Protein AF-A0A1Y3NG40-F1 (afdb_monomer_lite)

Sequence (964 aa):
MKLFSIYSVLGVTVVAEVLTTTTVTTTDTITTDTITTDTTITTDSTTTTSPEQELNLTNDCITEISRYEECFDGLDIDELKSPEQIENFCLAFTQPKCQNFMNDLSKTTYACMVEGGEGEEEGKGGVIIYDDVVALKKVLEFKIEYLLVCSQKKDGSLCPVSQLYTTNHTALMEQEQEKMTEEQIKVVTDDCQIEECNERMLTTFSDFNRLLQVLSIVYHEYYENDNEPYFLDQLLFGYQDFYANKKCDVKDILPDPHEEVNTKCMETLAQYQDCVTLIRTKNIGKDQIEDFCDLFQQPQCESLVKAMETEGEEGEEFVCMPTSSMLTKTMEETETILAYKMDYLLFCSKDQTGNRCPVSHYSVTHLNDLFTEQESITASQHDIITQDCQLEECNKKRMAYFNASEQYSIINYYLYDYLEDPKAEPYFLSQLTYGYQDFYYNKTCDVTDIRIAGTEKDPEEEEEEEEYGDEFTFGTDSNLSPQCQKEYTEYSTCLFQLMDIDTDSSKGIKNMCQIMSGAQCHGIVQTISNPSSVCIESIDTKNPNFMDYFYGISILSFKMEYLMYCVTDSQGKVCPLSQYLIDTMINEENNNETGSGGGDGGNGGDGTEEDIIPPEQLHIIADDCRNINCNSRMRIINKYANYIENAMKSIQDGEMMESDEGAMEKFINNYLEGSCSAIDQSNASLDSKVIAYLTEHANEEPVLDTNPPVSDPSSGTLGPLGNPTEACLAEVQKYNECLGSLGISSSSSSSSTSSFSNTESAEDLKKFCTAVEGNACKAFLSDINNSQSACINVENPVIADMISGGLHQPLRAQYQLFCSKDTTGKVCPLSQFLLENLGKYDTITDLTSQQLEMITTDCKDGSCNARMVAFLNYSESMPILASKLTETMGESVGAMLETSLSSILDENLTTLVNKVSSYYKNKECGAADNTINDDNKLSSDASSRVVMTLTFIIMTILSSFLLL

Secondary structure (DSSP, 8-state):
--------------------------------------------------GGGSS---HHHHHHHTTTHHHHTT---S---SHHHHHHHHHHTTSGGGHHHHHHTT----TT---------TT------HHHHHHHHHHHHHHHHHHHHH-B-TTSSBPHHHHHHHHHHHHHHHS--SS--HHHHHHHHHHHTSHHHHHHHHHHHHHHHHHHHHHHHHHSS----TTS-HHHHIIIIITHHHHHTT--SGGGSPPPTTHHHHHHHHHHHHHHHHHHHHHHTS---GGGHHHHHHHTTSGGGHHHHHHHHHTTTS----S----TT--HHHHHHHHHHHHHHHHIIIII-B-TTSPBPHHHHHHHHTHHHHTS--SS--HHHHHHHHHHHHSHHHHHHHHHHHHHHHHHHHHHHHHHSS---GGGS-HHHHIIIIISHHHHHTT---TTSS--TTS---SS-------------TT--TTS-HHHHHHHHHHHHHHHHHHT--TTSHHHHHHHHHHHTSGGGHHHHHTTT----HHHHT-BTTB--HHHHHHHHHHHHHHHHHHHHT-B-TTSPBPHHHHHHHHHHHHHHHHHHTTTS-----------------HHHHHHHHHHHHSHHHHHHHHHHHHHHHHHHHHHHTT-SS--PPP--SSHHHHHHHHHHT-HHHHTT------HHHHHHHHHHTT--------PPP--TT-----TT-PPPHHHHHHHHHHHHHHHHTT--TT--SSTTHHHH---SHHHHHHHHHHHTSGGGHHHHHHTT---BTTB-SSS--HHHHHHHTTHHHHHHHIIIII-B-TTSPBPHHHHHHHHTTT-GGG-SS--HHHHHHHHHHHHSHHHHHHHHHHHHHHHHHHHHHHHHHHHH-HHHHHHHHHHHHTTS-HHHHHHHHHHHHHHHTT-TTSSSS----TT--SS-HHHHHHHHHHHHHHHHHHHHS--

Structure (mmCIF, N/CA/C/O backbone):
data_AF-A0A1Y3NG40-F1
#
_entry.id   AF-A0A1Y3NG40-F1
#
loop_
_atom_site.group_PDB
_atom_site.id
_atom_site.type_symbol
_atom_site.label_atom_id
_atom_site.label_alt_id
_atom_site.label_comp_id
_atom_site.label_asym_id
_atom_site.label_entity_id
_atom_site.label_seq_id
_atom_site.pdbx_PDB_ins_code
_atom_site.Cartn_x
_atom_site.Cartn_y
_atom_site.Cartn_z
_atom_site.occupancy
_atom_site.B_iso_or_equiv
_atom_site.auth_seq_id
_atom_site.auth_comp_id
_atom_site.auth_asym_id
_atom_site.auth_atom_id
_atom_site.pdbx_PDB_model_num
ATOM 1 N N . MET A 1 1 ? 4.655 -9.328 -7.882 1.00 23.73 1 MET A N 1
ATOM 2 C CA . MET A 1 1 ? 3.765 -9.465 -6.704 1.00 23.73 1 MET A CA 1
ATOM 3 C C . MET A 1 1 ? 2.509 -8.637 -6.946 1.00 23.73 1 MET A C 1
ATOM 5 O O . MET A 1 1 ? 2.634 -7.556 -7.495 1.00 23.73 1 MET A O 1
ATOM 9 N N . LYS A 1 2 ? 1.313 -9.157 -6.641 1.00 19.48 2 LYS A N 1
ATOM 10 C CA . LYS A 1 2 ? 0.025 -8.446 -6.780 1.00 19.48 2 LYS A CA 1
ATOM 11 C C . LYS A 1 2 ? -0.543 -8.150 -5.391 1.00 19.48 2 LYS A C 1
ATOM 13 O O . LYS A 1 2 ? -0.668 -9.110 -4.640 1.00 19.48 2 LYS A O 1
ATOM 18 N N . LEU A 1 3 ? -0.895 -6.883 -5.144 1.00 19.28 3 LEU A N 1
ATOM 19 C CA . LEU A 1 3 ? -1.735 -6.250 -4.093 1.00 19.28 3 LEU A CA 1
ATOM 20 C C . LEU A 1 3 ? -1.142 -4.826 -3.968 1.00 19.28 3 LEU A C 1
ATOM 22 O O . LEU A 1 3 ? 0.053 -4.735 -3.746 1.00 19.28 3 LEU A O 1
ATOM 26 N N . PHE A 1 4 ? -1.792 -3.699 -4.269 1.00 21.91 4 PHE A N 1
ATOM 27 C CA . PHE A 1 4 ? -3.111 -3.179 -3.897 1.00 21.91 4 PHE A CA 1
ATOM 28 C C . PHE A 1 4 ? -3.618 -2.187 -4.967 1.00 21.91 4 PHE A C 1
ATOM 30 O O . PHE A 1 4 ? -2.804 -1.523 -5.591 1.00 21.91 4 PHE A O 1
ATOM 37 N N . SER A 1 5 ? -4.939 -2.078 -5.173 1.00 19.67 5 SER A N 1
ATOM 38 C CA . SER A 1 5 ? -5.647 -0.832 -5.550 1.00 19.67 5 SER A CA 1
ATOM 39 C C . SER A 1 5 ? -7.122 -1.143 -5.841 1.00 19.67 5 SER A C 1
ATOM 41 O O . SER A 1 5 ? -7.403 -1.872 -6.792 1.00 19.67 5 SER A O 1
ATOM 43 N N . ILE A 1 6 ? -8.058 -0.592 -5.058 1.00 19.95 6 ILE A N 1
ATOM 44 C CA . ILE A 1 6 ? -9.422 -0.250 -5.505 1.00 19.95 6 ILE A CA 1
ATOM 45 C C . ILE A 1 6 ? -9.901 0.929 -4.652 1.00 19.95 6 ILE A C 1
ATOM 47 O O . ILE A 1 6 ? -10.165 0.704 -3.484 1.00 19.95 6 ILE A O 1
ATOM 51 N N . TYR A 1 7 ? -10.095 2.118 -5.241 1.00 20.44 7 TYR A N 1
ATOM 52 C CA . TYR A 1 7 ? -11.302 2.947 -5.065 1.00 20.44 7 TYR A CA 1
ATOM 53 C C . TYR A 1 7 ? -11.402 4.005 -6.176 1.00 20.44 7 TYR A C 1
ATOM 55 O O . TYR A 1 7 ? -10.557 4.879 -6.306 1.00 20.44 7 TYR A O 1
ATOM 63 N N . SER A 1 8 ? -12.467 3.939 -6.979 1.00 19.64 8 SER A N 1
ATOM 64 C CA . SER A 1 8 ? -13.085 5.107 -7.629 1.00 19.64 8 SER A CA 1
ATOM 65 C C . SER A 1 8 ? -14.393 4.705 -8.321 1.00 19.64 8 SER A C 1
ATOM 67 O O . SER A 1 8 ? -14.405 3.887 -9.241 1.00 19.64 8 SER A O 1
ATOM 69 N N . VAL A 1 9 ? -15.523 5.305 -7.918 1.00 20.39 9 VAL A N 1
ATOM 70 C CA . VAL A 1 9 ? -16.760 5.316 -8.723 1.00 20.39 9 VAL A CA 1
ATOM 71 C C . VAL A 1 9 ? -17.444 6.686 -8.661 1.00 20.39 9 VAL A C 1
ATOM 73 O O . VAL A 1 9 ? -17.812 7.195 -7.609 1.00 20.39 9 VAL A O 1
ATOM 76 N N . LEU A 1 10 ? -17.665 7.242 -9.854 1.00 19.16 10 LEU A N 1
ATOM 77 C CA . LEU A 1 10 ? -18.500 8.401 -10.176 1.00 19.16 10 LEU A CA 1
ATOM 78 C C . LEU A 1 10 ? -20.005 8.120 -9.997 1.00 19.16 10 LEU A C 1
ATOM 80 O O . LEU A 1 10 ? -20.488 7.084 -10.452 1.00 19.16 10 LEU A O 1
ATOM 84 N N . GLY A 1 11 ? -20.791 9.120 -9.561 1.00 20.92 11 GLY A N 1
ATOM 85 C CA . GLY A 1 11 ? -22.220 9.163 -9.923 1.00 20.92 11 GLY A CA 1
ATOM 86 C C . GLY A 1 11 ? -23.171 10.026 -9.088 1.00 20.92 11 GLY A C 1
ATOM 87 O O . GLY A 1 11 ? -24.005 9.505 -8.360 1.00 20.92 11 GLY A O 1
ATOM 88 N N . VAL A 1 12 ? -23.142 11.345 -9.282 1.00 18.98 12 VAL A N 1
ATOM 89 C CA . VAL A 1 12 ? -24.114 12.323 -8.751 1.00 18.98 12 VAL A CA 1
ATOM 90 C C . VAL A 1 12 ? -25.553 12.064 -9.240 1.00 18.98 12 VAL A C 1
ATOM 92 O O . VAL A 1 12 ? -25.791 11.967 -10.445 1.00 18.98 12 VAL A O 1
ATOM 95 N N . THR A 1 13 ? -26.560 12.116 -8.351 1.00 20.91 13 THR A N 1
ATOM 96 C CA . THR A 1 13 ? -27.899 12.655 -8.692 1.00 20.91 13 THR A CA 1
ATOM 97 C C . THR A 1 13 ? -28.618 13.271 -7.478 1.00 20.91 13 THR A C 1
ATOM 99 O O . THR A 1 13 ? -28.786 12.643 -6.442 1.00 20.91 13 THR A O 1
ATOM 102 N N . VAL A 1 14 ? -29.069 14.518 -7.645 1.00 20.19 14 VAL A N 1
ATOM 103 C CA . VAL A 1 14 ? -29.739 15.405 -6.672 1.00 20.19 14 VAL A CA 1
ATOM 104 C C . VAL A 1 14 ? -31.264 15.225 -6.690 1.00 20.19 14 VAL A C 1
ATOM 106 O O . VAL A 1 14 ? -31.830 15.342 -7.775 1.00 20.19 14 VAL A O 1
ATOM 109 N N . VAL A 1 15 ? -31.940 15.113 -5.528 1.00 20.38 15 VAL A N 1
ATOM 110 C CA . VAL A 1 15 ? -33.324 15.616 -5.292 1.00 20.38 15 VAL A CA 1
ATOM 111 C C . VAL A 1 15 ? -33.528 16.015 -3.813 1.00 20.38 15 VAL A C 1
ATOM 113 O O . VAL A 1 15 ? -33.061 15.341 -2.906 1.00 20.38 15 VAL A O 1
ATOM 116 N N . ALA A 1 16 ? -34.234 17.131 -3.608 1.00 20.59 16 ALA A N 1
ATOM 117 C CA . ALA A 1 16 ? -34.367 17.936 -2.393 1.00 20.59 16 ALA A CA 1
ATOM 118 C C . ALA A 1 16 ? -35.555 17.612 -1.446 1.00 20.59 16 ALA A C 1
ATOM 120 O O . ALA A 1 16 ? -36.590 17.126 -1.894 1.00 20.59 16 ALA A O 1
ATOM 121 N N . GLU A 1 17 ? -35.373 18.040 -0.180 1.00 22.41 17 GLU A N 1
ATOM 122 C CA . GLU A 1 17 ? -36.308 18.588 0.841 1.00 22.41 17 GLU A CA 1
ATOM 123 C C . GLU A 1 17 ? -37.608 17.844 1.238 1.00 22.41 17 GLU A C 1
ATOM 125 O O . GLU A 1 17 ? -38.466 17.586 0.405 1.00 22.41 17 GLU A O 1
ATOM 130 N N . VAL A 1 18 ? -37.847 17.683 2.558 1.00 21.08 18 VAL A N 1
ATOM 131 C CA . VAL A 1 18 ? -38.793 18.507 3.364 1.00 21.08 18 VAL A CA 1
ATOM 132 C C . VAL A 1 18 ? -38.567 18.286 4.877 1.00 21.08 18 VAL A C 1
ATOM 134 O O . VAL A 1 18 ? -38.650 17.173 5.386 1.00 21.08 18 VAL A O 1
ATOM 137 N N . LEU A 1 19 ? -38.360 19.396 5.594 1.00 21.03 19 LEU A N 1
ATOM 138 C CA . LEU A 1 19 ? -38.349 19.553 7.055 1.00 21.03 19 LEU A CA 1
ATOM 139 C C . LEU A 1 19 ? -39.747 19.416 7.685 1.00 21.03 19 LEU A C 1
ATOM 141 O O . LEU A 1 19 ? -40.671 20.116 7.269 1.00 21.03 19 LEU A O 1
ATOM 145 N N . THR A 1 20 ? -39.852 18.707 8.814 1.00 23.67 20 THR A N 1
ATOM 146 C CA . THR A 1 20 ? -40.792 19.075 9.892 1.00 23.67 20 THR A CA 1
ATOM 147 C C . THR A 1 20 ? -40.185 18.824 11.268 1.00 23.67 20 THR A C 1
ATOM 149 O O . THR A 1 20 ? -39.966 17.691 11.679 1.00 23.67 20 THR A O 1
ATOM 152 N N . THR A 1 21 ? -39.959 19.917 11.989 1.00 23.75 21 THR A N 1
ATOM 153 C CA . THR A 1 21 ? -39.607 19.989 13.407 1.00 23.75 21 THR A CA 1
ATOM 154 C C . THR A 1 21 ? -40.805 19.633 14.288 1.00 23.75 21 THR A C 1
ATOM 156 O O . THR A 1 21 ? -41.926 20.081 14.045 1.00 23.75 21 THR A O 1
ATOM 159 N N . THR A 1 22 ? -40.592 18.884 15.371 1.00 23.78 22 THR A N 1
ATOM 160 C CA . THR A 1 22 ? -41.514 18.892 16.518 1.00 23.78 22 THR A CA 1
ATOM 161 C C . THR A 1 22 ? -40.724 18.779 17.816 1.00 23.78 22 THR A C 1
ATOM 163 O O . THR A 1 22 ? -40.083 17.777 18.100 1.00 23.78 22 THR A O 1
ATOM 166 N N . THR A 1 23 ? -40.765 19.854 18.594 1.00 25.11 23 THR A N 1
ATOM 167 C CA . THR A 1 23 ? -40.217 19.976 19.942 1.00 25.11 23 THR A CA 1
ATOM 168 C C . THR A 1 23 ? -41.105 19.249 20.950 1.00 25.11 23 THR A C 1
ATOM 170 O O . THR A 1 23 ? -42.311 19.493 21.003 1.00 25.11 23 THR A O 1
ATOM 173 N N . VAL A 1 24 ? -40.510 18.421 21.812 1.00 23.97 24 VAL A N 1
ATOM 174 C CA . VAL A 1 24 ? -41.159 17.933 23.037 1.00 23.97 24 VAL A CA 1
ATOM 175 C C . VAL A 1 24 ? -40.252 18.235 24.223 1.00 23.97 24 VAL A C 1
ATOM 177 O O . VAL A 1 24 ? -39.095 17.842 24.274 1.00 23.97 24 VAL A O 1
ATOM 180 N N . THR A 1 25 ? -40.799 19.002 25.160 1.00 27.67 25 THR A N 1
ATOM 181 C CA . THR A 1 25 ? -40.205 19.359 26.448 1.00 27.67 25 THR A CA 1
ATOM 182 C C . THR A 1 25 ? -40.730 18.393 27.503 1.00 27.67 25 THR A C 1
ATOM 184 O O . THR A 1 25 ? -41.943 18.302 27.687 1.00 27.67 25 THR A O 1
ATOM 187 N N . THR A 1 26 ? -39.840 17.743 28.250 1.00 26.73 26 THR A N 1
ATOM 188 C CA . THR A 1 26 ? -40.193 17.064 29.504 1.00 26.73 26 THR A CA 1
ATOM 189 C C . THR A 1 26 ? -39.146 17.356 30.571 1.00 26.73 26 THR A C 1
ATOM 191 O O . THR A 1 26 ? -38.034 16.846 30.551 1.00 26.73 26 THR A O 1
ATOM 194 N N . THR A 1 27 ? -39.533 18.220 31.505 1.00 28.89 27 THR A N 1
ATOM 195 C CA . THR A 1 27 ? -39.014 18.306 32.871 1.00 28.89 27 THR A CA 1
ATOM 196 C C . THR A 1 27 ? -39.328 17.023 33.618 1.00 28.89 27 THR A C 1
ATOM 198 O O . THR A 1 27 ? -40.500 16.660 33.662 1.00 28.89 27 THR A O 1
ATOM 201 N N . ASP A 1 28 ? -38.344 16.443 34.304 1.00 27.14 28 ASP A N 1
ATOM 202 C CA . ASP A 1 28 ? -38.634 15.596 35.453 1.00 27.14 28 ASP A CA 1
ATOM 203 C C . ASP A 1 28 ? -37.622 15.741 36.590 1.00 27.14 28 ASP A C 1
ATOM 205 O O . ASP A 1 28 ? -36.451 16.072 36.424 1.00 27.14 28 ASP A O 1
ATOM 209 N N . THR A 1 29 ? -38.184 15.596 37.785 1.00 28.81 29 THR A N 1
ATOM 210 C CA . THR A 1 29 ? -37.660 16.018 39.080 1.00 28.81 29 THR A CA 1
ATOM 211 C C . THR A 1 29 ? -37.129 14.791 39.814 1.00 28.81 29 THR A C 1
ATOM 213 O O . THR A 1 29 ? -37.896 13.876 40.104 1.00 28.81 29 THR A O 1
ATOM 216 N N . ILE A 1 30 ? -35.841 14.768 40.159 1.00 26.41 30 ILE A N 1
ATOM 217 C CA . ILE A 1 30 ? -35.246 13.681 40.949 1.00 26.41 30 ILE A CA 1
ATOM 218 C C . ILE A 1 30 ? -35.537 13.923 42.435 1.00 26.41 30 ILE A C 1
ATOM 220 O O . ILE A 1 30 ? -35.152 14.947 43.000 1.00 26.41 30 ILE A O 1
ATOM 224 N N . THR A 1 31 ? -36.209 12.964 43.075 1.00 27.31 31 THR A N 1
ATOM 225 C CA . THR A 1 31 ? -36.277 12.837 44.539 1.00 27.31 31 THR A CA 1
ATOM 226 C C . THR A 1 31 ? -35.463 11.618 44.952 1.00 27.31 31 THR A C 1
ATOM 228 O O . THR A 1 31 ? -35.718 10.502 44.511 1.00 27.31 31 THR A O 1
ATOM 231 N N . THR A 1 32 ? -34.445 11.862 45.768 1.00 30.34 32 THR A N 1
ATOM 232 C CA . THR A 1 32 ? -33.573 10.870 46.393 1.00 30.34 32 THR A CA 1
ATOM 233 C C . THR A 1 32 ? -34.229 10.326 47.658 1.00 30.34 32 THR A C 1
ATOM 235 O O . THR A 1 32 ? -34.543 11.101 48.556 1.00 30.34 32 THR A O 1
ATOM 238 N N . ASP A 1 33 ? -34.366 9.003 47.764 1.00 26.59 33 ASP A N 1
ATOM 239 C CA . ASP A 1 33 ? -34.565 8.329 49.049 1.00 26.59 33 ASP A CA 1
ATOM 240 C C . ASP A 1 33 ? -33.577 7.166 49.182 1.00 26.59 33 ASP A C 1
ATOM 242 O O . ASP A 1 33 ? -33.542 6.221 48.395 1.00 26.59 33 ASP A O 1
ATOM 246 N N . THR A 1 34 ? -32.729 7.295 50.197 1.00 29.80 34 THR A N 1
ATOM 247 C CA . THR A 1 34 ? -31.661 6.377 50.583 1.00 29.80 34 THR A CA 1
ATOM 248 C C . THR A 1 34 ? -32.234 5.303 51.508 1.00 29.80 34 THR A C 1
ATOM 250 O O . THR A 1 34 ? -32.765 5.630 52.569 1.00 29.80 34 THR A O 1
ATOM 253 N N . ILE A 1 35 ? -32.093 4.022 51.157 1.00 28.08 35 ILE A N 1
ATOM 254 C CA . ILE A 1 35 ? -32.326 2.905 52.084 1.00 28.08 35 ILE A CA 1
ATOM 255 C C . ILE A 1 35 ? -31.030 2.106 52.206 1.00 28.08 35 ILE A C 1
ATOM 257 O O . ILE A 1 35 ? -30.605 1.417 51.285 1.00 28.08 35 ILE A O 1
ATOM 261 N N . THR A 1 36 ? -30.406 2.225 53.373 1.00 31.36 36 THR A N 1
ATOM 262 C CA . THR A 1 36 ? -29.274 1.426 53.834 1.00 31.36 36 THR A CA 1
ATOM 263 C C . THR A 1 36 ? -29.765 0.076 54.351 1.00 31.36 36 THR A C 1
ATOM 265 O O . THR A 1 36 ? -30.528 0.013 55.316 1.00 31.36 36 THR A O 1
ATOM 268 N N . THR A 1 37 ? -29.276 -1.015 53.763 1.00 29.31 37 THR A N 1
ATOM 269 C CA . THR A 1 37 ? -29.331 -2.352 54.369 1.00 29.31 37 THR A CA 1
ATOM 270 C C . THR A 1 37 ? -27.960 -3.009 54.297 1.00 29.31 37 THR A C 1
ATOM 272 O O . THR A 1 37 ? -27.530 -3.451 53.235 1.00 29.31 37 THR A O 1
ATOM 275 N N . ASP A 1 38 ? -27.301 -3.073 55.455 1.00 30.16 38 ASP A N 1
ATOM 276 C CA . ASP A 1 38 ? -26.111 -3.881 55.720 1.00 30.16 38 ASP A CA 1
ATOM 277 C C . ASP A 1 38 ? -26.402 -5.359 55.438 1.00 30.16 38 ASP A C 1
ATOM 279 O O . ASP A 1 38 ? -27.209 -5.984 56.130 1.00 30.16 38 ASP A O 1
ATOM 283 N N . THR A 1 39 ? -25.707 -5.938 54.459 1.00 28.20 39 THR A N 1
ATOM 284 C CA . THR A 1 39 ? -25.559 -7.393 54.343 1.00 28.20 39 THR A CA 1
ATOM 285 C C . THR A 1 39 ? -24.090 -7.708 54.105 1.00 28.20 39 THR A C 1
ATOM 287 O O . THR A 1 39 ? -23.534 -7.422 53.051 1.00 28.20 39 THR A O 1
ATOM 290 N N . THR A 1 40 ? -23.448 -8.265 55.126 1.00 30.06 40 THR A N 1
ATOM 291 C CA . THR A 1 40 ? -22.053 -8.702 55.100 1.00 30.06 40 THR A CA 1
ATOM 292 C C . THR A 1 40 ? -21.957 -9.981 54.266 1.00 30.06 40 THR A C 1
ATOM 294 O O . THR A 1 40 ? -22.338 -11.054 54.735 1.00 30.06 40 THR A O 1
ATOM 297 N N . ILE A 1 41 ? -21.478 -9.869 53.026 1.00 28.55 41 ILE A N 1
ATOM 298 C CA . ILE A 1 41 ? -21.108 -11.010 52.180 1.00 28.55 41 ILE A CA 1
ATOM 299 C C . ILE A 1 41 ? -19.592 -11.174 52.272 1.00 28.55 41 ILE A C 1
ATOM 301 O O . ILE A 1 41 ? -18.831 -10.234 52.072 1.00 28.55 41 ILE A O 1
ATOM 305 N N . THR A 1 42 ? -19.170 -12.375 52.649 1.00 29.97 42 THR A N 1
ATOM 306 C CA . THR A 1 42 ? -17.778 -12.823 52.632 1.00 29.97 42 THR A CA 1
ATOM 307 C C . THR A 1 42 ? -17.455 -13.222 51.197 1.00 29.97 42 THR A C 1
ATOM 309 O O . THR A 1 42 ? -17.982 -14.219 50.712 1.00 29.97 42 THR A O 1
ATOM 312 N N . THR A 1 43 ? -16.653 -12.421 50.501 1.00 29.94 43 THR A N 1
ATOM 313 C CA . THR A 1 43 ? -16.124 -12.747 49.172 1.00 29.94 43 THR A CA 1
ATOM 314 C C . THR A 1 43 ? -14.787 -13.460 49.324 1.00 29.94 43 THR A C 1
ATOM 316 O O . THR A 1 43 ? -13.832 -12.892 49.857 1.00 29.94 43 THR A O 1
ATOM 319 N N . ASP A 1 44 ? -14.743 -14.713 48.870 1.00 30.34 44 ASP A N 1
ATOM 320 C CA . ASP A 1 44 ? -13.500 -15.415 48.565 1.00 30.34 44 ASP A CA 1
ATOM 321 C C . ASP A 1 44 ? -12.790 -14.686 47.418 1.00 30.34 44 ASP A C 1
ATOM 323 O O . ASP A 1 44 ? -13.385 -14.365 46.392 1.00 30.34 44 ASP A O 1
ATOM 327 N N . SER A 1 45 ? -11.511 -14.397 47.638 1.00 29.08 45 SER A N 1
ATOM 328 C CA . SER A 1 45 ? -10.614 -13.725 46.703 1.00 29.08 45 SER A CA 1
ATOM 329 C C . SER A 1 45 ? -10.152 -14.728 45.641 1.00 29.08 45 SER A C 1
ATOM 331 O O . SER A 1 45 ? -9.154 -15.426 45.830 1.00 29.08 45 SER A O 1
ATOM 333 N N . THR A 1 46 ? -10.869 -14.805 44.525 1.00 30.75 46 THR A N 1
ATOM 334 C CA . THR A 1 46 ? -10.296 -15.247 43.248 1.00 30.75 46 THR A CA 1
ATOM 335 C C . THR A 1 46 ? -9.621 -14.047 42.605 1.00 30.75 46 THR A C 1
ATOM 337 O O . THR A 1 46 ? -10.269 -13.046 42.318 1.00 30.75 46 THR A O 1
ATOM 340 N N . THR A 1 47 ? -8.305 -14.130 42.461 1.00 32.84 47 THR A N 1
ATOM 341 C CA . THR A 1 47 ? -7.454 -13.129 41.822 1.00 32.84 47 THR A CA 1
ATOM 342 C C . THR A 1 47 ? -7.720 -13.176 40.319 1.00 32.84 47 THR A C 1
ATOM 344 O O . THR A 1 47 ? -7.178 -14.026 39.624 1.00 32.84 47 THR A O 1
ATOM 347 N N . THR A 1 48 ? -8.623 -12.330 39.833 1.00 33.31 48 THR A N 1
ATOM 348 C CA . THR A 1 48 ? -8.720 -11.990 38.412 1.00 33.31 48 THR A CA 1
ATOM 349 C C . THR A 1 48 ? -7.518 -11.108 38.090 1.00 33.31 48 THR A C 1
ATOM 351 O O . THR A 1 48 ? -7.376 -10.028 38.662 1.00 33.31 48 THR A O 1
ATOM 354 N N . THR A 1 49 ? -6.607 -11.604 37.260 1.00 38.75 49 THR A N 1
ATOM 355 C CA . THR A 1 49 ? -5.536 -10.807 36.656 1.00 38.75 49 THR A CA 1
ATOM 356 C C . THR A 1 49 ? -6.186 -9.802 35.704 1.00 38.75 49 THR A C 1
ATOM 358 O O . THR A 1 49 ? -6.953 -10.201 34.832 1.00 38.75 49 THR A O 1
ATOM 361 N N . SER A 1 50 ? -5.966 -8.508 35.953 1.00 45.38 50 SER A N 1
ATOM 362 C CA . SER A 1 50 ? -6.394 -7.419 35.065 1.00 45.38 50 SER A CA 1
ATOM 363 C C . SER A 1 50 ? -5.618 -7.509 33.738 1.00 45.38 50 SER A C 1
ATOM 365 O O . SER A 1 50 ? -4.442 -7.881 33.799 1.00 45.38 50 SER A O 1
ATOM 367 N N . PRO A 1 51 ? -6.216 -7.167 32.578 1.00 45.75 51 PRO A N 1
ATOM 368 C CA . PRO A 1 51 ? -5.528 -7.092 31.279 1.00 45.75 51 PRO A CA 1
ATOM 369 C C . PRO A 1 51 ? -4.235 -6.251 31.295 1.00 45.75 51 PRO A C 1
ATOM 371 O O . PRO A 1 51 ? -3.324 -6.500 30.516 1.00 45.75 51 PRO A O 1
ATOM 374 N N . GLU A 1 52 ? -4.086 -5.326 32.251 1.00 48.62 52 GLU A N 1
ATOM 375 C CA . GLU A 1 52 ? -2.891 -4.484 32.437 1.00 48.62 52 GLU A CA 1
ATOM 376 C C . GLU A 1 52 ? -1.583 -5.243 32.782 1.00 48.62 52 GLU A C 1
ATOM 378 O O . GLU A 1 52 ? -0.535 -4.613 32.899 1.00 48.62 52 GLU A O 1
ATOM 383 N N . GLN A 1 53 ? -1.599 -6.570 32.981 1.00 49.81 53 GLN A N 1
ATOM 384 C CA . GLN A 1 53 ? -0.375 -7.356 33.231 1.00 49.81 53 GLN A CA 1
ATOM 385 C C . GLN A 1 53 ? 0.324 -7.894 31.971 1.00 49.81 53 GLN A C 1
ATOM 387 O O . GLN A 1 53 ? 1.399 -8.479 32.118 1.00 49.81 53 GLN A O 1
ATOM 392 N N . GLU A 1 54 ? -0.242 -7.716 30.773 1.00 59.03 54 GLU A N 1
ATOM 393 C CA . GLU A 1 54 ? 0.384 -8.182 29.521 1.00 59.03 54 GLU A CA 1
ATOM 394 C C . GLU A 1 54 ? 1.339 -7.156 28.891 1.00 59.03 54 GLU A C 1
ATOM 396 O O . GLU A 1 54 ? 2.315 -7.555 28.264 1.00 59.03 54 GLU A O 1
ATOM 401 N N . LEU A 1 55 ? 1.146 -5.856 29.141 1.00 67.25 55 LEU A N 1
ATOM 402 C CA . LEU A 1 55 ? 2.056 -4.796 28.694 1.00 67.25 55 LEU A CA 1
ATOM 403 C C . LEU A 1 55 ? 3.083 -4.464 29.789 1.00 67.25 55 LEU A C 1
ATOM 405 O O . LEU A 1 55 ? 2.735 -4.278 30.960 1.00 67.25 55 LEU A O 1
ATOM 409 N N . ASN A 1 56 ? 4.361 -4.347 29.429 1.00 83.12 56 ASN A N 1
ATOM 410 C CA . ASN A 1 56 ? 5.464 -4.002 30.330 1.00 83.12 56 ASN A CA 1
ATOM 411 C C . ASN A 1 56 ? 5.524 -2.486 30.594 1.00 83.12 56 ASN A C 1
ATOM 413 O O . ASN A 1 56 ? 6.544 -1.831 30.373 1.00 83.12 56 ASN A O 1
ATOM 417 N N . LEU A 1 57 ? 4.414 -1.930 31.078 1.00 84.69 57 LEU A N 1
ATOM 418 C CA . LEU A 1 57 ? 4.265 -0.505 31.348 1.00 84.69 57 LEU A CA 1
ATOM 419 C C . LEU A 1 57 ? 5.065 -0.066 32.586 1.00 84.69 57 LEU A C 1
ATOM 421 O O . LEU A 1 57 ? 5.158 -0.778 33.596 1.00 84.69 57 LEU A O 1
ATOM 425 N N . THR A 1 58 ? 5.600 1.156 32.575 1.00 89.19 58 THR A N 1
ATOM 426 C CA . THR A 1 58 ? 6.163 1.754 33.793 1.00 89.19 58 THR A CA 1
ATOM 427 C C . THR A 1 58 ? 5.073 1.996 34.835 1.00 89.19 58 THR A C 1
ATOM 429 O O . THR A 1 58 ? 3.926 2.287 34.515 1.00 89.19 58 THR A O 1
ATOM 432 N N . ASN A 1 59 ? 5.427 1.959 36.126 1.00 89.62 59 ASN A N 1
ATOM 433 C CA . ASN A 1 59 ? 4.465 2.240 37.205 1.00 89.62 59 ASN A CA 1
ATOM 434 C C . ASN A 1 59 ? 3.784 3.612 37.063 1.00 89.62 59 ASN A C 1
ATOM 436 O O . ASN A 1 59 ? 2.632 3.776 37.470 1.00 89.62 59 ASN A O 1
ATOM 440 N N . ASP A 1 60 ? 4.509 4.593 36.526 1.00 89.62 60 ASP A N 1
ATOM 441 C CA . ASP A 1 60 ? 3.992 5.937 36.299 1.00 89.62 60 ASP A CA 1
ATOM 442 C C . ASP A 1 60 ? 2.980 5.929 35.142 1.00 89.62 60 ASP A C 1
ATOM 444 O O . ASP A 1 60 ? 1.897 6.497 35.301 1.00 89.62 60 ASP A O 1
ATOM 448 N N . CYS A 1 61 ? 3.259 5.199 34.052 1.00 92.38 61 CYS A N 1
ATOM 449 C CA . CYS A 1 61 ? 2.300 4.995 32.968 1.00 92.38 61 CYS A CA 1
ATOM 450 C C . CYS A 1 61 ? 1.066 4.199 33.414 1.00 92.38 61 CYS A C 1
ATOM 452 O O . CYS A 1 61 ? -0.053 4.663 33.222 1.00 92.38 61 CYS A O 1
ATOM 454 N N . ILE A 1 62 ? 1.234 3.079 34.128 1.00 91.44 62 ILE A N 1
ATOM 455 C CA . ILE A 1 62 ? 0.119 2.297 34.703 1.00 91.44 62 ILE A CA 1
ATOM 456 C C . ILE A 1 62 ? -0.778 3.193 35.561 1.00 91.44 62 ILE A C 1
ATOM 458 O O . ILE A 1 62 ? -2.003 3.171 35.456 1.00 91.44 62 ILE A O 1
ATOM 462 N N . THR A 1 63 ? -0.176 4.028 36.412 1.00 93.31 63 THR A N 1
ATOM 463 C CA . THR A 1 63 ? -0.929 4.960 37.264 1.00 93.31 63 THR A CA 1
ATOM 464 C C . THR A 1 63 ? -1.676 6.013 36.440 1.00 93.31 63 THR A C 1
ATOM 466 O O . THR A 1 63 ? -2.710 6.520 36.874 1.00 93.31 63 THR A O 1
ATOM 469 N N . GLU A 1 64 ? -1.170 6.393 35.271 1.00 93.44 64 GLU A N 1
ATOM 470 C CA . GLU A 1 64 ? -1.875 7.280 34.355 1.00 93.44 64 GLU A CA 1
ATOM 471 C C . GLU A 1 64 ? -3.029 6.577 33.639 1.00 93.44 64 GLU A C 1
ATOM 473 O O . GLU A 1 64 ? -4.156 7.059 33.756 1.00 93.44 64 GLU A O 1
ATOM 478 N N . ILE A 1 65 ? -2.776 5.441 32.989 1.00 92.81 65 ILE A N 1
ATOM 479 C CA . ILE A 1 65 ? -3.763 4.690 32.200 1.00 92.81 65 ILE A CA 1
ATOM 480 C C . ILE A 1 65 ? -4.923 4.194 33.065 1.00 92.81 65 ILE A C 1
ATOM 482 O O . ILE A 1 65 ? -6.080 4.456 32.733 1.00 92.81 65 ILE A O 1
ATOM 486 N N . SER A 1 66 ? -4.644 3.620 34.237 1.00 92.06 66 SER A N 1
ATOM 487 C CA . SER A 1 66 ? -5.678 3.147 35.177 1.00 92.06 66 SER A CA 1
ATOM 488 C C . SER A 1 66 ? -6.629 4.251 35.668 1.00 92.06 66 SER A C 1
ATOM 490 O O . SER A 1 66 ? -7.734 3.978 36.137 1.00 92.06 66 SER A O 1
ATOM 492 N N . ARG A 1 67 ? -6.255 5.539 35.559 1.00 93.81 67 ARG A N 1
ATOM 493 C CA . ARG A 1 67 ? -7.180 6.652 35.862 1.00 93.81 67 ARG A CA 1
ATOM 494 C C . ARG A 1 67 ? -8.228 6.863 34.774 1.00 93.81 67 ARG A C 1
ATOM 496 O O . ARG A 1 67 ? -9.246 7.499 35.070 1.00 93.81 67 ARG A O 1
ATOM 503 N N . TYR A 1 68 ? -7.960 6.400 33.556 1.00 93.81 68 TYR A N 1
ATOM 504 C CA . TYR A 1 68 ? -8.803 6.564 32.373 1.00 93.81 68 TYR A CA 1
ATOM 505 C C . TYR A 1 68 ? -9.474 5.257 31.936 1.00 93.81 68 TYR A C 1
ATOM 507 O O . TYR A 1 68 ? -10.489 5.331 31.252 1.00 93.81 68 TYR A O 1
ATOM 515 N N . GLU A 1 69 ? -8.975 4.102 32.383 1.00 91.06 69 GLU A N 1
ATOM 516 C CA . GLU A 1 69 ? -9.477 2.758 32.055 1.00 91.06 69 GLU A CA 1
ATOM 517 C C . GLU A 1 69 ? -11.008 2.657 32.155 1.00 91.06 69 GLU A C 1
ATOM 519 O O . GLU A 1 69 ? -11.670 2.449 31.145 1.00 91.06 69 GLU A O 1
ATOM 524 N N . GLU A 1 70 ? -11.613 2.968 33.311 1.00 91.50 70 GLU A N 1
ATOM 525 C CA . GLU A 1 70 ? -13.081 2.908 33.465 1.00 91.50 70 GLU A CA 1
ATOM 526 C C . GLU A 1 70 ? -13.846 3.822 32.484 1.00 91.50 70 GLU A C 1
ATOM 528 O O . GLU A 1 70 ? -15.019 3.579 32.175 1.00 91.50 70 GLU A O 1
ATOM 533 N N . CYS A 1 71 ? -13.225 4.915 32.031 1.00 93.50 71 CYS A N 1
ATOM 534 C CA . CYS A 1 71 ? -13.818 5.803 31.037 1.00 93.50 71 CYS A CA 1
ATOM 535 C C . CYS A 1 71 ? -13.775 5.176 29.643 1.00 93.50 71 CYS A C 1
ATOM 537 O O . CYS A 1 71 ? -14.811 5.143 28.978 1.00 93.50 71 CYS A O 1
ATOM 539 N N . PHE A 1 72 ? -12.605 4.668 29.248 1.00 90.94 72 PHE A N 1
ATOM 540 C CA . PHE A 1 72 ? -12.358 4.055 27.944 1.00 90.94 72 PHE A CA 1
ATOM 541 C C . PHE A 1 72 ? -13.067 2.708 27.786 1.00 90.94 72 PHE A C 1
ATOM 543 O O . PHE A 1 72 ? -13.513 2.382 26.690 1.00 90.94 72 PHE A O 1
ATOM 550 N N . ASP A 1 73 ? -13.281 1.977 28.880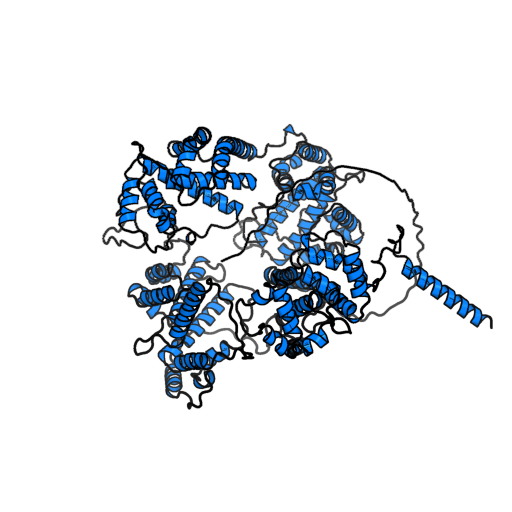 1.00 85.88 73 ASP A N 1
ATOM 551 C CA . ASP A 1 73 ? -14.069 0.749 28.899 1.00 85.88 73 ASP A CA 1
ATOM 552 C C . ASP A 1 73 ? -15.502 1.006 28.405 1.00 85.88 73 ASP A C 1
ATOM 554 O O . ASP A 1 73 ? -16.342 1.616 29.085 1.00 85.88 73 ASP A O 1
ATOM 558 N N . GLY A 1 74 ? -15.796 0.521 27.199 1.00 71.75 74 GLY A N 1
ATOM 559 C CA . GLY A 1 74 ? -17.087 0.682 26.525 1.00 71.75 74 GLY A CA 1
ATOM 560 C C . GLY A 1 74 ? -17.190 1.893 25.593 1.00 71.75 74 GLY A C 1
ATOM 561 O O . GLY A 1 74 ? -18.278 2.138 25.070 1.00 71.75 74 GLY A O 1
ATOM 562 N N . LEU A 1 75 ? -16.097 2.631 25.376 1.00 82.50 75 LEU A N 1
ATOM 563 C CA . LEU A 1 75 ? -15.916 3.504 24.213 1.00 82.50 75 LEU A CA 1
ATOM 564 C C . LEU A 1 75 ? -15.364 2.658 23.059 1.00 82.50 75 LEU A C 1
ATOM 566 O O . LEU A 1 75 ? -14.198 2.760 22.703 1.00 82.50 75 LEU A O 1
ATOM 570 N N . ASP A 1 76 ? -16.204 1.768 22.534 1.00 66.19 76 ASP A N 1
ATOM 571 C CA . ASP A 1 76 ? -15.891 0.958 21.354 1.00 66.19 76 ASP A CA 1
ATOM 572 C C . ASP A 1 76 ? -16.248 1.776 20.108 1.00 66.19 76 ASP A C 1
ATOM 574 O O . ASP A 1 76 ? -17.359 1.697 19.574 1.00 66.19 76 ASP A O 1
ATOM 578 N N . ILE A 1 77 ? -15.367 2.716 19.770 1.00 68.19 77 ILE A N 1
ATOM 579 C CA . ILE A 1 77 ? -15.531 3.599 18.621 1.00 68.19 77 ILE A CA 1
ATOM 580 C C . ILE A 1 77 ? -14.241 3.539 17.826 1.00 68.19 77 ILE A C 1
ATOM 582 O O . ILE A 1 77 ? -13.321 4.306 18.085 1.00 68.19 77 ILE A O 1
ATOM 586 N N . ASP A 1 78 ? -14.204 2.629 16.860 1.00 67.06 78 ASP A N 1
ATOM 587 C CA . ASP A 1 78 ? -13.088 2.558 15.921 1.00 67.06 78 ASP A CA 1
ATOM 588 C C . ASP A 1 78 ? -13.044 3.826 15.049 1.00 67.06 78 ASP A C 1
ATOM 590 O O . ASP A 1 78 ? -11.972 4.364 14.809 1.00 67.06 78 ASP A O 1
ATOM 594 N N . GLU A 1 79 ? -14.209 4.361 14.637 1.00 78.31 79 GLU A N 1
ATOM 595 C CA . GLU A 1 79 ? -14.320 5.604 13.852 1.00 78.31 79 GLU A CA 1
ATOM 596 C C . GLU A 1 79 ? -15.682 6.317 14.035 1.00 78.31 79 GLU A C 1
ATOM 598 O O . GLU A 1 79 ? -16.758 5.701 13.994 1.00 78.31 79 GLU A O 1
ATOM 603 N N . LEU A 1 80 ? -15.671 7.652 14.154 1.00 84.88 80 LEU A N 1
ATOM 604 C CA . LEU A 1 80 ? -16.874 8.491 14.275 1.00 84.88 80 LEU A CA 1
ATOM 605 C C . LEU A 1 80 ? -17.549 8.788 12.923 1.00 84.88 80 LEU A C 1
ATOM 607 O O . LEU A 1 80 ? -17.564 9.913 12.452 1.00 84.88 80 LEU A O 1
ATOM 611 N N . LYS A 1 81 ? -18.204 7.817 12.287 1.00 84.19 81 LYS A N 1
ATOM 612 C CA . LYS A 1 81 ? -18.741 7.988 10.912 1.00 84.19 81 LYS A CA 1
ATOM 613 C C . LYS A 1 81 ? -19.986 8.875 10.786 1.00 84.19 81 LYS A C 1
ATOM 615 O O . LYS A 1 81 ? -20.356 9.273 9.681 1.00 84.19 81 LYS A O 1
ATOM 620 N N . SER A 1 82 ? -20.671 9.178 11.888 1.00 85.75 82 SER A N 1
ATOM 621 C CA . SER A 1 82 ? -21.962 9.874 11.863 1.00 85.75 82 SER A CA 1
ATOM 622 C C . SER A 1 82 ? -22.146 10.875 13.010 1.00 85.75 82 SER A C 1
ATOM 624 O O . SER A 1 82 ? -21.601 10.681 14.098 1.00 85.75 82 SER A O 1
ATOM 626 N N . PRO A 1 83 ? -22.996 11.908 12.832 1.00 86.44 83 PRO A N 1
ATOM 627 C CA . PRO A 1 83 ? -23.334 12.839 13.910 1.00 86.44 83 PRO A CA 1
ATOM 628 C C . PRO A 1 83 ? -23.894 12.163 15.172 1.00 86.44 83 PRO A C 1
ATOM 630 O O . PRO A 1 83 ? -23.646 12.639 16.275 1.00 86.44 83 PRO A O 1
ATOM 633 N N . GLU A 1 84 ? -24.624 11.048 15.029 1.00 89.06 84 GLU A N 1
ATOM 634 C CA . GLU A 1 84 ? -25.158 10.276 16.163 1.00 89.06 84 GLU A CA 1
ATOM 635 C C . GLU A 1 84 ? -24.040 9.584 16.955 1.00 89.06 84 GLU A C 1
ATOM 637 O O . GLU A 1 84 ? -24.058 9.596 18.185 1.00 89.06 84 GLU A O 1
ATOM 642 N N . GLN A 1 85 ? -23.032 9.028 16.274 1.00 90.44 85 GLN A N 1
ATOM 643 C CA . GLN A 1 85 ? -21.851 8.471 16.941 1.00 90.44 85 GLN A CA 1
ATOM 644 C C . GLN A 1 85 ? -21.065 9.559 17.672 1.00 90.44 85 GLN A C 1
ATOM 646 O O . GLN A 1 85 ? -20.689 9.349 18.821 1.00 90.44 85 GLN A O 1
ATOM 651 N N . ILE A 1 86 ? -20.898 10.738 17.061 1.00 91.44 86 ILE A N 1
ATOM 652 C CA . ILE A 1 86 ? -20.247 11.890 17.704 1.00 91.44 86 ILE A CA 1
ATOM 653 C C . ILE A 1 86 ? -21.027 12.324 18.950 1.00 91.44 86 ILE A C 1
ATOM 655 O O . ILE A 1 86 ? -20.439 12.563 20.003 1.00 91.44 86 ILE A O 1
ATOM 659 N N . GLU A 1 87 ? -22.358 12.395 18.875 1.00 91.62 87 GLU A N 1
ATOM 660 C CA . GLU A 1 87 ? -23.189 12.726 20.036 1.00 91.62 87 GLU A CA 1
ATOM 661 C C . GLU A 1 87 ? -23.039 11.682 21.153 1.00 91.62 87 GLU A C 1
ATOM 663 O O . GLU A 1 87 ? -22.820 12.050 22.310 1.00 91.62 87 GLU A O 1
ATOM 668 N N . ASN A 1 88 ? -23.093 10.391 20.817 1.00 91.06 88 ASN A N 1
ATOM 669 C CA . ASN A 1 88 ? -22.913 9.298 21.775 1.00 91.06 88 ASN A CA 1
ATOM 670 C C . ASN A 1 88 ? -21.517 9.312 22.414 1.00 91.06 88 ASN A C 1
ATOM 672 O O . ASN A 1 88 ? -21.403 9.143 23.631 1.00 91.06 88 ASN A O 1
ATOM 676 N N . PHE A 1 89 ? -20.481 9.584 21.620 1.00 94.44 89 PHE A N 1
ATOM 677 C CA . PHE A 1 89 ? -19.112 9.771 22.086 1.00 94.44 89 PHE A CA 1
ATOM 678 C C . PHE A 1 89 ? -19.030 10.915 23.096 1.00 94.44 89 PHE A C 1
ATOM 680 O O . PHE A 1 89 ? -18.613 10.711 24.236 1.00 94.44 89 PHE A O 1
ATOM 687 N N . CYS A 1 90 ? -19.548 12.098 22.754 1.00 95.19 90 CYS A N 1
ATOM 688 C CA . CYS A 1 90 ? -19.556 13.234 23.673 1.00 95.19 90 CYS A CA 1
ATOM 689 C C . CYS A 1 90 ? -20.362 12.960 24.951 1.00 95.19 90 CYS A C 1
ATOM 691 O O . CYS A 1 90 ? -19.958 13.375 26.040 1.00 95.19 90 CYS A O 1
ATOM 693 N N . LEU A 1 91 ? -21.488 12.245 24.850 1.00 93.88 91 LEU A N 1
ATOM 694 C CA . LEU A 1 91 ? -22.309 11.866 26.002 1.00 93.88 91 LEU A CA 1
ATOM 695 C C . LEU A 1 91 ? -21.586 10.897 26.940 1.00 93.88 91 LEU A C 1
ATOM 697 O O . LEU A 1 91 ? -21.749 11.008 28.160 1.00 93.88 91 LEU A O 1
ATOM 701 N N . ALA A 1 92 ? -20.776 9.980 26.418 1.00 94.12 92 ALA A N 1
ATOM 702 C CA . ALA A 1 92 ? -20.035 9.027 27.235 1.00 94.12 92 ALA A CA 1
ATOM 703 C C . ALA A 1 92 ? -19.055 9.722 28.198 1.00 94.12 92 ALA A C 1
ATOM 705 O O . ALA A 1 92 ? -19.006 9.372 29.380 1.00 94.12 92 ALA A O 1
ATOM 706 N N . PHE A 1 93 ? -18.398 10.800 27.766 1.00 94.88 93 PHE A N 1
ATOM 707 C CA . PHE A 1 93 ? -17.506 11.591 28.624 1.00 94.88 93 PHE A CA 1
ATOM 708 C C . PHE A 1 93 ? -18.220 12.427 29.695 1.00 94.88 93 PHE A C 1
ATOM 710 O O . PHE A 1 93 ? -17.587 12.889 30.645 1.00 94.88 93 PHE A O 1
ATOM 717 N N . THR A 1 94 ? -19.547 12.584 29.612 1.00 93.69 94 THR A N 1
ATOM 718 C CA . THR A 1 94 ? -20.336 13.215 30.689 1.00 93.69 94 THR A CA 1
ATOM 719 C C . THR A 1 94 ? -20.594 12.279 31.872 1.00 93.69 94 THR A C 1
ATOM 721 O O . THR A 1 94 ? -21.080 12.714 32.922 1.00 93.69 94 THR A O 1
ATOM 724 N N . GLN A 1 95 ? -20.290 10.987 31.725 1.00 94.50 95 GLN A N 1
ATOM 725 C CA . GLN A 1 95 ? -20.513 10.006 32.776 1.00 94.50 95 GLN A CA 1
ATOM 726 C C . GLN A 1 95 ? -19.516 10.196 33.933 1.00 94.50 95 GLN A C 1
ATOM 728 O O . GLN A 1 95 ? -18.348 10.506 33.699 1.00 94.50 95 GLN A O 1
ATOM 733 N N . PRO A 1 96 ? -19.918 9.940 35.196 1.00 95.19 96 PRO A N 1
ATOM 734 C CA . PRO A 1 96 ? -19.035 10.110 36.354 1.00 95.19 96 PRO A CA 1
ATOM 735 C C . PRO A 1 96 ? -17.712 9.336 36.271 1.00 95.19 96 PRO A C 1
ATOM 737 O O . PRO A 1 96 ? -16.703 9.811 36.791 1.00 95.19 96 PRO A O 1
ATOM 740 N N . LYS A 1 97 ? -17.709 8.177 35.599 1.00 94.62 97 LYS A N 1
ATOM 741 C CA . LYS A 1 97 ? -16.515 7.347 35.371 1.00 94.62 97 LYS A CA 1
ATOM 742 C C . LYS A 1 97 ? -15.434 8.056 34.541 1.00 94.62 97 LYS A C 1
ATOM 744 O O . LYS A 1 97 ? -14.252 7.800 34.716 1.00 94.62 97 LYS A O 1
ATOM 749 N N . CYS A 1 98 ? -15.822 9.036 33.725 1.00 95.75 98 CYS A N 1
ATOM 750 C CA . CYS A 1 98 ? -14.916 9.828 32.896 1.00 95.75 98 CYS A CA 1
ATOM 751 C C . CYS A 1 98 ? -14.382 11.096 33.571 1.00 95.75 98 CYS A C 1
ATOM 753 O O . CYS A 1 98 ? -13.602 11.833 32.971 1.00 95.75 98 CYS A O 1
ATOM 755 N N . GLN A 1 99 ? -14.741 11.370 34.831 1.00 95.31 99 GLN A N 1
ATOM 756 C CA . GLN A 1 99 ? -14.363 12.625 35.486 1.00 95.31 99 GLN A CA 1
ATOM 757 C C . GLN A 1 99 ? -12.840 12.817 35.589 1.00 95.31 99 GLN A C 1
ATOM 759 O O . GLN A 1 99 ? -12.367 13.949 35.495 1.00 95.31 99 GLN A O 1
ATOM 764 N N . ASN A 1 100 ? -12.069 11.741 35.776 1.00 94.31 100 ASN A N 1
ATOM 765 C CA . ASN A 1 100 ? -10.606 11.817 35.835 1.00 94.31 100 ASN A CA 1
ATOM 766 C C . ASN A 1 100 ? -10.003 12.233 34.491 1.00 94.31 100 ASN A C 1
ATOM 768 O O . ASN A 1 100 ? -9.184 13.147 34.464 1.00 94.31 100 ASN A O 1
ATOM 772 N N . PHE A 1 101 ? -10.453 11.614 33.397 1.00 95.00 101 PHE A N 1
ATOM 773 C CA . PHE A 1 101 ? -10.059 11.988 32.040 1.00 95.00 101 PHE A CA 1
ATOM 774 C C . PHE A 1 101 ? -10.426 13.449 31.749 1.00 95.00 101 PHE A C 1
ATOM 776 O O . PHE A 1 101 ? -9.575 14.251 31.375 1.00 95.00 101 PHE A O 1
ATOM 783 N N . MET A 1 102 ? -11.663 13.841 32.062 1.00 95.50 102 MET A N 1
ATOM 784 C CA . MET A 1 102 ? -12.152 15.207 31.857 1.00 95.50 102 MET A CA 1
ATOM 785 C C . MET A 1 102 ? -11.375 16.267 32.648 1.00 95.50 102 MET A C 1
ATOM 787 O O . MET A 1 102 ? -11.179 17.380 32.163 1.00 95.50 102 MET A O 1
ATOM 791 N N . ASN A 1 103 ? -10.912 15.939 33.856 1.00 94.50 103 ASN A N 1
ATOM 792 C CA . ASN A 1 103 ? -10.069 16.835 34.653 1.00 94.50 103 ASN A CA 1
ATOM 793 C C . ASN A 1 103 ? -8.648 16.977 34.085 1.00 94.50 103 ASN A C 1
ATOM 795 O O . ASN A 1 103 ? -7.975 17.971 34.364 1.00 94.50 103 ASN A O 1
ATOM 799 N N . ASP A 1 104 ? -8.196 15.983 33.325 1.00 94.50 104 ASP A N 1
ATOM 800 C CA . ASP A 1 104 ? -6.851 15.903 32.764 1.00 94.50 104 ASP A CA 1
ATOM 801 C C . ASP A 1 104 ? -6.794 16.337 31.296 1.00 94.50 104 ASP A C 1
ATOM 803 O O . ASP A 1 104 ? -5.708 16.471 30.740 1.00 94.50 104 ASP A O 1
ATOM 807 N N . LEU A 1 105 ? -7.942 16.652 30.691 1.00 92.62 105 LEU A N 1
ATOM 808 C CA . LEU A 1 105 ? -8.054 17.030 29.287 1.00 92.62 105 LEU A CA 1
ATOM 809 C C . LEU A 1 105 ? -7.123 18.196 28.903 1.00 92.62 105 LEU A C 1
ATOM 811 O O . LEU A 1 105 ? -6.514 18.172 27.843 1.00 92.62 105 LEU A O 1
ATOM 815 N N . SER A 1 106 ? -6.945 19.184 29.785 1.00 91.00 106 SER A N 1
ATOM 816 C CA . SER A 1 106 ? -6.067 20.340 29.544 1.00 91.00 106 SER A CA 1
ATOM 817 C C . SER A 1 106 ? -4.592 20.114 29.910 1.00 91.00 106 SER A C 1
ATOM 819 O O . SER A 1 106 ? -3.804 21.059 29.866 1.00 91.00 106 SER A O 1
ATOM 821 N N . LYS A 1 107 ? -4.208 18.924 30.391 1.00 91.88 107 LYS A N 1
ATOM 822 C CA . LYS A 1 107 ? -2.809 18.613 30.721 1.00 91.88 107 LYS A CA 1
ATOM 823 C C . LYS A 1 107 ? -2.071 18.187 29.457 1.00 91.88 107 LYS A C 1
ATOM 825 O O . LYS A 1 107 ? -2.564 17.343 28.726 1.00 91.88 107 LYS A O 1
ATOM 830 N N . THR A 1 108 ? -0.874 18.725 29.258 1.00 84.00 108 THR A N 1
ATOM 831 C CA . THR A 1 108 ? 0.002 18.414 28.114 1.00 84.00 108 THR A CA 1
ATOM 832 C C . THR A 1 108 ? 1.246 17.616 28.521 1.00 84.00 108 THR A C 1
ATOM 834 O O . THR A 1 108 ? 2.151 17.395 27.723 1.00 84.00 108 THR A O 1
ATOM 837 N N . THR A 1 109 ? 1.317 17.210 29.790 1.00 84.94 109 THR A N 1
ATOM 838 C CA . THR A 1 109 ? 2.395 16.392 30.354 1.00 84.94 109 THR A CA 1
ATOM 839 C C . THR A 1 109 ? 1.859 15.006 30.669 1.00 84.94 109 THR A C 1
ATOM 841 O O . THR A 1 109 ? 0.844 14.912 31.364 1.00 84.94 109 THR A O 1
ATOM 844 N N . TYR A 1 110 ? 2.584 13.976 30.241 1.00 88.81 110 TYR A N 1
ATOM 845 C CA . TYR A 1 110 ? 2.166 12.578 30.314 1.00 88.81 110 TYR A CA 1
ATOM 846 C C . TYR A 1 110 ? 3.197 11.761 31.086 1.00 88.81 110 TYR A C 1
ATOM 848 O O . TYR A 1 110 ? 4.399 11.908 30.863 1.00 88.81 110 TYR A O 1
ATOM 856 N N . ALA A 1 111 ? 2.724 10.929 32.005 1.00 88.81 111 ALA A N 1
ATOM 857 C CA . ALA A 1 111 ? 3.539 9.996 32.771 1.00 88.81 111 ALA A CA 1
ATOM 858 C C . ALA A 1 111 ? 4.021 8.819 31.905 1.00 88.81 111 ALA A C 1
ATOM 860 O O . ALA A 1 111 ? 5.140 8.356 32.103 1.00 88.81 111 ALA A O 1
ATOM 861 N N . CYS A 1 112 ? 3.234 8.414 30.901 1.00 85.75 112 CYS A N 1
ATOM 862 C CA . CYS A 1 112 ? 3.599 7.418 29.880 1.00 85.75 112 CYS A CA 1
ATOM 863 C C . CYS A 1 112 ? 4.679 7.879 28.886 1.00 85.75 112 CYS A C 1
ATOM 865 O O . CYS A 1 112 ? 4.930 7.230 27.878 1.00 85.75 112 CYS A O 1
ATOM 867 N N . MET A 1 113 ? 5.323 9.019 29.125 1.00 80.25 113 MET A N 1
ATOM 868 C CA . MET A 1 113 ? 6.411 9.492 28.283 1.00 80.25 113 MET A CA 1
ATOM 869 C C . MET A 1 113 ? 7.576 9.882 29.180 1.00 80.25 113 MET A C 1
ATOM 871 O O . MET A 1 113 ? 7.591 10.947 29.801 1.00 80.25 113 MET A O 1
ATOM 875 N N . VAL A 1 114 ? 8.572 9.003 29.255 1.00 67.50 114 VAL A N 1
ATOM 876 C CA . VAL A 1 114 ? 9.854 9.354 29.857 1.00 67.50 114 VAL A CA 1
ATOM 877 C C . VAL A 1 114 ? 10.513 10.315 28.882 1.00 67.50 114 VAL A C 1
ATOM 879 O O . VAL A 1 114 ? 10.859 9.907 27.778 1.00 67.50 114 VAL A O 1
ATOM 882 N N . GLU A 1 115 ? 10.645 11.591 29.255 1.00 62.94 115 GLU A N 1
ATOM 883 C CA . GLU A 1 115 ? 11.418 12.558 28.473 1.00 62.94 115 GLU A CA 1
ATOM 884 C C . GLU A 1 115 ? 12.808 11.955 28.225 1.00 62.94 115 GLU A C 1
ATOM 886 O O . GLU A 1 115 ? 13.665 11.934 29.115 1.00 62.94 115 GLU A O 1
ATOM 891 N N . GLY A 1 116 ? 13.011 11.409 27.023 1.00 54.59 116 GLY A N 1
ATOM 892 C CA . GLY A 1 116 ? 14.323 11.091 26.498 1.00 54.59 116 GLY A CA 1
ATOM 893 C C . GLY A 1 116 ? 15.055 12.413 26.476 1.00 54.59 116 GLY A C 1
ATOM 894 O O . GLY A 1 116 ? 14.777 13.260 25.634 1.00 54.59 116 GLY A O 1
ATOM 895 N N . GLY A 1 117 ? 15.863 12.655 27.506 1.00 44.97 117 GLY A N 1
ATOM 896 C CA . GLY A 1 117 ? 16.485 13.946 27.693 1.00 44.97 117 GLY A CA 1
ATOM 897 C C . GLY A 1 117 ? 17.261 14.300 26.437 1.00 44.97 117 GLY A C 1
ATOM 898 O O . GLY A 1 117 ? 18.297 13.701 26.176 1.00 44.97 117 GLY A O 1
ATOM 899 N N . GLU A 1 118 ? 16.830 15.344 25.736 1.00 47.53 118 GLU A N 1
ATOM 900 C CA . GLU A 1 118 ? 17.620 16.060 24.724 1.00 47.53 118 GLU A CA 1
ATOM 901 C C . GLU A 1 118 ? 18.888 16.711 25.332 1.00 47.53 118 GLU A C 1
ATOM 903 O O . GLU A 1 118 ? 19.526 17.581 24.745 1.00 47.53 118 GLU A O 1
ATOM 908 N N . GLY A 1 119 ? 19.274 16.319 26.550 1.00 47.31 119 GLY A N 1
ATOM 909 C CA . GLY A 1 119 ? 20.554 16.644 27.138 1.00 47.31 119 GLY A CA 1
ATOM 910 C C . GLY A 1 119 ? 21.619 15.718 26.570 1.00 47.31 119 GLY A C 1
ATOM 911 O O . GLY A 1 119 ? 21.671 14.549 26.935 1.00 47.31 119 GLY A O 1
ATOM 912 N N . GLU A 1 120 ? 22.503 16.292 25.759 1.00 49.16 120 GLU A N 1
ATOM 913 C CA . GLU A 1 120 ? 23.748 15.752 25.183 1.00 49.16 120 GLU A CA 1
ATOM 914 C C . GLU A 1 120 ? 24.741 15.104 26.190 1.00 49.16 120 GLU A C 1
ATOM 916 O O . GLU A 1 120 ? 25.920 14.934 25.878 1.00 49.16 120 GLU A O 1
ATOM 921 N N . GLU A 1 121 ? 24.339 14.740 27.414 1.00 55.44 121 GLU A N 1
ATOM 922 C CA . GLU A 1 121 ? 25.167 13.891 28.274 1.00 55.44 121 GLU A CA 1
ATOM 923 C C . GLU A 1 121 ? 25.139 12.451 27.740 1.00 55.44 121 GLU A C 1
ATOM 925 O O . GLU A 1 121 ? 24.382 11.595 28.210 1.00 55.44 121 GLU A O 1
ATOM 930 N N . GLU A 1 122 ? 26.004 12.207 26.748 1.00 50.72 122 GLU A N 1
ATOM 931 C CA . GLU A 1 122 ? 26.415 10.895 26.244 1.00 50.72 122 GLU A CA 1
ATOM 932 C C . GLU A 1 122 ? 26.478 9.876 27.399 1.00 50.72 122 GLU A C 1
ATOM 934 O O . GLU A 1 122 ? 27.382 9.902 28.241 1.00 50.72 122 GLU A O 1
ATOM 939 N N . GLY A 1 123 ? 25.491 8.977 27.464 1.00 56.00 123 GLY A N 1
ATOM 940 C CA . GLY A 1 123 ? 25.495 7.837 28.385 1.00 56.00 123 GLY A CA 1
ATOM 941 C C . GLY A 1 123 ? 24.345 7.738 29.391 1.00 56.00 123 GLY A C 1
ATOM 942 O O . GLY A 1 123 ? 24.380 6.833 30.227 1.00 56.00 123 GLY A O 1
ATOM 943 N N . LYS A 1 124 ? 23.324 8.605 29.334 1.00 51.19 124 LYS A N 1
ATOM 944 C CA . LYS A 1 124 ? 22.067 8.424 30.093 1.00 51.19 124 LYS A CA 1
ATOM 945 C C . LYS A 1 124 ? 20.811 8.633 29.242 1.00 51.19 124 LYS A C 1
ATOM 947 O O . LYS A 1 124 ? 19.882 9.309 29.676 1.00 51.19 124 LYS A O 1
ATOM 952 N N . GLY A 1 125 ? 20.775 8.042 28.049 1.00 55.19 125 GLY A N 1
ATOM 953 C CA . GLY A 1 125 ? 19.518 7.911 27.313 1.00 55.19 125 GLY A CA 1
ATOM 954 C C . GLY A 1 125 ? 18.519 7.132 28.168 1.00 55.19 125 GLY A C 1
ATOM 955 O O . GLY A 1 125 ? 18.823 6.022 28.609 1.00 55.19 125 GLY A O 1
ATOM 956 N N . GLY A 1 126 ? 17.374 7.741 28.480 1.00 61.41 126 GLY A N 1
ATOM 957 C CA . GLY A 1 126 ? 16.246 7.006 29.041 1.00 61.41 126 GLY A CA 1
ATOM 958 C C . GLY A 1 126 ? 15.838 5.926 28.045 1.00 61.41 126 GLY A C 1
ATOM 959 O O . GLY A 1 126 ? 15.763 6.197 26.851 1.00 61.41 126 GLY A O 1
ATOM 960 N N . VAL A 1 127 ? 15.640 4.699 28.523 1.00 70.81 127 VAL A N 1
ATOM 961 C CA . VAL A 1 127 ? 15.098 3.625 27.688 1.00 70.81 127 VAL A CA 1
ATOM 962 C C . VAL A 1 127 ? 13.656 4.006 27.375 1.00 70.81 127 VAL A C 1
ATOM 964 O O . VAL A 1 127 ? 12.846 4.119 28.296 1.00 70.81 127 VAL A O 1
ATOM 967 N N . ILE A 1 128 ? 13.361 4.258 26.102 1.00 77.56 128 ILE A N 1
ATOM 968 C CA . ILE A 1 128 ? 11.985 4.382 25.626 1.00 77.56 128 ILE A CA 1
ATOM 969 C C . ILE A 1 128 ? 11.360 2.995 25.776 1.00 77.56 128 ILE A C 1
ATOM 971 O O . ILE A 1 128 ? 11.865 2.028 25.209 1.00 77.56 128 ILE A O 1
ATOM 975 N N . ILE A 1 129 ? 10.309 2.889 26.585 1.00 85.12 129 ILE A N 1
ATOM 976 C CA . ILE A 1 129 ? 9.549 1.648 26.726 1.00 85.12 129 ILE A CA 1
ATOM 977 C C . ILE A 1 129 ? 8.431 1.701 25.693 1.00 85.12 129 ILE A C 1
ATOM 979 O O . ILE A 1 129 ? 7.567 2.568 25.774 1.00 85.12 129 ILE A O 1
ATOM 983 N N . TYR A 1 130 ? 8.484 0.811 24.704 1.00 83.19 130 TYR A N 1
ATOM 984 C CA . TYR A 1 130 ? 7.543 0.802 23.584 1.00 83.19 130 TYR A CA 1
ATOM 985 C C . TYR A 1 130 ? 6.082 0.711 24.053 1.00 83.19 130 TYR A C 1
ATOM 987 O O . TYR A 1 130 ? 5.244 1.492 23.613 1.00 83.19 130 TYR A O 1
ATOM 995 N N . ASP A 1 131 ? 5.799 -0.140 25.041 1.00 85.31 131 ASP A N 1
ATOM 996 C CA . ASP A 1 131 ? 4.449 -0.315 25.590 1.00 85.31 131 ASP A CA 1
ATOM 997 C C . ASP A 1 131 ? 3.878 0.977 26.201 1.00 85.31 131 ASP A C 1
ATOM 999 O O . ASP A 1 131 ? 2.700 1.284 26.016 1.00 85.31 131 ASP A O 1
ATOM 1003 N N . ASP A 1 132 ? 4.714 1.779 26.877 1.00 88.75 132 ASP A N 1
ATOM 1004 C CA . ASP A 1 132 ? 4.305 3.086 27.414 1.00 88.75 132 ASP A CA 1
ATOM 1005 C C . ASP A 1 132 ? 3.890 4.038 26.280 1.00 88.75 132 ASP A C 1
ATOM 1007 O O . ASP A 1 132 ? 2.913 4.782 26.398 1.00 88.75 132 ASP A O 1
ATOM 1011 N N . VAL A 1 133 ? 4.620 3.997 25.163 1.00 87.44 133 VAL A N 1
ATOM 1012 C CA . VAL A 1 133 ? 4.374 4.828 23.978 1.00 87.44 133 VAL A CA 1
ATOM 1013 C C . VAL A 1 133 ? 3.064 4.425 23.292 1.00 87.44 133 VAL A C 1
ATOM 1015 O O . VAL A 1 133 ? 2.263 5.299 22.954 1.00 87.44 133 VAL A O 1
ATOM 1018 N N . VAL A 1 134 ? 2.798 3.122 23.157 1.00 86.38 134 VAL A N 1
ATOM 1019 C CA . VAL A 1 134 ? 1.537 2.599 22.601 1.00 86.38 134 VAL A CA 1
ATOM 1020 C C . VAL A 1 134 ? 0.344 2.975 23.483 1.00 86.38 134 VAL A C 1
ATOM 1022 O O . VAL A 1 134 ? -0.673 3.453 22.979 1.00 86.38 134 VAL A O 1
ATOM 1025 N N . ALA A 1 135 ? 0.465 2.843 24.806 1.00 88.88 135 ALA A N 1
ATOM 1026 C CA . ALA A 1 135 ? -0.600 3.243 25.725 1.00 88.88 135 ALA A CA 1
ATOM 1027 C C . ALA A 1 135 ? -0.883 4.757 25.658 1.00 88.88 135 ALA A C 1
ATOM 1029 O O . ALA A 1 135 ? -2.041 5.188 25.699 1.00 88.88 135 ALA A O 1
ATOM 1030 N N . LEU A 1 136 ? 0.166 5.572 25.503 1.00 92.06 136 LEU A N 1
ATOM 1031 C CA . LEU A 1 136 ? 0.039 7.017 25.342 1.00 92.06 136 LEU A CA 1
ATOM 1032 C C . LEU A 1 136 ? -0.644 7.414 24.024 1.00 92.06 136 LEU A C 1
ATOM 1034 O O . LEU A 1 136 ? -1.433 8.361 24.037 1.00 92.06 136 LEU A O 1
ATOM 1038 N N . LYS A 1 137 ? -0.382 6.701 22.917 1.00 92.50 137 LYS A N 1
ATOM 1039 C CA . LYS A 1 137 ? -1.031 6.928 21.609 1.00 92.50 137 LYS A CA 1
ATOM 1040 C C . LYS A 1 137 ? -2.553 7.013 21.764 1.00 92.50 137 LYS A C 1
ATOM 1042 O O . LYS A 1 137 ? -3.141 8.050 21.468 1.00 92.50 137 LYS A O 1
ATOM 1047 N N . LYS A 1 138 ? -3.156 5.982 22.367 1.00 90.00 138 LYS A N 1
ATOM 1048 C CA . LYS A 1 138 ? -4.610 5.882 22.576 1.00 90.00 138 LYS A CA 1
ATOM 1049 C C . LYS A 1 138 ? -5.167 7.014 23.444 1.00 90.00 138 LYS A C 1
ATOM 1051 O O . LYS A 1 138 ? -6.232 7.558 23.165 1.00 90.00 138 LYS A O 1
ATOM 1056 N N . VAL A 1 139 ? -4.445 7.409 24.499 1.00 93.25 139 VAL A N 1
ATOM 1057 C CA . VAL A 1 139 ? -4.841 8.552 25.343 1.00 93.25 139 VAL A CA 1
ATOM 1058 C C . VAL A 1 139 ? -4.863 9.846 24.529 1.00 93.25 139 VAL A C 1
ATOM 1060 O O . VAL A 1 139 ? -5.805 10.628 24.659 1.00 93.25 139 VAL A O 1
ATOM 1063 N N . LEU A 1 140 ? -3.837 10.085 23.711 1.00 93.94 140 LEU A N 1
ATOM 1064 C CA . LEU A 1 140 ? -3.727 11.290 22.890 1.00 93.94 140 LEU A CA 1
ATOM 1065 C C . LEU A 1 140 ? -4.820 11.350 21.823 1.00 93.94 140 LEU A C 1
ATOM 1067 O O . LEU A 1 140 ? -5.454 12.396 21.700 1.00 93.94 140 LEU A O 1
ATOM 1071 N N . GLU A 1 141 ? -5.083 10.245 21.125 1.00 92.25 141 GLU A N 1
ATOM 1072 C CA . GLU A 1 141 ? -6.155 10.132 20.125 1.00 92.25 141 GLU A CA 1
ATOM 1073 C C . GLU A 1 141 ? -7.511 10.523 20.729 1.00 92.25 141 GLU A C 1
ATOM 1075 O O . GLU A 1 141 ? -8.134 11.482 20.267 1.00 92.25 141 GLU A O 1
ATOM 1080 N N . PHE A 1 142 ? -7.904 9.916 21.858 1.00 93.69 142 PHE A N 1
ATOM 1081 C CA . PHE A 1 142 ? -9.157 10.270 22.536 1.00 93.69 142 PHE A CA 1
ATOM 1082 C C . PHE A 1 142 ? -9.206 11.729 23.001 1.00 93.69 142 PHE A C 1
ATOM 1084 O O . PHE A 1 142 ? -10.267 12.361 22.956 1.00 93.69 142 PHE A O 1
ATOM 1091 N N . LYS A 1 143 ? -8.088 12.292 23.484 1.00 95.38 143 LYS A N 1
ATOM 1092 C CA . LYS A 1 143 ? -8.043 13.704 23.904 1.00 95.38 143 LYS A CA 1
ATOM 1093 C C . LYS A 1 143 ? -8.222 14.633 22.710 1.00 95.38 143 LYS A C 1
ATOM 1095 O O . LYS A 1 143 ? -9.031 15.557 22.798 1.00 95.38 143 LYS A O 1
ATOM 1100 N N . ILE A 1 144 ? -7.488 14.403 21.624 1.00 94.81 144 ILE A N 1
ATOM 1101 C CA . ILE A 1 144 ? -7.550 15.209 20.401 1.00 94.81 144 ILE A CA 1
ATOM 1102 C C . ILE A 1 144 ? -8.959 15.147 19.823 1.00 94.81 144 ILE A C 1
ATOM 1104 O O . ILE A 1 144 ? -9.564 16.198 19.608 1.00 94.81 144 ILE A O 1
ATOM 1108 N N . GLU A 1 145 ? -9.519 13.948 19.678 1.00 94.19 145 GLU A N 1
ATOM 1109 C CA . GLU A 1 145 ? -10.863 13.739 19.147 1.00 94.19 145 GLU A CA 1
ATOM 1110 C C . GLU A 1 145 ? -11.922 14.427 20.018 1.00 94.19 145 GLU A C 1
ATOM 1112 O O . GLU A 1 145 ? -12.702 15.240 19.516 1.00 94.19 145 GLU A O 1
ATOM 1117 N N . TYR A 1 146 ? -11.896 14.233 21.344 1.00 96.12 146 TYR A N 1
ATOM 1118 C CA . TYR A 1 146 ? -12.814 14.920 22.259 1.00 96.12 146 TYR A CA 1
ATOM 1119 C C . TYR A 1 146 ? -12.686 16.448 22.174 1.00 96.12 146 TYR A C 1
ATOM 1121 O O . TYR A 1 146 ? -13.690 17.172 22.121 1.00 96.12 146 TYR A O 1
ATOM 1129 N N . LEU A 1 147 ? -11.455 16.970 22.168 1.00 96.12 147 LEU A N 1
ATOM 1130 C CA . LEU A 1 147 ? -11.212 18.405 22.053 1.00 96.12 147 LEU A CA 1
ATOM 1131 C C . LEU A 1 147 ? -11.758 18.936 20.719 1.00 96.12 147 LEU A C 1
ATOM 1133 O O . LEU A 1 147 ? -12.408 19.983 20.706 1.00 96.12 147 LEU A O 1
ATOM 1137 N N . LEU A 1 148 ? -11.572 18.204 19.621 1.00 95.06 148 LEU A N 1
ATOM 1138 C CA . LEU A 1 148 ? -12.070 18.588 18.307 1.00 95.06 148 LEU A CA 1
ATOM 1139 C C . LEU A 1 148 ? -13.596 18.551 18.233 1.00 95.06 148 LEU A C 1
ATOM 1141 O O . LEU A 1 148 ? -14.169 19.554 17.811 1.00 95.06 148 LEU A O 1
ATOM 1145 N N . VAL A 1 149 ? -14.269 17.492 18.695 1.00 95.69 149 VAL A N 1
ATOM 1146 C CA . VAL A 1 149 ? -15.700 17.266 18.391 1.00 95.69 149 VAL A CA 1
ATOM 1147 C C . VAL A 1 149 ? -16.672 17.597 19.532 1.00 95.69 149 VAL A C 1
ATOM 1149 O O . VAL A 1 149 ? -17.814 17.963 19.263 1.00 95.69 149 VAL A O 1
ATOM 1152 N N . CYS A 1 150 ? -16.242 17.555 20.798 1.00 96.88 150 CYS A N 1
ATOM 1153 C CA . CYS A 1 150 ? -17.146 17.659 21.958 1.00 96.88 150 CYS A CA 1
ATOM 1154 C C . CYS A 1 150 ? -17.053 18.967 22.745 1.00 96.88 150 CYS A C 1
ATOM 1156 O O . CYS A 1 150 ? -17.813 19.188 23.693 1.00 96.88 150 CYS A O 1
ATOM 1158 N N . SER A 1 151 ? -16.117 19.846 22.402 1.00 96.19 151 SER A N 1
ATOM 1159 C CA . SER A 1 151 ? -15.823 20.993 23.254 1.00 96.19 151 SER A CA 1
ATOM 1160 C C . SER A 1 151 ? -16.893 22.075 23.209 1.00 96.19 151 SER A C 1
ATOM 1162 O O . SER A 1 151 ? -17.392 22.465 22.153 1.00 96.19 151 SER A O 1
ATOM 1164 N N . GLN A 1 152 ? -17.218 22.592 24.392 1.00 96.19 152 GLN A N 1
ATOM 1165 C CA . GLN A 1 152 ? -18.298 23.546 24.610 1.00 96.19 152 GLN A CA 1
ATOM 1166 C C . GLN A 1 152 ? -17.775 24.885 25.129 1.00 96.19 152 GLN A C 1
ATOM 1168 O O . GLN A 1 152 ? -16.815 24.963 25.895 1.00 96.19 152 GLN A O 1
ATOM 1173 N N . LYS A 1 153 ? -18.476 25.951 24.754 1.00 97.31 153 LYS A N 1
ATOM 1174 C CA . LYS A 1 153 ? -18.365 27.284 25.341 1.00 97.31 153 LYS A CA 1
ATOM 1175 C C . LYS A 1 153 ? -18.880 27.273 26.781 1.00 97.31 153 LYS A C 1
ATOM 1177 O O . LYS A 1 153 ? -19.598 26.367 27.209 1.00 97.31 153 LYS A O 1
ATOM 1182 N N . LYS A 1 154 ? -18.650 28.370 27.508 1.00 95.38 154 LYS A N 1
ATOM 1183 C CA . LYS A 1 154 ? -19.193 28.568 28.870 1.00 95.38 154 LYS A CA 1
ATOM 1184 C C . LYS A 1 154 ? -20.720 28.476 28.980 1.00 95.38 154 LYS A C 1
ATOM 1186 O O . LYS A 1 154 ? -21.227 28.264 30.080 1.00 95.38 154 LYS A O 1
ATOM 1191 N N . ASP A 1 155 ? -21.455 28.685 27.890 1.00 95.69 155 ASP A N 1
ATOM 1192 C CA . ASP A 1 155 ? -22.920 28.589 27.859 1.00 95.69 155 ASP A CA 1
ATOM 1193 C C . ASP A 1 155 ? -23.450 27.175 27.553 1.00 95.69 155 ASP A C 1
ATOM 1195 O O . ASP A 1 155 ? -24.666 26.982 27.518 1.00 95.69 155 ASP A O 1
ATOM 1199 N N . GLY A 1 156 ? -22.553 26.200 27.365 1.00 95.12 156 GLY A N 1
ATOM 1200 C CA . GLY A 1 156 ? -22.874 24.812 27.030 1.00 95.12 156 GLY A CA 1
ATOM 1201 C C . GLY A 1 156 ? -23.097 24.552 25.537 1.00 95.12 156 GLY A C 1
ATOM 1202 O O . GLY A 1 156 ? -23.301 23.406 25.151 1.00 95.12 156 GLY A O 1
ATOM 1203 N N . SER A 1 157 ? -23.066 25.577 24.677 1.00 96.88 157 SER A N 1
ATOM 1204 C CA . SER A 1 157 ? -23.079 25.367 23.222 1.00 96.88 157 SER A CA 1
ATOM 1205 C C . SER A 1 157 ? -21.710 24.903 22.722 1.00 96.88 157 SER A C 1
ATOM 1207 O O . SER A 1 157 ? -20.698 25.277 23.302 1.00 96.88 157 SER A O 1
ATOM 1209 N N . LEU A 1 158 ? -21.650 24.139 21.630 1.00 97.06 158 LEU A N 1
ATOM 1210 C CA . LEU A 1 158 ? -20.376 23.709 21.038 1.00 97.06 158 LEU A CA 1
ATOM 1211 C C . LEU A 1 158 ? -19.523 24.905 20.574 1.00 97.06 158 LEU A C 1
ATOM 1213 O O . LEU A 1 158 ? -20.045 25.928 20.106 1.00 97.06 158 LEU A O 1
ATOM 1217 N N . CYS A 1 159 ? -18.203 24.773 20.701 1.00 98.25 159 CYS A N 1
ATOM 1218 C CA . CYS A 1 159 ? -17.235 25.669 20.068 1.00 98.25 159 CYS A CA 1
ATOM 1219 C C . CYS A 1 159 ? -17.420 25.648 18.538 1.00 98.25 159 CYS A C 1
ATOM 1221 O O . CYS A 1 159 ? -17.790 24.598 18.011 1.00 98.25 159 CYS A O 1
ATOM 1223 N N . PRO A 1 160 ? -17.220 26.768 17.815 1.00 98.25 160 PRO A N 1
ATOM 1224 C CA . PRO A 1 160 ? -17.483 26.824 16.376 1.00 98.25 160 PRO A CA 1
ATOM 1225 C C . PRO A 1 160 ? -16.817 25.708 15.555 1.00 98.25 160 PRO A C 1
ATOM 1227 O O . PRO A 1 160 ? -17.502 25.107 14.729 1.00 98.25 160 PRO A O 1
ATOM 1230 N N . VAL A 1 161 ? -15.541 25.378 15.802 1.00 97.12 161 VAL A N 1
ATOM 1231 C CA . VAL A 1 161 ? -14.853 24.271 15.103 1.00 97.12 161 VAL A CA 1
ATOM 1232 C C . VAL A 1 161 ? -15.489 22.926 15.449 1.00 97.12 161 VAL A C 1
ATOM 1234 O O . VAL A 1 161 ? -15.751 22.134 14.549 1.00 97.12 161 VAL A O 1
ATOM 1237 N N . SER A 1 162 ? -15.817 22.686 16.723 1.00 96.94 162 SER A N 1
ATOM 1238 C CA . SER A 1 162 ? -16.508 21.453 17.133 1.00 96.94 162 SER A CA 1
ATOM 1239 C C . SER A 1 162 ? -17.880 21.323 16.498 1.00 96.94 162 SER A C 1
ATOM 1241 O O . SER A 1 162 ? -18.231 20.267 15.995 1.00 96.94 162 SER A O 1
ATOM 1243 N N . GLN A 1 163 ? -18.638 22.417 16.446 1.00 97.25 163 GLN A N 1
ATOM 1244 C CA . GLN A 1 163 ? -19.943 22.442 15.803 1.00 97.25 163 GLN A CA 1
ATOM 1245 C C . GLN A 1 163 ? -19.846 22.125 14.306 1.00 97.25 163 GLN A C 1
ATOM 1247 O O . GLN A 1 163 ? -20.692 21.393 13.788 1.00 97.25 163 GLN A O 1
ATOM 1252 N N . LEU A 1 164 ? -18.836 22.669 13.621 1.00 95.50 164 LEU A N 1
ATOM 1253 C CA . LEU A 1 164 ? -18.572 22.371 12.216 1.00 95.50 164 LEU A CA 1
ATOM 1254 C C . LEU A 1 164 ? -18.235 20.885 12.031 1.00 95.50 164 LEU A C 1
ATOM 1256 O O . LEU A 1 164 ? -18.855 20.251 11.182 1.00 95.50 164 LEU A O 1
ATOM 1260 N N . TYR A 1 165 ? -17.355 20.322 12.867 1.00 91.50 165 TYR A N 1
ATOM 1261 C CA . TYR A 1 165 ? -17.043 18.888 12.861 1.00 91.50 165 TYR A CA 1
ATOM 1262 C C . TYR A 1 165 ? -18.285 18.026 13.070 1.00 91.50 165 TYR A C 1
ATOM 1264 O O . TYR A 1 165 ? -18.593 17.193 12.229 1.00 91.50 165 TYR A O 1
ATOM 1272 N N . THR A 1 166 ? -19.065 18.261 14.126 1.00 91.38 166 THR A N 1
ATOM 1273 C CA . THR A 1 166 ? -20.263 17.454 14.411 1.00 91.38 166 THR A CA 1
ATOM 1274 C C . THR A 1 166 ? -21.302 17.522 13.289 1.00 91.38 166 THR A C 1
ATOM 1276 O O . THR A 1 166 ? -21.991 16.541 13.025 1.00 91.38 166 THR A O 1
ATOM 1279 N N . THR A 1 167 ? -21.444 18.678 12.632 1.00 92.94 167 THR A N 1
ATOM 1280 C CA . THR A 1 167 ? -22.485 18.874 11.607 1.00 92.94 167 THR A CA 1
ATOM 1281 C C . THR A 1 167 ? -22.048 18.363 10.234 1.00 92.94 167 THR A C 1
ATOM 1283 O O . THR A 1 167 ? -22.883 17.863 9.482 1.00 92.94 167 THR A O 1
ATOM 1286 N N . ASN A 1 168 ? -20.755 18.477 9.914 1.00 93.00 168 ASN A N 1
ATOM 1287 C CA . ASN A 1 168 ? -20.218 18.233 8.577 1.00 93.00 168 ASN A CA 1
ATOM 1288 C C . ASN A 1 168 ? -19.162 17.117 8.548 1.00 93.00 168 ASN A C 1
ATOM 1290 O O . ASN A 1 168 ? -18.434 17.042 7.568 1.00 93.00 168 ASN A O 1
ATOM 1294 N N . HIS A 1 169 ? -19.077 16.266 9.576 1.00 87.62 169 HIS A N 1
ATOM 1295 C CA . HIS A 1 169 ? -18.019 15.260 9.741 1.00 87.62 169 HIS A CA 1
ATOM 1296 C C . HIS A 1 169 ? -17.696 14.502 8.451 1.00 87.62 169 HIS A C 1
ATOM 1298 O O . HIS A 1 169 ? -16.594 14.618 7.936 1.00 87.62 169 HIS A O 1
ATOM 1304 N N . THR A 1 170 ? -18.687 13.823 7.868 1.00 84.94 170 THR A N 1
ATOM 1305 C CA . THR A 1 170 ? -18.544 13.072 6.612 1.00 84.94 170 THR A CA 1
ATOM 1306 C C . THR A 1 170 ? -17.964 13.931 5.487 1.00 84.94 170 THR A C 1
ATOM 1308 O O . THR A 1 170 ? -17.041 13.518 4.807 1.00 84.94 170 THR A O 1
ATOM 1311 N N . ALA A 1 171 ? -18.433 15.171 5.325 1.00 87.50 171 ALA A N 1
ATOM 1312 C CA . ALA A 1 171 ? -17.919 16.070 4.292 1.00 87.50 171 ALA A CA 1
ATOM 1313 C C . ALA A 1 171 ? -16.521 16.628 4.610 1.00 87.50 171 ALA A C 1
ATOM 1315 O O . ALA A 1 171 ? -15.817 17.039 3.698 1.00 87.50 171 ALA A O 1
ATOM 1316 N N . LEU A 1 172 ? -16.125 16.697 5.881 1.00 87.19 172 LEU A N 1
ATOM 1317 C CA . LEU A 1 172 ? -14.773 17.103 6.262 1.00 87.19 172 LEU A CA 1
ATOM 1318 C C . LEU A 1 172 ? -13.779 15.956 6.124 1.00 87.19 172 LEU A C 1
ATOM 1320 O O . LEU A 1 172 ? -12.646 16.249 5.780 1.00 87.19 172 LEU A O 1
ATOM 1324 N N . MET A 1 173 ? -14.203 14.713 6.373 1.00 82.25 173 MET A N 1
ATOM 1325 C CA . MET A 1 173 ? -13.344 13.529 6.314 1.00 82.25 173 MET A CA 1
ATOM 1326 C C . MET A 1 173 ? -13.245 12.919 4.910 1.00 82.25 173 MET A C 1
ATOM 1328 O O . MET A 1 173 ? -12.182 12.455 4.530 1.00 82.25 173 MET A O 1
ATOM 1332 N N . GLU A 1 174 ? -14.330 12.915 4.128 1.00 81.00 174 GLU A N 1
ATOM 1333 C CA . GLU A 1 174 ? -14.381 12.204 2.836 1.00 81.00 174 GLU A CA 1
ATOM 1334 C C . GLU A 1 174 ? -14.201 13.118 1.618 1.00 81.00 174 GLU A C 1
ATOM 1336 O O . GLU A 1 174 ? -13.941 12.642 0.514 1.00 81.00 174 GLU A O 1
ATOM 1341 N N . GLN A 1 175 ? -14.412 14.430 1.763 1.00 80.56 175 GLN A N 1
ATOM 1342 C CA . GLN A 1 175 ? -14.340 15.337 0.622 1.00 80.56 175 GLN A CA 1
ATOM 1343 C C . GLN A 1 175 ? -12.925 15.890 0.470 1.00 80.56 175 GLN A C 1
ATOM 1345 O O . GLN A 1 175 ? -12.476 16.678 1.301 1.00 80.56 175 GLN A O 1
ATOM 1350 N N . GLU A 1 176 ? -12.275 15.578 -0.651 1.00 75.62 176 GLU A N 1
ATOM 1351 C CA . GLU A 1 176 ? -11.060 16.278 -1.071 1.00 75.62 176 GLU A CA 1
ATOM 1352 C C . GLU A 1 176 ? -11.328 17.790 -1.177 1.00 75.62 176 GLU A C 1
ATOM 1354 O O . GLU A 1 176 ? -12.288 18.239 -1.822 1.00 75.62 176 GLU A O 1
ATOM 1359 N N . GLN A 1 177 ? -10.488 18.595 -0.525 1.00 76.94 177 GLN A N 1
ATOM 1360 C CA . GLN A 1 177 ? -10.561 20.055 -0.554 1.00 76.94 177 GLN A CA 1
ATOM 1361 C C . GLN A 1 177 ? -9.212 20.616 -0.984 1.00 76.94 177 GLN A C 1
ATOM 1363 O O . GLN A 1 177 ? -8.184 20.234 -0.452 1.00 76.94 177 GLN A O 1
ATOM 1368 N N . GLU A 1 178 ? -9.224 21.551 -1.936 1.00 68.06 178 GLU A N 1
ATOM 1369 C CA . GLU A 1 178 ? -7.997 22.221 -2.409 1.00 68.06 178 GLU A CA 1
ATOM 1370 C C . GLU A 1 178 ? -7.577 23.372 -1.492 1.00 68.06 178 GLU A C 1
ATOM 1372 O O . GLU A 1 178 ? -6.442 23.835 -1.519 1.00 68.06 178 GLU A O 1
ATOM 1377 N N . LYS A 1 179 ? -8.558 23.915 -0.766 1.00 81.38 179 LYS A N 1
ATOM 1378 C CA . LYS A 1 179 ? -8.411 25.029 0.160 1.00 81.38 179 LYS A CA 1
ATOM 1379 C C . LYS A 1 179 ? -9.583 25.082 1.117 1.00 81.38 179 LYS A C 1
ATOM 1381 O O . LYS A 1 179 ? -10.694 24.656 0.788 1.00 81.38 179 LYS A O 1
ATOM 1386 N N . MET A 1 180 ? -9.373 25.733 2.255 1.00 85.56 180 MET A N 1
ATOM 1387 C CA . MET A 1 180 ? -10.468 26.032 3.162 1.00 85.56 180 MET A CA 1
ATOM 1388 C C . MET A 1 180 ? -11.470 26.994 2.513 1.00 85.56 180 MET A C 1
ATOM 1390 O O . MET A 1 180 ? -11.125 28.039 1.956 1.00 85.56 180 MET A O 1
ATOM 1394 N N . THR A 1 181 ? -12.748 26.656 2.620 1.00 90.44 181 THR A N 1
ATOM 1395 C CA . THR A 1 181 ? -13.860 27.512 2.207 1.00 90.44 181 THR A CA 1
ATOM 1396 C C . THR A 1 181 ? -13.947 28.767 3.079 1.00 90.44 181 THR A C 1
ATOM 1398 O O . THR A 1 181 ? -13.532 28.779 4.239 1.00 90.44 181 THR A O 1
ATOM 1401 N N . GLU A 1 182 ? -14.572 29.830 2.557 1.00 90.50 182 GLU A N 1
ATOM 1402 C CA . GLU A 1 182 ? -14.835 31.052 3.335 1.00 90.50 182 GLU A CA 1
ATOM 1403 C C . GLU A 1 182 ? -15.614 30.763 4.632 1.00 90.50 182 GLU A C 1
ATOM 1405 O O . GLU A 1 182 ? -15.408 31.431 5.646 1.00 90.50 182 GLU A O 1
ATOM 1410 N N . GLU A 1 183 ? -16.493 29.755 4.616 1.00 93.81 183 GLU A N 1
ATOM 1411 C CA . GLU A 1 183 ? -17.239 29.310 5.792 1.00 93.81 183 GLU A CA 1
ATOM 1412 C C . GLU A 1 183 ? -16.322 28.659 6.833 1.00 93.81 183 GLU A C 1
ATOM 1414 O O . GLU A 1 183 ? -16.363 29.058 7.997 1.00 93.81 183 GLU A O 1
ATOM 1419 N N . GLN A 1 184 ? -15.453 27.729 6.429 1.00 94.62 184 GLN A N 1
ATOM 1420 C CA . GLN A 1 184 ? -14.498 27.082 7.336 1.00 94.62 184 GLN A CA 1
ATOM 1421 C C . GLN A 1 184 ? -13.497 28.095 7.918 1.00 94.62 184 GLN A C 1
ATOM 1423 O O . GLN A 1 184 ? -13.262 28.105 9.126 1.00 94.62 184 GLN A O 1
ATOM 1428 N N . ILE A 1 185 ? -12.972 29.013 7.096 1.00 93.31 185 ILE A N 1
ATOM 1429 C CA . ILE A 1 185 ? -12.089 30.107 7.541 1.00 93.31 185 ILE A CA 1
ATOM 1430 C C . ILE A 1 185 ? -12.794 30.980 8.583 1.00 93.31 185 ILE A C 1
ATOM 1432 O O . ILE A 1 185 ? -12.217 31.340 9.616 1.00 93.31 185 ILE A O 1
ATOM 1436 N N . LYS A 1 186 ? -14.063 31.318 8.332 1.00 94.75 186 LYS A N 1
ATOM 1437 C CA . LYS A 1 186 ? -14.878 32.077 9.278 1.00 94.75 186 LYS A CA 1
ATOM 1438 C C . LYS A 1 186 ? -15.090 31.298 10.577 1.00 94.75 186 LYS A C 1
ATOM 1440 O O . LYS A 1 186 ? -14.982 31.903 11.636 1.00 94.75 186 LYS A O 1
ATOM 1445 N N . VAL A 1 187 ? -15.353 29.992 10.514 1.00 96.69 187 VAL A N 1
ATOM 1446 C CA . VAL A 1 187 ? -15.493 29.134 11.701 1.00 96.69 187 VAL A CA 1
ATOM 1447 C C . VAL A 1 187 ? -14.216 29.140 12.541 1.00 96.69 187 VAL A C 1
ATOM 1449 O O . VAL A 1 187 ? -14.298 29.400 13.737 1.00 96.69 187 VAL A O 1
ATOM 1452 N N . VAL A 1 188 ? -13.046 28.934 11.931 1.00 96.12 188 VAL A N 1
ATOM 1453 C CA . VAL A 1 188 ? -11.745 28.968 12.626 1.00 96.12 188 VAL A CA 1
ATOM 1454 C C . VAL A 1 188 ? -11.472 30.342 13.246 1.00 96.12 188 VAL A C 1
ATOM 1456 O O . VAL A 1 188 ? -11.004 30.450 14.380 1.00 96.12 188 VAL A O 1
ATOM 1459 N N . THR A 1 189 ? -11.822 31.413 12.532 1.00 95.75 189 THR A N 1
ATOM 1460 C CA . THR A 1 189 ? -11.699 32.784 13.043 1.00 95.75 189 THR A CA 1
ATOM 1461 C C . THR A 1 189 ? -12.622 33.020 14.242 1.00 95.75 189 THR A C 1
ATOM 1463 O O . THR A 1 189 ? -12.177 33.549 15.260 1.00 95.75 189 THR A O 1
ATOM 1466 N N . ASP A 1 190 ? -13.892 32.616 14.140 1.00 97.12 190 ASP A N 1
ATOM 1467 C CA . ASP A 1 190 ? -14.892 32.753 15.203 1.00 97.12 190 ASP A CA 1
ATOM 1468 C C . ASP A 1 190 ? -14.507 31.916 16.443 1.00 97.12 190 ASP A C 1
ATOM 1470 O O . ASP A 1 190 ? -14.699 32.373 17.570 1.00 97.12 190 ASP A O 1
ATOM 1474 N N . ASP A 1 191 ? -13.932 30.723 16.251 1.00 97.75 191 ASP A N 1
ATOM 1475 C CA . ASP A 1 191 ? -13.444 29.841 17.320 1.00 97.75 191 ASP A CA 1
ATOM 1476 C C . ASP A 1 191 ? -12.266 30.468 18.081 1.00 97.75 191 ASP A C 1
ATOM 1478 O O . ASP A 1 191 ? -12.329 30.623 19.302 1.00 97.75 191 ASP A O 1
ATOM 1482 N N . CYS A 1 192 ? -11.258 30.971 17.357 1.00 97.50 192 CYS A N 1
ATOM 1483 C CA . CYS A 1 192 ? -10.101 31.679 17.920 1.00 97.50 192 CYS A CA 1
ATOM 1484 C C . CYS A 1 192 ? -10.500 32.881 18.798 1.00 97.50 192 CYS A C 1
ATOM 1486 O O . CYS A 1 192 ? -9.842 33.176 19.797 1.00 97.50 192 CYS A O 1
ATOM 1488 N N . GLN A 1 193 ? -11.580 33.591 18.452 1.00 96.81 193 GLN A N 1
ATOM 1489 C CA . GLN A 1 193 ? -12.048 34.757 19.216 1.00 96.81 193 GLN A CA 1
ATOM 1490 C C . GLN A 1 193 ? -12.669 34.397 20.575 1.00 96.81 193 GLN A C 1
ATOM 1492 O O . GLN A 1 193 ? -12.815 35.277 21.431 1.00 96.81 193 GLN A O 1
ATOM 1497 N N . ILE A 1 194 ? -13.052 33.136 20.785 1.00 97.75 194 ILE A N 1
ATOM 1498 C CA . ILE A 1 194 ? -13.668 32.664 22.024 1.00 97.75 194 ILE A CA 1
ATOM 1499 C C . ILE A 1 194 ? -12.574 32.081 22.917 1.00 97.75 194 ILE A C 1
ATOM 1501 O O . ILE A 1 194 ? -11.981 31.063 22.587 1.00 97.75 194 ILE A O 1
ATOM 1505 N N . GLU A 1 195 ? -12.338 32.708 24.075 1.00 96.81 195 GLU A N 1
ATOM 1506 C CA . GLU A 1 195 ? -11.220 32.372 24.973 1.00 96.81 195 GLU A CA 1
ATOM 1507 C C . GLU A 1 195 ? -11.104 30.874 25.268 1.00 96.81 195 GLU A C 1
ATOM 1509 O O . GLU A 1 195 ? -10.057 30.282 25.039 1.00 96.81 195 GLU A O 1
ATOM 1514 N N . GLU A 1 196 ? -12.188 30.252 25.738 1.00 95.81 196 GLU A N 1
ATOM 1515 C CA . GLU A 1 196 ? -12.176 28.830 26.086 1.00 95.81 196 GLU A CA 1
ATOM 1516 C C . GLU A 1 196 ? -11.988 27.897 24.875 1.00 95.81 196 GLU A C 1
ATOM 1518 O O . GLU A 1 196 ? -11.408 26.826 25.026 1.00 95.81 196 GLU A O 1
ATOM 1523 N N . CYS A 1 197 ? -12.432 28.294 23.677 1.00 97.62 197 CYS A N 1
ATOM 1524 C CA . CYS A 1 197 ? -12.229 27.505 22.459 1.00 97.62 197 CYS A CA 1
ATOM 1525 C C . CYS A 1 197 ? -10.786 27.656 21.943 1.00 97.62 197 CYS A C 1
ATOM 1527 O O . CYS A 1 197 ? -10.162 26.676 21.545 1.00 97.62 197 CYS A O 1
ATOM 1529 N N . ASN A 1 198 ? -10.201 28.853 22.067 1.00 97.12 198 ASN A N 1
ATOM 1530 C CA . ASN A 1 198 ? -8.792 29.096 21.766 1.00 97.12 198 ASN A CA 1
ATOM 1531 C C . ASN A 1 198 ? -7.855 28.319 22.709 1.00 97.12 198 ASN A C 1
ATOM 1533 O O . ASN A 1 198 ? -6.975 27.614 22.224 1.00 97.12 198 ASN A O 1
ATOM 1537 N N . GLU A 1 199 ? -8.065 28.384 24.031 1.00 95.81 199 GLU A N 1
ATOM 1538 C CA . GLU A 1 199 ? -7.276 27.621 25.020 1.00 95.81 199 GLU A CA 1
ATOM 1539 C C . GLU A 1 199 ? -7.332 26.108 24.751 1.00 95.81 199 GLU A C 1
ATOM 1541 O O . GLU A 1 199 ? -6.319 25.406 24.821 1.00 95.81 199 GLU A O 1
ATOM 1546 N N . ARG A 1 200 ? -8.516 25.611 24.382 1.00 95.44 200 ARG A N 1
ATOM 1547 C CA . ARG A 1 200 ? -8.715 24.229 23.956 1.00 95.44 200 ARG A CA 1
ATOM 1548 C C . ARG A 1 200 ? -7.907 23.894 22.707 1.00 95.44 200 ARG A C 1
ATOM 1550 O O . ARG A 1 200 ? -7.192 22.903 22.725 1.00 95.44 200 ARG A O 1
ATOM 1557 N N . MET A 1 201 ? -7.997 24.695 21.646 1.00 96.31 201 MET A N 1
ATOM 1558 C CA . MET A 1 201 ? -7.246 24.438 20.412 1.00 96.31 201 MET A CA 1
ATOM 1559 C C . MET A 1 201 ? -5.733 24.415 20.639 1.00 96.31 201 MET A C 1
ATOM 1561 O O . MET A 1 201 ? -5.053 23.562 20.082 1.00 96.31 201 MET A O 1
ATOM 1565 N N . LEU A 1 202 ? -5.205 25.273 21.516 1.00 95.81 202 LEU A N 1
ATOM 1566 C CA . LEU A 1 202 ? -3.791 25.214 21.908 1.00 95.81 202 LEU A CA 1
ATOM 1567 C C . LEU A 1 202 ? -3.427 23.896 22.600 1.00 95.81 202 LEU A C 1
ATOM 1569 O O . LEU A 1 202 ? -2.331 23.378 22.397 1.00 95.81 202 LEU A O 1
ATOM 1573 N N . THR A 1 203 ? -4.348 23.346 23.392 1.00 95.69 203 THR A N 1
ATOM 1574 C CA . THR A 1 203 ? -4.189 22.012 23.985 1.00 95.69 203 THR A CA 1
ATOM 1575 C C . THR A 1 203 ? -4.207 20.940 22.896 1.00 95.69 203 THR A C 1
ATOM 1577 O O . THR A 1 203 ? -3.306 20.109 22.871 1.00 95.69 203 THR A O 1
ATOM 1580 N N . THR A 1 204 ? -5.154 21.008 21.950 1.00 95.56 204 THR A N 1
ATOM 1581 C CA . THR A 1 204 ? -5.229 20.090 20.801 1.00 95.56 204 THR A CA 1
ATOM 1582 C C . THR A 1 204 ? -3.920 20.066 20.014 1.00 95.56 204 THR A C 1
ATOM 1584 O O . THR A 1 204 ? -3.406 18.988 19.751 1.00 95.56 204 THR A O 1
ATOM 1587 N N . PHE A 1 205 ? -3.331 21.224 19.696 1.00 94.38 205 PHE A N 1
ATOM 1588 C CA . PHE A 1 205 ? -2.047 21.281 18.983 1.00 94.38 205 PHE A CA 1
ATOM 1589 C C . PHE A 1 205 ? -0.891 20.685 19.787 1.00 94.38 205 PHE A C 1
ATOM 1591 O O . PHE A 1 205 ? -0.053 19.978 19.237 1.00 94.38 205 PHE A O 1
ATOM 1598 N N . SER A 1 206 ? -0.844 20.942 21.096 1.00 93.38 206 SER A N 1
ATOM 1599 C CA . SER A 1 206 ? 0.170 20.340 21.964 1.00 93.38 206 SER A CA 1
ATOM 1600 C C . SER A 1 206 ? 0.050 18.817 22.016 1.00 93.38 206 SER A C 1
ATOM 1602 O O . SER A 1 206 ? 1.071 18.132 21.994 1.00 93.38 206 SER A O 1
ATOM 1604 N N . ASP A 1 207 ? -1.173 18.297 22.104 1.00 94.12 207 ASP A N 1
ATOM 1605 C CA . ASP A 1 207 ? -1.435 16.859 22.154 1.00 94.12 207 ASP A CA 1
ATOM 1606 C C . ASP A 1 207 ? -1.154 16.201 20.801 1.00 94.12 207 ASP A C 1
ATOM 1608 O O . ASP A 1 207 ? -0.538 15.142 20.754 1.00 94.12 207 ASP A O 1
ATOM 1612 N N . PHE A 1 208 ? -1.503 16.862 19.698 1.00 92.25 208 PHE A N 1
ATOM 1613 C CA . PHE A 1 208 ? -1.217 16.373 18.354 1.00 92.25 208 PHE A CA 1
ATOM 1614 C C . PHE A 1 208 ? 0.285 16.342 18.046 1.00 92.25 208 PHE A C 1
ATOM 1616 O O . PHE A 1 208 ? 0.798 15.319 17.608 1.00 92.25 208 PHE A O 1
ATOM 1623 N N . ASN A 1 209 ? 1.038 17.394 18.389 1.00 88.94 209 ASN A N 1
ATOM 1624 C CA . ASN A 1 209 ? 2.501 17.377 18.267 1.00 88.94 209 ASN A CA 1
ATOM 1625 C C . ASN A 1 209 ? 3.126 16.238 19.095 1.00 88.94 209 ASN A C 1
ATOM 1627 O O . ASN A 1 209 ? 4.145 15.665 18.710 1.00 88.94 209 ASN A O 1
ATOM 1631 N N . ARG A 1 210 ? 2.517 15.893 20.237 1.00 90.19 210 ARG A N 1
ATOM 1632 C CA . ARG A 1 210 ? 2.948 14.753 21.049 1.00 90.19 210 ARG A CA 1
ATOM 1633 C C . ARG A 1 210 ? 2.586 13.417 20.408 1.00 90.19 210 ARG A C 1
ATOM 1635 O O . ARG A 1 210 ? 3.392 12.494 20.488 1.00 90.19 210 ARG A O 1
ATOM 1642 N N . LEU A 1 211 ? 1.421 13.326 19.772 1.00 90.38 211 LEU A N 1
ATOM 1643 C CA . LEU A 1 211 ? 1.007 12.151 19.015 1.00 90.38 211 LEU A CA 1
ATOM 1644 C C . LEU A 1 211 ? 1.979 11.896 17.861 1.00 90.38 211 LEU A C 1
ATOM 1646 O O . LEU A 1 211 ? 2.473 10.786 17.751 1.00 90.38 211 LEU A O 1
ATOM 1650 N N . LEU A 1 212 ? 2.371 12.920 17.098 1.00 85.00 212 LEU A N 1
ATOM 1651 C CA . LEU A 1 212 ? 3.376 12.778 16.034 1.00 85.00 212 LEU A CA 1
ATOM 1652 C C . LEU A 1 212 ? 4.718 12.236 16.556 1.00 85.00 212 LEU A C 1
ATOM 1654 O O . LEU A 1 212 ? 5.316 11.359 15.939 1.00 85.00 212 LEU A O 1
ATOM 1658 N N . GLN A 1 213 ? 5.173 12.691 17.730 1.00 85.12 213 GLN A N 1
ATOM 1659 C CA . GLN A 1 213 ? 6.369 12.125 18.373 1.00 85.12 213 GLN A CA 1
ATOM 1660 C C . GLN A 1 213 ? 6.180 10.647 18.731 1.00 85.12 213 GLN A C 1
ATOM 1662 O O . GLN A 1 213 ? 7.074 9.840 18.495 1.00 85.12 213 GLN A O 1
ATOM 1667 N N . VAL A 1 214 ? 5.020 10.290 19.284 1.00 86.19 214 VAL A N 1
ATOM 1668 C CA . VAL A 1 214 ? 4.658 8.902 19.600 1.00 86.19 214 VAL A CA 1
ATOM 1669 C C . VAL A 1 214 ? 4.646 8.043 18.332 1.00 86.19 214 VAL A C 1
ATOM 1671 O O . VAL A 1 214 ? 5.303 7.008 18.313 1.00 86.19 214 VAL A O 1
ATOM 1674 N N . LEU A 1 215 ? 4.000 8.493 17.255 1.00 82.88 215 LEU A N 1
ATOM 1675 C CA . LEU A 1 215 ? 3.929 7.769 15.982 1.00 82.88 215 LEU A CA 1
ATOM 1676 C C . LEU A 1 215 ? 5.318 7.589 15.354 1.00 82.88 215 LEU A C 1
ATOM 1678 O O . LEU A 1 215 ? 5.636 6.490 14.914 1.00 82.88 215 LEU A O 1
ATOM 1682 N N . SER A 1 216 ? 6.188 8.604 15.412 1.00 76.19 216 SER A N 1
ATOM 1683 C CA . SER A 1 216 ? 7.571 8.482 14.916 1.00 76.19 216 SER A CA 1
ATOM 1684 C C . SER A 1 216 ? 8.400 7.431 15.668 1.00 76.19 216 SER A C 1
ATOM 1686 O O . SER A 1 216 ? 9.275 6.786 15.094 1.00 76.19 216 SER A O 1
ATOM 1688 N N . ILE A 1 217 ? 8.116 7.227 16.959 1.00 78.94 217 ILE A N 1
ATOM 1689 C CA . ILE A 1 217 ? 8.752 6.172 17.756 1.00 78.94 217 ILE A CA 1
ATOM 1690 C C . ILE A 1 217 ? 8.163 4.807 17.391 1.00 78.94 217 ILE A C 1
ATOM 1692 O O . ILE A 1 217 ? 8.911 3.840 17.281 1.00 78.94 217 ILE A O 1
ATOM 1696 N N . VAL A 1 218 ? 6.837 4.732 17.229 1.00 77.50 218 VAL A N 1
ATOM 1697 C CA . VAL A 1 218 ? 6.103 3.487 16.959 1.00 77.50 218 VAL A CA 1
ATOM 1698 C C . VAL A 1 218 ? 6.443 2.910 15.587 1.00 77.50 218 VAL A C 1
ATOM 1700 O O . VAL A 1 218 ? 6.629 1.700 15.486 1.00 77.50 218 VAL A O 1
ATOM 1703 N N . TYR A 1 219 ? 6.541 3.757 14.560 1.00 74.19 219 TYR A N 1
ATOM 1704 C CA . TYR A 1 219 ? 6.718 3.329 13.169 1.00 74.19 219 TYR A CA 1
ATOM 1705 C C . TYR A 1 219 ? 8.156 3.447 12.651 1.00 74.19 219 TYR A C 1
ATOM 1707 O O . TYR A 1 219 ? 8.414 3.083 11.514 1.00 74.19 219 TYR A O 1
ATOM 1715 N N . HIS A 1 220 ? 9.101 3.928 13.468 1.00 64.69 220 HIS A N 1
ATOM 1716 C CA . HIS A 1 220 ? 10.522 4.087 13.111 1.00 64.69 220 HIS A CA 1
ATOM 1717 C C . HIS A 1 220 ? 10.821 4.963 11.874 1.00 64.69 220 HIS A C 1
ATOM 1719 O O . HIS A 1 220 ? 11.979 5.061 11.466 1.00 64.69 220 HIS A O 1
ATOM 1725 N N . GLU A 1 221 ? 9.824 5.664 11.338 1.00 60.50 221 GLU A N 1
ATOM 1726 C CA . GLU A 1 221 ? 9.922 6.565 10.190 1.00 60.50 221 GLU A CA 1
ATOM 1727 C C . GLU A 1 221 ? 9.352 7.949 10.536 1.00 60.50 221 GLU A C 1
ATOM 1729 O O . GLU A 1 221 ? 8.634 8.130 11.529 1.00 60.50 221 GLU A O 1
ATOM 1734 N N . TYR A 1 222 ? 9.713 8.963 9.742 1.00 56.06 222 TYR A N 1
ATOM 1735 C CA . TYR A 1 222 ? 9.062 10.268 9.831 1.00 56.06 222 TYR A CA 1
ATOM 1736 C C . TYR A 1 222 ? 7.615 10.066 9.382 1.00 56.06 222 TYR A C 1
ATOM 1738 O O . TYR A 1 222 ? 7.373 9.791 8.216 1.00 56.06 222 TYR A O 1
ATOM 1746 N N . TYR A 1 223 ? 6.669 10.119 10.320 1.00 54.09 223 TYR A N 1
ATOM 1747 C CA . TYR A 1 223 ? 5.251 9.981 10.007 1.00 54.09 223 TYR A CA 1
ATOM 1748 C C . TYR A 1 223 ? 4.814 11.196 9.175 1.00 54.09 223 TYR A C 1
ATOM 1750 O O . TYR A 1 223 ? 4.559 12.272 9.727 1.00 54.09 223 TYR A O 1
ATOM 1758 N N . GLU A 1 224 ? 4.808 11.034 7.851 1.00 56.50 224 GLU A N 1
ATOM 1759 C CA . GLU A 1 224 ? 4.245 11.991 6.902 1.00 56.50 224 GLU A CA 1
ATOM 1760 C C . GLU A 1 224 ? 2.728 11.806 6.899 1.00 56.50 224 GLU A C 1
ATOM 1762 O O . GLU A 1 224 ? 2.194 10.710 6.741 1.00 56.50 224 GLU A O 1
ATOM 1767 N N . ASN A 1 225 ? 2.021 12.882 7.223 1.00 57.28 225 ASN A N 1
ATOM 1768 C CA . ASN A 1 225 ? 0.606 12.849 7.559 1.00 57.28 225 ASN A CA 1
ATOM 1769 C C . ASN A 1 225 ? -0.277 12.984 6.310 1.00 57.28 225 ASN A C 1
ATOM 1771 O O . ASN A 1 225 ? -1.245 13.746 6.301 1.00 57.28 225 ASN A O 1
ATOM 1775 N N . ASP A 1 226 ? 0.092 12.276 5.247 1.00 54.66 226 ASP A N 1
ATOM 1776 C CA . ASP A 1 226 ? -0.357 12.565 3.881 1.00 54.66 226 ASP A CA 1
ATOM 1777 C C . ASP A 1 226 ? -1.819 12.170 3.618 1.00 54.66 226 ASP A C 1
ATOM 1779 O O . ASP A 1 226 ? -2.398 12.544 2.600 1.00 54.66 226 ASP A O 1
ATOM 1783 N N . ASN A 1 227 ? -2.446 11.470 4.568 1.00 61.66 227 ASN A N 1
ATOM 1784 C CA . ASN A 1 227 ? -3.818 10.977 4.459 1.00 61.66 227 ASN A CA 1
ATOM 1785 C C . ASN A 1 227 ? -4.833 11.720 5.340 1.00 61.66 227 ASN A C 1
ATOM 1787 O O . ASN A 1 227 ? -6.011 11.353 5.330 1.00 61.66 227 ASN A O 1
ATOM 1791 N N . GLU A 1 228 ? -4.434 12.741 6.109 1.00 70.38 228 GLU A N 1
ATOM 1792 C CA . GLU A 1 228 ? -5.436 13.494 6.868 1.00 70.38 228 GLU A CA 1
ATOM 1793 C C . GLU A 1 228 ? -6.297 14.354 5.938 1.00 70.38 228 GLU A C 1
ATOM 1795 O O . GLU A 1 228 ? -5.795 14.980 4.998 1.00 70.38 228 GLU A O 1
ATOM 1800 N N . PRO A 1 229 ? -7.604 14.479 6.215 1.00 79.75 229 PRO A N 1
ATOM 1801 C CA . PRO A 1 229 ? -8.452 15.348 5.427 1.00 79.75 229 PRO A CA 1
ATOM 1802 C C . PRO A 1 229 ? -7.935 16.784 5.475 1.00 79.75 229 PRO A C 1
ATOM 1804 O O . PRO A 1 229 ? -7.644 17.318 6.547 1.00 79.75 229 PRO A O 1
ATOM 1807 N N . TYR A 1 230 ? -7.891 17.442 4.315 1.00 81.88 230 TYR A N 1
ATOM 1808 C CA . TYR A 1 230 ? -7.266 18.758 4.134 1.00 81.88 230 TYR A CA 1
ATOM 1809 C C . TYR A 1 230 ? -7.657 19.790 5.208 1.00 81.88 230 TYR A C 1
ATOM 1811 O O . TYR A 1 230 ? -6.827 20.563 5.678 1.00 81.88 230 TYR A O 1
ATOM 1819 N N . PHE A 1 231 ? -8.924 19.822 5.642 1.00 86.88 231 PHE A N 1
ATOM 1820 C CA . PHE A 1 231 ? -9.337 20.741 6.705 1.00 86.88 231 PHE A CA 1
ATOM 1821 C C . PHE A 1 231 ? -8.639 20.463 8.044 1.00 86.88 231 PHE A C 1
ATOM 1823 O O . PHE A 1 231 ? -8.280 21.415 8.740 1.00 86.88 231 PHE A O 1
ATOM 1830 N N . LEU A 1 232 ? -8.481 19.192 8.422 1.00 86.62 232 LEU A N 1
ATOM 1831 C CA . LEU A 1 232 ? -7.826 18.799 9.665 1.00 86.62 232 LEU A CA 1
ATOM 1832 C C . LEU A 1 232 ? -6.325 19.065 9.590 1.00 86.62 232 LEU A C 1
ATOM 1834 O O . LEU A 1 232 ? -5.792 19.668 10.518 1.00 86.62 232 LEU A O 1
ATOM 1838 N N . ASP A 1 233 ? -5.694 18.718 8.468 1.00 84.19 233 ASP A N 1
ATOM 1839 C CA . ASP A 1 233 ? -4.291 19.033 8.196 1.00 84.19 233 ASP A CA 1
ATOM 1840 C C . ASP A 1 233 ? -4.024 20.541 8.342 1.00 84.19 233 ASP A C 1
ATOM 1842 O O . ASP A 1 233 ? -3.2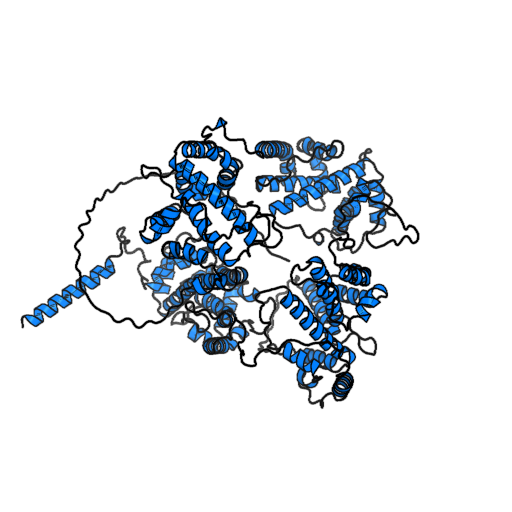51 20.979 9.201 1.00 84.19 233 ASP A O 1
ATOM 1846 N N . GLN A 1 234 ? -4.777 21.369 7.609 1.00 85.94 234 GLN A N 1
ATOM 1847 C CA . GLN A 1 234 ? -4.628 22.817 7.701 1.00 85.94 234 GLN A CA 1
ATOM 1848 C C . GLN A 1 234 ? -4.878 23.313 9.122 1.00 85.94 234 GLN A C 1
ATOM 1850 O O . GLN A 1 234 ? -4.090 24.106 9.639 1.00 85.94 234 GLN A O 1
ATOM 1855 N N . LEU A 1 235 ? -5.940 22.845 9.787 1.00 89.38 235 LEU A N 1
ATOM 1856 C CA . LEU A 1 235 ? -6.247 23.234 11.162 1.00 89.38 235 LEU A CA 1
ATOM 1857 C C . LEU A 1 235 ? -5.092 22.906 12.117 1.00 89.38 235 LEU A C 1
ATOM 1859 O O . LEU A 1 235 ? -4.723 23.772 12.913 1.00 89.38 235 LEU A O 1
ATOM 1863 N N . LEU A 1 236 ? -4.553 21.687 12.053 1.00 87.81 236 LEU A N 1
ATOM 1864 C CA . LEU A 1 236 ? -3.547 21.174 12.980 1.00 87.81 236 LEU A CA 1
ATOM 1865 C C . LEU A 1 236 ? -2.142 21.701 12.701 1.00 87.81 236 LEU A C 1
ATOM 1867 O O . LEU A 1 236 ? -1.421 21.927 13.668 1.00 87.81 236 LEU A O 1
ATOM 1871 N N . PHE A 1 237 ? -1.763 21.970 11.451 1.00 82.25 237 PHE A N 1
ATOM 1872 C CA . PHE A 1 237 ? -0.430 22.483 11.105 1.00 82.25 237 PHE A CA 1
ATOM 1873 C C . PHE A 1 237 ? -0.434 23.975 10.762 1.00 82.25 237 PHE A C 1
ATOM 1875 O O . PHE A 1 237 ? 0.328 24.755 11.338 1.00 82.25 237 PHE A O 1
ATOM 1882 N N . GLY A 1 238 ? -1.328 24.403 9.871 1.00 81.94 238 GLY A N 1
ATOM 1883 C CA . GLY A 1 238 ? -1.371 25.768 9.337 1.00 81.94 238 GLY A CA 1
ATOM 1884 C C . GLY A 1 238 ? -1.849 26.832 10.332 1.00 81.94 238 GLY A C 1
ATOM 1885 O O . GLY A 1 238 ? -1.431 27.992 10.254 1.00 81.94 238 GLY A O 1
ATOM 1886 N N . TYR A 1 239 ? -2.692 26.470 11.308 1.00 89.50 239 TYR A N 1
ATOM 1887 C CA . TYR A 1 239 ? -3.304 27.440 12.231 1.00 89.50 239 TYR A CA 1
ATOM 1888 C C . TYR A 1 239 ? -2.692 27.494 13.640 1.00 89.50 239 TYR A C 1
ATOM 1890 O O . TYR A 1 239 ? -3.130 28.331 14.437 1.00 89.50 239 TYR A O 1
ATOM 1898 N N . GLN A 1 240 ? -1.653 26.714 13.968 1.00 89.69 240 GLN A N 1
ATOM 1899 C CA . GLN A 1 240 ? -1.062 26.729 15.321 1.00 89.69 240 GLN A CA 1
ATOM 1900 C C . GLN A 1 240 ? -0.636 28.144 15.750 1.00 89.69 240 GLN A C 1
ATOM 1902 O O . GLN A 1 240 ? -1.074 28.665 16.781 1.00 89.69 240 GLN A O 1
ATOM 1907 N N . ASP A 1 241 ? 0.137 28.824 14.899 1.00 87.00 241 ASP A N 1
ATOM 1908 C CA . ASP A 1 241 ? 0.613 30.190 15.133 1.00 87.00 241 ASP A CA 1
ATOM 1909 C C . ASP A 1 241 ? -0.519 31.222 15.170 1.00 87.00 241 ASP A C 1
ATOM 1911 O O . ASP A 1 241 ? -0.422 32.242 15.867 1.00 87.00 241 ASP A O 1
ATOM 1915 N N . PHE A 1 242 ? -1.591 30.984 14.414 1.00 91.88 242 PHE A N 1
ATOM 1916 C CA . PHE A 1 242 ? -2.764 31.850 14.382 1.00 91.88 242 PHE A CA 1
ATOM 1917 C C . PHE A 1 242 ? -3.482 31.858 15.738 1.00 91.88 242 PHE A C 1
ATOM 1919 O O . PHE A 1 242 ? -3.756 32.937 16.281 1.00 91.88 242 PHE A O 1
ATOM 1926 N N . TYR A 1 243 ? -3.709 30.677 16.323 1.00 94.88 243 TYR A N 1
ATOM 1927 C CA . TYR A 1 243 ? -4.289 30.535 17.661 1.00 94.88 243 TYR A CA 1
ATOM 1928 C C . TYR A 1 243 ? -3.317 30.978 18.759 1.00 94.88 243 TYR A C 1
ATOM 1930 O O . TYR A 1 243 ? -3.729 31.733 19.642 1.00 94.88 243 TYR A O 1
ATOM 1938 N N . ALA A 1 244 ? -2.040 30.575 18.699 1.00 92.19 244 ALA A N 1
ATOM 1939 C CA . ALA A 1 244 ? -1.042 30.852 19.742 1.00 92.19 244 ALA A CA 1
ATOM 1940 C C . ALA A 1 244 ? -0.782 32.351 19.923 1.00 92.19 244 ALA A C 1
ATOM 1942 O O . ALA A 1 244 ? -0.645 32.845 21.044 1.00 92.19 244 ALA A O 1
ATOM 1943 N N . ASN A 1 245 ? -0.778 33.100 18.818 1.00 92.44 245 ASN A N 1
ATOM 1944 C CA . ASN A 1 245 ? -0.602 34.551 18.835 1.00 92.44 245 ASN A CA 1
ATOM 1945 C C . ASN A 1 245 ? -1.926 35.322 18.911 1.00 92.44 245 ASN A C 1
ATOM 1947 O O . ASN A 1 245 ? -1.916 36.556 18.861 1.00 92.44 245 ASN A O 1
ATOM 1951 N N . LYS A 1 246 ? -3.058 34.614 19.027 1.00 91.50 246 LYS A N 1
ATOM 1952 C CA . LYS A 1 246 ? -4.406 35.186 19.124 1.00 91.50 246 LYS A CA 1
ATOM 1953 C C . LYS A 1 246 ? -4.724 36.169 17.994 1.00 91.50 246 LYS A C 1
ATOM 1955 O O . LYS A 1 246 ? -5.306 37.235 18.211 1.00 91.50 246 LYS A O 1
ATOM 1960 N N . LYS A 1 247 ? -4.280 35.818 16.785 1.00 87.81 247 LYS A N 1
ATOM 1961 C CA . LYS A 1 247 ? -4.370 36.665 15.593 1.00 87.81 247 LYS A CA 1
ATOM 1962 C C . LYS A 1 247 ? -5.815 36.821 15.107 1.00 87.81 247 LYS A C 1
ATOM 1964 O O . LYS A 1 247 ? -6.152 37.910 14.678 1.00 87.81 247 LYS A O 1
ATOM 1969 N N . CYS A 1 248 ? -6.663 35.799 15.270 1.00 91.25 248 CYS A N 1
ATOM 1970 C CA . CYS A 1 248 ? -8.142 35.778 15.216 1.00 91.25 248 CYS A CA 1
ATOM 1971 C C . CYS A 1 248 ? -8.884 36.728 14.235 1.00 91.25 248 CYS A C 1
ATOM 1973 O O . CYS A 1 248 ? -10.054 37.062 14.452 1.00 91.25 248 CYS A O 1
ATOM 1975 N N . ASP A 1 249 ? -8.235 37.163 13.159 1.00 89.69 249 ASP A N 1
ATOM 1976 C CA . ASP A 1 249 ? -8.752 37.968 12.056 1.00 89.69 249 ASP A CA 1
ATOM 1977 C C . ASP A 1 249 ? -8.295 37.287 10.767 1.00 89.69 249 ASP A C 1
ATOM 1979 O O . ASP A 1 249 ? -7.128 36.927 10.634 1.00 89.69 249 ASP A O 1
ATOM 1983 N N . VAL A 1 250 ? -9.213 37.115 9.816 1.00 83.69 250 VAL A N 1
ATOM 1984 C CA . VAL A 1 250 ? -8.968 36.404 8.553 1.00 83.69 250 VAL A CA 1
ATOM 1985 C C . VAL A 1 250 ? -7.717 36.914 7.831 1.00 83.69 250 VAL A C 1
ATOM 1987 O O . VAL A 1 250 ? -7.006 36.134 7.211 1.00 83.69 250 VAL A O 1
ATOM 1990 N N . LYS A 1 251 ? -7.405 38.212 7.935 1.00 84.88 251 LYS A N 1
ATOM 1991 C CA . LYS A 1 251 ? -6.225 38.810 7.282 1.00 84.88 251 LYS A CA 1
ATOM 1992 C C . LYS A 1 251 ? -4.879 38.337 7.854 1.00 84.88 251 LYS A C 1
ATOM 1994 O O . LYS A 1 251 ? -3.847 38.602 7.245 1.00 84.88 251 LYS A O 1
ATOM 1999 N N . ASP A 1 252 ? -4.893 37.765 9.055 1.00 81.38 252 ASP A N 1
ATOM 2000 C CA . ASP A 1 252 ? -3.703 37.342 9.793 1.00 81.38 252 ASP A CA 1
ATOM 2001 C C . ASP A 1 252 ? -3.436 35.832 9.638 1.00 81.38 252 ASP A C 1
ATOM 2003 O O . ASP A 1 252 ? -2.446 35.325 10.173 1.00 81.38 252 ASP A O 1
ATOM 2007 N N . ILE A 1 253 ? -4.312 35.130 8.909 1.00 77.94 253 ILE A N 1
ATOM 2008 C CA . ILE A 1 253 ? -4.095 33.771 8.415 1.00 77.94 253 ILE A CA 1
ATOM 2009 C C . ILE A 1 253 ? -3.022 33.870 7.333 1.00 77.94 253 ILE A C 1
ATOM 2011 O O . ILE A 1 253 ? -3.188 34.609 6.359 1.00 77.94 253 ILE A O 1
ATOM 2015 N N . LEU A 1 254 ? -1.898 33.182 7.533 1.00 71.44 254 LEU A N 1
ATOM 2016 C CA . LEU A 1 254 ? -0.911 33.052 6.470 1.00 71.44 254 LEU A CA 1
ATOM 2017 C C . LEU A 1 254 ? -1.563 32.222 5.358 1.00 71.44 254 LEU A C 1
ATOM 2019 O O . LEU A 1 254 ? -2.117 31.172 5.679 1.00 71.44 254 LEU A O 1
ATOM 2023 N N . PRO A 1 255 ? -1.561 32.693 4.097 1.00 68.00 255 PRO A N 1
ATOM 2024 C CA . PRO A 1 255 ? -1.967 31.835 2.994 1.00 68.00 255 PRO A CA 1
ATOM 2025 C C . PRO A 1 255 ? -1.106 30.577 3.037 1.00 68.00 255 PRO A C 1
ATOM 2027 O O . PRO A 1 255 ? 0.076 30.660 3.392 1.00 68.00 255 PRO A O 1
ATOM 2030 N N . ASP A 1 256 ? -1.723 29.440 2.727 1.00 68.94 256 ASP A N 1
ATOM 2031 C CA . ASP A 1 256 ? -1.028 28.163 2.634 1.00 68.94 256 ASP A CA 1
ATOM 2032 C C . ASP A 1 256 ? 0.225 28.381 1.759 1.00 68.94 256 ASP A C 1
ATOM 2034 O O . ASP A 1 256 ? 0.105 28.907 0.645 1.00 68.94 256 ASP A O 1
ATOM 2038 N N . PRO A 1 257 ? 1.441 28.089 2.265 1.00 65.50 257 PRO A N 1
ATOM 2039 C CA . PRO A 1 257 ? 2.671 28.315 1.510 1.00 65.50 257 PRO A CA 1
ATOM 2040 C C . PRO A 1 257 ? 2.682 27.557 0.173 1.00 65.50 257 PRO A C 1
ATOM 2042 O O . PRO A 1 257 ? 3.406 27.959 -0.740 1.00 65.50 257 PRO A O 1
ATOM 2045 N N . HIS A 1 258 ? 1.848 26.523 0.037 1.00 71.75 258 HIS A N 1
ATOM 2046 C CA . HIS A 1 258 ? 1.652 25.748 -1.181 1.00 71.75 258 HIS A CA 1
ATOM 2047 C C . HIS A 1 258 ? 0.525 26.291 -2.077 1.00 71.75 258 HIS A C 1
ATOM 2049 O O . HIS A 1 258 ? 0.450 25.899 -3.239 1.00 71.75 258 HIS A O 1
ATOM 2055 N N . GLU A 1 259 ? -0.306 27.245 -1.629 1.00 73.69 259 GLU A N 1
ATOM 2056 C CA . GLU A 1 259 ? -1.422 27.795 -2.424 1.00 73.69 259 GLU A CA 1
ATOM 2057 C C . GLU A 1 259 ? -0.933 28.439 -3.729 1.00 73.69 259 GLU A C 1
ATOM 2059 O O . GLU A 1 259 ? -1.562 28.278 -4.777 1.00 73.69 259 GLU A O 1
ATOM 2064 N N . GLU A 1 260 ? 0.199 29.151 -3.697 1.00 77.69 260 GLU A N 1
ATOM 2065 C CA . GLU A 1 260 ? 0.784 29.757 -4.901 1.00 77.69 260 GLU A CA 1
ATOM 2066 C C . GLU A 1 260 ? 1.268 28.683 -5.885 1.00 77.69 260 GLU A C 1
ATOM 2068 O O . GLU A 1 260 ? 1.009 28.794 -7.086 1.00 77.69 260 GLU A O 1
ATOM 2073 N N . VAL A 1 261 ? 1.911 27.624 -5.380 1.00 76.31 261 VAL A N 1
ATOM 2074 C CA . VAL A 1 261 ? 2.402 26.494 -6.184 1.00 76.31 261 VAL A CA 1
ATOM 2075 C C . VAL A 1 261 ? 1.227 25.735 -6.799 1.00 76.31 261 VAL A C 1
ATOM 2077 O O . VAL A 1 261 ? 1.175 25.583 -8.019 1.00 76.31 261 VAL A O 1
ATOM 2080 N N . ASN A 1 262 ? 0.229 25.373 -5.991 1.00 74.06 262 ASN A N 1
ATOM 2081 C CA . ASN A 1 262 ? -0.989 24.692 -6.426 1.00 74.06 262 ASN A CA 1
ATOM 2082 C C . ASN A 1 262 ? -1.768 25.530 -7.448 1.00 74.06 262 ASN A C 1
ATOM 2084 O O . ASN A 1 262 ? -2.170 25.019 -8.491 1.00 74.06 262 ASN A O 1
ATOM 2088 N N . THR A 1 263 ? -1.920 26.839 -7.218 1.00 81.19 263 THR A N 1
ATOM 2089 C CA . THR A 1 263 ? -2.578 27.743 -8.177 1.00 81.19 263 THR A CA 1
ATOM 2090 C C . THR A 1 263 ? -1.829 27.772 -9.504 1.00 81.19 263 THR A C 1
ATOM 2092 O O . THR A 1 263 ? -2.439 27.616 -10.563 1.00 81.19 263 THR A O 1
ATOM 2095 N N . LYS A 1 264 ? -0.503 27.933 -9.467 1.00 83.88 264 LYS A N 1
ATOM 2096 C CA . LYS A 1 264 ? 0.327 27.974 -10.675 1.00 83.88 264 LYS A CA 1
ATOM 2097 C C . LYS A 1 264 ? 0.316 26.628 -11.407 1.00 83.88 264 LYS A C 1
ATOM 2099 O O . LYS A 1 264 ? 0.309 26.608 -12.640 1.00 83.88 264 LYS A O 1
ATOM 2104 N N . CYS A 1 265 ? 0.259 25.518 -10.673 1.00 84.94 265 CYS A N 1
ATOM 2105 C CA . CYS A 1 265 ? 0.074 24.196 -11.249 1.00 84.94 265 CYS A CA 1
ATOM 2106 C C . CYS A 1 265 ? -1.287 24.080 -11.949 1.00 84.94 265 CYS A C 1
ATOM 2108 O O . CYS A 1 265 ? -1.331 23.775 -13.136 1.00 84.94 265 CYS A O 1
ATOM 2110 N N . MET A 1 266 ? -2.390 24.423 -11.282 1.00 83.38 266 MET A N 1
ATOM 2111 C CA . MET A 1 266 ? -3.733 24.372 -11.873 1.00 83.38 266 MET A CA 1
ATOM 2112 C C . MET A 1 266 ? -3.864 25.272 -13.108 1.00 83.38 266 MET A C 1
ATOM 2114 O O . MET A 1 266 ? -4.478 24.885 -14.103 1.00 83.38 266 MET A O 1
ATOM 2118 N N . GLU A 1 267 ? -3.252 26.459 -13.092 1.00 87.50 267 GLU A N 1
ATOM 2119 C CA . GLU A 1 267 ? -3.164 27.331 -14.268 1.00 87.50 267 GLU A CA 1
ATOM 2120 C C . GLU A 1 267 ? -2.373 26.684 -15.414 1.00 87.50 267 GLU A C 1
ATOM 2122 O O . GLU A 1 267 ? -2.710 26.892 -16.582 1.00 87.50 267 GLU A O 1
ATOM 2127 N N . THR A 1 268 ? -1.339 25.904 -15.096 1.00 86.69 268 THR A N 1
ATOM 2128 C CA . THR A 1 268 ? -0.522 25.160 -16.065 1.00 86.69 268 THR A CA 1
ATOM 2129 C C . THR A 1 268 ? -1.297 23.967 -16.637 1.00 86.69 268 THR A C 1
ATOM 2131 O O . THR A 1 268 ? -1.407 23.841 -17.856 1.00 86.69 268 THR A O 1
ATOM 2134 N N . LEU A 1 269 ? -1.943 23.156 -15.794 1.00 87.88 269 LEU A N 1
ATOM 2135 C CA . LEU A 1 269 ? -2.813 22.052 -16.217 1.00 87.88 269 LEU A CA 1
ATOM 2136 C C . LEU A 1 269 ? -3.957 22.550 -17.107 1.00 87.88 269 LEU A C 1
ATOM 2138 O O . LEU A 1 269 ? -4.208 22.001 -18.183 1.00 87.88 269 LEU A O 1
ATOM 2142 N N . ALA A 1 270 ? -4.594 23.663 -16.730 1.00 89.44 270 ALA A N 1
ATOM 2143 C CA . ALA A 1 270 ? -5.652 24.283 -17.522 1.00 89.44 270 ALA A CA 1
ATOM 2144 C C . ALA A 1 270 ? -5.179 24.714 -18.923 1.00 89.44 270 ALA A C 1
ATOM 2146 O O . ALA A 1 270 ? -5.963 24.659 -19.873 1.00 89.44 270 ALA A O 1
ATOM 2147 N N . GLN A 1 271 ? -3.909 25.110 -19.082 1.00 92.12 271 GLN A N 1
ATOM 2148 C CA . GLN A 1 271 ? -3.333 25.428 -20.396 1.00 92.12 271 GLN A CA 1
ATOM 2149 C C . GLN A 1 271 ? -3.169 24.190 -21.284 1.00 92.12 271 GLN A C 1
ATOM 2151 O O . GLN A 1 271 ? -3.200 24.319 -22.510 1.00 92.12 271 GLN A O 1
ATOM 2156 N N . TYR A 1 272 ? -3.003 23.006 -20.692 1.00 92.88 272 TYR A N 1
ATOM 2157 C CA . TYR A 1 272 ? -2.796 21.746 -21.414 1.00 92.88 272 TYR A CA 1
ATOM 2158 C C . TYR A 1 272 ? -4.082 20.932 -21.596 1.00 92.88 272 TYR A C 1
ATOM 2160 O O . TYR A 1 272 ? -4.128 20.034 -22.443 1.00 92.88 272 TYR A O 1
ATOM 2168 N N . GLN A 1 273 ? -5.150 21.281 -20.876 1.00 92.56 273 GLN A N 1
ATOM 2169 C CA . GLN A 1 273 ? -6.369 20.480 -20.784 1.00 92.56 273 GLN A CA 1
ATOM 2170 C C . GLN A 1 273 ? -7.059 20.214 -22.129 1.00 92.56 273 GLN A C 1
ATOM 2172 O O . GLN A 1 273 ? -7.568 19.113 -22.364 1.00 92.56 273 GLN A O 1
ATOM 2177 N N . ASP A 1 274 ? -7.051 21.185 -23.047 1.00 94.31 274 ASP A N 1
ATOM 2178 C CA . ASP A 1 274 ? -7.625 21.007 -24.387 1.00 94.31 274 ASP A CA 1
ATOM 2179 C C . ASP A 1 274 ? -6.851 19.955 -25.205 1.00 94.31 274 ASP A C 1
ATOM 2181 O O . ASP A 1 274 ? -7.461 19.156 -25.923 1.00 94.31 274 ASP A O 1
ATOM 2185 N N . CYS A 1 275 ? -5.520 19.915 -25.074 1.00 95.25 275 CYS A N 1
ATOM 2186 C CA . CYS A 1 275 ? -4.677 18.906 -25.714 1.00 95.25 275 CYS A CA 1
ATOM 2187 C C . CYS A 1 275 ? -4.864 17.528 -25.068 1.00 95.25 275 CYS A C 1
ATOM 2189 O O . CYS A 1 275 ? -5.112 16.551 -25.772 1.00 95.25 275 CYS A O 1
ATOM 2191 N N . VAL A 1 276 ? -4.837 17.452 -23.732 1.00 92.69 276 VAL A N 1
ATOM 2192 C CA . VAL A 1 276 ? -5.059 16.207 -22.972 1.00 92.69 276 VAL A CA 1
ATOM 2193 C C . VAL A 1 276 ? -6.415 15.595 -23.324 1.00 92.69 276 VAL A C 1
ATOM 2195 O O . VAL A 1 276 ? -6.511 14.402 -23.610 1.00 92.69 276 VAL A O 1
ATOM 2198 N N . THR A 1 277 ? -7.467 16.415 -23.391 1.00 92.69 277 THR A N 1
ATOM 2199 C CA . THR A 1 277 ? -8.809 15.978 -23.806 1.00 92.69 277 THR A CA 1
ATOM 2200 C C . THR A 1 277 ? -8.813 15.481 -25.253 1.00 92.69 277 THR A C 1
ATOM 2202 O O . THR A 1 277 ? -9.418 14.450 -25.565 1.00 92.69 277 THR A O 1
ATOM 2205 N N . LEU A 1 278 ? -8.129 16.185 -26.159 1.00 93.69 278 LEU A N 1
ATOM 2206 C CA . LEU A 1 278 ? -7.997 15.761 -27.551 1.00 93.69 278 LEU A CA 1
ATOM 2207 C C . LEU A 1 278 ? -7.309 14.391 -27.663 1.00 93.69 278 LEU A C 1
ATOM 2209 O O . LEU A 1 278 ? -7.797 13.554 -28.420 1.00 93.69 278 LEU A O 1
ATOM 2213 N N . ILE A 1 279 ? -6.238 14.150 -26.903 1.00 91.94 279 ILE A N 1
ATOM 2214 C CA . ILE A 1 279 ? -5.519 12.868 -26.882 1.00 91.94 279 ILE A CA 1
ATOM 2215 C C . ILE A 1 279 ? -6.402 11.770 -26.274 1.00 91.94 279 ILE A C 1
ATOM 2217 O O . ILE A 1 279 ? -6.657 10.773 -26.943 1.00 91.94 279 ILE A O 1
ATOM 2221 N N . ARG A 1 280 ? -6.990 11.986 -25.085 1.00 89.50 280 ARG A N 1
ATOM 2222 C CA . ARG A 1 280 ? -7.863 11.004 -24.397 1.00 89.50 280 ARG A CA 1
ATOM 2223 C C . ARG A 1 280 ? -9.061 10.560 -25.242 1.00 89.50 280 ARG A C 1
ATOM 2225 O O . ARG A 1 280 ? -9.486 9.411 -25.183 1.00 89.50 280 ARG A O 1
ATOM 2232 N N . THR A 1 281 ? -9.639 11.461 -26.039 1.00 88.94 281 THR A N 1
ATOM 2233 C CA . THR A 1 281 ? -10.795 11.127 -26.897 1.00 88.94 281 THR A CA 1
ATOM 2234 C C . THR A 1 281 ? -10.428 10.299 -28.129 1.00 88.94 281 THR A C 1
ATOM 2236 O O . THR A 1 281 ? -11.315 9.791 -28.827 1.00 88.94 281 THR A O 1
ATOM 2239 N N . LYS A 1 282 ? -9.135 10.149 -28.419 1.00 86.06 282 LYS A N 1
ATOM 2240 C CA . LYS A 1 282 ? -8.622 9.322 -29.502 1.00 86.06 282 LYS A CA 1
ATOM 2241 C C . LYS A 1 282 ? -8.139 8.012 -28.895 1.00 86.06 282 LYS A C 1
ATOM 2243 O O . LYS A 1 282 ? -7.141 7.964 -28.199 1.00 86.06 282 LYS A O 1
ATOM 2248 N N . ASN A 1 283 ? -8.859 6.931 -29.178 1.00 76.56 283 ASN A N 1
ATOM 2249 C CA . ASN A 1 283 ? -8.369 5.594 -28.871 1.00 76.56 283 ASN A CA 1
ATOM 2250 C C . ASN A 1 283 ? -7.218 5.279 -29.836 1.00 76.56 283 ASN A C 1
ATOM 2252 O O . ASN A 1 283 ? -7.472 4.969 -31.002 1.00 76.56 283 ASN A O 1
ATOM 2256 N N . ILE A 1 284 ? -5.983 5.463 -29.379 1.00 75.31 284 ILE A N 1
ATOM 2257 C CA . ILE A 1 284 ? -4.768 5.285 -30.173 1.00 75.31 284 ILE A CA 1
ATOM 2258 C C . ILE A 1 284 ? -4.223 3.902 -29.846 1.00 75.31 284 ILE A C 1
ATOM 2260 O O . ILE A 1 284 ? -3.668 3.671 -28.776 1.00 75.31 284 ILE A O 1
ATOM 2264 N N . GLY A 1 285 ? -4.409 2.962 -30.769 1.00 75.44 285 GLY A N 1
ATOM 2265 C CA . GLY A 1 285 ? -3.754 1.663 -30.670 1.00 75.44 285 GLY A CA 1
ATOM 2266 C C . GLY A 1 285 ? -2.248 1.762 -30.932 1.00 75.44 285 GLY A C 1
ATOM 2267 O O . GLY A 1 285 ? -1.771 2.721 -31.536 1.00 75.44 285 GLY A O 1
ATOM 2268 N N . LYS A 1 286 ? -1.507 0.712 -30.562 1.00 71.06 286 LYS A N 1
ATOM 2269 C CA . LYS A 1 286 ? -0.057 0.582 -30.810 1.00 71.06 286 LYS A CA 1
ATOM 2270 C C . LYS A 1 286 ? 0.342 0.845 -32.277 1.00 71.06 286 LYS A C 1
ATOM 2272 O O . LYS A 1 286 ? 1.368 1.457 -32.538 1.00 71.06 286 LYS A O 1
ATOM 2277 N N . ASP A 1 287 ? -0.508 0.487 -33.241 1.00 77.12 287 ASP A N 1
ATOM 2278 C CA . ASP A 1 287 ? -0.254 0.709 -34.676 1.00 77.12 287 ASP A CA 1
ATOM 2279 C C . ASP A 1 287 ? -0.522 2.156 -35.154 1.00 77.12 287 ASP A C 1
ATOM 2281 O O . ASP A 1 287 ? -0.368 2.461 -36.338 1.00 77.12 287 ASP A O 1
ATOM 2285 N N . GLN A 1 288 ? -0.953 3.054 -34.263 1.00 88.12 288 GLN A N 1
ATOM 2286 C CA . GLN A 1 288 ? -1.414 4.410 -34.587 1.00 88.12 288 GLN A CA 1
ATOM 2287 C C . GLN A 1 288 ? -0.492 5.506 -34.041 1.00 88.12 288 GLN A C 1
ATOM 2289 O O . GLN A 1 288 ? -0.929 6.637 -33.843 1.00 88.12 288 GLN A O 1
ATOM 2294 N N . ILE A 1 289 ? 0.794 5.212 -33.831 1.00 89.19 289 ILE A N 1
ATOM 2295 C CA . ILE A 1 289 ? 1.751 6.212 -33.326 1.00 89.19 289 ILE A CA 1
ATOM 2296 C C . ILE A 1 289 ? 1.847 7.441 -34.244 1.00 89.19 289 ILE A C 1
ATOM 2298 O O . ILE A 1 289 ? 2.009 8.561 -33.770 1.00 89.19 289 ILE A O 1
ATOM 2302 N N . GLU A 1 290 ? 1.715 7.275 -35.561 1.00 91.75 290 GLU A N 1
ATOM 2303 C CA . GLU A 1 290 ? 1.681 8.431 -36.466 1.00 91.75 290 GLU A CA 1
ATOM 2304 C C . GLU A 1 290 ? 0.439 9.303 -36.224 1.00 91.75 290 GLU A C 1
ATOM 2306 O O . GLU A 1 290 ? 0.561 10.525 -36.164 1.00 91.75 290 GLU A O 1
ATOM 2311 N N . ASP A 1 291 ? -0.727 8.690 -35.978 1.00 92.25 291 ASP A N 1
ATOM 2312 C CA . ASP A 1 291 ? -1.935 9.432 -35.605 1.00 92.25 291 ASP A CA 1
ATOM 2313 C C . ASP A 1 291 ? -1.724 10.166 -34.269 1.00 92.25 291 ASP A C 1
ATOM 2315 O O . ASP A 1 291 ? -2.139 11.315 -34.146 1.00 92.25 291 ASP A O 1
ATOM 2319 N N . PHE A 1 292 ? -1.041 9.546 -33.294 1.00 93.19 292 PHE A N 1
ATOM 2320 C CA . PHE A 1 292 ? -0.657 10.181 -32.024 1.00 93.19 292 PHE A CA 1
ATOM 2321 C C . PHE A 1 292 ? 0.231 11.406 -32.243 1.00 93.19 292 PHE A C 1
ATOM 2323 O O . PHE A 1 292 ? -0.099 12.496 -31.775 1.00 93.19 292 PHE A O 1
ATOM 2330 N N . CYS A 1 293 ? 1.304 11.275 -33.026 1.00 95.25 293 CYS A N 1
ATOM 2331 C CA . CYS A 1 293 ? 2.191 12.398 -33.334 1.00 95.25 293 CYS A CA 1
ATOM 2332 C C . CYS A 1 293 ? 1.486 13.527 -34.107 1.00 95.25 293 CYS A C 1
ATOM 2334 O O . CYS A 1 293 ? 1.859 14.695 -33.976 1.00 95.25 293 CYS A O 1
ATOM 2336 N N . ASP A 1 294 ? 0.463 13.211 -34.903 1.00 94.75 294 ASP A N 1
ATOM 2337 C CA . ASP A 1 294 ? -0.350 14.203 -35.612 1.00 94.75 294 ASP A CA 1
ATOM 2338 C C . ASP A 1 294 ? -1.326 14.962 -34.692 1.00 94.75 294 ASP A C 1
ATOM 2340 O O . ASP A 1 294 ? -1.747 16.076 -35.033 1.00 94.75 294 ASP A O 1
ATOM 2344 N N . LEU A 1 295 ? -1.667 14.426 -33.511 1.00 95.31 295 LEU A N 1
ATOM 2345 C CA . LEU A 1 295 ? -2.463 15.154 -32.512 1.00 95.31 295 LEU A CA 1
ATOM 2346 C C . LEU A 1 295 ? -1.682 16.316 -31.904 1.00 95.31 295 LEU A C 1
ATOM 2348 O O . LEU A 1 295 ? -2.238 17.403 -31.761 1.00 95.31 295 LEU A O 1
ATOM 2352 N N . PHE A 1 296 ? -0.388 16.137 -31.642 1.00 94.62 296 PHE A N 1
ATOM 2353 C CA . PHE A 1 296 ? 0.469 17.206 -31.115 1.00 94.62 296 PHE A CA 1
ATOM 2354 C C . PHE A 1 296 ? 0.697 18.350 -32.112 1.00 94.62 296 PHE A C 1
ATOM 2356 O O . PHE A 1 296 ? 1.034 19.459 -31.717 1.00 94.62 296 PHE A O 1
ATOM 2363 N N . GLN A 1 297 ? 0.443 18.129 -33.405 1.00 94.62 297 GLN A N 1
ATOM 2364 C CA . GLN A 1 297 ? 0.486 19.187 -34.421 1.00 94.62 297 GLN A CA 1
ATOM 2365 C C . GLN A 1 297 ? -0.796 20.037 -34.460 1.00 94.62 297 GLN A C 1
ATOM 2367 O O . GLN A 1 297 ? -0.866 21.017 -35.208 1.00 94.62 297 GLN A O 1
ATOM 2372 N N . GLN A 1 298 ? -1.837 19.664 -33.709 1.00 96.38 298 GLN A N 1
ATOM 2373 C CA . GLN A 1 298 ? -3.071 20.442 -33.654 1.00 96.38 298 GLN A CA 1
ATOM 2374 C C . GLN A 1 298 ? -2.862 21.725 -32.833 1.00 96.38 298 GLN A C 1
ATOM 2376 O O . GLN A 1 298 ? -2.155 21.691 -31.827 1.00 96.38 298 GLN A O 1
ATOM 2381 N N . PRO A 1 299 ? -3.517 22.848 -33.190 1.00 96.38 299 PRO A N 1
ATOM 2382 C CA . PRO A 1 299 ? -3.377 24.115 -32.464 1.00 96.38 299 PRO A CA 1
ATOM 2383 C C . PRO A 1 299 ? -3.644 24.018 -30.956 1.00 96.38 299 PRO A C 1
ATOM 2385 O O . PRO A 1 299 ? -3.048 24.748 -30.176 1.00 96.38 299 PRO A O 1
ATOM 2388 N N . GLN A 1 300 ? -4.521 23.101 -30.537 1.00 95.94 300 GLN A N 1
ATOM 2389 C CA . GLN A 1 300 ? -4.839 22.848 -29.128 1.00 95.94 300 GLN A CA 1
ATOM 2390 C C . GLN A 1 300 ? -3.644 22.325 -28.321 1.00 95.94 300 GLN A C 1
ATOM 2392 O O . GLN A 1 300 ? -3.624 22.479 -27.107 1.00 95.94 300 GLN A O 1
ATOM 2397 N N . CYS A 1 301 ? -2.659 21.718 -28.985 1.00 95.62 301 CYS A N 1
ATOM 2398 C CA . CYS A 1 301 ? -1.462 21.160 -28.366 1.00 95.62 301 CYS A CA 1
ATOM 2399 C C . CYS A 1 301 ? -0.237 22.074 -28.474 1.00 95.62 301 CYS A C 1
ATOM 2401 O O . CYS A 1 301 ? 0.809 21.726 -27.935 1.00 95.62 301 CYS A O 1
ATOM 2403 N N . GLU A 1 302 ? -0.347 23.249 -29.111 1.00 93.38 302 GLU A N 1
ATOM 2404 C CA . GLU A 1 302 ? 0.789 24.160 -29.325 1.00 93.38 302 GLU A CA 1
ATOM 2405 C C . GLU A 1 302 ? 1.464 24.562 -28.004 1.00 93.38 302 GLU A C 1
ATOM 2407 O O . GLU A 1 302 ? 2.690 24.556 -27.923 1.00 93.38 302 GLU A O 1
ATOM 2412 N N . SER A 1 303 ? 0.683 24.850 -26.955 1.00 90.12 303 SER A N 1
ATOM 2413 C CA . SER A 1 303 ? 1.214 25.213 -25.633 1.00 90.12 303 SER A CA 1
ATOM 2414 C C . SER A 1 303 ? 1.984 24.067 -24.977 1.00 90.12 303 SER A C 1
ATOM 2416 O O . SER A 1 303 ? 3.097 24.286 -24.507 1.00 90.12 303 SER A O 1
ATOM 2418 N N . LEU A 1 304 ? 1.419 22.852 -24.984 1.00 90.19 304 LEU A N 1
ATOM 2419 C CA . LEU A 1 304 ? 2.056 21.674 -24.392 1.00 90.19 304 LEU A CA 1
ATOM 2420 C C . LEU A 1 304 ? 3.322 21.297 -25.169 1.00 90.19 304 LEU A C 1
ATOM 2422 O O . LEU A 1 304 ? 4.372 21.123 -24.567 1.00 90.19 304 LEU A O 1
ATOM 2426 N N . VAL A 1 305 ? 3.263 21.253 -26.506 1.00 90.88 305 VAL A N 1
ATOM 2427 C CA . VAL A 1 305 ? 4.445 20.993 -27.346 1.00 90.88 305 VAL A CA 1
ATOM 2428 C C . VAL A 1 305 ? 5.530 22.014 -27.078 1.00 90.88 305 VAL A C 1
ATOM 2430 O O . VAL A 1 305 ? 6.667 21.634 -26.833 1.00 90.88 305 VAL A O 1
ATOM 2433 N N . LYS A 1 306 ? 5.188 23.302 -27.060 1.00 88.31 306 LYS A N 1
ATOM 2434 C CA . LYS A 1 306 ? 6.173 24.340 -26.783 1.00 88.31 306 LYS A CA 1
ATOM 2435 C C . LYS A 1 306 ? 6.835 24.137 -25.418 1.00 88.31 306 LYS A C 1
ATOM 2437 O O . LYS A 1 306 ? 8.054 24.220 -25.370 1.00 88.31 306 LYS A O 1
ATOM 2442 N N . ALA A 1 307 ? 6.066 23.835 -24.368 1.00 85.00 307 ALA A N 1
ATOM 2443 C CA . ALA A 1 307 ? 6.609 23.552 -23.039 1.00 85.00 307 ALA A CA 1
ATOM 2444 C C . ALA A 1 307 ? 7.600 22.376 -23.074 1.00 85.00 307 ALA A C 1
ATOM 2446 O O . ALA A 1 307 ? 8.761 22.543 -22.706 1.00 85.00 307 ALA A O 1
ATOM 2447 N N . MET A 1 308 ? 7.196 21.247 -23.670 1.00 84.75 308 MET A N 1
ATOM 2448 C CA . MET A 1 308 ? 8.053 20.064 -23.840 1.00 84.75 308 MET A CA 1
ATOM 2449 C C . MET A 1 308 ? 9.329 20.353 -24.642 1.00 84.75 308 MET A C 1
ATOM 2451 O O . MET A 1 308 ? 10.346 19.682 -24.476 1.00 84.75 308 MET A O 1
ATOM 2455 N N . GLU A 1 309 ? 9.283 21.321 -25.559 1.00 79.12 309 GLU A N 1
ATOM 2456 C CA . GLU A 1 309 ? 10.427 21.695 -26.382 1.00 79.12 309 GLU A CA 1
ATOM 2457 C C . GLU A 1 309 ? 11.373 22.701 -25.714 1.00 79.12 309 GLU A C 1
ATOM 2459 O O . GLU A 1 309 ? 12.545 22.725 -26.094 1.00 79.12 309 GLU A O 1
ATOM 2464 N N . THR A 1 310 ? 10.900 23.499 -24.749 1.00 75.50 310 THR A N 1
ATOM 2465 C CA . THR A 1 310 ? 11.678 24.561 -24.083 1.00 75.50 310 THR A CA 1
ATOM 2466 C C . THR A 1 310 ? 12.303 24.153 -22.746 1.00 75.50 310 THR A C 1
ATOM 2468 O O . THR A 1 310 ? 13.287 24.766 -22.337 1.00 75.50 310 THR A O 1
ATOM 2471 N N . GLU A 1 311 ? 11.800 23.102 -22.091 1.00 69.50 311 GLU A N 1
ATOM 2472 C CA . GLU A 1 311 ? 12.211 22.655 -20.741 1.00 69.50 311 GLU A CA 1
ATOM 2473 C C . GLU A 1 311 ? 13.664 22.134 -20.612 1.00 69.50 311 GLU A C 1
ATOM 2475 O O . GLU A 1 311 ? 14.079 21.724 -19.536 1.00 69.50 311 GLU A O 1
ATOM 2480 N N . GLY A 1 312 ? 14.486 22.197 -21.666 1.00 57.31 312 GLY A N 1
ATOM 2481 C CA . GLY A 1 312 ? 15.911 21.825 -21.632 1.00 57.31 312 GLY A CA 1
ATOM 2482 C C . GLY A 1 312 ? 16.906 22.981 -21.806 1.00 57.31 312 GLY A C 1
ATOM 2483 O O . GLY A 1 312 ? 18.109 22.750 -21.717 1.00 57.31 312 GLY A O 1
ATOM 2484 N N . GLU A 1 313 ? 16.452 24.210 -22.095 1.00 60.94 313 GLU A N 1
ATOM 2485 C CA . GLU A 1 313 ? 17.358 25.336 -22.405 1.00 60.94 313 GLU A CA 1
ATOM 2486 C C . GLU A 1 313 ? 17.477 26.380 -21.283 1.00 60.94 313 GLU A C 1
ATOM 2488 O O . GLU A 1 313 ? 18.521 27.024 -21.172 1.00 60.94 313 GLU A O 1
ATOM 2493 N N . GLU A 1 314 ? 16.449 26.538 -20.441 1.00 57.16 314 GLU A N 1
ATOM 2494 C CA . GLU A 1 314 ? 16.420 27.562 -19.377 1.00 57.16 314 GLU A CA 1
ATOM 2495 C C . GLU A 1 314 ? 16.046 27.021 -17.983 1.00 57.16 314 GLU A C 1
ATOM 2497 O O . GLU A 1 314 ? 15.994 27.797 -17.032 1.00 57.16 314 GLU A O 1
ATOM 2502 N N . GLY A 1 315 ? 15.852 25.704 -17.828 1.00 53.94 315 GLY A N 1
ATOM 2503 C CA . GLY A 1 315 ? 15.588 25.085 -16.523 1.00 53.94 315 GLY A CA 1
ATOM 2504 C C . GLY A 1 315 ? 14.262 25.504 -15.879 1.00 53.94 315 GLY A C 1
ATOM 2505 O O . GLY A 1 315 ? 14.161 25.506 -14.656 1.00 53.94 315 GLY A O 1
ATOM 2506 N N . GLU A 1 316 ? 13.253 25.894 -16.668 1.00 59.22 316 GLU A N 1
ATOM 2507 C CA . GLU A 1 316 ? 11.896 26.038 -16.133 1.00 59.22 316 GLU A CA 1
ATOM 2508 C C . GLU A 1 316 ? 11.355 24.637 -15.832 1.00 59.22 316 GLU A C 1
ATOM 2510 O O . GLU A 1 316 ? 10.879 23.932 -16.713 1.00 59.22 316 GLU A O 1
ATOM 2515 N N . GLU A 1 317 ? 11.522 24.218 -14.582 1.00 65.38 317 GLU A N 1
ATOM 2516 C CA . GLU A 1 317 ? 10.989 22.981 -14.026 1.00 65.38 317 GLU A CA 1
ATOM 2517 C C . GLU A 1 317 ? 9.463 22.932 -14.196 1.00 65.38 317 GLU A C 1
ATOM 2519 O O . GLU A 1 317 ? 8.775 23.951 -14.035 1.00 65.38 317 GLU A O 1
ATOM 2524 N N . PHE A 1 318 ? 8.930 21.752 -14.537 1.00 71.75 318 PHE A N 1
ATOM 2525 C CA . PHE A 1 318 ? 7.486 21.540 -14.594 1.00 71.75 318 PHE A CA 1
ATOM 2526 C C . PHE A 1 318 ? 6.867 21.973 -13.261 1.00 71.75 318 PHE A C 1
ATOM 2528 O O . PHE A 1 318 ? 7.227 21.480 -12.200 1.00 71.75 318 PHE A O 1
ATOM 2535 N N . VAL A 1 319 ? 5.950 22.938 -13.314 1.00 69.94 319 VAL A N 1
ATOM 2536 C CA . VAL A 1 319 ? 5.496 23.690 -12.130 1.00 69.94 319 VAL A CA 1
ATOM 2537 C C . VAL A 1 319 ? 4.732 22.826 -11.115 1.00 69.94 319 VAL A C 1
ATOM 2539 O O . VAL A 1 319 ? 4.594 23.218 -9.960 1.00 69.94 319 VAL A O 1
ATOM 2542 N N . CYS A 1 320 ? 4.234 21.668 -11.538 1.00 76.44 320 CYS A N 1
ATOM 2543 C CA . CYS A 1 320 ? 3.441 20.753 -10.725 1.00 76.44 320 CYS A CA 1
ATOM 2544 C C . CYS A 1 320 ? 4.296 19.626 -10.131 1.00 76.44 320 CYS A C 1
ATOM 2546 O O . CYS A 1 320 ? 4.004 18.454 -10.360 1.00 76.44 320 CYS A O 1
ATOM 2548 N N . MET A 1 321 ? 5.366 19.962 -9.415 1.00 74.44 321 MET A N 1
ATOM 2549 C CA . MET A 1 321 ? 6.034 18.958 -8.588 1.00 74.44 321 MET A CA 1
ATOM 2550 C C . MET A 1 321 ? 5.232 18.763 -7.299 1.00 74.44 321 MET A C 1
ATOM 2552 O O . MET A 1 321 ? 4.776 19.761 -6.729 1.00 74.44 321 MET A O 1
ATOM 2556 N N . PRO A 1 322 ? 5.027 17.512 -6.858 1.00 62.47 322 PRO A N 1
ATOM 2557 C CA . PRO A 1 322 ? 4.242 17.229 -5.673 1.00 62.47 322 PRO A CA 1
ATOM 2558 C C . PRO A 1 322 ? 4.862 17.914 -4.455 1.00 62.47 322 PRO A C 1
ATOM 2560 O O . PRO A 1 322 ? 6.066 17.858 -4.210 1.00 62.47 322 PRO A O 1
ATOM 2563 N N . THR A 1 323 ? 4.004 18.591 -3.704 1.00 65.06 323 THR A N 1
ATOM 2564 C CA . THR A 1 323 ? 4.247 18.983 -2.316 1.00 65.06 323 THR A CA 1
ATOM 2565 C C . THR A 1 323 ? 3.238 18.234 -1.451 1.00 65.06 323 THR A C 1
ATOM 2567 O O . THR A 1 323 ? 2.194 17.849 -1.976 1.00 65.06 323 THR A O 1
ATOM 2570 N N . SER A 1 324 ? 3.492 18.084 -0.148 1.00 53.84 324 SER A N 1
ATOM 2571 C CA . SER A 1 324 ? 2.686 17.298 0.817 1.00 53.84 324 SER A CA 1
ATOM 2572 C C . SER A 1 324 ? 1.193 17.676 0.947 1.00 53.84 324 SER A C 1
ATOM 2574 O O . SER A 1 324 ? 0.490 17.164 1.802 1.00 53.84 324 SER A O 1
ATOM 2576 N N . SER A 1 325 ? 0.687 18.604 0.135 1.00 59.25 325 SER A N 1
ATOM 2577 C CA . SER A 1 325 ? -0.678 19.148 0.165 1.00 59.25 325 SER A CA 1
ATOM 2578 C C . SER A 1 325 ? -1.319 19.261 -1.224 1.00 59.25 325 SER A C 1
ATOM 2580 O O . SER A 1 325 ? -2.305 19.980 -1.419 1.00 59.25 325 SER A O 1
ATOM 2582 N N . MET A 1 326 ? -0.739 18.614 -2.235 1.00 69.00 326 MET A N 1
ATOM 2583 C CA . MET A 1 326 ? -1.283 18.630 -3.588 1.00 69.00 326 MET A CA 1
ATOM 2584 C C . MET A 1 326 ? -2.400 17.589 -3.713 1.00 69.00 326 MET A C 1
ATOM 2586 O O . MET A 1 326 ? -2.280 16.475 -3.223 1.00 69.00 326 MET A O 1
ATOM 2590 N N . LEU A 1 327 ? -3.502 17.943 -4.372 1.00 69.25 327 LEU A N 1
ATOM 2591 C CA . LEU A 1 327 ? -4.630 17.023 -4.540 1.00 69.25 327 LEU A CA 1
ATOM 2592 C C . LEU A 1 327 ? -4.232 15.814 -5.379 1.00 69.25 327 LEU A C 1
ATOM 2594 O O . LEU A 1 327 ? -3.652 15.992 -6.456 1.00 69.25 327 LEU A O 1
ATOM 2598 N N . THR A 1 328 ? -4.697 14.633 -4.980 1.00 75.75 328 THR A N 1
ATOM 2599 C CA . THR A 1 328 ? -4.567 13.384 -5.740 1.00 75.75 328 THR A CA 1
ATOM 2600 C C . THR A 1 328 ? -4.984 13.577 -7.193 1.00 75.75 328 THR A C 1
ATOM 2602 O O . THR A 1 328 ? -4.213 13.305 -8.105 1.00 75.75 328 THR A O 1
ATOM 2605 N N . LYS A 1 329 ? -6.140 14.201 -7.446 1.00 77.88 329 LYS A N 1
ATOM 2606 C CA . LYS A 1 329 ? -6.594 14.487 -8.815 1.00 77.88 329 LYS A CA 1
ATOM 2607 C C . LYS A 1 329 ? -5.629 15.374 -9.622 1.00 77.88 329 LYS A C 1
ATOM 2609 O O . LYS A 1 329 ? -5.484 15.201 -10.832 1.00 77.88 329 LYS A O 1
ATOM 2614 N N . THR A 1 330 ? -4.995 16.354 -8.985 1.00 81.50 330 THR A N 1
ATOM 2615 C CA . THR A 1 330 ? -4.015 17.234 -9.642 1.00 81.50 330 THR A CA 1
ATOM 2616 C C . THR A 1 330 ? -2.730 16.466 -9.950 1.00 81.50 330 THR A C 1
ATOM 2618 O O . THR A 1 330 ? -2.140 16.659 -11.018 1.00 81.50 330 THR A O 1
ATOM 2621 N N . MET A 1 331 ? -2.322 15.567 -9.051 1.00 83.88 331 MET A N 1
ATOM 2622 C CA . MET A 1 331 ? -1.220 14.638 -9.283 1.00 83.88 331 MET A CA 1
ATOM 2623 C C . MET A 1 331 ? -1.542 13.666 -10.431 1.00 83.88 331 MET A C 1
ATOM 2625 O O . MET A 1 331 ? -0.738 13.573 -11.348 1.00 83.88 331 MET A O 1
ATOM 2629 N N . GLU A 1 332 ? -2.733 13.058 -10.489 1.00 85.44 332 GLU A N 1
ATOM 2630 C CA . GLU A 1 332 ? -3.179 12.181 -11.595 1.00 85.44 332 GLU A CA 1
ATOM 2631 C C . GLU A 1 332 ? -3.217 12.909 -12.958 1.00 85.44 332 GLU A C 1
ATOM 2633 O O . GLU A 1 332 ? -2.857 12.370 -14.015 1.00 85.44 332 GLU A O 1
ATOM 2638 N N . GLU A 1 333 ? -3.687 14.163 -12.977 1.00 88.31 333 GLU A N 1
ATOM 2639 C CA . GLU A 1 333 ? -3.661 14.985 -14.191 1.00 88.31 333 GLU A CA 1
ATOM 2640 C C . GLU A 1 333 ? -2.222 15.306 -14.612 1.00 88.31 333 GLU A C 1
ATOM 2642 O O . GLU A 1 333 ? -1.918 15.291 -15.811 1.00 88.31 333 GLU A O 1
ATOM 2647 N N . THR A 1 334 ? -1.332 15.532 -13.643 1.00 89.19 334 THR A N 1
ATOM 2648 C CA . THR A 1 334 ? 0.094 15.743 -13.894 1.00 89.19 334 THR A CA 1
ATOM 2649 C C . THR A 1 334 ? 0.777 14.477 -14.407 1.00 89.19 334 THR A C 1
ATOM 2651 O O . THR A 1 334 ? 1.449 14.546 -15.436 1.00 89.19 334 THR A O 1
ATOM 2654 N N . GLU A 1 335 ? 0.551 13.331 -13.763 1.00 92.12 335 GLU A N 1
ATOM 2655 C CA . GLU A 1 335 ? 0.991 11.999 -14.187 1.00 92.12 335 GLU A CA 1
ATOM 2656 C C . GLU A 1 335 ? 0.611 11.773 -15.656 1.00 92.12 335 GLU A C 1
ATOM 2658 O O . GLU A 1 335 ? 1.470 11.495 -16.493 1.00 92.12 335 GLU A O 1
ATOM 2663 N N . THR A 1 336 ? -0.658 12.021 -16.013 1.00 91.06 336 THR A N 1
ATOM 2664 C CA . THR A 1 336 ? -1.133 11.898 -17.402 1.00 91.06 336 THR A CA 1
ATOM 2665 C C . THR A 1 336 ? -0.336 12.786 -18.368 1.00 91.06 336 THR A C 1
ATOM 2667 O O . THR A 1 336 ? -0.018 12.372 -19.486 1.00 91.06 336 THR A O 1
ATOM 2670 N N . ILE A 1 337 ? -0.060 14.038 -17.993 1.00 91.56 337 ILE A N 1
ATOM 2671 C CA . ILE A 1 337 ? 0.660 14.984 -18.855 1.00 91.56 337 ILE A CA 1
ATOM 2672 C C . ILE A 1 337 ? 2.123 14.576 -19.011 1.00 91.56 337 ILE A C 1
ATOM 2674 O O . ILE A 1 337 ? 2.640 14.639 -20.129 1.00 91.56 337 ILE A O 1
ATOM 2678 N N . LEU A 1 338 ? 2.771 14.139 -17.931 1.00 91.12 338 LEU A N 1
ATOM 2679 C CA . LEU A 1 338 ? 4.138 13.631 -17.963 1.00 91.12 338 LEU A CA 1
ATOM 2680 C C . LEU A 1 338 ? 4.235 12.359 -18.805 1.00 91.12 338 LEU A C 1
ATOM 2682 O O . LEU A 1 338 ? 5.107 12.296 -19.668 1.00 91.12 338 LEU A O 1
ATOM 2686 N N . ALA A 1 339 ? 3.286 11.429 -18.679 1.00 91.94 339 ALA A N 1
ATOM 2687 C CA . ALA A 1 339 ? 3.207 10.244 -19.532 1.00 91.94 339 ALA A CA 1
ATOM 2688 C C . ALA A 1 339 ? 3.084 10.624 -21.019 1.00 91.94 339 ALA A C 1
ATOM 2690 O O . ALA A 1 339 ? 3.874 10.181 -21.854 1.00 91.94 339 ALA A O 1
ATOM 2691 N N . TYR A 1 340 ? 2.166 11.533 -21.373 1.00 92.81 340 TYR A N 1
ATOM 2692 C CA . TYR A 1 340 ? 2.045 12.020 -22.754 1.00 92.81 340 TYR A CA 1
ATOM 2693 C C . TYR A 1 340 ? 3.283 12.762 -23.249 1.00 92.81 340 TYR A C 1
ATOM 2695 O O . TYR A 1 340 ? 3.600 12.701 -24.440 1.00 92.81 340 TYR A O 1
ATOM 2703 N N . LYS A 1 341 ? 3.984 13.462 -22.358 1.00 92.19 341 LYS A N 1
ATOM 2704 C CA . LYS A 1 341 ? 5.251 14.119 -22.665 1.00 92.19 341 LYS A CA 1
ATOM 2705 C C . LYS A 1 341 ? 6.356 13.105 -22.919 1.00 92.19 341 LYS A C 1
ATOM 2707 O O . LYS A 1 341 ? 7.056 13.238 -23.923 1.00 92.19 341 LYS A O 1
ATOM 2712 N N . MET A 1 342 ? 6.485 12.085 -22.078 1.00 93.56 342 MET A N 1
ATOM 2713 C CA . MET A 1 342 ? 7.417 10.978 -22.275 1.00 93.56 342 MET A CA 1
ATOM 2714 C C . MET A 1 342 ? 7.140 10.274 -23.603 1.00 93.56 342 MET A C 1
ATOM 2716 O O . MET A 1 342 ? 8.057 10.148 -24.413 1.00 93.56 342 MET A O 1
ATOM 2720 N N . ASP A 1 343 ? 5.882 9.944 -23.899 1.00 93.25 343 ASP A N 1
ATOM 2721 C CA . ASP A 1 343 ? 5.473 9.331 -25.166 1.00 93.25 343 ASP A CA 1
ATOM 2722 C C . ASP A 1 343 ? 5.762 10.234 -26.373 1.00 93.25 343 ASP A C 1
ATOM 2724 O O . ASP A 1 343 ? 6.291 9.778 -27.391 1.00 93.25 343 ASP A O 1
ATOM 2728 N N . TYR A 1 344 ? 5.447 11.532 -26.297 1.00 94.62 344 TYR A N 1
ATOM 2729 C CA . TYR A 1 344 ? 5.756 12.479 -27.371 1.00 94.62 344 TYR A CA 1
ATOM 2730 C C . TYR A 1 344 ? 7.263 12.574 -27.602 1.00 94.62 344 TYR A C 1
ATOM 2732 O O . TYR A 1 344 ? 7.726 12.499 -28.744 1.00 94.62 344 TYR A O 1
ATOM 2740 N N . LEU A 1 345 ? 8.044 12.717 -26.533 1.00 94.25 345 LEU A N 1
ATOM 2741 C CA . LEU A 1 345 ? 9.487 12.822 -26.637 1.00 94.25 345 LEU A CA 1
ATOM 2742 C C . LEU A 1 345 ? 10.054 11.519 -27.184 1.00 94.25 345 LEU A C 1
ATOM 2744 O O . LEU A 1 345 ? 10.794 11.571 -28.162 1.00 94.25 345 LEU A O 1
ATOM 2748 N N . LEU A 1 346 ? 9.681 10.360 -26.643 1.00 95.12 346 LEU A N 1
ATOM 2749 C CA . LEU A 1 346 ? 10.120 9.037 -27.084 1.00 95.12 346 LEU A CA 1
ATOM 2750 C C . LEU A 1 346 ? 9.742 8.765 -28.533 1.00 95.12 346 LEU A C 1
ATOM 2752 O O . LEU A 1 346 ? 10.628 8.476 -29.333 1.00 95.12 346 LEU A O 1
ATOM 2756 N N . PHE A 1 347 ? 8.477 8.911 -28.909 1.00 94.94 347 PHE A N 1
ATOM 2757 C CA . PHE A 1 347 ? 8.018 8.512 -30.230 1.00 94.94 347 PHE A CA 1
ATOM 2758 C C . PHE A 1 347 ? 8.139 9.624 -31.258 1.00 94.94 347 PHE A C 1
ATOM 2760 O O . PHE A 1 347 ? 8.621 9.343 -32.347 1.00 94.94 347 PHE A O 1
ATOM 2767 N N . CYS A 1 348 ? 7.746 10.863 -30.961 1.00 95.81 348 CYS A N 1
ATOM 2768 C CA . CYS A 1 348 ? 7.468 11.924 -31.942 1.00 95.81 348 CYS A CA 1
ATOM 2769 C C . CYS A 1 348 ? 8.596 12.931 -32.201 1.00 95.81 348 CYS A C 1
ATOM 2771 O O . CYS A 1 348 ? 8.477 13.721 -33.143 1.00 95.81 348 CYS A O 1
ATOM 2773 N N . SER A 1 349 ? 9.690 12.886 -31.436 1.00 95.12 349 SER A N 1
ATOM 2774 C CA . SER A 1 349 ? 10.799 13.839 -31.571 1.00 95.12 349 SER A CA 1
ATOM 2775 C C . SER A 1 349 ? 11.411 13.868 -32.972 1.00 95.12 349 SER A C 1
ATOM 2777 O O . SER A 1 349 ? 11.637 12.833 -33.610 1.00 95.12 349 SER A O 1
ATOM 2779 N N . LYS A 1 350 ? 11.713 15.081 -33.443 1.00 95.25 350 LYS A N 1
ATOM 2780 C CA . LYS A 1 350 ? 12.340 15.354 -34.740 1.00 95.25 350 LYS A CA 1
ATOM 2781 C C . LYS A 1 350 ? 13.592 16.207 -34.567 1.00 95.25 350 LYS A C 1
ATOM 2783 O O . LYS A 1 350 ? 13.661 17.046 -33.676 1.00 95.25 350 LYS A O 1
ATOM 2788 N N . ASP A 1 351 ? 14.553 16.001 -35.455 1.00 95.31 351 ASP A N 1
ATOM 2789 C CA . ASP A 1 351 ? 15.761 16.802 -35.562 1.00 95.31 351 ASP A CA 1
ATOM 2790 C C . ASP A 1 351 ? 15.496 18.169 -36.228 1.00 95.31 351 ASP A C 1
ATOM 2792 O O . ASP A 1 351 ? 14.408 18.465 -36.732 1.00 95.31 351 ASP A O 1
ATOM 2796 N N . GLN A 1 352 ? 16.540 18.998 -36.307 1.00 94.12 352 GLN A N 1
ATOM 2797 C CA . GLN A 1 352 ? 16.528 20.312 -36.971 1.00 94.12 352 GLN A CA 1
ATOM 2798 C C . GLN A 1 352 ? 16.095 20.279 -38.450 1.00 94.12 352 GLN A C 1
ATOM 2800 O O . GLN A 1 352 ? 15.728 21.311 -39.017 1.00 94.12 352 GLN A O 1
ATOM 2805 N N . THR A 1 353 ? 16.175 19.122 -39.108 1.00 96.19 353 THR A N 1
ATOM 2806 C CA . THR A 1 353 ? 15.788 18.939 -40.513 1.00 96.19 353 THR A CA 1
ATOM 2807 C C . THR A 1 353 ? 14.354 18.431 -40.673 1.00 96.19 353 THR A C 1
ATOM 2809 O O . THR A 1 353 ? 13.864 18.332 -41.801 1.00 96.19 353 THR A O 1
ATOM 2812 N N . GLY A 1 354 ? 13.665 18.162 -39.560 1.00 94.62 354 GLY A N 1
ATOM 2813 C CA . GLY A 1 354 ? 12.313 17.615 -39.513 1.00 94.62 354 GLY A CA 1
ATOM 2814 C C . GLY A 1 354 ? 12.254 16.092 -39.659 1.00 94.62 354 GLY A C 1
ATOM 2815 O O . GLY A 1 354 ? 11.152 15.550 -39.779 1.00 94.62 354 GLY A O 1
ATOM 2816 N N . ASN A 1 355 ? 13.398 15.399 -39.659 1.00 97.06 355 ASN A N 1
ATOM 2817 C CA . ASN A 1 355 ? 13.438 13.938 -39.638 1.00 97.06 355 ASN A CA 1
ATOM 2818 C C . ASN A 1 355 ? 13.255 13.443 -38.204 1.00 97.06 355 ASN A C 1
ATOM 2820 O O . ASN A 1 355 ? 13.708 14.087 -37.268 1.00 97.06 355 ASN A O 1
ATOM 2824 N N . ARG A 1 356 ? 12.598 12.295 -38.023 1.00 96.62 356 ARG A N 1
ATOM 2825 C CA . ARG A 1 356 ? 12.417 11.694 -36.695 1.00 96.62 356 ARG A CA 1
ATOM 2826 C C . ARG A 1 356 ? 13.788 11.344 -36.099 1.00 96.62 356 ARG A C 1
ATOM 2828 O O . ARG A 1 356 ? 14.639 10.820 -36.818 1.00 96.62 356 ARG A O 1
ATOM 2835 N N . CYS A 1 357 ? 13.991 11.643 -34.819 1.00 98.06 357 CYS A N 1
ATOM 2836 C CA . CYS A 1 357 ? 15.242 11.345 -34.120 1.00 98.06 357 CYS A CA 1
ATOM 2837 C C . CYS A 1 357 ? 15.558 9.838 -34.159 1.00 98.06 357 CYS A C 1
ATOM 2839 O O . CYS A 1 357 ? 14.609 9.052 -34.172 1.00 98.06 357 CYS A O 1
ATOM 2841 N N . PRO A 1 358 ? 16.833 9.405 -34.219 1.00 98.31 358 PRO A N 1
ATOM 2842 C CA . PRO A 1 358 ? 17.188 7.993 -34.375 1.00 98.31 358 PRO A CA 1
ATOM 2843 C C . PRO A 1 358 ? 16.507 7.040 -33.381 1.00 98.31 358 PRO A C 1
ATOM 2845 O O . PRO A 1 358 ? 15.903 6.060 -33.824 1.00 98.31 358 PRO A O 1
ATOM 2848 N N . VAL A 1 359 ? 16.517 7.343 -32.077 1.00 97.69 359 VAL A N 1
ATOM 2849 C CA . VAL A 1 359 ? 15.827 6.538 -31.049 1.00 97.69 359 VAL A CA 1
ATOM 2850 C C . VAL A 1 359 ? 14.323 6.555 -31.288 1.00 97.69 359 VAL A C 1
ATOM 2852 O O . VAL A 1 359 ? 13.696 5.504 -31.330 1.00 97.69 359 VAL A O 1
ATOM 2855 N N . SER A 1 360 ? 13.743 7.723 -31.560 1.00 97.06 360 SER A N 1
ATOM 2856 C CA . SER A 1 360 ? 12.316 7.843 -31.870 1.00 97.06 360 SER A CA 1
ATOM 2857 C C . SER A 1 360 ? 11.901 7.042 -33.100 1.00 97.06 360 SER A C 1
ATOM 2859 O O . SER A 1 360 ? 10.880 6.360 -33.104 1.00 97.06 360 SER A O 1
ATOM 2861 N N . HIS A 1 361 ? 12.702 7.083 -34.161 1.00 97.06 361 HIS A N 1
ATOM 2862 C CA . HIS A 1 361 ? 12.473 6.307 -35.369 1.00 97.06 361 HIS A CA 1
ATOM 2863 C C . HIS A 1 361 ? 12.567 4.809 -35.108 1.00 97.06 361 HIS A C 1
ATOM 2865 O O . HIS A 1 361 ? 11.725 4.053 -35.604 1.00 97.06 361 HIS A O 1
ATOM 2871 N N . TYR A 1 362 ? 13.549 4.390 -34.313 1.00 96.56 362 TYR A N 1
ATOM 2872 C CA . TYR A 1 362 ? 13.680 3.006 -33.894 1.00 96.56 362 TYR A CA 1
ATOM 2873 C C . TYR A 1 362 ? 12.465 2.545 -33.094 1.00 96.56 362 TYR A C 1
ATOM 2875 O O . TYR A 1 362 ? 11.869 1.537 -33.473 1.00 96.56 362 TYR A O 1
ATOM 2883 N N . SER A 1 363 ? 12.049 3.316 -32.086 1.00 94.62 363 SER A N 1
ATOM 2884 C CA . SER A 1 363 ? 10.932 2.974 -31.207 1.00 94.62 363 SER A CA 1
ATOM 2885 C C . SER A 1 363 ? 9.611 2.821 -31.955 1.00 94.62 363 SER A C 1
ATOM 2887 O O . SER A 1 363 ? 8.857 1.892 -31.686 1.00 94.62 363 SER A O 1
ATOM 2889 N N . VAL A 1 364 ? 9.345 3.674 -32.950 1.00 92.75 364 VAL A N 1
ATOM 2890 C CA . VAL A 1 364 ? 8.148 3.539 -33.799 1.00 92.75 364 VAL A CA 1
ATOM 2891 C C . VAL A 1 364 ? 8.243 2.330 -34.731 1.00 92.75 364 VAL A C 1
ATOM 2893 O O . VAL A 1 364 ? 7.269 1.604 -34.913 1.00 92.75 364 VAL A O 1
ATOM 2896 N N . THR A 1 365 ? 9.409 2.099 -35.336 1.00 93.94 365 THR A N 1
ATOM 2897 C CA . THR A 1 365 ? 9.579 1.035 -36.340 1.00 93.94 365 THR A CA 1
ATOM 2898 C C . THR A 1 365 ? 9.609 -0.361 -35.712 1.00 93.94 365 THR A C 1
ATOM 2900 O O . THR A 1 365 ? 9.182 -1.322 -36.349 1.00 93.94 365 THR A O 1
ATOM 2903 N N . HIS A 1 366 ? 10.078 -0.465 -34.467 1.00 93.50 366 HIS A N 1
ATOM 2904 C CA . HIS A 1 366 ? 10.274 -1.720 -33.737 1.00 93.50 366 HIS A CA 1
ATOM 2905 C C . HIS A 1 366 ? 9.405 -1.796 -32.480 1.00 93.50 366 HIS A C 1
ATOM 2907 O O . HIS A 1 366 ? 9.762 -2.484 -31.531 1.00 93.50 366 HIS A O 1
ATOM 2913 N N . LEU A 1 367 ? 8.259 -1.108 -32.463 1.00 88.75 367 LEU A N 1
ATOM 2914 C CA . LEU A 1 367 ? 7.407 -1.006 -31.278 1.00 88.75 367 LEU A CA 1
ATOM 2915 C C . LEU A 1 367 ? 7.085 -2.369 -30.656 1.00 88.75 367 LEU A C 1
ATOM 2917 O O . LEU A 1 367 ? 7.181 -2.523 -29.449 1.00 88.75 367 LEU A O 1
ATOM 2921 N N . ASN A 1 368 ? 6.734 -3.369 -31.469 1.00 86.69 368 ASN A N 1
ATOM 2922 C CA . ASN A 1 368 ? 6.438 -4.712 -30.962 1.00 86.69 368 ASN A CA 1
ATOM 2923 C C . ASN A 1 368 ? 7.668 -5.386 -30.346 1.00 86.69 368 ASN A C 1
ATOM 2925 O O . ASN A 1 368 ? 7.528 -6.074 -29.341 1.00 86.69 368 ASN A O 1
ATOM 2929 N N . ASP A 1 369 ? 8.851 -5.160 -30.918 1.00 86.38 369 ASP A N 1
ATOM 2930 C CA . ASP A 1 369 ? 10.102 -5.744 -30.437 1.00 86.38 369 ASP A CA 1
ATOM 2931 C C . ASP A 1 369 ? 10.575 -5.060 -29.147 1.00 86.38 369 ASP A C 1
ATOM 2933 O O . ASP A 1 369 ? 11.230 -5.707 -28.332 1.00 86.38 369 ASP A O 1
ATOM 2937 N N . LEU A 1 370 ? 10.210 -3.787 -28.924 1.00 85.81 370 LEU A N 1
ATOM 2938 C CA . LEU A 1 370 ? 10.502 -3.099 -27.664 1.00 85.81 370 LEU A CA 1
ATOM 2939 C C . LEU A 1 370 ? 9.909 -3.844 -26.473 1.00 85.81 370 LEU A C 1
ATOM 2941 O O . LEU A 1 370 ? 10.586 -3.945 -25.467 1.00 85.81 370 LEU A O 1
ATOM 2945 N N . PHE A 1 371 ? 8.690 -4.379 -26.605 1.00 81.38 371 PHE A N 1
ATOM 2946 C CA . PHE A 1 371 ? 7.970 -5.092 -25.540 1.00 81.38 371 PHE A CA 1
ATOM 2947 C C . PHE A 1 371 ? 8.279 -6.595 -25.478 1.00 81.38 371 PHE A C 1
ATOM 2949 O O . PHE A 1 371 ? 7.629 -7.318 -24.726 1.00 81.38 371 PHE A O 1
ATOM 2956 N N . THR A 1 372 ? 9.216 -7.093 -26.287 1.00 84.00 372 THR A N 1
ATOM 2957 C CA . THR A 1 372 ? 9.700 -8.473 -26.143 1.00 84.00 372 THR A CA 1
ATOM 2958 C C . THR A 1 372 ? 10.792 -8.528 -25.084 1.00 84.00 372 THR A C 1
ATOM 2960 O O . THR A 1 372 ? 11.588 -7.597 -24.982 1.00 84.00 372 THR A O 1
ATOM 2963 N N . GLU A 1 373 ? 10.841 -9.608 -24.303 1.00 80.12 373 GLU A N 1
ATOM 2964 C CA . GLU A 1 373 ? 11.912 -9.819 -23.326 1.00 80.12 373 GLU A CA 1
ATOM 2965 C C . GLU A 1 373 ? 13.282 -9.779 -24.023 1.00 80.12 373 GLU A C 1
ATOM 2967 O O . GLU A 1 373 ? 13.552 -10.535 -24.962 1.00 80.12 373 GLU A O 1
ATOM 2972 N N . GLN A 1 374 ? 14.147 -8.870 -23.573 1.00 83.62 374 GLN A N 1
ATOM 2973 C CA . GLN A 1 374 ? 15.528 -8.731 -24.029 1.00 83.62 374 GLN A CA 1
ATOM 2974 C C . GLN A 1 374 ? 16.440 -8.800 -22.807 1.00 83.62 374 GLN A C 1
ATOM 2976 O O . GLN A 1 374 ? 16.159 -8.178 -21.792 1.00 83.62 374 GLN A O 1
ATOM 2981 N N . GLU A 1 375 ? 17.538 -9.548 -22.913 1.00 83.56 375 GLU A N 1
ATOM 2982 C CA . GLU A 1 375 ? 18.536 -9.663 -21.837 1.00 83.56 375 GLU A CA 1
ATOM 2983 C C . GLU A 1 375 ? 19.633 -8.585 -21.936 1.00 83.56 375 GLU A C 1
ATOM 2985 O O . GLU A 1 375 ? 20.395 -8.392 -20.996 1.00 83.56 375 GLU A O 1
ATOM 2990 N N . SER A 1 376 ? 19.774 -7.924 -23.095 1.00 88.44 376 SER A N 1
ATOM 2991 C CA . SER A 1 376 ? 20.860 -6.967 -23.358 1.00 88.44 376 SER A CA 1
ATOM 2992 C C . SER A 1 376 ? 20.551 -6.020 -24.520 1.00 88.44 376 SER A C 1
ATOM 2994 O O . SER A 1 376 ? 19.829 -6.400 -25.448 1.00 88.44 376 SER A O 1
ATOM 2996 N N . ILE A 1 377 ? 21.174 -4.834 -24.527 1.00 89.81 377 ILE A N 1
ATOM 2997 C CA . ILE A 1 377 ? 21.138 -3.893 -25.655 1.00 89.81 377 ILE A CA 1
ATOM 2998 C C . ILE A 1 377 ? 21.949 -4.466 -26.822 1.00 89.81 377 ILE A C 1
ATOM 3000 O O . ILE A 1 377 ? 23.115 -4.834 -26.698 1.00 89.81 377 ILE A O 1
ATOM 3004 N N . THR A 1 378 ? 21.330 -4.560 -27.997 1.00 92.25 378 THR A N 1
ATOM 3005 C CA . THR A 1 378 ? 22.004 -5.046 -29.206 1.00 92.25 378 THR A CA 1
ATOM 3006 C C . THR A 1 378 ? 22.959 -3.997 -29.777 1.00 92.25 378 THR A C 1
ATOM 3008 O O . THR A 1 378 ? 22.745 -2.795 -29.643 1.00 92.25 378 THR A O 1
ATOM 3011 N N . ALA A 1 379 ? 23.970 -4.430 -30.538 1.00 90.88 379 ALA A N 1
ATOM 3012 C CA . ALA A 1 379 ? 24.872 -3.514 -31.250 1.00 90.88 379 ALA A CA 1
ATOM 3013 C C . ALA A 1 379 ? 24.125 -2.511 -32.155 1.00 90.88 379 ALA A C 1
ATOM 3015 O O . ALA A 1 379 ? 24.516 -1.354 -32.253 1.00 90.88 379 ALA A O 1
ATOM 3016 N N . SER A 1 380 ? 23.014 -2.929 -32.775 1.00 94.12 380 SER A N 1
ATOM 3017 C CA . SER A 1 380 ? 22.189 -2.020 -33.578 1.00 94.12 380 SER A CA 1
ATOM 3018 C C . SER A 1 380 ? 21.474 -0.972 -32.724 1.00 94.12 380 SER A C 1
ATOM 3020 O O . SER A 1 380 ? 21.312 0.152 -33.183 1.00 94.12 380 SER A O 1
ATOM 3022 N N . GLN A 1 381 ? 21.020 -1.322 -31.519 1.00 94.94 381 GLN A N 1
ATOM 3023 C CA . GLN A 1 381 ? 20.417 -0.369 -30.584 1.00 94.94 381 GLN A CA 1
ATOM 3024 C C . GLN A 1 381 ? 21.466 0.600 -30.026 1.00 94.94 381 GLN A C 1
ATOM 3026 O O . GLN A 1 381 ? 21.199 1.798 -29.982 1.00 94.94 381 GLN A O 1
ATOM 3031 N N . HIS A 1 382 ? 22.671 0.117 -29.701 1.00 93.50 382 HIS A N 1
ATOM 3032 C CA . HIS A 1 382 ? 23.810 0.971 -29.348 1.00 93.50 382 HIS A CA 1
ATOM 3033 C C . HIS A 1 382 ? 24.095 2.008 -30.437 1.00 93.50 382 HIS A C 1
ATOM 3035 O O . HIS A 1 382 ? 24.086 3.203 -30.155 1.00 93.50 382 HIS A O 1
ATOM 3041 N N . ASP A 1 383 ? 24.250 1.573 -31.693 1.00 94.62 383 ASP A N 1
ATOM 3042 C CA . ASP A 1 383 ? 24.500 2.475 -32.824 1.00 94.62 383 ASP A CA 1
ATOM 3043 C C . ASP A 1 383 ? 23.411 3.554 -32.963 1.00 94.62 383 ASP A C 1
ATOM 3045 O O . ASP A 1 383 ? 23.697 4.683 -33.369 1.00 94.62 383 ASP A O 1
ATOM 3049 N N . ILE A 1 384 ? 22.160 3.213 -32.649 1.00 97.19 384 ILE A N 1
ATOM 3050 C CA . ILE A 1 384 ? 21.012 4.124 -32.710 1.00 97.19 384 ILE A CA 1
ATOM 3051 C C . ILE A 1 384 ? 21.059 5.147 -31.577 1.00 97.19 384 ILE A C 1
ATOM 3053 O O . ILE A 1 384 ? 20.888 6.335 -31.844 1.00 97.19 384 ILE A O 1
ATOM 3057 N N . ILE A 1 385 ? 21.326 4.710 -30.346 1.00 96.31 385 ILE A N 1
ATOM 3058 C CA . ILE A 1 385 ? 21.477 5.589 -29.178 1.00 96.31 385 ILE A CA 1
ATOM 3059 C C . ILE A 1 385 ? 22.644 6.563 -29.391 1.00 96.31 385 ILE A C 1
ATOM 3061 O O . ILE A 1 385 ? 22.507 7.768 -29.184 1.00 96.31 385 ILE A O 1
ATOM 3065 N N . THR A 1 386 ? 23.773 6.069 -29.901 1.00 95.56 386 THR A N 1
ATOM 3066 C CA . THR A 1 386 ? 24.933 6.891 -30.266 1.00 95.56 386 THR A CA 1
ATOM 3067 C C . THR A 1 386 ? 24.585 7.934 -31.323 1.00 95.56 386 THR A C 1
ATOM 3069 O O . THR A 1 386 ? 24.914 9.109 -31.159 1.00 95.56 386 THR A O 1
ATOM 3072 N N . GLN A 1 387 ? 23.895 7.541 -32.398 1.00 97.25 387 GLN A N 1
ATOM 3073 C CA . GLN A 1 387 ? 23.459 8.483 -33.435 1.00 97.25 387 GLN A CA 1
ATOM 3074 C C . GLN A 1 387 ? 22.505 9.549 -32.888 1.00 97.25 387 GLN A C 1
ATOM 3076 O O . GLN A 1 387 ? 22.606 10.707 -33.287 1.00 97.25 387 GLN A O 1
ATOM 3081 N N . ASP A 1 388 ? 21.593 9.175 -31.990 1.00 97.81 388 ASP A N 1
ATOM 3082 C CA . ASP A 1 388 ? 20.648 10.101 -31.363 1.00 97.81 388 ASP A CA 1
ATOM 3083 C C . ASP A 1 388 ? 21.373 11.133 -30.486 1.00 97.81 388 ASP A C 1
ATOM 3085 O O . ASP A 1 388 ? 21.182 12.334 -30.673 1.00 97.81 388 ASP A O 1
ATOM 3089 N N . CYS A 1 389 ? 22.303 10.684 -29.635 1.00 97.25 389 CYS A N 1
ATOM 3090 C CA . CYS A 1 389 ? 23.135 11.550 -28.792 1.00 97.25 389 CYS A CA 1
ATOM 3091 C C . CYS A 1 389 ? 23.979 12.547 -29.603 1.00 97.25 389 CYS A C 1
ATOM 3093 O O . CYS A 1 389 ? 24.130 13.706 -29.210 1.00 97.25 389 CYS A O 1
ATOM 3095 N N . GLN A 1 390 ? 24.520 12.127 -30.752 1.00 96.31 390 GLN A N 1
ATOM 3096 C CA . GLN A 1 390 ? 25.351 12.988 -31.605 1.00 96.31 390 GLN A CA 1
ATOM 3097 C C . GLN A 1 390 ? 24.562 14.122 -32.278 1.00 96.31 390 GLN A C 1
ATOM 3099 O O . GLN A 1 390 ? 25.150 15.133 -32.679 1.00 96.31 390 GLN A O 1
ATOM 3104 N N . LEU A 1 391 ? 23.244 13.973 -32.430 1.00 97.00 391 LEU A N 1
ATOM 3105 C CA . LEU A 1 391 ? 22.381 14.996 -33.011 1.00 97.00 391 LEU A CA 1
ATOM 3106 C C . LEU A 1 391 ? 21.911 15.961 -31.921 1.00 97.00 391 LEU A C 1
ATOM 3108 O O . LEU A 1 391 ? 21.130 15.591 -31.055 1.00 97.00 391 LEU A O 1
ATOM 3112 N N . GLU A 1 392 ? 22.333 17.225 -32.016 1.00 94.69 392 GLU A N 1
ATOM 3113 C CA . GLU A 1 392 ? 22.071 18.262 -31.003 1.00 94.69 392 GLU A CA 1
ATOM 3114 C C . GLU A 1 392 ? 20.612 18.320 -30.530 1.00 94.69 392 GLU A C 1
ATOM 3116 O O . GLU A 1 392 ? 20.349 18.274 -29.334 1.00 94.69 392 GLU A O 1
ATOM 3121 N N . GLU A 1 393 ? 19.660 18.410 -31.464 1.00 93.94 393 GLU A N 1
ATOM 3122 C CA . GLU A 1 393 ? 18.241 18.474 -31.102 1.00 93.94 393 GLU A CA 1
ATOM 3123 C C . GLU A 1 393 ? 17.751 17.184 -30.457 1.00 93.94 393 GLU A C 1
ATOM 3125 O O . GLU A 1 393 ? 16.986 17.239 -29.503 1.00 93.94 393 GLU A O 1
ATOM 3130 N N . CYS A 1 394 ? 18.185 16.029 -30.958 1.00 96.31 394 CYS A N 1
ATOM 3131 C CA . CYS A 1 394 ? 17.725 14.745 -30.443 1.00 96.31 394 CYS A CA 1
ATOM 3132 C C . CYS A 1 394 ? 18.255 14.499 -29.032 1.00 96.31 394 CYS A C 1
ATOM 3134 O O . CYS A 1 394 ? 17.467 14.158 -28.155 1.00 96.31 394 CYS A O 1
ATOM 3136 N N . ASN A 1 395 ? 19.526 14.823 -28.775 1.00 95.06 395 ASN A N 1
ATOM 3137 C CA . ASN A 1 395 ? 20.092 14.825 -27.429 1.00 95.06 395 ASN A CA 1
ATOM 3138 C C . ASN A 1 395 ? 19.267 15.707 -26.474 1.00 95.06 395 ASN A C 1
ATOM 3140 O O . ASN A 1 395 ? 18.825 15.225 -25.433 1.00 95.06 395 ASN A O 1
ATOM 3144 N N . LYS A 1 396 ? 18.943 16.951 -26.863 1.00 92.44 396 LYS A N 1
ATOM 3145 C CA . LYS A 1 396 ? 18.074 17.824 -26.052 1.00 92.44 396 LYS A CA 1
ATOM 3146 C C . LYS A 1 396 ? 16.710 17.195 -25.762 1.00 92.44 396 LYS A C 1
ATOM 3148 O O . LYS A 1 396 ? 16.237 17.273 -24.632 1.00 92.44 396 LYS A O 1
ATOM 3153 N N . LYS A 1 397 ? 16.079 16.553 -26.754 1.00 93.44 397 LYS A N 1
ATOM 3154 C CA . LYS A 1 397 ? 14.802 15.847 -26.545 1.00 93.44 397 LYS A CA 1
ATOM 3155 C C . LYS A 1 397 ? 14.944 14.635 -25.621 1.00 93.44 397 LYS A C 1
ATOM 3157 O O . LYS A 1 397 ? 14.002 14.342 -24.891 1.00 93.44 397 LYS A O 1
ATOM 3162 N N . ARG A 1 398 ? 16.089 13.947 -25.622 1.00 95.00 398 ARG A N 1
ATOM 3163 C CA . ARG A 1 398 ? 16.361 12.835 -24.698 1.00 95.00 398 ARG A CA 1
ATOM 3164 C C . ARG A 1 398 ? 16.580 13.308 -23.270 1.00 95.00 398 ARG A C 1
ATOM 3166 O O . ARG A 1 398 ? 15.960 12.750 -22.379 1.00 95.00 398 ARG A O 1
ATOM 3173 N N . MET A 1 399 ? 17.335 14.384 -23.057 1.00 92.62 399 MET A N 1
ATOM 3174 C CA . MET A 1 399 ? 17.452 14.991 -21.723 1.00 92.62 399 MET A CA 1
ATOM 3175 C C . MET A 1 399 ? 16.087 15.437 -21.180 1.00 92.62 399 MET A C 1
ATOM 3177 O O . MET A 1 399 ? 15.765 15.177 -20.026 1.00 92.62 399 MET A O 1
ATOM 3181 N N . ALA A 1 400 ? 15.240 16.040 -22.024 1.00 90.75 400 ALA A N 1
ATOM 3182 C CA . ALA A 1 400 ? 13.873 16.394 -21.633 1.00 90.75 400 ALA A CA 1
ATOM 3183 C C . ALA A 1 400 ? 13.009 15.164 -21.292 1.00 90.75 400 ALA A C 1
ATOM 3185 O O . ALA A 1 400 ? 12.118 15.262 -20.449 1.00 90.75 400 ALA A O 1
ATOM 3186 N N . TYR A 1 401 ? 13.260 14.021 -21.942 1.00 93.06 401 TYR A N 1
ATOM 3187 C CA . TYR A 1 401 ? 12.588 12.755 -21.646 1.00 93.06 401 TYR A CA 1
ATOM 3188 C C . TYR A 1 401 ? 13.027 12.206 -20.285 1.00 93.06 401 TYR A C 1
ATOM 3190 O O . TYR A 1 401 ? 12.162 11.825 -19.508 1.00 93.06 401 TYR A O 1
ATOM 3198 N N . PHE A 1 402 ? 14.326 12.229 -19.966 1.00 92.31 402 PHE A N 1
ATOM 3199 C CA . PHE A 1 402 ? 14.828 11.772 -18.663 1.00 92.31 402 PHE A CA 1
ATOM 3200 C C . PHE A 1 402 ? 14.286 12.613 -17.513 1.00 92.31 402 PHE A C 1
ATOM 3202 O O . PHE A 1 402 ? 13.734 12.052 -16.576 1.00 92.31 402 PHE A O 1
ATOM 3209 N N . ASN A 1 403 ? 14.310 13.942 -17.651 1.00 88.31 403 ASN A N 1
ATOM 3210 C CA . ASN A 1 403 ? 13.710 14.835 -16.659 1.00 88.31 403 ASN A CA 1
ATOM 3211 C C . ASN A 1 403 ? 12.205 14.548 -16.473 1.00 88.31 403 ASN A C 1
ATOM 3213 O O . ASN A 1 403 ? 11.714 14.460 -15.357 1.00 88.31 403 ASN A O 1
ATOM 3217 N N . ALA A 1 404 ? 11.454 14.339 -17.563 1.00 89.75 404 ALA A N 1
ATOM 3218 C CA . ALA A 1 404 ? 10.038 13.973 -17.459 1.00 89.75 404 ALA A CA 1
ATOM 3219 C C . ALA A 1 404 ? 9.823 12.614 -16.777 1.00 89.75 404 ALA A C 1
ATOM 3221 O O . ALA A 1 404 ? 8.868 12.471 -16.022 1.00 89.75 404 ALA A O 1
ATOM 3222 N N . SER A 1 405 ? 10.699 11.642 -17.038 1.00 90.62 405 SER A N 1
ATOM 3223 C CA . SER A 1 405 ? 10.641 10.315 -16.425 1.00 90.62 405 SER A CA 1
ATOM 3224 C C . SER A 1 405 ? 10.908 10.367 -14.921 1.00 90.62 405 SER A C 1
ATOM 3226 O O . SER A 1 405 ? 10.232 9.690 -14.150 1.00 90.62 405 SER A O 1
ATOM 3228 N N . GLU A 1 406 ? 11.878 11.174 -14.492 1.00 88.00 406 GLU A N 1
ATOM 3229 C CA . GLU A 1 406 ? 12.196 11.375 -13.074 1.00 88.00 406 GLU A CA 1
ATOM 3230 C C . GLU A 1 406 ? 11.019 12.014 -12.326 1.00 88.00 406 GLU A C 1
ATOM 3232 O O . GLU A 1 406 ? 10.559 11.484 -11.317 1.00 88.00 406 GLU A O 1
ATOM 3237 N N . GLN A 1 407 ? 10.453 13.090 -12.880 1.00 86.75 407 GLN A N 1
ATOM 3238 C CA . GLN A 1 407 ? 9.255 13.733 -12.334 1.00 86.75 407 GLN A CA 1
ATOM 3239 C C . GLN A 1 407 ? 8.056 12.778 -12.282 1.00 86.75 407 GLN A C 1
ATOM 3241 O O . GLN A 1 407 ? 7.317 12.765 -11.300 1.00 86.75 407 GLN A O 1
ATOM 3246 N N . TYR A 1 408 ? 7.875 11.959 -13.322 1.00 89.19 408 TYR A N 1
ATOM 3247 C CA . TYR A 1 408 ? 6.819 10.949 -13.375 1.00 89.19 408 TYR A CA 1
ATOM 3248 C C . TYR A 1 408 ? 6.987 9.908 -12.263 1.00 89.19 408 TYR A C 1
ATOM 3250 O O . TYR A 1 408 ? 6.027 9.604 -11.564 1.00 89.19 408 TYR A O 1
ATOM 3258 N N . SER A 1 409 ? 8.217 9.443 -12.034 1.00 84.44 409 SER A N 1
ATOM 3259 C CA . SER A 1 409 ? 8.527 8.480 -10.971 1.00 84.44 409 SER A CA 1
ATOM 3260 C C . SER A 1 409 ? 8.253 9.063 -9.580 1.00 84.44 409 SER A C 1
ATOM 3262 O O . SER A 1 409 ? 7.677 8.383 -8.735 1.00 84.44 409 SER A O 1
ATOM 3264 N N . ILE A 1 410 ? 8.600 10.338 -9.354 1.00 82.94 410 ILE A N 1
ATOM 3265 C CA . ILE A 1 410 ? 8.288 11.045 -8.104 1.00 82.94 410 ILE A CA 1
ATOM 3266 C C . ILE A 1 410 ? 6.770 11.113 -7.895 1.00 82.94 410 ILE A C 1
ATOM 3268 O O . ILE A 1 410 ? 6.287 10.816 -6.810 1.00 82.94 410 ILE A O 1
ATOM 3272 N N . ILE A 1 411 ? 5.996 11.467 -8.921 1.00 83.88 411 ILE A N 1
ATOM 3273 C CA . ILE A 1 411 ? 4.535 11.569 -8.795 1.00 83.88 411 ILE A CA 1
ATOM 3274 C C . ILE A 1 411 ? 3.884 10.209 -8.565 1.00 83.88 411 ILE A C 1
ATOM 3276 O O . ILE A 1 411 ? 2.991 10.111 -7.728 1.00 83.88 411 ILE A O 1
ATOM 3280 N N . ASN A 1 412 ? 4.350 9.163 -9.244 1.00 82.75 412 ASN A N 1
ATOM 3281 C CA . ASN A 1 412 ? 3.859 7.807 -9.013 1.00 82.75 412 ASN A CA 1
ATOM 3282 C C . ASN A 1 412 ? 4.133 7.330 -7.589 1.00 82.75 412 ASN A C 1
ATOM 3284 O O . ASN A 1 412 ? 3.266 6.692 -6.997 1.00 82.75 412 ASN A O 1
ATOM 3288 N N . TYR A 1 413 ? 5.288 7.687 -7.022 1.00 80.19 413 TYR A N 1
ATOM 3289 C CA . TYR A 1 413 ? 5.584 7.410 -5.621 1.00 80.19 413 TYR A CA 1
ATOM 3290 C C . TYR A 1 413 ? 4.543 8.054 -4.692 1.00 80.19 413 TYR A C 1
ATOM 3292 O O . TYR A 1 413 ? 3.955 7.352 -3.878 1.00 80.19 413 TYR A O 1
ATOM 3300 N N . TYR A 1 414 ? 4.227 9.343 -4.874 1.00 77.12 414 TYR A N 1
ATOM 3301 C CA . TYR A 1 414 ? 3.207 10.024 -4.059 1.00 77.12 414 TYR A CA 1
ATOM 3302 C C . TYR A 1 414 ? 1.776 9.511 -4.290 1.00 77.12 414 TYR A C 1
ATOM 3304 O O . TYR A 1 414 ? 0.969 9.521 -3.366 1.00 77.12 414 TYR A O 1
ATOM 3312 N N . LEU A 1 415 ? 1.429 9.091 -5.510 1.00 78.38 415 LEU A N 1
ATOM 3313 C CA . LEU A 1 415 ? 0.079 8.611 -5.828 1.00 78.38 415 LEU A CA 1
ATOM 3314 C C . LEU A 1 415 ? -0.190 7.186 -5.343 1.00 78.38 415 LEU A C 1
ATOM 3316 O O . LEU A 1 415 ? -1.325 6.866 -4.988 1.00 78.38 415 LEU A O 1
ATOM 3320 N N . TYR A 1 416 ? 0.819 6.318 -5.397 1.00 79.50 416 TYR A N 1
ATOM 3321 C CA . TYR A 1 416 ? 0.627 4.874 -5.260 1.00 79.50 416 TYR A CA 1
ATOM 3322 C C . TYR A 1 416 ? 1.453 4.237 -4.139 1.00 79.50 416 TYR A C 1
ATOM 3324 O O . TYR A 1 416 ? 1.347 3.023 -3.960 1.00 79.50 416 TYR A O 1
ATOM 3332 N N . ASP A 1 417 ? 2.256 5.021 -3.408 1.00 66.88 417 ASP A N 1
ATOM 3333 C CA . ASP A 1 417 ? 3.138 4.565 -2.320 1.00 66.88 417 ASP A CA 1
ATOM 3334 C C . ASP A 1 417 ? 4.035 3.380 -2.741 1.00 66.88 417 ASP A C 1
ATOM 3336 O O . ASP A 1 417 ? 4.355 2.458 -1.990 1.00 66.88 417 ASP A O 1
ATOM 3340 N N . TYR A 1 418 ? 4.389 3.354 -4.030 1.00 68.50 418 TYR A N 1
ATOM 3341 C CA . TYR A 1 418 ? 5.151 2.279 -4.644 1.00 68.50 418 TYR A CA 1
ATOM 3342 C C . TYR A 1 418 ? 6.052 2.832 -5.742 1.00 68.50 418 TYR A C 1
ATOM 3344 O O . TYR A 1 418 ? 5.597 3.476 -6.688 1.00 68.50 418 TYR A O 1
ATOM 3352 N N . LEU A 1 419 ? 7.347 2.530 -5.641 1.00 62.78 419 LEU A N 1
ATOM 3353 C CA . LEU A 1 419 ? 8.271 2.689 -6.757 1.00 62.78 419 LEU A CA 1
ATOM 3354 C C . LEU A 1 419 ? 7.951 1.593 -7.774 1.00 62.78 419 LEU A C 1
ATOM 3356 O O . LEU A 1 419 ? 8.128 0.414 -7.463 1.00 62.78 419 LEU A O 1
ATOM 3360 N N . GLU A 1 420 ? 7.469 1.973 -8.962 1.00 60.03 420 GLU A N 1
ATOM 3361 C CA . GLU A 1 420 ? 7.255 1.028 -10.064 1.00 60.03 420 GLU A CA 1
ATOM 3362 C C . GLU A 1 420 ? 8.482 0.122 -10.209 1.00 60.03 420 GLU A C 1
ATOM 3364 O O . GLU A 1 420 ? 9.606 0.611 -10.316 1.00 60.03 420 GLU A O 1
ATOM 3369 N N . ASP A 1 421 ? 8.269 -1.200 -10.189 1.00 63.47 421 ASP A N 1
ATOM 3370 C CA . ASP A 1 421 ? 9.339 -2.168 -10.409 1.00 63.47 421 ASP A CA 1
ATOM 3371 C C . ASP A 1 421 ? 10.008 -1.841 -11.753 1.00 63.47 421 ASP A C 1
ATOM 3373 O O . ASP A 1 421 ? 9.365 -2.009 -12.797 1.00 63.47 421 ASP A O 1
ATOM 3377 N N . PRO A 1 422 ? 11.290 -1.422 -11.782 1.00 57.72 422 PRO A N 1
ATOM 3378 C CA . PRO A 1 422 ? 11.980 -1.097 -13.028 1.00 57.72 422 PRO A CA 1
ATOM 3379 C C . PRO A 1 422 ? 12.004 -2.280 -14.008 1.00 57.72 422 PRO A C 1
ATOM 3381 O O . PRO A 1 422 ? 12.237 -2.092 -15.203 1.00 57.72 422 PRO A O 1
ATOM 3384 N N . LYS A 1 423 ? 11.759 -3.507 -13.514 1.00 59.81 423 LYS A N 1
ATOM 3385 C CA . LYS A 1 423 ? 11.654 -4.742 -14.304 1.00 59.81 423 LYS A CA 1
ATOM 3386 C C . LYS A 1 423 ? 10.326 -4.880 -15.055 1.00 59.81 423 LYS A C 1
ATOM 3388 O O . LYS A 1 423 ? 10.238 -5.714 -15.955 1.00 59.81 423 LYS A O 1
ATOM 3393 N N . ALA A 1 424 ? 9.299 -4.101 -14.706 1.00 68.56 424 ALA A N 1
ATOM 3394 C CA . ALA A 1 424 ? 8.043 -4.054 -15.451 1.00 68.56 424 ALA A CA 1
ATOM 3395 C C . ALA A 1 424 ? 8.193 -3.290 -16.779 1.00 68.56 424 ALA A C 1
ATOM 3397 O O . ALA A 1 424 ? 7.431 -3.531 -17.722 1.00 68.56 424 ALA A O 1
ATOM 3398 N N . GLU A 1 425 ? 9.191 -2.405 -16.882 1.00 75.31 425 GLU A N 1
ATOM 3399 C CA . GLU A 1 425 ? 9.513 -1.735 -18.134 1.00 75.31 425 GLU A CA 1
ATOM 3400 C C . GLU A 1 425 ? 10.239 -2.674 -19.107 1.00 75.31 425 GLU A C 1
ATOM 3402 O O . GLU A 1 425 ? 11.105 -3.462 -18.717 1.00 75.31 425 GLU A O 1
ATOM 3407 N N . PRO A 1 426 ? 9.963 -2.575 -20.418 1.00 84.88 426 PRO A N 1
ATOM 3408 C CA . PRO A 1 426 ? 10.719 -3.341 -21.389 1.00 84.88 426 PRO A CA 1
ATOM 3409 C C . PRO A 1 426 ? 12.202 -2.969 -21.352 1.00 84.88 426 PRO A C 1
ATOM 3411 O O . PRO A 1 426 ? 12.548 -1.789 -21.372 1.00 84.88 426 PRO A O 1
ATOM 3414 N N . TYR A 1 427 ? 13.079 -3.974 -21.368 1.00 86.12 427 TYR A N 1
ATOM 3415 C CA . TYR A 1 427 ? 14.516 -3.818 -21.113 1.00 86.12 427 TYR A CA 1
ATOM 3416 C C . TYR A 1 427 ? 15.180 -2.675 -21.900 1.00 86.12 427 TYR A C 1
ATOM 3418 O O . TYR A 1 427 ? 15.960 -1.914 -21.340 1.00 86.12 427 TYR A O 1
ATOM 3426 N N . PHE A 1 428 ? 14.858 -2.500 -23.190 1.00 90.94 428 PHE A N 1
ATOM 3427 C CA . PHE A 1 428 ? 15.405 -1.384 -23.973 1.00 90.94 428 PHE A CA 1
ATOM 3428 C C . PHE A 1 428 ? 15.011 -0.009 -23.414 1.00 90.94 428 PHE A C 1
ATOM 3430 O O . PHE A 1 428 ? 15.847 0.891 -23.402 1.00 90.94 428 PHE A O 1
ATOM 3437 N N . LEU A 1 429 ? 13.754 0.159 -22.990 1.00 90.19 429 LEU A N 1
ATOM 3438 C CA . LEU A 1 429 ? 13.265 1.411 -22.414 1.00 90.19 429 LEU A CA 1
ATOM 3439 C C . LEU A 1 429 ? 13.870 1.635 -21.034 1.00 90.19 429 LEU A C 1
ATOM 3441 O O . LEU A 1 429 ? 14.430 2.700 -20.829 1.00 90.19 429 LEU A O 1
ATOM 3445 N N . SER A 1 430 ? 13.894 0.613 -20.180 1.00 88.44 430 SER A N 1
ATOM 3446 C CA . SER A 1 430 ? 14.546 0.681 -18.867 1.00 88.44 430 SER A CA 1
ATOM 3447 C C . SER A 1 430 ? 16.019 1.094 -18.988 1.00 88.44 430 SER A C 1
ATOM 3449 O O . SER A 1 430 ? 16.462 2.067 -18.381 1.00 88.44 430 SER A O 1
ATOM 3451 N N . GLN A 1 431 ? 16.785 0.436 -19.864 1.00 90.38 431 GLN A N 1
ATOM 3452 C CA . GLN A 1 431 ? 18.180 0.806 -20.103 1.00 90.38 431 GLN A CA 1
ATOM 3453 C C . GLN A 1 431 ? 18.305 2.216 -20.680 1.00 90.38 431 GLN A C 1
ATOM 3455 O O . GLN A 1 431 ? 19.146 2.976 -20.217 1.00 90.38 431 GLN A O 1
ATOM 3460 N N . LEU A 1 432 ? 17.484 2.597 -21.663 1.00 91.62 432 LEU A N 1
ATOM 3461 C CA . LEU A 1 432 ? 17.503 3.958 -22.198 1.00 91.62 432 LEU A CA 1
ATOM 3462 C C . LEU A 1 432 ? 17.227 4.990 -21.095 1.00 91.62 432 LEU A C 1
ATOM 3464 O O . LEU A 1 432 ? 17.953 5.978 -21.023 1.00 91.62 432 LEU A O 1
ATOM 3468 N N . THR A 1 433 ? 16.201 4.755 -20.275 1.00 89.06 433 THR A N 1
ATOM 3469 C CA . THR A 1 433 ? 15.723 5.646 -19.214 1.00 89.06 433 THR A CA 1
ATOM 3470 C C . THR A 1 433 ? 16.725 5.769 -18.079 1.00 89.06 433 THR A C 1
ATOM 3472 O O . THR A 1 433 ? 16.949 6.892 -17.654 1.00 89.06 433 THR A O 1
ATOM 3475 N N . TYR A 1 434 ? 17.339 4.677 -17.614 1.00 85.06 434 TYR A N 1
ATOM 3476 C CA . TYR A 1 434 ? 18.188 4.678 -16.414 1.00 85.06 434 TYR A CA 1
ATOM 3477 C C . TYR A 1 434 ? 19.680 4.487 -16.720 1.00 85.06 434 TYR A C 1
ATOM 3479 O O . TYR A 1 434 ? 20.521 5.161 -16.143 1.00 85.06 434 TYR A O 1
ATOM 3487 N N . GLY A 1 435 ? 20.031 3.621 -17.672 1.00 85.31 435 GLY A N 1
ATOM 3488 C CA . GLY A 1 435 ? 21.426 3.283 -17.990 1.00 85.31 435 GLY A CA 1
ATOM 3489 C C . GLY A 1 435 ? 22.142 4.254 -18.938 1.00 85.31 435 GLY A C 1
ATOM 3490 O O . GLY A 1 435 ? 23.361 4.186 -19.077 1.00 85.31 435 GLY A O 1
ATOM 3491 N N . TYR A 1 436 ? 21.415 5.146 -19.622 1.00 91.38 436 TYR A N 1
ATOM 3492 C CA . TYR A 1 436 ? 21.985 6.068 -20.618 1.00 91.38 436 TYR A CA 1
ATOM 3493 C C . TYR A 1 436 ? 21.837 7.553 -20.265 1.00 91.38 436 TYR A C 1
ATOM 3495 O O . TYR A 1 436 ? 22.216 8.392 -21.081 1.00 91.38 436 TYR A O 1
ATOM 3503 N N . GLN A 1 437 ? 21.333 7.919 -19.086 1.00 89.88 437 GLN A N 1
ATOM 3504 C CA . GLN A 1 437 ? 21.127 9.331 -18.737 1.00 89.88 437 GLN A CA 1
ATOM 3505 C C . GLN A 1 437 ? 22.430 10.135 -18.813 1.00 89.88 437 GLN A C 1
ATOM 3507 O O . GLN A 1 437 ? 22.532 11.081 -19.601 1.00 89.88 437 GLN A O 1
ATOM 3512 N N . ASP A 1 438 ? 23.462 9.692 -18.094 1.00 87.25 438 ASP A N 1
ATOM 3513 C CA . ASP A 1 438 ? 24.779 10.338 -18.069 1.00 87.25 438 ASP A CA 1
ATOM 3514 C C . ASP A 1 438 ? 25.432 10.412 -19.445 1.00 87.25 438 ASP A C 1
ATOM 3516 O O . ASP A 1 438 ? 26.094 11.395 -19.779 1.00 87.25 438 ASP A O 1
ATOM 3520 N N . PHE A 1 439 ? 25.208 9.399 -20.284 1.00 91.00 439 PHE A N 1
ATOM 3521 C CA . PHE A 1 439 ? 25.695 9.380 -21.659 1.00 91.00 439 PHE A CA 1
ATOM 3522 C C . PHE A 1 439 ? 25.153 10.563 -22.478 1.00 91.00 439 PHE A C 1
ATOM 3524 O O . PHE A 1 439 ? 25.898 11.184 -23.245 1.00 91.00 439 PHE A O 1
ATOM 3531 N N . TYR A 1 440 ? 23.876 10.917 -22.295 1.00 93.94 440 TYR A N 1
ATOM 3532 C CA . TYR A 1 440 ? 23.277 12.086 -22.940 1.00 93.94 440 TYR A CA 1
ATOM 3533 C C . TYR A 1 440 ? 23.631 13.397 -22.234 1.00 93.94 440 TYR A C 1
ATOM 3535 O O . TYR A 1 440 ? 24.018 14.335 -22.937 1.00 93.94 440 TYR A O 1
ATOM 3543 N N . TYR A 1 441 ? 23.552 13.460 -20.896 1.00 89.25 441 TYR A N 1
ATOM 3544 C CA . TYR A 1 441 ? 23.849 14.668 -20.108 1.00 89.25 441 TYR A CA 1
ATOM 3545 C C . TYR A 1 441 ? 25.286 15.151 -20.317 1.00 89.25 441 TYR A C 1
ATOM 3547 O O . TYR A 1 441 ? 25.518 16.323 -20.619 1.00 89.25 441 TYR A O 1
ATOM 3555 N N . ASN A 1 442 ? 26.250 14.231 -20.246 1.00 90.69 442 ASN A N 1
ATOM 3556 C CA . ASN A 1 442 ? 27.663 14.533 -20.479 1.00 90.69 442 ASN A CA 1
ATOM 3557 C C . ASN A 1 442 ? 28.014 14.593 -21.966 1.00 90.69 442 ASN A C 1
ATOM 3559 O O . ASN A 1 442 ? 29.124 14.991 -22.330 1.00 90.69 442 ASN A O 1
ATOM 3563 N N . LYS A 1 443 ? 27.068 14.210 -22.834 1.00 92.00 443 LYS A N 1
ATOM 3564 C CA . LYS A 1 443 ? 27.213 14.204 -24.290 1.00 92.00 443 LYS A CA 1
ATOM 3565 C C . LYS A 1 443 ? 28.482 13.477 -24.734 1.00 92.00 443 LYS A C 1
ATOM 3567 O O . LYS A 1 443 ? 29.167 13.913 -25.663 1.00 92.00 443 LYS A O 1
ATOM 3572 N N . THR A 1 444 ? 28.799 12.376 -24.057 1.00 92.31 444 THR A N 1
ATOM 3573 C CA . THR A 1 444 ? 29.954 11.541 -24.402 1.00 92.31 444 THR A CA 1
ATOM 3574 C C . THR A 1 444 ? 29.754 10.971 -25.799 1.00 92.31 444 THR A C 1
ATOM 3576 O O . THR A 1 444 ? 30.645 11.059 -26.640 1.00 92.31 444 THR A O 1
ATOM 3579 N N . CYS A 1 445 ? 28.531 10.515 -26.101 1.00 91.88 445 CYS A N 1
ATOM 3580 C CA . CYS A 1 445 ? 28.088 10.089 -27.429 1.00 91.88 445 CYS A CA 1
ATOM 3581 C C . CYS A 1 445 ? 29.031 9.090 -28.131 1.00 91.88 445 CYS A C 1
ATOM 3583 O O . CYS A 1 445 ? 29.002 8.972 -29.361 1.00 91.88 445 CYS A O 1
ATOM 3585 N N . ASP A 1 446 ? 29.841 8.373 -27.354 1.00 86.88 446 ASP A N 1
ATOM 3586 C CA . ASP A 1 446 ? 30.649 7.232 -27.750 1.00 86.88 446 ASP A CA 1
ATOM 3587 C C . ASP A 1 446 ? 30.336 6.090 -26.786 1.00 86.88 446 ASP A C 1
ATOM 3589 O O . ASP A 1 446 ? 30.496 6.209 -25.574 1.00 86.88 446 ASP A O 1
ATOM 3593 N N . VAL A 1 447 ? 29.807 4.992 -27.318 1.00 75.69 447 VAL A N 1
ATOM 3594 C CA . VAL A 1 447 ? 29.396 3.834 -26.511 1.00 75.69 447 VAL A CA 1
ATOM 3595 C C . VAL A 1 447 ? 30.578 3.178 -25.800 1.00 75.69 447 VAL A C 1
ATOM 3597 O O . VAL A 1 447 ? 30.347 2.455 -24.838 1.00 75.69 447 VAL A O 1
ATOM 3600 N N . THR A 1 448 ? 31.824 3.441 -26.219 1.00 75.44 448 THR A N 1
ATOM 3601 C CA . THR A 1 448 ? 33.015 3.008 -25.466 1.00 75.44 448 THR A CA 1
ATOM 3602 C C . THR A 1 448 ? 33.246 3.812 -24.192 1.00 75.44 448 THR A C 1
ATOM 3604 O O . THR A 1 448 ? 33.908 3.322 -23.287 1.00 75.44 448 THR A O 1
ATOM 3607 N N . ASP A 1 449 ? 32.702 5.028 -24.109 1.00 68.06 449 ASP A N 1
ATOM 3608 C CA . ASP A 1 449 ? 32.809 5.885 -22.923 1.00 68.06 449 ASP A CA 1
ATOM 3609 C C . ASP A 1 449 ? 31.719 5.568 -21.895 1.00 68.06 449 ASP A C 1
ATOM 3611 O O . ASP A 1 449 ? 31.760 6.045 -20.760 1.00 68.06 449 ASP A O 1
ATOM 3615 N N . ILE A 1 450 ? 30.738 4.747 -22.280 1.00 66.75 450 ILE A N 1
ATOM 3616 C CA . ILE A 1 450 ? 29.798 4.171 -21.333 1.00 66.75 450 ILE A CA 1
ATOM 3617 C C . ILE A 1 450 ? 30.592 3.170 -20.522 1.00 66.75 450 ILE A C 1
ATOM 3619 O O . ILE A 1 450 ? 30.893 2.066 -20.982 1.00 66.75 450 ILE A O 1
ATOM 3623 N N . ARG A 1 451 ? 30.906 3.553 -19.285 1.00 58.03 451 ARG A N 1
ATOM 3624 C CA . ARG A 1 451 ? 31.211 2.586 -18.243 1.00 58.03 451 ARG A CA 1
ATOM 3625 C C . ARG A 1 451 ? 29.947 1.769 -18.037 1.00 58.03 451 ARG A C 1
ATOM 3627 O O . ARG A 1 451 ? 29.137 2.074 -17.178 1.00 58.03 451 ARG A O 1
ATOM 3634 N N . ILE A 1 452 ? 29.760 0.745 -18.866 1.00 51.09 452 ILE A N 1
ATOM 3635 C CA . ILE A 1 452 ? 28.795 -0.304 -18.577 1.00 51.09 452 ILE A CA 1
ATOM 3636 C C . ILE A 1 452 ? 29.257 -0.836 -17.231 1.00 51.09 452 ILE A C 1
ATOM 3638 O O . ILE A 1 452 ? 30.353 -1.408 -17.142 1.00 51.09 452 ILE A O 1
ATOM 3642 N N . ALA A 1 453 ? 28.472 -0.559 -16.192 1.00 45.25 453 ALA A N 1
ATOM 3643 C CA . ALA A 1 453 ? 28.697 -1.058 -14.854 1.00 45.25 453 ALA A CA 1
ATOM 3644 C C . ALA A 1 453 ? 28.904 -2.580 -14.958 1.00 45.25 453 ALA A C 1
ATOM 3646 O O . ALA A 1 453 ? 27.965 -3.338 -15.172 1.00 45.25 453 ALA A O 1
ATOM 3647 N N . GLY A 1 454 ? 30.170 -3.021 -14.945 1.00 43.38 454 GLY A N 1
ATOM 3648 C CA . GLY A 1 454 ? 30.541 -4.435 -15.018 1.00 43.38 454 GLY A CA 1
ATOM 3649 C C . GLY A 1 454 ? 31.437 -4.934 -16.166 1.00 43.38 454 GLY A C 1
ATOM 3650 O O . GLY A 1 454 ? 31.852 -6.091 -16.059 1.00 43.38 454 GLY A O 1
ATOM 3651 N N . THR A 1 455 ? 31.805 -4.173 -17.219 1.00 40.78 455 THR A N 1
ATOM 3652 C CA . THR A 1 455 ? 32.537 -4.798 -18.365 1.00 40.78 455 THR A CA 1
ATOM 3653 C C . THR A 1 455 ? 33.940 -4.324 -18.757 1.00 40.78 455 THR A C 1
ATOM 3655 O O . THR A 1 455 ? 34.568 -5.052 -19.525 1.00 40.78 455 THR A O 1
ATOM 3658 N N . GLU A 1 456 ? 34.537 -3.259 -18.212 1.00 40.81 456 GLU A N 1
ATOM 3659 C CA . GLU A 1 456 ? 35.946 -2.942 -18.537 1.00 40.81 456 GLU A CA 1
ATOM 3660 C C . GLU A 1 456 ? 36.839 -2.735 -17.305 1.00 40.81 456 GLU A C 1
ATOM 3662 O O . GLU A 1 456 ? 36.714 -1.777 -16.551 1.00 40.81 456 GLU A O 1
ATOM 3667 N N . LYS A 1 457 ? 37.784 -3.671 -17.116 1.00 41.03 457 LYS A N 1
ATOM 3668 C CA . LYS A 1 457 ? 38.981 -3.469 -16.293 1.00 41.03 457 LYS A CA 1
ATOM 3669 C C . LYS A 1 457 ? 40.031 -2.772 -17.149 1.00 41.03 457 LYS A C 1
ATOM 3671 O O . LYS A 1 457 ? 40.684 -3.443 -17.952 1.00 41.03 457 LYS A O 1
ATOM 3676 N N . ASP A 1 458 ? 40.222 -1.476 -16.942 1.00 40.91 458 ASP A N 1
ATOM 3677 C CA . ASP A 1 458 ? 41.414 -0.792 -17.438 1.00 40.91 458 ASP A CA 1
ATOM 3678 C C . ASP A 1 458 ? 42.608 -1.123 -16.509 1.00 40.91 458 ASP A C 1
ATOM 3680 O O . ASP A 1 458 ? 42.476 -0.968 -15.291 1.00 40.91 458 ASP A O 1
ATOM 3684 N N . PRO A 1 459 ? 43.745 -1.671 -16.992 1.00 43.81 459 PRO A N 1
ATOM 3685 C CA . PRO A 1 459 ? 44.757 -2.248 -16.105 1.00 43.81 459 PRO A CA 1
ATOM 3686 C C . PRO A 1 459 ? 45.781 -1.270 -15.509 1.00 43.81 459 PRO A C 1
ATOM 3688 O O . PRO A 1 459 ? 46.661 -1.755 -14.796 1.00 43.81 459 PRO A O 1
ATOM 3691 N N . GLU A 1 460 ? 45.771 0.033 -15.820 1.00 48.00 460 GLU A N 1
ATOM 3692 C CA . GLU A 1 460 ? 46.980 0.858 -15.598 1.00 48.00 460 GLU A CA 1
ATOM 3693 C C . GLU A 1 460 ? 46.847 2.237 -14.920 1.00 48.00 460 GLU A C 1
ATOM 3695 O O . GLU A 1 460 ? 47.883 2.881 -14.767 1.00 48.00 460 GLU A O 1
ATOM 3700 N N . GLU A 1 461 ? 45.696 2.684 -14.409 1.00 43.50 461 GLU A N 1
ATOM 3701 C CA . GLU A 1 461 ? 45.642 3.979 -13.691 1.00 43.50 461 GLU A CA 1
ATOM 3702 C C . GLU A 1 461 ? 45.156 3.843 -12.238 1.00 43.50 461 GLU A C 1
ATOM 3704 O O . GLU A 1 461 ? 43.972 3.920 -11.923 1.00 43.50 461 GLU A O 1
ATOM 3709 N N . GLU A 1 462 ? 46.128 3.621 -11.343 1.00 55.25 462 GLU A N 1
ATOM 3710 C CA . GLU A 1 462 ? 46.041 3.956 -9.920 1.00 55.25 462 GLU A CA 1
ATOM 3711 C C . GLU A 1 462 ? 46.419 5.438 -9.713 1.00 55.25 462 GLU A C 1
ATOM 3713 O O . GLU A 1 462 ? 47.385 5.921 -10.305 1.00 55.25 462 GLU A O 1
ATOM 3718 N N . GLU A 1 463 ? 45.713 6.067 -8.768 1.00 52.44 463 GLU A N 1
ATOM 3719 C CA . GLU A 1 463 ? 46.036 7.293 -8.013 1.00 52.44 463 GLU A CA 1
ATOM 3720 C C . GLU A 1 463 ? 45.373 8.629 -8.435 1.00 52.44 463 GLU A C 1
ATOM 3722 O O . GLU A 1 463 ? 45.759 9.291 -9.392 1.00 52.44 463 GLU A O 1
ATOM 3727 N N . GLU A 1 464 ? 44.469 9.039 -7.531 1.00 50.16 464 GLU A N 1
ATOM 3728 C CA . GLU A 1 464 ? 44.131 10.396 -7.063 1.00 50.16 464 GLU A CA 1
ATOM 3729 C C . GLU A 1 464 ? 42.945 11.180 -7.682 1.00 50.16 464 GLU A C 1
ATOM 3731 O O . GLU A 1 464 ? 43.014 11.738 -8.771 1.00 50.16 464 GLU A O 1
ATOM 3736 N N . GLU A 1 465 ? 41.935 11.312 -6.805 1.00 44.00 465 GLU A N 1
ATOM 3737 C CA . GLU A 1 465 ? 41.017 12.439 -6.539 1.00 44.00 465 GLU A CA 1
ATOM 3738 C C . GLU A 1 465 ? 39.643 12.537 -7.243 1.00 44.00 465 GLU A C 1
ATOM 3740 O O . GLU A 1 465 ? 39.518 12.857 -8.418 1.00 44.00 465 GLU A O 1
ATOM 3745 N N . GLU A 1 466 ? 38.625 12.299 -6.396 1.00 51.06 466 GLU A N 1
ATOM 3746 C CA . GLU A 1 466 ? 37.401 13.085 -6.140 1.00 51.06 466 GLU A CA 1
ATOM 3747 C C . GLU A 1 466 ? 36.661 13.733 -7.323 1.00 51.06 466 GLU A C 1
ATOM 3749 O O . GLU A 1 466 ? 37.032 14.817 -7.759 1.00 51.06 466 GLU A O 1
ATOM 3754 N N . GLU A 1 467 ? 35.482 13.197 -7.674 1.00 38.56 467 GLU A N 1
ATOM 3755 C CA . GLU A 1 467 ? 34.310 14.035 -7.976 1.00 38.56 467 GLU A CA 1
ATOM 3756 C C . GLU A 1 467 ? 32.991 13.262 -7.780 1.00 38.56 467 GLU A C 1
ATOM 3758 O O . GLU A 1 467 ? 32.897 12.075 -8.081 1.00 38.56 467 GLU A O 1
ATOM 3763 N N . TYR A 1 468 ? 32.010 13.964 -7.206 1.00 43.09 468 TYR A N 1
ATOM 3764 C CA . TYR A 1 468 ? 30.657 13.531 -6.852 1.00 43.09 468 TYR A CA 1
ATOM 3765 C C . TYR A 1 468 ? 29.827 13.110 -8.077 1.00 43.09 468 TYR A C 1
ATOM 3767 O O . TYR A 1 468 ? 29.764 13.844 -9.061 1.00 43.09 468 TYR A O 1
ATOM 3775 N N . GLY A 1 469 ? 29.109 11.996 -7.947 1.00 35.56 469 GLY A N 1
ATOM 3776 C CA . GLY A 1 469 ? 28.008 11.586 -8.817 1.00 35.56 469 GLY A CA 1
ATOM 3777 C C . GLY A 1 469 ? 27.303 10.390 -8.184 1.00 35.56 469 GLY A C 1
ATOM 3778 O O . GLY A 1 469 ? 27.925 9.343 -8.017 1.00 35.56 469 GLY A O 1
ATOM 3779 N N . ASP A 1 470 ? 26.057 10.585 -7.752 1.00 40.84 470 ASP A N 1
ATOM 3780 C CA . ASP A 1 470 ? 25.225 9.576 -7.093 1.00 40.84 470 ASP A CA 1
ATOM 3781 C C . ASP A 1 470 ? 24.841 8.467 -8.081 1.00 40.84 470 ASP A C 1
ATOM 3783 O O . ASP A 1 470 ? 23.843 8.544 -8.790 1.00 40.84 470 ASP A O 1
ATOM 3787 N N . GLU A 1 471 ? 25.642 7.408 -8.105 1.00 39.75 471 GLU A N 1
ATOM 3788 C CA . GLU A 1 471 ? 25.243 6.091 -8.588 1.00 39.75 471 GLU A CA 1
ATOM 3789 C C . GLU A 1 471 ? 25.320 5.154 -7.378 1.00 39.75 471 GLU A C 1
ATOM 3791 O O . GLU A 1 471 ? 26.301 5.206 -6.625 1.00 39.75 471 GLU A O 1
ATOM 3796 N N . PHE A 1 472 ? 24.288 4.326 -7.166 1.00 39.91 472 PHE A N 1
ATOM 3797 C CA . PHE A 1 472 ? 24.173 3.357 -6.066 1.00 39.91 472 PHE A CA 1
ATOM 3798 C C . PHE A 1 472 ? 25.262 2.276 -6.205 1.00 39.91 472 PHE A C 1
ATOM 3800 O O . PHE A 1 472 ? 25.037 1.128 -6.590 1.00 39.91 472 PHE A O 1
ATOM 3807 N N . THR A 1 473 ? 26.503 2.673 -5.948 1.00 38.78 473 THR A N 1
ATOM 3808 C CA . THR A 1 473 ? 27.683 1.831 -5.977 1.00 38.78 473 THR A CA 1
ATOM 3809 C C . THR A 1 473 ? 27.684 1.034 -4.689 1.00 38.78 473 THR A C 1
ATOM 3811 O O . THR A 1 473 ? 28.119 1.485 -3.633 1.00 38.78 473 THR A O 1
ATOM 3814 N N . PHE A 1 474 ? 27.208 -0.203 -4.795 1.00 45.53 474 PHE A N 1
ATOM 3815 C CA . PHE A 1 474 ? 27.415 -1.271 -3.822 1.00 45.53 474 PHE A CA 1
ATOM 3816 C C . PHE A 1 474 ? 28.924 -1.553 -3.639 1.00 45.53 474 PHE A C 1
ATOM 3818 O O . PHE A 1 474 ? 29.430 -2.599 -4.055 1.00 45.53 474 PHE A O 1
ATOM 3825 N N . GLY A 1 475 ? 29.696 -0.621 -3.067 1.00 46.38 475 GLY A N 1
ATOM 3826 C CA . GLY A 1 475 ? 31.134 -0.824 -2.935 1.00 46.38 475 GLY A CA 1
ATOM 3827 C C . GLY A 1 475 ? 32.049 0.377 -2.730 1.00 46.38 475 GLY A C 1
ATOM 3828 O O . GLY A 1 475 ? 33.139 0.329 -3.274 1.00 46.38 475 GLY A O 1
ATOM 3829 N N . THR A 1 476 ? 31.700 1.364 -1.906 1.00 43.88 476 THR A N 1
ATOM 3830 C CA . THR A 1 476 ? 32.639 1.981 -0.931 1.00 43.88 476 THR A CA 1
ATOM 3831 C C . THR A 1 476 ? 31.871 2.631 0.220 1.00 43.88 476 THR A C 1
ATOM 3833 O O . THR A 1 476 ? 32.292 3.667 0.731 1.00 43.88 476 THR A O 1
ATOM 3836 N N . ASP A 1 477 ? 30.742 2.049 0.641 1.00 49.09 477 ASP A N 1
ATOM 3837 C CA . ASP A 1 477 ? 30.028 2.568 1.803 1.00 49.09 477 ASP A CA 1
ATOM 3838 C C . ASP A 1 477 ? 30.990 2.624 2.990 1.00 49.09 477 ASP A C 1
ATOM 3840 O O . ASP A 1 477 ? 31.497 1.600 3.462 1.00 49.09 477 ASP A O 1
ATOM 3844 N N . SER A 1 478 ? 31.224 3.836 3.500 1.00 54.56 478 SER A N 1
ATOM 3845 C CA . SER A 1 478 ? 31.978 4.090 4.735 1.00 54.56 478 SER A CA 1
ATOM 3846 C C . SER A 1 478 ? 31.375 3.393 5.956 1.00 54.56 478 SER A C 1
ATOM 3848 O O . SER A 1 478 ? 31.933 3.455 7.051 1.00 54.56 478 SER A O 1
ATOM 3850 N N . ASN A 1 479 ? 30.229 2.748 5.757 1.00 70.12 479 ASN A N 1
ATOM 3851 C CA . ASN A 1 479 ? 29.393 2.148 6.762 1.00 70.12 479 ASN A CA 1
ATOM 3852 C C . ASN A 1 479 ? 29.576 0.634 6.865 1.00 70.12 479 ASN A C 1
ATOM 3854 O O . ASN A 1 479 ? 28.933 0.073 7.727 1.00 70.12 479 ASN A O 1
ATOM 3858 N N . LEU A 1 480 ? 30.422 -0.052 6.083 1.00 80.94 480 LEU A N 1
ATOM 3859 C CA . LEU A 1 480 ? 30.775 -1.448 6.401 1.00 80.94 480 LEU A CA 1
ATOM 3860 C C . LEU A 1 480 ? 31.891 -1.511 7.436 1.00 80.94 480 LEU A C 1
ATOM 3862 O O . LEU A 1 480 ? 32.855 -0.738 7.380 1.00 80.94 480 LEU A O 1
ATOM 3866 N N . SER A 1 481 ? 31.826 -2.479 8.353 1.00 87.94 481 SER A N 1
ATOM 3867 C CA . SER A 1 481 ? 33.008 -2.770 9.159 1.00 87.94 481 SER A CA 1
ATOM 3868 C C . SER A 1 481 ? 34.158 -3.198 8.239 1.00 87.94 481 SER A C 1
ATOM 3870 O O . SER A 1 481 ? 33.938 -3.876 7.229 1.00 87.94 481 SER A O 1
ATOM 3872 N N . PRO A 1 482 ? 35.419 -2.869 8.573 1.00 88.50 482 PRO A N 1
ATOM 3873 C CA . PRO A 1 482 ? 36.571 -3.271 7.763 1.00 88.50 482 PRO A CA 1
ATOM 3874 C C . PRO A 1 482 ? 36.641 -4.783 7.507 1.00 88.50 482 PRO A C 1
ATOM 3876 O O . PRO A 1 482 ? 37.210 -5.240 6.514 1.00 88.50 482 PRO A O 1
ATOM 3879 N N . GLN A 1 483 ? 36.096 -5.574 8.430 1.00 89.75 483 GLN A N 1
ATOM 3880 C CA . GLN A 1 483 ? 36.040 -7.020 8.343 1.00 89.75 483 GLN A CA 1
ATOM 3881 C C . GLN A 1 483 ? 34.950 -7.484 7.371 1.00 89.75 483 GLN A C 1
ATOM 3883 O O . GLN A 1 483 ? 35.256 -8.315 6.512 1.00 89.75 483 GLN A O 1
ATOM 3888 N N . CYS A 1 484 ? 33.741 -6.914 7.445 1.00 92.75 484 CYS A N 1
ATOM 3889 C CA . CYS A 1 484 ? 32.687 -7.216 6.481 1.00 92.75 484 CYS A CA 1
ATOM 3890 C C . CYS A 1 484 ? 33.060 -6.746 5.076 1.00 92.75 484 CYS A C 1
ATOM 3892 O O . CYS A 1 484 ? 32.979 -7.517 4.125 1.00 92.75 484 CYS A O 1
ATOM 3894 N N . GLN A 1 485 ? 33.589 -5.527 4.947 1.00 90.06 485 GLN A N 1
ATOM 3895 C CA . GLN A 1 485 ? 34.052 -4.988 3.670 1.00 90.06 485 GLN A CA 1
ATOM 3896 C C . GLN A 1 485 ? 35.071 -5.917 3.002 1.00 90.06 485 GLN A C 1
ATOM 3898 O O . GLN A 1 485 ? 35.028 -6.122 1.790 1.00 90.06 485 GLN A O 1
ATOM 3903 N N . LYS A 1 486 ? 35.978 -6.515 3.784 1.00 92.69 486 LYS A N 1
ATOM 3904 C CA . LYS A 1 486 ? 36.964 -7.466 3.270 1.00 92.69 486 LYS A CA 1
ATOM 3905 C C . LYS A 1 486 ? 36.321 -8.760 2.764 1.00 92.69 486 LYS A C 1
ATOM 3907 O O . LYS A 1 486 ? 36.701 -9.211 1.687 1.00 92.69 486 LYS A O 1
ATOM 3912 N N . GLU A 1 487 ? 35.397 -9.354 3.522 1.00 92.94 487 GLU A N 1
ATOM 3913 C CA . GLU A 1 487 ? 34.683 -10.567 3.096 1.00 92.94 487 GLU A CA 1
ATOM 3914 C C . GLU A 1 487 ? 33.796 -10.287 1.874 1.00 92.94 487 GLU A C 1
ATOM 3916 O O . GLU A 1 487 ? 33.854 -11.017 0.888 1.00 92.94 487 GLU A O 1
ATOM 3921 N N . TYR A 1 488 ? 33.045 -9.186 1.890 1.00 89.81 488 TYR A N 1
ATOM 3922 C CA . TYR A 1 488 ? 32.242 -8.756 0.754 1.00 89.81 488 TYR A CA 1
ATOM 3923 C C . TYR A 1 488 ? 33.106 -8.530 -0.489 1.00 89.81 488 TYR A C 1
ATOM 3925 O O . TYR A 1 488 ? 32.796 -9.068 -1.542 1.00 89.81 488 TYR A O 1
ATOM 3933 N N . THR A 1 489 ? 34.238 -7.827 -0.380 1.00 86.88 489 THR A N 1
ATOM 3934 C CA . THR A 1 489 ? 35.160 -7.599 -1.513 1.00 86.88 489 THR A CA 1
ATOM 3935 C C . THR A 1 489 ? 35.735 -8.904 -2.068 1.00 86.88 489 THR A C 1
ATOM 3937 O O . THR A 1 489 ? 35.975 -9.012 -3.269 1.00 86.88 489 THR A O 1
ATOM 3940 N N . GLU A 1 490 ? 35.952 -9.913 -1.220 1.00 91.38 490 GLU A N 1
ATOM 3941 C CA . GLU A 1 490 ? 36.394 -11.242 -1.658 1.00 91.38 490 GLU A CA 1
ATOM 3942 C C . GLU A 1 490 ? 35.348 -11.932 -2.549 1.00 91.38 490 GLU A C 1
ATOM 3944 O O . GLU A 1 490 ? 35.708 -12.679 -3.463 1.00 91.38 490 GLU A O 1
ATOM 3949 N N . TYR A 1 491 ? 34.064 -11.660 -2.313 1.00 92.12 491 TYR A N 1
ATOM 3950 C CA . TYR A 1 491 ? 32.939 -12.311 -2.984 1.00 92.12 491 TYR A CA 1
ATOM 3951 C C . TYR A 1 491 ? 32.207 -11.428 -3.996 1.00 92.12 491 TYR A C 1
ATOM 3953 O O . TYR A 1 491 ? 31.449 -11.955 -4.808 1.00 92.12 491 TYR A O 1
ATOM 3961 N N . SER A 1 492 ? 32.455 -10.120 -4.004 1.00 86.38 492 SER A N 1
ATOM 3962 C CA . SER A 1 492 ? 31.639 -9.128 -4.704 1.00 86.38 492 SER A CA 1
ATOM 3963 C C . SER A 1 492 ? 31.511 -9.435 -6.185 1.00 86.38 492 SER A C 1
ATOM 3965 O O . SER A 1 492 ? 30.406 -9.446 -6.702 1.00 86.38 492 SER A O 1
ATOM 3967 N N . THR A 1 493 ? 32.601 -9.794 -6.870 1.00 84.12 493 THR A N 1
ATOM 3968 C CA . THR A 1 493 ? 32.538 -10.110 -8.307 1.00 84.12 493 THR A CA 1
ATOM 3969 C C . THR A 1 493 ? 31.627 -11.309 -8.599 1.00 84.12 493 THR A C 1
ATOM 3971 O O . THR A 1 493 ? 30.939 -11.318 -9.613 1.00 84.12 493 THR A O 1
ATOM 3974 N N . CYS A 1 494 ? 31.593 -12.306 -7.711 1.00 90.75 494 CYS A N 1
ATOM 3975 C CA . CYS A 1 494 ? 30.649 -13.414 -7.827 1.00 90.75 494 CYS A CA 1
ATOM 3976 C C . CYS A 1 494 ? 29.216 -12.955 -7.536 1.00 90.75 494 CYS A C 1
ATOM 3978 O O . CYS A 1 494 ? 28.326 -13.231 -8.331 1.00 90.75 494 CYS A O 1
ATOM 3980 N N . LEU A 1 495 ? 29.005 -12.221 -6.438 1.00 86.50 495 LEU A N 1
ATOM 3981 C CA . LEU A 1 495 ? 27.687 -11.719 -6.035 1.00 86.50 495 LEU A CA 1
ATOM 3982 C C . LEU A 1 495 ? 27.066 -10.824 -7.114 1.00 86.50 495 LEU A C 1
ATOM 3984 O O . LEU A 1 495 ? 25.917 -11.035 -7.475 1.00 86.50 495 LEU A O 1
ATOM 3988 N N . PHE A 1 496 ? 27.842 -9.916 -7.711 1.00 81.31 496 PHE A N 1
ATOM 3989 C CA . PHE A 1 496 ? 27.407 -9.071 -8.826 1.00 81.31 496 PHE A CA 1
ATOM 3990 C C . PHE A 1 496 ? 26.891 -9.881 -10.016 1.00 81.31 496 PHE A C 1
ATOM 3992 O O . PHE A 1 496 ? 25.892 -9.506 -10.610 1.00 81.31 496 PHE A O 1
ATOM 3999 N N . GLN A 1 497 ? 27.517 -11.014 -10.344 1.00 83.44 497 GLN A N 1
ATOM 4000 C CA . GLN A 1 497 ? 27.015 -11.881 -11.417 1.00 83.44 497 GLN A CA 1
ATOM 4001 C C . GLN A 1 497 ? 25.742 -12.641 -11.031 1.00 83.44 497 GLN A C 1
ATOM 4003 O O . GLN A 1 497 ? 25.015 -13.080 -11.917 1.00 83.44 497 GLN A O 1
ATOM 4008 N N . LEU A 1 498 ? 25.499 -12.839 -9.734 1.00 84.69 498 LEU A N 1
ATOM 4009 C CA . LEU A 1 498 ? 24.336 -13.557 -9.221 1.00 84.69 498 LEU A CA 1
ATOM 4010 C C . LEU A 1 498 ? 23.107 -12.663 -9.028 1.00 84.69 498 LEU A C 1
ATOM 4012 O O . LEU A 1 498 ? 21.998 -13.176 -9.126 1.00 84.69 498 LEU A O 1
ATOM 4016 N N . MET A 1 499 ? 23.283 -11.360 -8.783 1.00 76.00 499 MET A N 1
ATOM 4017 C CA . MET A 1 499 ? 22.174 -10.438 -8.483 1.00 76.00 499 MET A CA 1
ATOM 4018 C C . MET A 1 499 ? 21.139 -10.319 -9.611 1.00 76.00 499 MET A C 1
ATOM 4020 O O . MET A 1 499 ? 19.957 -10.150 -9.330 1.00 76.00 499 MET A O 1
ATOM 4024 N N . ASP A 1 500 ? 21.558 -10.469 -10.869 1.00 74.69 500 ASP A N 1
ATOM 4025 C CA . ASP A 1 500 ? 20.665 -10.359 -12.033 1.00 74.69 500 ASP A CA 1
ATOM 4026 C C . ASP A 1 500 ? 19.998 -11.691 -12.418 1.00 74.69 500 ASP A C 1
ATOM 4028 O O . ASP A 1 500 ? 19.342 -11.794 -13.458 1.00 74.69 500 ASP A O 1
ATOM 4032 N N . ILE A 1 501 ? 20.188 -12.746 -11.620 1.00 81.88 501 ILE A N 1
ATOM 4033 C CA . ILE A 1 501 ? 19.659 -14.070 -11.930 1.00 81.88 501 ILE A CA 1
ATOM 4034 C C . ILE A 1 501 ? 18.290 -14.252 -11.289 1.00 81.88 501 ILE A C 1
ATOM 4036 O O . ILE A 1 501 ? 18.147 -14.241 -10.073 1.00 81.88 501 ILE A O 1
ATOM 4040 N N . ASP A 1 502 ? 17.300 -14.525 -12.127 1.00 78.31 502 ASP A N 1
ATOM 4041 C CA . ASP A 1 502 ? 15.977 -14.972 -11.705 1.00 78.31 502 ASP A CA 1
ATOM 4042 C C . ASP A 1 502 ? 16.024 -16.410 -11.146 1.00 78.31 502 ASP A C 1
ATOM 4044 O O . ASP A 1 502 ? 15.977 -17.390 -11.892 1.00 78.31 502 ASP A O 1
ATOM 4048 N N . THR A 1 503 ? 16.158 -16.564 -9.830 1.00 78.12 503 THR A N 1
ATOM 4049 C CA . THR A 1 503 ? 16.235 -17.880 -9.172 1.00 78.12 503 THR A CA 1
ATOM 4050 C C . THR A 1 503 ? 14.894 -18.613 -9.090 1.00 78.12 503 THR A C 1
ATOM 4052 O O . THR A 1 503 ? 14.891 -19.791 -8.727 1.00 78.12 503 THR A O 1
ATOM 4055 N N . ASP A 1 504 ? 13.789 -17.982 -9.502 1.00 76.94 504 ASP A N 1
ATOM 4056 C CA . ASP A 1 504 ? 12.461 -18.604 -9.551 1.00 76.94 504 ASP A CA 1
ATOM 4057 C C . ASP A 1 504 ? 12.238 -19.407 -10.841 1.00 76.94 504 ASP A C 1
ATOM 4059 O O . ASP A 1 504 ? 11.312 -20.219 -10.918 1.00 76.94 504 ASP A O 1
ATOM 4063 N N . SER A 1 505 ? 13.112 -19.243 -11.842 1.00 84.00 505 SER A N 1
ATOM 4064 C CA . SER A 1 505 ? 13.076 -20.032 -13.069 1.00 84.00 505 SER A CA 1
ATOM 4065 C C . SER A 1 505 ? 14.148 -21.114 -13.128 1.00 84.00 505 SER A C 1
ATOM 4067 O O . SER A 1 505 ? 15.301 -20.984 -12.697 1.00 84.00 505 SER A O 1
ATOM 4069 N N . SER A 1 506 ? 13.805 -22.207 -13.803 1.00 84.75 506 SER A N 1
ATOM 4070 C CA . SER A 1 506 ? 14.738 -23.302 -14.068 1.00 84.75 506 SER A CA 1
ATOM 4071 C C . SER A 1 506 ? 15.955 -22.864 -14.892 1.00 84.75 506 SER A C 1
ATOM 4073 O O . SER A 1 506 ? 17.043 -23.450 -14.792 1.00 84.75 506 SER A O 1
ATOM 4075 N N . LYS A 1 507 ? 15.770 -21.850 -15.747 1.00 87.00 507 LYS A N 1
ATOM 4076 C CA . LYS A 1 507 ? 16.817 -21.229 -16.560 1.00 87.00 507 LYS A CA 1
ATOM 4077 C C . LYS A 1 507 ? 17.745 -20.401 -15.678 1.00 87.00 507 LYS A C 1
ATOM 4079 O O . LYS A 1 507 ? 18.961 -20.571 -15.794 1.00 87.00 507 LYS A O 1
ATOM 4084 N N . GLY A 1 508 ? 17.206 -19.567 -14.792 1.00 87.75 508 GLY A N 1
ATOM 4085 C CA . GLY A 1 508 ? 18.036 -18.774 -13.901 1.00 87.75 508 GLY A CA 1
ATOM 4086 C C . GLY A 1 508 ? 18.795 -19.633 -12.894 1.00 87.75 508 GLY A C 1
ATOM 4087 O O . GLY A 1 508 ? 20.006 -19.471 -12.785 1.00 87.75 508 GLY A O 1
ATOM 4088 N N . ILE A 1 509 ? 18.202 -20.682 -12.316 1.00 88.44 509 ILE A N 1
ATOM 4089 C CA . ILE A 1 509 ? 18.960 -21.621 -11.462 1.00 88.44 509 ILE A CA 1
ATOM 4090 C C . ILE A 1 509 ? 20.128 -22.276 -12.217 1.00 88.44 509 ILE A C 1
ATOM 4092 O O . ILE A 1 509 ? 21.234 -22.396 -11.684 1.00 88.44 509 ILE A O 1
ATOM 4096 N N . LYS A 1 510 ? 19.937 -22.679 -13.482 1.00 89.69 510 LYS A N 1
ATOM 4097 C CA . LYS A 1 510 ? 21.042 -23.212 -14.303 1.00 89.69 510 LYS A CA 1
ATOM 4098 C C . LYS A 1 510 ? 22.133 -22.166 -14.53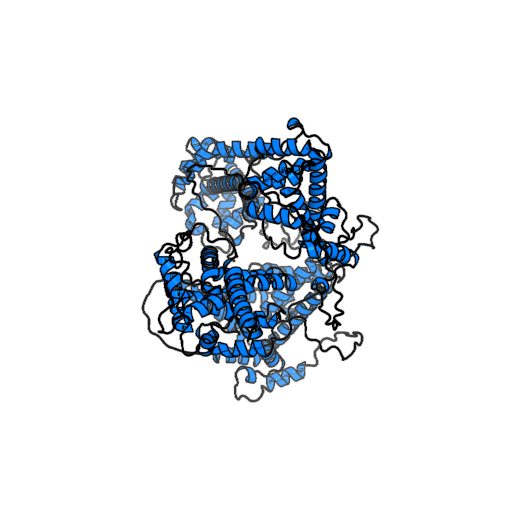5 1.00 89.69 510 LYS A C 1
ATOM 4100 O O . LYS A 1 510 ? 23.315 -22.515 -14.459 1.00 89.69 510 LYS A O 1
ATOM 4105 N N . ASN A 1 511 ? 21.753 -20.914 -14.788 1.00 90.44 511 ASN A N 1
ATOM 4106 C CA . ASN A 1 511 ? 22.692 -19.802 -14.930 1.00 90.44 511 ASN A CA 1
ATOM 4107 C C . ASN A 1 511 ? 23.456 -19.550 -13.623 1.00 90.44 511 ASN A C 1
ATOM 4109 O O . ASN A 1 511 ? 24.683 -19.457 -13.657 1.00 90.44 511 ASN A O 1
ATOM 4113 N N . MET A 1 512 ? 22.771 -19.559 -12.476 1.00 94.06 512 MET A N 1
ATOM 4114 C CA . MET A 1 512 ? 23.381 -19.462 -11.148 1.00 94.06 512 MET A CA 1
ATOM 4115 C C . MET A 1 512 ? 24.408 -20.573 -10.945 1.00 94.06 512 MET A C 1
ATOM 4117 O O . MET A 1 512 ? 25.555 -20.298 -10.597 1.00 94.06 512 MET A O 1
ATOM 4121 N N . CYS A 1 513 ? 24.058 -21.830 -11.230 1.00 94.75 513 CYS A N 1
ATOM 4122 C CA . CYS A 1 513 ? 24.998 -22.941 -11.085 1.00 94.75 513 CYS A CA 1
ATOM 4123 C C . CYS A 1 513 ? 26.204 -22.832 -12.026 1.00 94.75 513 CYS A C 1
ATOM 4125 O O . CYS A 1 513 ? 27.319 -23.210 -11.650 1.00 94.75 513 CYS A O 1
ATOM 4127 N N . GLN A 1 514 ? 26.011 -22.302 -13.236 1.00 94.06 514 GLN A N 1
ATOM 4128 C CA . GLN A 1 514 ? 27.100 -22.038 -14.175 1.00 94.06 514 GLN A CA 1
ATOM 4129 C C . GLN A 1 514 ? 28.035 -20.930 -13.668 1.00 94.06 514 GLN A C 1
ATOM 4131 O O . GLN A 1 514 ? 29.255 -21.102 -13.731 1.00 94.06 514 GLN A O 1
ATOM 4136 N N . ILE A 1 515 ? 27.481 -19.833 -13.147 1.00 93.00 515 ILE A N 1
ATOM 4137 C CA . ILE A 1 515 ? 28.231 -18.703 -12.582 1.00 93.00 515 ILE A CA 1
ATOM 4138 C C . ILE A 1 515 ? 28.998 -19.142 -11.334 1.00 93.00 515 ILE A C 1
ATOM 4140 O O . ILE A 1 515 ? 30.213 -18.951 -11.264 1.00 93.00 515 ILE A O 1
ATOM 4144 N N . MET A 1 516 ? 28.339 -19.865 -10.426 1.00 92.44 516 MET A N 1
ATOM 4145 C CA . MET A 1 516 ? 28.959 -20.424 -9.222 1.00 92.44 516 MET A CA 1
ATOM 4146 C C . MET A 1 516 ? 30.085 -21.415 -9.530 1.00 92.44 516 MET A C 1
ATOM 4148 O O . MET A 1 516 ? 31.075 -21.484 -8.806 1.00 92.44 516 MET A O 1
ATOM 4152 N N . SER A 1 517 ? 29.991 -22.151 -10.640 1.00 91.50 517 SER A N 1
ATOM 4153 C CA . SER A 1 517 ? 31.071 -23.031 -11.114 1.00 91.50 517 SER A CA 1
ATOM 4154 C C . SER A 1 517 ? 32.234 -22.273 -11.777 1.00 91.50 517 SER A C 1
ATOM 4156 O O . SER A 1 517 ? 33.268 -22.869 -12.101 1.00 91.50 517 SER A O 1
ATOM 4158 N N . GLY A 1 518 ? 32.070 -20.973 -12.023 1.00 93.06 518 GLY A N 1
ATOM 4159 C CA . GLY A 1 518 ? 33.052 -20.100 -12.647 1.00 93.06 518 GLY A CA 1
ATOM 4160 C C . GLY A 1 518 ? 34.218 -19.738 -11.726 1.00 93.06 518 GLY A C 1
ATOM 4161 O O . GLY A 1 518 ? 34.148 -19.813 -10.502 1.00 93.06 518 GLY A O 1
ATOM 4162 N N . ALA A 1 519 ? 35.323 -19.285 -12.327 1.00 92.38 519 ALA A N 1
ATOM 4163 C CA . ALA A 1 519 ? 36.517 -18.880 -11.580 1.00 92.38 519 ALA A CA 1
ATOM 4164 C C . ALA A 1 519 ? 36.260 -17.702 -10.620 1.00 92.38 519 ALA A C 1
ATOM 4166 O O . ALA A 1 519 ? 36.957 -17.579 -9.617 1.00 92.38 519 ALA A O 1
ATOM 4167 N N . GLN A 1 520 ? 35.269 -16.856 -10.920 1.00 89.06 520 GLN A N 1
ATOM 4168 C CA . GLN A 1 520 ? 34.930 -15.679 -10.116 1.00 89.06 520 GLN A CA 1
ATOM 4169 C C . GLN A 1 520 ? 34.251 -16.048 -8.792 1.00 89.06 520 GLN A C 1
ATOM 4171 O O . GLN A 1 520 ? 34.475 -15.392 -7.785 1.00 89.06 520 GLN A O 1
ATOM 4176 N N . CYS A 1 521 ? 33.520 -17.161 -8.765 1.00 94.19 521 CYS A N 1
ATOM 4177 C CA . CYS A 1 521 ? 32.851 -17.684 -7.576 1.00 94.19 521 CYS A CA 1
ATOM 4178 C C . CYS A 1 521 ? 33.680 -18.720 -6.809 1.00 94.19 521 CYS A C 1
ATOM 4180 O O . CYS A 1 521 ? 33.210 -19.300 -5.829 1.00 94.19 521 CYS A O 1
ATOM 4182 N N . HIS A 1 522 ? 34.937 -18.943 -7.213 1.00 92.81 522 HIS A N 1
ATOM 4183 C CA . HIS A 1 522 ? 35.792 -19.951 -6.593 1.00 92.81 522 HIS A CA 1
ATOM 4184 C C . HIS A 1 522 ? 35.980 -19.725 -5.086 1.00 92.81 522 HIS A C 1
ATOM 4186 O O . HIS A 1 522 ? 36.013 -20.699 -4.340 1.00 92.81 522 HIS A O 1
ATOM 4192 N N . GLY A 1 523 ? 36.057 -18.464 -4.643 1.00 90.31 523 GLY A N 1
ATOM 4193 C CA . GLY A 1 523 ? 36.150 -18.105 -3.224 1.00 90.31 523 GLY A CA 1
ATOM 4194 C C . GLY A 1 523 ? 34.927 -18.563 -2.426 1.00 90.31 523 GLY A C 1
ATOM 4195 O O . GLY A 1 523 ? 35.076 -19.332 -1.478 1.00 90.31 523 GLY A O 1
ATOM 4196 N N . ILE A 1 524 ? 33.717 -18.182 -2.860 1.00 91.75 524 ILE A N 1
ATOM 4197 C CA . ILE A 1 524 ? 32.460 -18.588 -2.202 1.00 91.75 524 ILE A CA 1
ATOM 4198 C C . ILE A 1 524 ? 32.330 -20.115 -2.168 1.00 91.75 524 ILE A C 1
ATOM 4200 O O . ILE A 1 524 ? 32.032 -20.694 -1.124 1.00 91.75 524 ILE A O 1
ATOM 4204 N N . VAL A 1 525 ? 32.599 -20.794 -3.289 1.00 92.94 525 VAL A N 1
ATOM 4205 C CA . VAL A 1 525 ? 32.474 -22.259 -3.373 1.00 92.94 525 VAL A CA 1
ATOM 4206 C C . VAL A 1 525 ? 33.505 -22.977 -2.496 1.00 92.94 525 VAL A C 1
ATOM 4208 O O . VAL A 1 525 ? 33.199 -24.022 -1.925 1.00 92.94 525 VAL A O 1
ATOM 4211 N N . GLN A 1 526 ? 34.716 -22.435 -2.335 1.00 92.25 526 GLN A N 1
ATOM 4212 C CA . GLN A 1 526 ? 35.707 -23.000 -1.411 1.00 92.25 526 GLN A CA 1
ATOM 4213 C C . GLN A 1 526 ? 35.305 -22.846 0.060 1.00 92.25 526 GLN A C 1
ATOM 4215 O O . GLN A 1 526 ? 35.656 -23.701 0.874 1.00 92.25 526 GLN A O 1
ATOM 4220 N N . THR A 1 527 ? 34.574 -21.783 0.406 1.00 92.62 527 THR A N 1
ATOM 4221 C CA . THR A 1 527 ? 34.123 -21.511 1.780 1.00 92.62 527 THR A CA 1
ATOM 4222 C C . THR A 1 527 ? 32.702 -22.000 2.059 1.00 92.62 527 THR A C 1
ATOM 4224 O O . THR A 1 527 ? 32.189 -21.781 3.154 1.00 92.62 527 THR A O 1
ATOM 4227 N N . ILE A 1 528 ? 32.089 -22.732 1.122 1.00 92.62 528 ILE A N 1
ATOM 4228 C CA . ILE A 1 528 ? 30.703 -23.218 1.195 1.00 92.62 528 ILE A CA 1
ATOM 4229 C C . ILE A 1 528 ? 30.428 -24.146 2.382 1.00 92.62 528 ILE A C 1
ATOM 4231 O O . ILE A 1 528 ? 29.291 -24.326 2.786 1.00 92.62 528 ILE A O 1
ATOM 4235 N N . SER A 1 529 ? 31.456 -24.784 2.944 1.00 90.25 529 SER A N 1
ATOM 4236 C CA . SER A 1 529 ? 31.311 -25.629 4.133 1.00 90.25 529 SER A CA 1
ATOM 4237 C C . SER A 1 529 ? 31.354 -24.840 5.444 1.00 90.25 529 SER A C 1
ATOM 4239 O O . SER A 1 529 ? 31.150 -25.436 6.504 1.00 90.25 529 SER A O 1
ATOM 4241 N N . ASN A 1 530 ? 31.673 -23.541 5.390 1.00 92.12 530 ASN A N 1
ATOM 4242 C CA . ASN A 1 530 ? 31.723 -22.660 6.546 1.00 92.12 530 ASN A CA 1
ATOM 4243 C C . ASN A 1 530 ? 30.439 -21.810 6.623 1.00 92.12 530 ASN A C 1
ATOM 4245 O O . ASN A 1 530 ? 30.281 -20.892 5.811 1.00 92.12 530 ASN A O 1
ATOM 4249 N N . PRO A 1 531 ? 29.541 -22.088 7.589 1.00 88.81 531 PRO A N 1
ATOM 4250 C CA . PRO A 1 531 ? 28.295 -21.348 7.756 1.00 88.81 531 PRO A CA 1
ATOM 4251 C C . PRO A 1 531 ? 28.504 -19.949 8.338 1.00 88.81 531 PRO A C 1
ATOM 4253 O O . PRO A 1 531 ? 27.537 -19.208 8.437 1.00 88.81 531 PRO A O 1
ATOM 4256 N N . SER A 1 532 ? 29.727 -19.591 8.746 1.00 91.19 532 SER A N 1
ATOM 4257 C CA . SER A 1 532 ? 29.980 -18.266 9.289 1.00 91.19 532 SER A CA 1
ATOM 4258 C C . SER A 1 532 ? 30.187 -17.210 8.210 1.00 91.19 532 SER A C 1
ATOM 4260 O O . SER A 1 532 ? 30.713 -17.489 7.126 1.00 91.19 532 SER A O 1
ATOM 4262 N N . SER A 1 533 ? 29.776 -15.990 8.544 1.00 93.19 533 SER A N 1
ATOM 4263 C CA . SER A 1 533 ? 30.145 -14.777 7.829 1.00 93.19 533 SER A CA 1
ATOM 4264 C C . SER A 1 533 ? 30.774 -13.817 8.825 1.00 93.19 533 SER A C 1
ATOM 4266 O O . SER A 1 533 ? 30.218 -13.535 9.886 1.00 93.19 533 SER A O 1
ATOM 4268 N N . VAL A 1 534 ? 31.942 -13.306 8.461 1.00 93.00 534 VAL A N 1
ATOM 4269 C CA . VAL A 1 534 ? 32.651 -12.280 9.217 1.00 93.00 534 VAL A CA 1
ATOM 4270 C C . VAL A 1 534 ? 31.801 -11.014 9.327 1.00 93.00 534 VAL A C 1
ATOM 4272 O O . VAL A 1 534 ? 31.879 -10.351 10.355 1.00 93.00 534 VAL A O 1
ATOM 4275 N N . CYS A 1 535 ? 30.964 -10.723 8.325 1.00 90.19 535 CYS A N 1
ATOM 4276 C CA . CYS A 1 535 ? 29.986 -9.638 8.379 1.00 90.19 535 CYS A CA 1
ATOM 4277 C C . CYS A 1 535 ? 28.980 -9.780 9.529 1.00 90.19 535 CYS A C 1
ATOM 4279 O O . CYS A 1 535 ? 28.644 -8.797 10.171 1.00 90.19 535 CYS A O 1
ATOM 4281 N N . ILE A 1 536 ? 28.525 -10.996 9.837 1.00 89.25 536 ILE A N 1
ATOM 4282 C CA . ILE A 1 536 ? 27.612 -11.229 10.967 1.00 89.25 536 ILE A CA 1
ATOM 4283 C C . ILE A 1 536 ? 28.383 -11.263 12.291 1.00 89.25 536 ILE A C 1
ATOM 4285 O O . ILE A 1 536 ? 27.920 -10.739 13.300 1.00 89.25 536 ILE A O 1
ATOM 4289 N N . GLU A 1 537 ? 29.588 -11.837 12.301 1.00 87.81 537 GLU A N 1
ATOM 4290 C CA . GLU A 1 537 ? 30.434 -11.896 13.501 1.00 87.81 537 GLU A CA 1
ATOM 4291 C C . GLU A 1 537 ? 30.956 -10.519 13.952 1.00 87.81 537 GLU A C 1
ATOM 4293 O O . GLU A 1 537 ? 31.308 -10.359 15.123 1.00 87.81 537 GLU A O 1
ATOM 4298 N N . SER A 1 538 ? 31.047 -9.539 13.045 1.00 77.94 538 SER A N 1
ATOM 4299 C CA . SER A 1 538 ? 31.513 -8.176 13.342 1.00 77.94 538 SER A CA 1
ATOM 4300 C C . SER A 1 538 ? 30.449 -7.270 13.954 1.00 77.94 538 SER A C 1
ATOM 4302 O O . SER A 1 538 ? 30.791 -6.169 14.392 1.00 77.94 538 SER A O 1
ATOM 4304 N N . ILE A 1 539 ? 29.192 -7.714 14.005 1.00 77.81 539 ILE A N 1
ATOM 4305 C CA . ILE A 1 539 ? 28.073 -6.936 14.533 1.00 77.81 539 ILE A CA 1
ATOM 4306 C C . ILE A 1 539 ? 28.270 -6.735 16.039 1.00 77.81 539 ILE A C 1
ATOM 4308 O O . ILE A 1 539 ? 28.269 -7.683 16.826 1.00 77.81 539 ILE A O 1
ATOM 4312 N N . ASP A 1 540 ? 28.437 -5.478 16.457 1.00 72.62 540 ASP A N 1
ATOM 4313 C CA . ASP A 1 540 ? 28.362 -5.124 17.871 1.00 72.62 540 ASP A CA 1
ATOM 4314 C C . ASP A 1 540 ? 26.914 -5.313 18.325 1.00 72.62 540 ASP A C 1
ATOM 4316 O O . ASP A 1 540 ? 26.023 -4.596 17.878 1.00 72.62 540 ASP A O 1
ATOM 4320 N N . THR A 1 541 ? 26.673 -6.250 19.244 1.00 70.56 541 THR A N 1
ATOM 4321 C CA . THR A 1 541 ? 25.337 -6.519 19.804 1.00 70.56 541 THR A CA 1
ATOM 4322 C C . THR A 1 541 ? 24.689 -5.282 20.434 1.00 70.56 541 THR A C 1
ATOM 4324 O O . THR A 1 541 ? 23.500 -5.290 20.712 1.00 70.56 541 THR A O 1
ATOM 4327 N N . LYS A 1 542 ? 25.462 -4.224 20.721 1.00 66.19 542 LYS A N 1
ATOM 4328 C CA . LYS A 1 542 ? 24.948 -2.965 21.279 1.00 66.19 542 LYS A CA 1
ATOM 4329 C C . LYS A 1 542 ? 24.620 -1.901 20.238 1.00 66.19 542 LYS A C 1
ATOM 4331 O O . LYS A 1 542 ? 23.917 -0.960 20.579 1.00 66.19 542 LYS A O 1
ATOM 4336 N N . ASN A 1 543 ? 25.179 -2.006 19.038 1.00 65.94 543 ASN A N 1
ATOM 4337 C CA . ASN A 1 543 ? 24.965 -1.085 17.924 1.00 65.94 543 ASN A CA 1
ATOM 4338 C C . ASN A 1 543 ? 25.158 -1.881 16.629 1.00 65.94 543 ASN A C 1
ATOM 4340 O O . ASN A 1 543 ? 26.226 -1.798 16.007 1.00 65.94 543 ASN A O 1
ATOM 4344 N N . PRO A 1 544 ? 24.174 -2.718 16.259 1.00 70.50 544 PRO A N 1
ATOM 4345 C CA . PRO A 1 544 ? 24.309 -3.569 15.100 1.00 70.50 544 PRO A CA 1
ATOM 4346 C C . PRO A 1 544 ? 24.433 -2.702 13.854 1.00 70.50 544 PRO A C 1
ATOM 4348 O O . PRO A 1 544 ? 23.601 -1.841 13.575 1.00 70.50 544 PRO A O 1
ATOM 4351 N N . ASN A 1 545 ? 25.505 -2.920 13.102 1.00 78.88 545 ASN A N 1
ATOM 4352 C CA . ASN A 1 545 ? 25.659 -2.293 11.809 1.00 78.88 545 ASN A CA 1
ATOM 4353 C C . ASN A 1 545 ? 24.752 -3.024 10.817 1.00 78.88 545 ASN A C 1
ATOM 4355 O O . ASN A 1 545 ? 25.029 -4.161 10.435 1.00 78.88 545 ASN A O 1
ATOM 4359 N N . PHE A 1 546 ? 23.648 -2.382 10.443 1.00 78.62 546 PHE A N 1
ATOM 4360 C CA . PHE A 1 546 ? 22.642 -2.986 9.576 1.00 78.62 546 PHE A CA 1
ATOM 4361 C C . PHE A 1 546 ? 23.221 -3.442 8.230 1.00 78.62 546 PHE A C 1
ATOM 4363 O O . PHE A 1 546 ? 22.868 -4.515 7.746 1.00 78.62 546 PHE A O 1
ATOM 4370 N N . MET A 1 547 ? 24.162 -2.682 7.660 1.00 79.00 547 MET A N 1
ATOM 4371 C CA . MET A 1 547 ? 24.774 -3.039 6.379 1.00 79.00 547 MET A CA 1
ATOM 4372 C C . MET A 1 547 ? 25.596 -4.323 6.503 1.00 79.00 547 MET A C 1
ATOM 4374 O O . MET A 1 547 ? 25.424 -5.236 5.700 1.00 79.00 547 MET A O 1
ATOM 4378 N N . ASP A 1 548 ? 26.411 -4.453 7.553 1.00 85.62 548 ASP A N 1
ATOM 4379 C CA . ASP A 1 548 ? 27.134 -5.698 7.847 1.00 85.62 548 ASP A CA 1
ATOM 4380 C C . ASP A 1 548 ? 26.170 -6.896 7.936 1.00 85.62 548 ASP A C 1
ATOM 4382 O O . ASP A 1 548 ? 26.411 -7.947 7.340 1.00 85.62 548 ASP A O 1
ATOM 4386 N N . TYR A 1 549 ? 25.034 -6.731 8.615 1.00 82.94 549 TYR A N 1
ATOM 4387 C CA . TYR A 1 549 ? 24.018 -7.777 8.701 1.00 82.94 549 TYR A CA 1
ATOM 4388 C C . TYR A 1 549 ? 23.440 -8.152 7.330 1.00 82.94 549 TYR A C 1
ATOM 4390 O O . TYR A 1 549 ? 23.433 -9.332 6.967 1.00 82.94 549 TYR A O 1
ATOM 4398 N N . PHE A 1 550 ? 23.015 -7.158 6.549 1.00 81.81 550 PHE A N 1
ATOM 4399 C CA . PHE A 1 550 ? 22.433 -7.348 5.222 1.00 81.81 550 PHE A CA 1
ATOM 4400 C C . PHE A 1 550 ? 23.376 -8.108 4.276 1.00 81.81 550 PHE A C 1
ATOM 4402 O O . PHE A 1 550 ? 22.986 -9.122 3.684 1.00 81.81 550 PHE A O 1
ATOM 4409 N N . TYR A 1 551 ? 24.641 -7.683 4.167 1.00 84.44 551 TYR A N 1
ATOM 4410 C CA . TYR A 1 551 ? 25.613 -8.374 3.310 1.00 84.44 551 TYR A CA 1
ATOM 4411 C C . TYR A 1 551 ? 25.968 -9.757 3.836 1.00 84.44 551 TYR A C 1
ATOM 4413 O O . TYR A 1 551 ? 26.120 -10.689 3.044 1.00 84.44 551 TYR A O 1
ATOM 4421 N N . GLY A 1 552 ? 26.072 -9.913 5.156 1.00 90.31 552 GLY A N 1
ATOM 4422 C CA . GLY A 1 552 ? 26.309 -11.209 5.772 1.00 90.31 552 GLY A CA 1
ATOM 4423 C C . GLY A 1 552 ? 25.207 -12.209 5.432 1.00 90.31 552 GLY A C 1
ATOM 4424 O O . GLY A 1 552 ? 25.501 -13.288 4.918 1.00 90.31 552 GLY A O 1
ATOM 4425 N N . ILE A 1 553 ? 23.937 -11.841 5.626 1.00 85.19 553 ILE A N 1
ATOM 4426 C CA . ILE A 1 553 ? 22.788 -12.690 5.275 1.00 85.19 553 ILE A CA 1
ATOM 4427 C C . ILE A 1 553 ? 22.741 -12.974 3.773 1.00 85.19 553 ILE A C 1
ATOM 4429 O O . ILE A 1 553 ? 22.523 -14.122 3.383 1.00 85.19 553 ILE A O 1
ATOM 4433 N N . SER A 1 554 ? 23.022 -11.981 2.928 1.00 85.31 554 SER A N 1
ATOM 4434 C CA . SER A 1 554 ? 23.070 -12.165 1.472 1.00 85.31 554 SER A CA 1
ATOM 4435 C C . SER A 1 554 ? 24.127 -13.201 1.064 1.00 85.31 554 SER A C 1
ATOM 4437 O O . SER A 1 554 ? 23.828 -14.148 0.336 1.00 85.31 554 SER A O 1
ATOM 4439 N N . ILE A 1 555 ? 25.352 -13.101 1.602 1.00 91.31 555 ILE A N 1
ATOM 4440 C CA . ILE A 1 555 ? 26.436 -14.070 1.360 1.00 91.31 555 ILE A CA 1
ATOM 4441 C C . ILE A 1 555 ? 26.022 -15.482 1.798 1.00 91.31 555 ILE A C 1
ATOM 4443 O O . ILE A 1 555 ? 26.281 -16.453 1.080 1.00 91.31 555 ILE A O 1
ATOM 4447 N N . LEU A 1 556 ? 25.398 -15.619 2.972 1.00 91.38 556 LEU A N 1
ATOM 4448 C CA . LEU A 1 556 ? 24.928 -16.914 3.470 1.00 91.38 556 LEU A CA 1
ATOM 4449 C C . LEU A 1 556 ? 23.783 -17.487 2.622 1.00 91.38 556 LEU A C 1
ATOM 4451 O O . LEU A 1 556 ? 23.763 -18.694 2.383 1.00 91.38 556 LEU A O 1
ATOM 4455 N N . SER A 1 557 ? 22.887 -16.638 2.120 1.00 87.75 557 SER A N 1
ATOM 4456 C CA . SER A 1 557 ? 21.753 -17.039 1.279 1.00 87.75 557 SER A CA 1
ATOM 4457 C C . SER A 1 557 ? 22.229 -17.622 -0.051 1.00 87.75 557 SER A C 1
ATOM 4459 O O . SER A 1 557 ? 21.898 -18.765 -0.363 1.00 87.75 557 SER A O 1
ATOM 4461 N N . PHE A 1 558 ? 23.143 -16.947 -0.760 1.00 88.88 558 PHE A N 1
ATOM 4462 C CA . PHE A 1 558 ? 23.736 -17.492 -1.994 1.00 88.88 558 PHE A CA 1
ATOM 4463 C C . PHE A 1 558 ? 24.493 -18.808 -1.764 1.00 88.88 558 PHE A C 1
ATOM 4465 O O . PHE A 1 558 ? 24.482 -19.718 -2.600 1.00 88.88 558 PHE A O 1
ATOM 4472 N N . LYS A 1 559 ? 25.152 -18.944 -0.607 1.00 94.06 559 LYS A N 1
ATOM 4473 C CA . LYS A 1 559 ? 25.795 -20.201 -0.201 1.00 94.06 559 LYS A CA 1
ATOM 4474 C C . LYS A 1 559 ? 24.756 -21.317 -0.013 1.00 94.06 559 LYS A C 1
ATOM 4476 O O . LYS A 1 559 ? 24.972 -22.436 -0.485 1.00 94.06 559 LYS A O 1
ATOM 4481 N N . MET A 1 560 ? 23.619 -21.031 0.620 1.00 91.19 560 MET A N 1
ATOM 4482 C CA . MET A 1 560 ? 22.518 -21.989 0.768 1.00 91.19 560 MET A CA 1
ATOM 4483 C C . MET A 1 560 ? 21.891 -22.368 -0.576 1.00 91.19 560 MET A C 1
ATOM 4485 O O . MET A 1 560 ? 21.737 -23.557 -0.849 1.00 91.19 560 MET A O 1
ATOM 4489 N N . GLU A 1 561 ? 21.602 -21.403 -1.445 1.00 89.69 561 GLU A N 1
ATOM 4490 C CA . GLU A 1 561 ? 21.043 -21.649 -2.780 1.00 89.69 561 GLU A CA 1
ATOM 4491 C C . GLU A 1 561 ? 21.952 -22.543 -3.626 1.00 89.69 561 GLU A C 1
ATOM 4493 O O . GLU A 1 561 ? 21.497 -23.524 -4.221 1.00 89.69 561 GLU A O 1
ATOM 4498 N N . TYR A 1 562 ? 23.264 -22.300 -3.605 1.00 94.25 562 TYR A N 1
ATOM 4499 C CA . TYR A 1 562 ? 24.220 -23.195 -4.252 1.00 94.25 562 TYR A CA 1
ATOM 4500 C C . TYR A 1 562 ? 24.150 -24.623 -3.692 1.00 94.25 562 TYR A C 1
ATOM 4502 O O . TYR A 1 562 ? 24.175 -25.592 -4.458 1.00 94.25 562 TYR A O 1
ATOM 4510 N N . LEU A 1 563 ? 24.042 -24.777 -2.368 1.00 92.88 563 LEU A N 1
ATOM 4511 C CA . LEU A 1 563 ? 23.923 -26.089 -1.727 1.00 92.88 563 LEU A CA 1
ATOM 4512 C C . LEU A 1 563 ? 22.617 -26.807 -2.104 1.00 92.88 563 LEU A C 1
ATOM 4514 O O . LEU A 1 563 ? 22.618 -28.036 -2.263 1.00 92.88 563 LEU A O 1
ATOM 4518 N N . MET A 1 564 ? 21.527 -26.054 -2.271 1.00 91.12 564 MET A N 1
ATOM 4519 C CA . MET A 1 564 ? 20.217 -26.573 -2.665 1.00 91.12 564 MET A CA 1
ATOM 4520 C C . MET A 1 564 ? 20.175 -26.988 -4.135 1.00 91.12 564 MET A C 1
ATOM 4522 O O . MET A 1 564 ? 19.677 -28.074 -4.439 1.00 91.12 564 MET A O 1
ATOM 4526 N N . TYR A 1 565 ? 20.746 -26.196 -5.044 1.00 93.12 565 TYR A N 1
ATOM 4527 C CA . TYR A 1 565 ? 20.515 -26.360 -6.484 1.00 93.12 565 TYR A CA 1
ATOM 4528 C C . TYR A 1 565 ? 21.726 -26.844 -7.293 1.00 93.12 565 TYR A C 1
ATOM 4530 O O . TYR A 1 565 ? 21.552 -27.526 -8.301 1.00 93.12 565 TYR A O 1
ATOM 4538 N N . CYS A 1 566 ? 22.953 -26.541 -6.868 1.00 94.81 566 CYS A N 1
ATOM 4539 C CA . CYS A 1 566 ? 24.128 -26.638 -7.742 1.00 94.81 566 CYS A CA 1
ATOM 4540 C C . CYS A 1 566 ? 25.130 -27.734 -7.366 1.00 94.81 566 CYS A C 1
ATOM 4542 O O . CYS A 1 566 ? 26.081 -27.988 -8.111 1.00 94.81 566 CYS A O 1
ATOM 4544 N N . VAL A 1 567 ? 24.943 -28.409 -6.230 1.00 93.44 567 VAL A N 1
ATOM 4545 C CA . VAL A 1 567 ? 25.872 -29.454 -5.776 1.00 93.44 567 VAL A CA 1
ATOM 4546 C C . VAL A 1 567 ? 25.863 -30.635 -6.738 1.00 93.44 567 VAL A C 1
ATOM 4548 O O . VAL A 1 567 ? 24.814 -31.137 -7.150 1.00 93.44 567 VAL A O 1
ATOM 4551 N N . THR A 1 568 ? 27.063 -31.111 -7.063 1.00 93.56 568 THR A N 1
ATOM 4552 C CA . THR A 1 568 ? 27.272 -32.287 -7.902 1.00 93.56 568 THR A CA 1
ATOM 4553 C C . THR A 1 568 ? 27.871 -33.443 -7.107 1.00 93.56 568 THR A C 1
ATOM 4555 O O . THR A 1 568 ? 28.568 -33.274 -6.104 1.00 93.56 568 THR A O 1
ATOM 4558 N N . ASP A 1 569 ? 27.594 -34.659 -7.558 1.00 92.19 569 ASP A N 1
ATOM 4559 C CA . ASP A 1 569 ? 28.201 -35.864 -7.031 1.00 92.19 569 ASP A CA 1
ATOM 4560 C C . ASP A 1 569 ? 29.665 -36.029 -7.478 1.00 92.19 569 ASP A C 1
ATOM 4562 O O . ASP A 1 569 ? 30.232 -35.240 -8.231 1.00 92.19 569 ASP A O 1
ATOM 4566 N N . SER A 1 570 ? 30.306 -37.108 -7.026 1.00 90.56 570 SER A N 1
ATOM 4567 C CA . SER A 1 570 ? 31.702 -37.424 -7.380 1.00 90.56 570 SER A CA 1
ATOM 4568 C C . SER A 1 570 ? 31.969 -37.624 -8.883 1.00 90.56 570 SER A C 1
ATOM 4570 O O . SER A 1 570 ? 33.129 -37.694 -9.288 1.00 90.56 570 SER A O 1
ATOM 4572 N N . GLN A 1 571 ? 30.924 -37.753 -9.705 1.00 92.81 571 GLN A N 1
ATOM 4573 C CA . GLN A 1 571 ? 31.006 -37.885 -11.160 1.00 92.81 571 GLN A CA 1
ATOM 4574 C C . GLN A 1 571 ? 30.725 -36.556 -11.880 1.00 92.81 571 GLN A C 1
ATOM 4576 O O . GLN A 1 571 ? 30.774 -36.521 -13.110 1.00 92.81 571 GLN A O 1
ATOM 4581 N N . GLY A 1 572 ? 30.459 -35.478 -11.135 1.00 91.06 572 GLY A N 1
ATOM 4582 C CA . GLY A 1 572 ? 30.088 -34.171 -11.670 1.00 91.06 572 GLY A CA 1
ATOM 4583 C C . GLY A 1 572 ? 28.625 -34.084 -12.110 1.00 91.06 572 GLY A C 1
ATOM 4584 O O . GLY A 1 572 ? 28.273 -33.164 -12.844 1.00 91.06 572 GLY A O 1
ATOM 4585 N N . LYS A 1 573 ? 27.768 -35.033 -11.708 1.00 93.31 573 LYS A N 1
ATOM 4586 C CA . LYS A 1 573 ? 26.328 -34.982 -11.990 1.00 93.31 573 LYS A CA 1
ATOM 4587 C C . LYS A 1 573 ? 25.613 -34.219 -10.877 1.00 93.31 573 LYS A C 1
ATOM 4589 O O . LYS A 1 573 ? 25.885 -34.480 -9.712 1.00 93.31 573 LYS A O 1
ATOM 4594 N N . VAL A 1 574 ? 24.682 -33.327 -11.222 1.00 92.62 574 VAL A N 1
ATOM 4595 C CA . VAL A 1 574 ? 23.825 -32.627 -10.248 1.00 92.62 574 VAL A CA 1
ATOM 4596 C C . VAL A 1 574 ? 23.135 -33.637 -9.326 1.00 92.62 574 VAL A C 1
ATOM 4598 O O . VAL A 1 574 ? 22.666 -34.691 -9.774 1.00 92.62 574 VAL A O 1
ATOM 4601 N N . CYS A 1 575 ? 23.133 -33.334 -8.031 1.00 95.31 575 CYS A N 1
ATOM 4602 C CA . CYS A 1 575 ? 22.577 -34.198 -7.002 1.00 95.31 575 CYS A CA 1
ATOM 4603 C C . CYS A 1 575 ? 21.079 -34.479 -7.239 1.00 95.31 575 CYS A C 1
ATOM 4605 O O . CYS A 1 575 ? 20.366 -33.575 -7.680 1.00 95.31 575 CYS A O 1
ATOM 4607 N N . PRO A 1 576 ? 20.581 -35.708 -6.983 1.00 93.75 576 PRO A N 1
ATOM 4608 C CA . PRO A 1 576 ? 19.213 -36.102 -7.332 1.00 93.75 576 PRO A CA 1
ATOM 4609 C C . PRO A 1 576 ? 18.119 -35.141 -6.854 1.00 93.75 576 PRO A C 1
ATOM 4611 O O . PRO A 1 576 ? 17.243 -34.800 -7.646 1.00 93.75 576 PRO A O 1
ATOM 4614 N N . LEU A 1 577 ? 18.192 -34.653 -5.611 1.00 91.19 577 LEU A N 1
ATOM 4615 C CA . LEU A 1 577 ? 17.206 -33.708 -5.080 1.00 91.19 577 LEU A CA 1
ATOM 4616 C C . LEU A 1 577 ? 17.332 -32.325 -5.739 1.00 91.19 577 LEU A C 1
ATOM 4618 O O . LEU A 1 577 ? 16.316 -31.716 -6.042 1.00 91.19 577 LEU A O 1
ATOM 4622 N N . SER A 1 578 ? 18.546 -31.857 -6.058 1.00 92.69 578 SER A N 1
ATOM 4623 C CA . SER A 1 578 ? 18.712 -30.606 -6.823 1.00 92.69 578 SER A CA 1
ATOM 4624 C C . SER A 1 578 ? 18.107 -30.707 -8.210 1.00 92.69 578 SER A C 1
ATOM 4626 O O . SER A 1 578 ? 17.405 -29.805 -8.650 1.00 92.69 578 SER A O 1
ATOM 4628 N N . GLN A 1 579 ? 18.385 -31.815 -8.901 1.00 93.19 579 GLN A N 1
ATOM 4629 C CA . GLN A 1 579 ? 17.873 -32.045 -10.243 1.00 93.19 579 GLN A CA 1
ATOM 4630 C C . GLN A 1 579 ? 16.344 -32.078 -10.235 1.00 93.19 579 GLN A C 1
ATOM 4632 O O . GLN A 1 579 ? 15.724 -31.486 -11.106 1.00 93.19 579 GLN A O 1
ATOM 4637 N N . TYR A 1 580 ? 15.749 -32.716 -9.226 1.00 91.94 580 TYR A N 1
ATOM 4638 C CA . TYR A 1 580 ? 14.303 -32.751 -9.055 1.00 91.94 580 TYR A CA 1
ATOM 4639 C C . TYR A 1 580 ? 13.692 -31.367 -8.816 1.00 91.94 580 TYR A C 1
ATOM 4641 O O . TYR A 1 580 ? 12.687 -31.046 -9.446 1.00 91.94 580 TYR A O 1
ATOM 4649 N N . LEU A 1 581 ? 14.299 -30.537 -7.961 1.00 86.81 581 LEU A N 1
ATOM 4650 C CA . LEU A 1 581 ? 13.828 -29.166 -7.732 1.00 86.81 581 LEU A CA 1
ATOM 4651 C C . LEU A 1 581 ? 13.866 -28.347 -9.032 1.00 86.81 581 LEU A C 1
ATOM 4653 O O . LEU A 1 581 ? 12.859 -27.757 -9.413 1.00 86.81 581 LEU A O 1
ATOM 4657 N N . ILE A 1 582 ? 14.977 -28.422 -9.775 1.00 86.69 582 ILE A N 1
ATOM 4658 C CA . ILE A 1 582 ? 15.127 -27.760 -11.081 1.00 86.69 582 ILE A CA 1
ATOM 4659 C C . ILE A 1 582 ? 14.081 -28.265 -12.085 1.00 86.69 582 ILE A C 1
ATOM 4661 O O . ILE A 1 582 ? 13.469 -27.470 -12.793 1.00 86.69 582 ILE A O 1
ATOM 4665 N N . ASP A 1 583 ? 13.873 -29.580 -12.172 1.00 87.06 583 ASP A N 1
ATOM 4666 C CA . ASP A 1 583 ? 12.933 -30.181 -13.124 1.00 87.06 583 ASP A CA 1
ATOM 4667 C C . ASP A 1 583 ? 11.468 -29.872 -12.773 1.00 87.06 583 ASP A C 1
ATOM 4669 O O . ASP A 1 583 ? 10.627 -29.781 -13.668 1.00 87.06 583 ASP A O 1
ATOM 4673 N N . THR A 1 584 ? 11.154 -29.688 -11.489 1.00 84.50 584 THR A N 1
ATOM 4674 C CA . THR A 1 584 ? 9.806 -29.313 -11.035 1.00 84.50 584 THR A CA 1
ATOM 4675 C C . THR A 1 584 ? 9.462 -27.899 -11.494 1.00 84.50 584 THR A C 1
ATOM 4677 O O . THR A 1 584 ? 8.413 -27.712 -12.106 1.00 84.50 584 THR A O 1
ATOM 4680 N N . MET A 1 585 ? 10.395 -26.954 -11.350 1.00 78.50 585 MET A N 1
ATOM 4681 C CA . MET A 1 585 ? 10.239 -25.585 -11.861 1.00 78.50 585 MET A CA 1
ATOM 4682 C C . MET A 1 585 ? 10.050 -25.552 -13.389 1.00 78.50 585 MET A C 1
ATOM 4684 O O . MET A 1 585 ? 9.170 -24.856 -13.886 1.00 78.50 585 MET A O 1
ATOM 4688 N N . ILE A 1 586 ? 10.770 -26.397 -14.150 1.00 77.38 586 ILE A N 1
ATOM 4689 C CA . ILE A 1 586 ? 10.561 -26.541 -15.612 1.00 77.38 586 ILE A CA 1
ATOM 4690 C C . ILE A 1 586 ? 9.117 -26.948 -15.928 1.00 77.38 586 ILE A C 1
ATOM 4692 O O . ILE A 1 586 ? 8.523 -26.488 -16.906 1.00 77.38 586 ILE A O 1
ATOM 4696 N N . ASN A 1 587 ? 8.557 -27.881 -15.161 1.00 76.12 587 ASN A N 1
ATOM 4697 C CA . ASN A 1 587 ? 7.221 -28.396 -15.437 1.00 76.12 587 ASN A CA 1
ATOM 4698 C C . ASN A 1 587 ? 6.136 -27.367 -15.098 1.00 76.12 587 ASN A C 1
ATOM 4700 O O . ASN A 1 587 ? 5.138 -27.304 -15.813 1.00 76.12 587 ASN A O 1
ATOM 4704 N N . GLU A 1 588 ? 6.332 -26.546 -14.067 1.00 73.81 588 GLU A N 1
ATOM 4705 C CA . GLU A 1 588 ? 5.419 -25.450 -13.722 1.00 73.81 588 GLU A CA 1
ATOM 4706 C C . GLU A 1 588 ? 5.410 -24.352 -14.796 1.00 73.81 588 GLU A C 1
ATOM 4708 O O . GLU A 1 588 ? 4.332 -23.970 -15.260 1.00 73.81 588 GLU A O 1
ATOM 4713 N N . GLU A 1 589 ? 6.583 -23.943 -15.295 1.00 73.50 589 GLU A N 1
ATOM 4714 C CA . GLU A 1 589 ? 6.716 -22.992 -16.413 1.00 73.50 589 GLU A CA 1
ATOM 4715 C C . GLU A 1 589 ? 5.950 -23.474 -17.664 1.00 73.50 589 GLU A C 1
ATOM 4717 O O . GLU A 1 589 ? 5.118 -22.757 -18.225 1.00 73.50 589 GLU A O 1
ATOM 4722 N N . ASN A 1 590 ? 6.155 -24.733 -18.070 1.00 74.38 590 ASN A N 1
ATOM 4723 C CA . ASN A 1 590 ? 5.525 -25.293 -19.275 1.00 74.38 590 ASN A CA 1
ATOM 4724 C C . ASN A 1 590 ? 4.006 -25.520 -19.132 1.00 74.38 590 ASN A C 1
ATOM 4726 O O . ASN A 1 590 ? 3.264 -25.474 -20.124 1.00 74.38 590 ASN A O 1
ATOM 4730 N N . ASN A 1 591 ? 3.530 -25.790 -17.914 1.00 73.38 591 ASN A N 1
ATOM 4731 C CA . ASN A 1 591 ? 2.104 -25.977 -17.647 1.00 73.38 591 ASN A CA 1
ATOM 4732 C C . ASN A 1 591 ? 1.350 -24.638 -17.613 1.00 73.38 591 ASN A C 1
ATOM 4734 O O . ASN A 1 591 ? 0.182 -24.597 -18.007 1.00 73.38 591 ASN A O 1
ATOM 4738 N N . ASN A 1 592 ? 2.015 -23.542 -17.237 1.00 61.38 592 ASN A N 1
ATOM 4739 C CA . ASN A 1 592 ? 1.420 -22.206 -17.244 1.00 61.38 592 ASN A CA 1
ATOM 4740 C C . ASN A 1 592 ? 1.260 -21.629 -18.665 1.00 61.38 592 ASN A C 1
ATOM 4742 O O . ASN A 1 592 ? 0.256 -20.972 -18.946 1.00 61.38 592 ASN A O 1
ATOM 4746 N N . GLU A 1 593 ? 2.155 -21.944 -19.608 1.00 53.25 593 GLU A N 1
ATOM 4747 C CA . GLU A 1 593 ? 2.047 -21.444 -20.993 1.00 53.25 593 GLU A CA 1
ATOM 4748 C C . GLU A 1 593 ? 0.958 -22.130 -21.840 1.00 53.25 593 GLU A C 1
ATOM 4750 O O . GLU A 1 593 ? 0.482 -21.571 -22.831 1.00 53.25 593 GLU A O 1
ATOM 4755 N N . THR A 1 594 ? 0.516 -23.337 -21.473 1.00 51.91 594 THR A N 1
ATOM 4756 C CA . THR A 1 594 ? -0.443 -24.114 -22.284 1.00 51.91 594 THR A CA 1
ATOM 4757 C C . THR A 1 594 ? -1.904 -24.015 -21.817 1.00 51.91 594 THR A C 1
ATOM 4759 O O . THR A 1 594 ? -2.801 -24.533 -22.489 1.00 51.91 594 THR A O 1
ATOM 4762 N N . GLY A 1 595 ? -2.180 -23.283 -20.730 1.00 47.34 595 GLY A N 1
ATOM 4763 C CA . GLY A 1 595 ? -3.490 -23.230 -20.063 1.00 47.34 595 GLY A CA 1
ATOM 4764 C C . GLY A 1 595 ? -4.549 -22.261 -20.616 1.00 47.34 595 GLY A C 1
ATOM 4765 O O . GLY A 1 595 ? -5.697 -22.331 -20.184 1.00 47.34 595 GLY A O 1
ATOM 4766 N N . SER A 1 596 ? -4.247 -21.385 -21.586 1.00 43.16 596 SER A N 1
ATOM 4767 C CA . SER A 1 596 ? -5.229 -20.393 -22.095 1.00 43.16 596 SER A CA 1
ATOM 4768 C C . SER A 1 596 ? -6.064 -20.860 -23.311 1.00 43.16 596 SER A C 1
ATOM 4770 O O . SER A 1 596 ? -6.785 -20.086 -23.942 1.00 43.16 596 SER A O 1
ATOM 4772 N N . GLY A 1 597 ? -6.002 -22.147 -23.672 1.00 44.66 597 GLY A N 1
ATOM 4773 C CA . GLY A 1 597 ? -6.723 -22.716 -24.818 1.00 44.66 597 GLY A CA 1
ATOM 4774 C C . GLY A 1 597 ? -7.943 -23.544 -24.417 1.00 44.66 597 GLY A C 1
ATOM 4775 O O . GLY A 1 597 ? -7.809 -24.717 -24.085 1.00 44.66 597 GLY A O 1
ATOM 4776 N N . GLY A 1 598 ? -9.139 -22.955 -24.504 1.00 52.59 598 GLY A N 1
ATOM 4777 C CA . GLY A 1 598 ? -10.414 -23.598 -24.169 1.00 52.59 598 GLY A CA 1
ATOM 4778 C C . GLY A 1 598 ? -10.642 -24.977 -24.809 1.00 52.59 598 GLY A C 1
ATOM 4779 O O . GLY A 1 598 ? -10.488 -25.167 -26.017 1.00 52.59 598 GLY A O 1
ATOM 4780 N N . GLY A 1 599 ? -11.088 -25.927 -23.985 1.00 39.22 599 GLY A N 1
ATOM 4781 C CA . GLY A 1 599 ? -11.410 -27.288 -24.400 1.00 39.22 599 GLY A CA 1
ATOM 4782 C C . GLY A 1 599 ? -12.174 -28.059 -23.329 1.00 39.22 599 GLY A C 1
ATOM 4783 O O . GLY A 1 599 ? -11.600 -28.860 -22.604 1.00 39.22 599 GLY A O 1
ATOM 4784 N N . ASP A 1 600 ? -13.479 -27.808 -23.264 1.00 50.62 600 ASP A N 1
ATOM 4785 C CA . ASP A 1 600 ? -14.485 -28.599 -22.551 1.00 50.62 600 ASP A CA 1
ATOM 4786 C C . ASP A 1 600 ? -14.460 -30.073 -23.013 1.00 50.62 600 ASP A C 1
ATOM 4788 O O . ASP A 1 600 ? -14.523 -30.363 -24.214 1.00 50.62 600 ASP A O 1
ATOM 4792 N N . GLY A 1 601 ? -14.358 -31.015 -22.070 1.00 39.84 601 GLY A N 1
ATOM 4793 C CA . GLY A 1 601 ? -14.367 -32.449 -22.372 1.00 39.84 601 GLY A CA 1
ATOM 4794 C C . GLY A 1 601 ? -13.883 -33.333 -21.227 1.00 39.84 601 GLY A C 1
ATOM 4795 O O . GLY A 1 601 ? -12.758 -33.821 -21.244 1.00 39.84 601 GLY A O 1
ATOM 4796 N N . GLY A 1 602 ? -14.747 -33.567 -20.238 1.00 43.09 602 GLY A N 1
ATOM 4797 C CA . GLY A 1 602 ? -14.426 -34.380 -19.066 1.00 43.09 602 GLY A CA 1
ATOM 4798 C C . GLY A 1 602 ? -14.227 -35.882 -19.306 1.00 43.09 602 GLY A C 1
ATOM 4799 O O . GLY A 1 602 ? -14.727 -36.458 -20.271 1.00 43.09 602 GLY A O 1
ATOM 4800 N N . ASN A 1 603 ? -13.571 -36.530 -18.340 1.00 36.12 603 ASN A N 1
ATOM 4801 C CA . ASN A 1 603 ? -14.017 -37.787 -17.731 1.00 36.12 603 ASN A CA 1
ATOM 4802 C C . ASN A 1 603 ? -13.226 -38.048 -16.436 1.00 36.12 603 ASN A C 1
ATOM 4804 O O . ASN A 1 603 ? -12.031 -37.779 -16.392 1.00 36.12 603 ASN A O 1
ATOM 4808 N N . GLY A 1 604 ? -13.903 -38.533 -15.394 1.00 47.72 604 GLY A N 1
ATOM 4809 C CA . GLY A 1 604 ? -13.416 -38.478 -14.015 1.00 47.72 604 GLY A CA 1
ATOM 4810 C C . GLY A 1 604 ? -12.627 -39.673 -13.460 1.00 47.72 604 GLY A C 1
ATOM 4811 O O . GLY A 1 604 ? -12.421 -40.691 -14.118 1.00 47.72 604 GLY A O 1
ATOM 4812 N N . GLY A 1 605 ? -12.268 -39.498 -12.188 1.00 33.22 605 GLY A N 1
ATOM 4813 C CA . GLY A 1 605 ? -11.719 -40.431 -11.192 1.00 33.22 605 GLY A CA 1
ATOM 4814 C C . GLY A 1 605 ? -11.275 -39.542 -10.022 1.00 33.22 605 GLY A C 1
ATOM 4815 O O . GLY A 1 605 ? -10.449 -38.672 -10.240 1.00 33.22 605 GLY A O 1
ATOM 4816 N N . ASP A 1 606 ? -12.013 -39.405 -8.919 1.00 54.78 606 ASP A N 1
ATOM 4817 C CA . ASP A 1 606 ? -12.189 -40.320 -7.773 1.00 54.78 606 ASP A CA 1
ATOM 4818 C C . ASP A 1 606 ? -10.857 -40.839 -7.187 1.00 54.78 606 ASP A C 1
ATOM 4820 O O . ASP A 1 606 ? -10.243 -41.740 -7.757 1.00 54.78 606 ASP A O 1
ATOM 4824 N N . GLY A 1 607 ? -10.443 -40.245 -6.059 1.00 40.03 607 GLY A N 1
ATOM 4825 C CA . GLY A 1 607 ? -9.274 -40.555 -5.211 1.00 40.03 607 GLY A CA 1
ATOM 4826 C C . GLY A 1 607 ? -8.843 -39.265 -4.491 1.00 40.03 607 GLY A C 1
ATOM 4827 O O . GLY A 1 607 ? -8.586 -38.285 -5.172 1.00 40.03 607 GLY A O 1
ATOM 4828 N N . THR A 1 608 ? -8.883 -39.059 -3.168 1.00 45.00 608 THR A N 1
ATOM 4829 C CA . THR A 1 608 ? -8.422 -39.847 -2.005 1.00 45.00 608 THR A CA 1
ATOM 4830 C C . THR A 1 608 ? -6.989 -40.355 -2.133 1.00 45.00 608 THR A C 1
ATOM 4832 O O . THR A 1 608 ? -6.758 -41.561 -2.061 1.00 45.00 608 THR A O 1
ATOM 4835 N N . GLU A 1 609 ? -6.031 -39.448 -2.296 1.00 37.53 609 GLU A N 1
ATOM 4836 C CA . GLU A 1 609 ? -4.650 -39.691 -1.881 1.00 37.53 609 GLU A CA 1
ATOM 4837 C C . GLU A 1 609 ? -4.300 -38.635 -0.829 1.00 37.53 609 GLU A C 1
ATOM 4839 O O . GLU A 1 609 ? -4.400 -37.439 -1.076 1.00 37.53 609 GLU A O 1
ATOM 4844 N N . GLU A 1 610 ? -4.002 -39.103 0.387 1.00 41.38 610 GLU A N 1
ATOM 4845 C CA . GLU A 1 610 ? -3.202 -38.358 1.360 1.00 41.38 610 GLU A CA 1
ATOM 4846 C C . GLU A 1 610 ? -1.981 -37.793 0.618 1.00 41.38 610 GLU A C 1
ATOM 4848 O O . GLU A 1 610 ? -1.425 -38.519 -0.211 1.00 41.38 610 GLU A O 1
ATOM 4853 N N . ASP A 1 611 ? -1.544 -36.563 0.927 1.00 45.41 611 ASP A N 1
ATOM 4854 C CA . ASP A 1 611 ? -0.255 -35.999 0.479 1.00 45.41 611 ASP A CA 1
ATOM 4855 C C . ASP A 1 611 ? 0.911 -36.752 1.141 1.00 45.41 611 ASP A C 1
ATOM 4857 O O . ASP A 1 611 ? 1.736 -36.247 1.902 1.00 45.41 611 ASP A O 1
ATOM 4861 N N . ILE A 1 612 ? 0.954 -38.043 0.857 1.00 56.75 612 ILE A N 1
ATOM 4862 C CA . ILE A 1 612 ? 2.132 -38.864 0.859 1.00 56.75 612 ILE A CA 1
ATOM 4863 C C . ILE A 1 612 ? 2.964 -38.251 -0.254 1.00 56.75 612 ILE A C 1
ATOM 4865 O O . ILE A 1 612 ? 2.586 -38.372 -1.420 1.00 56.75 612 ILE A O 1
ATOM 4869 N N . ILE A 1 613 ? 4.078 -37.600 0.110 1.00 62.97 613 ILE A N 1
ATOM 4870 C CA . ILE A 1 613 ? 5.168 -37.299 -0.826 1.00 62.97 613 ILE A CA 1
ATOM 4871 C C . ILE A 1 613 ? 5.265 -38.518 -1.748 1.00 62.97 613 ILE A C 1
ATOM 4873 O O . ILE A 1 613 ? 5.550 -39.609 -1.231 1.00 62.97 613 ILE A O 1
ATOM 4877 N N . PRO A 1 614 ? 4.937 -38.388 -3.052 1.00 78.12 614 PRO A N 1
ATOM 4878 C CA . PRO A 1 614 ? 4.796 -39.531 -3.929 1.00 78.12 614 PRO A CA 1
ATOM 4879 C C . PRO A 1 614 ? 5.992 -40.462 -3.750 1.00 78.12 614 PRO A C 1
ATOM 4881 O O . PRO A 1 614 ? 7.118 -39.971 -3.636 1.00 78.12 614 PRO A O 1
ATOM 4884 N N . PRO A 1 615 ? 5.810 -41.792 -3.715 1.00 79.44 615 PRO A N 1
ATOM 4885 C CA . PRO A 1 615 ? 6.919 -42.716 -3.481 1.00 79.44 615 PRO A CA 1
ATOM 4886 C C . PRO A 1 615 ? 8.135 -42.454 -4.385 1.00 79.44 615 PRO A C 1
ATOM 4888 O O . PRO A 1 615 ? 9.271 -42.672 -3.981 1.00 79.44 615 PRO A O 1
ATOM 4891 N N . GLU A 1 616 ? 7.904 -41.929 -5.591 1.00 82.06 616 GLU A N 1
ATOM 4892 C CA . GLU A 1 616 ? 8.944 -41.457 -6.506 1.00 82.06 616 GLU A CA 1
ATOM 4893 C C . GLU A 1 616 ? 9.764 -40.277 -5.951 1.00 82.06 616 GLU A C 1
ATOM 4895 O O . GLU A 1 616 ? 10.992 -40.326 -5.984 1.00 82.06 616 GLU A O 1
ATOM 4900 N N . GLN A 1 617 ? 9.122 -39.264 -5.367 1.00 83.19 617 GLN A N 1
ATOM 4901 C CA . GLN A 1 617 ? 9.796 -38.149 -4.698 1.00 83.19 617 GLN A CA 1
ATOM 4902 C C . GLN A 1 617 ? 10.557 -38.620 -3.447 1.00 83.19 617 GLN A C 1
ATOM 4904 O O . GLN A 1 617 ? 11.715 -38.246 -3.257 1.00 83.19 617 GLN A O 1
ATOM 4909 N N . LEU A 1 618 ? 9.975 -39.512 -2.634 1.00 83.19 618 LEU A N 1
ATOM 4910 C CA . LEU A 1 618 ? 10.685 -40.107 -1.490 1.00 83.19 618 LEU A CA 1
ATOM 4911 C C . LEU A 1 618 ? 11.922 -40.897 -1.934 1.00 83.19 618 LEU A C 1
ATOM 4913 O O . LEU A 1 618 ? 12.959 -40.827 -1.274 1.00 83.19 618 LEU A O 1
ATOM 4917 N N . HIS A 1 619 ? 11.851 -41.607 -3.063 1.00 87.56 619 HIS A N 1
ATOM 4918 C CA . HIS A 1 619 ? 13.010 -42.288 -3.639 1.00 87.56 619 HIS A CA 1
ATOM 4919 C C . HIS A 1 619 ? 14.092 -41.313 -4.103 1.00 87.56 619 HIS A C 1
ATOM 4921 O O . HIS A 1 619 ? 15.266 -41.577 -3.853 1.00 87.56 619 HIS A O 1
ATOM 4927 N N . ILE A 1 620 ? 13.728 -40.181 -4.711 1.00 89.88 620 ILE A N 1
ATOM 4928 C CA . ILE A 1 620 ? 14.688 -39.137 -5.101 1.00 89.88 620 ILE A CA 1
ATOM 4929 C C . ILE A 1 620 ? 15.411 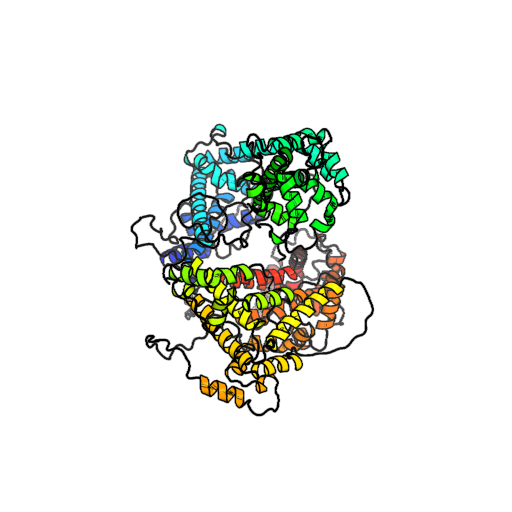-38.582 -3.868 1.00 89.88 620 ILE A C 1
ATOM 4931 O O . ILE A 1 620 ? 16.641 -38.499 -3.860 1.00 89.88 620 ILE A O 1
ATOM 4935 N N . ILE A 1 621 ? 14.664 -38.256 -2.810 1.00 86.56 621 ILE A N 1
ATOM 4936 C CA . ILE A 1 621 ? 15.215 -37.760 -1.542 1.00 86.56 621 ILE A CA 1
ATOM 4937 C C . ILE A 1 621 ? 16.119 -38.830 -0.900 1.00 86.56 621 ILE A C 1
ATOM 4939 O O . ILE A 1 621 ? 17.217 -38.531 -0.429 1.00 86.56 621 ILE A O 1
ATOM 4943 N N . ALA A 1 622 ? 15.706 -40.097 -0.901 1.00 88.19 622 ALA A N 1
ATOM 4944 C CA . ALA A 1 622 ? 16.516 -41.183 -0.360 1.00 88.19 622 ALA A CA 1
ATOM 4945 C C . ALA A 1 622 ? 17.788 -41.444 -1.189 1.00 88.19 622 ALA A C 1
ATOM 4947 O O . ALA A 1 622 ? 18.847 -41.701 -0.615 1.00 88.19 622 ALA A O 1
ATOM 4948 N N . ASP A 1 623 ? 17.725 -41.354 -2.518 1.00 90.69 623 ASP A N 1
ATOM 4949 C CA . ASP A 1 623 ? 18.881 -41.516 -3.407 1.00 90.69 623 ASP A CA 1
ATOM 4950 C C . ASP A 1 623 ? 19.890 -40.373 -3.267 1.00 90.69 623 ASP A C 1
ATOM 4952 O O . ASP A 1 623 ? 21.102 -40.616 -3.293 1.00 90.69 623 ASP A O 1
ATOM 4956 N N . ASP A 1 624 ? 19.412 -39.148 -3.051 1.00 92.00 624 ASP A N 1
ATOM 4957 C CA . ASP A 1 624 ? 20.257 -38.009 -2.696 1.00 92.00 624 ASP A CA 1
ATOM 4958 C C . ASP A 1 624 ? 20.963 -38.249 -1.354 1.00 92.00 624 ASP A C 1
ATOM 4960 O O . ASP A 1 624 ? 22.190 -38.167 -1.271 1.00 92.00 624 ASP A O 1
ATOM 4964 N N . CYS A 1 625 ? 20.217 -38.691 -0.337 1.00 91.25 625 CYS A N 1
ATOM 4965 C CA . CYS A 1 625 ? 20.770 -39.074 0.961 1.00 91.25 625 CYS A CA 1
ATOM 4966 C C . CYS A 1 625 ? 21.818 -40.203 0.859 1.00 91.25 625 CYS A C 1
ATOM 4968 O O . CYS A 1 625 ? 22.809 -40.202 1.592 1.00 91.25 625 CYS A O 1
ATOM 4970 N N . ARG A 1 626 ? 21.649 -41.177 -0.044 1.00 90.81 626 ARG A N 1
ATOM 4971 C CA . ARG A 1 626 ? 22.606 -42.289 -0.229 1.00 90.81 626 ARG A CA 1
ATOM 4972 C C . ARG A 1 626 ? 23.921 -41.853 -0.861 1.00 90.81 626 ARG A C 1
ATOM 4974 O O . ARG A 1 626 ? 24.940 -42.539 -0.722 1.00 90.81 626 ARG A O 1
ATOM 4981 N N . ASN A 1 627 ? 23.912 -40.748 -1.597 1.00 92.00 627 ASN A N 1
ATOM 4982 C CA . ASN A 1 627 ? 25.102 -40.215 -2.228 1.00 92.00 627 ASN A CA 1
ATOM 4983 C C . ASN A 1 627 ? 25.890 -39.381 -1.214 1.00 92.00 627 ASN A C 1
ATOM 4985 O O . ASN A 1 627 ? 25.417 -38.353 -0.758 1.00 92.00 627 ASN A O 1
ATOM 4989 N N . ILE A 1 628 ? 27.113 -39.799 -0.881 1.00 87.19 628 ILE A N 1
ATOM 4990 C CA . ILE A 1 628 ? 27.924 -39.161 0.172 1.00 87.19 628 ILE A CA 1
ATOM 4991 C C . ILE A 1 628 ? 28.118 -37.654 -0.070 1.00 87.19 628 ILE A C 1
ATOM 4993 O O . ILE A 1 628 ? 27.988 -36.865 0.865 1.00 87.19 628 ILE A O 1
ATOM 4997 N N . ASN A 1 629 ? 28.389 -37.249 -1.315 1.00 85.56 629 ASN A N 1
ATOM 4998 C CA . ASN A 1 629 ? 28.590 -35.837 -1.646 1.00 85.56 629 ASN A CA 1
ATOM 4999 C C . ASN A 1 629 ? 27.276 -35.056 -1.530 1.00 85.56 629 ASN A C 1
ATOM 5001 O O . ASN A 1 629 ? 27.267 -33.963 -0.968 1.00 85.56 629 ASN A O 1
ATOM 5005 N N . CYS A 1 630 ? 26.163 -35.637 -1.981 1.00 91.69 630 CYS A N 1
ATOM 5006 C CA . CYS A 1 630 ? 24.857 -34.989 -1.901 1.00 91.69 630 CYS A CA 1
ATOM 5007 C C . CYS A 1 630 ? 24.336 -34.925 -0.457 1.00 91.69 630 CYS A C 1
ATOM 5009 O O . CYS A 1 630 ? 23.937 -33.869 0.008 1.00 91.69 630 CYS A O 1
ATOM 5011 N N . ASN A 1 631 ? 24.475 -35.993 0.324 1.00 88.31 631 ASN A N 1
ATOM 5012 C CA . ASN A 1 631 ? 24.134 -36.010 1.745 1.00 88.31 631 ASN A CA 1
ATOM 5013 C C . ASN A 1 631 ? 24.896 -34.948 2.547 1.00 88.31 631 ASN A C 1
ATOM 5015 O O . ASN A 1 631 ? 24.319 -34.288 3.413 1.00 88.31 631 ASN A O 1
ATOM 5019 N N . SER A 1 632 ? 26.185 -34.749 2.237 1.00 86.62 632 SER A N 1
ATOM 5020 C CA . SER A 1 632 ? 27.017 -33.776 2.948 1.00 86.62 632 SER A CA 1
ATOM 5021 C C . SER A 1 632 ? 26.465 -32.349 2.868 1.00 86.62 632 SER A C 1
ATOM 5023 O O . SER A 1 632 ? 26.557 -31.621 3.856 1.00 86.62 632 SER A O 1
ATOM 5025 N N . ARG A 1 633 ? 25.805 -31.973 1.761 1.00 89.44 633 ARG A N 1
ATOM 5026 C CA . ARG A 1 633 ? 25.229 -30.631 1.602 1.00 89.44 633 ARG A CA 1
ATOM 5027 C C . ARG A 1 633 ? 24.082 -30.364 2.564 1.00 89.44 633 ARG A C 1
ATOM 5029 O O . ARG A 1 633 ? 24.000 -29.261 3.075 1.00 89.44 633 ARG A O 1
ATOM 5036 N N . MET A 1 634 ? 23.262 -31.365 2.892 1.00 85.75 634 MET A N 1
ATOM 5037 C CA . MET A 1 634 ? 22.138 -31.187 3.817 1.00 85.75 634 MET A CA 1
ATOM 5038 C C . MET A 1 634 ? 22.632 -30.932 5.239 1.00 85.75 634 MET A C 1
ATOM 5040 O O . MET A 1 634 ? 22.043 -30.143 5.970 1.00 85.75 634 MET A O 1
ATOM 5044 N N . ARG A 1 635 ? 23.777 -31.520 5.614 1.00 83.81 635 ARG A N 1
ATOM 5045 C CA . ARG A 1 635 ? 24.444 -31.202 6.886 1.00 83.81 635 ARG A CA 1
ATOM 5046 C C . ARG A 1 635 ? 24.932 -29.762 6.917 1.00 83.81 635 ARG A C 1
ATOM 5048 O O . ARG A 1 635 ? 24.872 -29.114 7.955 1.00 83.81 635 ARG A O 1
ATOM 5055 N N . ILE A 1 636 ? 25.463 -29.293 5.792 1.00 87.88 636 ILE A N 1
ATOM 5056 C CA . ILE A 1 636 ? 25.955 -27.929 5.650 1.00 87.88 636 ILE A CA 1
ATOM 5057 C C . ILE A 1 636 ? 24.770 -26.950 5.678 1.00 87.88 636 ILE A C 1
ATOM 5059 O O . ILE A 1 636 ? 24.804 -26.027 6.478 1.00 87.88 636 ILE A O 1
ATOM 5063 N N . ILE A 1 637 ? 23.697 -27.197 4.919 1.00 86.12 637 ILE A N 1
ATOM 5064 C CA . ILE A 1 637 ? 22.451 -26.407 4.939 1.00 86.12 637 ILE A CA 1
ATOM 5065 C C . ILE A 1 637 ? 21.901 -26.300 6.364 1.00 86.12 637 ILE A C 1
ATOM 5067 O O . ILE A 1 637 ? 21.621 -25.199 6.819 1.00 86.12 637 ILE A O 1
ATOM 5071 N N . ASN A 1 638 ? 21.843 -27.410 7.107 1.00 85.25 638 ASN A N 1
ATOM 5072 C CA . ASN A 1 638 ? 21.416 -27.395 8.508 1.00 85.25 638 ASN A CA 1
ATOM 5073 C C . ASN A 1 638 ? 22.311 -26.503 9.389 1.00 85.25 638 ASN A C 1
ATOM 5075 O O . ASN A 1 638 ? 21.829 -25.825 10.288 1.00 85.25 638 ASN A O 1
ATOM 5079 N N . LYS A 1 639 ? 23.626 -26.471 9.131 1.00 87.69 639 LYS A N 1
ATOM 5080 C CA . LYS A 1 639 ? 24.541 -25.556 9.830 1.00 87.69 639 LYS A CA 1
ATOM 5081 C C . LYS A 1 639 ? 24.294 -24.090 9.467 1.00 87.69 639 LYS A C 1
ATOM 5083 O O . LYS A 1 639 ? 24.390 -23.261 10.363 1.00 87.69 639 LYS A O 1
ATOM 5088 N N . TYR A 1 640 ? 23.997 -23.772 8.203 1.00 87.12 640 TYR A N 1
ATOM 5089 C CA . TYR A 1 640 ? 23.622 -22.411 7.795 1.00 87.12 640 TYR A CA 1
ATOM 5090 C C . TYR A 1 640 ? 22.317 -21.979 8.457 1.00 87.12 640 TYR A C 1
ATOM 5092 O O . TYR A 1 640 ? 22.294 -20.913 9.058 1.00 87.12 640 TYR A O 1
ATOM 5100 N N . ALA A 1 641 ? 21.282 -22.824 8.415 1.00 80.69 641 ALA A N 1
ATOM 5101 C CA . ALA A 1 641 ? 19.996 -22.551 9.051 1.00 80.69 641 ALA A CA 1
ATOM 5102 C C . ALA A 1 641 ? 20.179 -22.224 10.541 1.00 80.69 641 ALA A C 1
ATOM 5104 O O . ALA A 1 641 ? 19.810 -21.139 10.979 1.00 80.69 641 ALA A O 1
ATOM 5105 N N . ASN A 1 642 ? 20.887 -23.085 11.280 1.00 83.44 642 ASN A N 1
ATOM 5106 C CA . ASN A 1 642 ? 21.184 -22.849 12.694 1.00 83.44 642 ASN A CA 1
ATOM 5107 C C . ASN A 1 642 ? 22.032 -21.587 12.923 1.00 83.44 642 ASN A C 1
ATOM 5109 O O . ASN A 1 642 ? 21.888 -20.921 13.945 1.00 83.44 642 ASN A O 1
ATOM 5113 N N . TYR A 1 643 ? 22.979 -21.275 12.034 1.00 85.62 643 TYR A N 1
ATOM 5114 C CA . TYR A 1 643 ? 23.818 -20.085 12.176 1.00 85.62 643 TYR A CA 1
ATOM 5115 C C . TYR A 1 643 ? 23.013 -18.800 11.957 1.00 85.62 643 TYR A C 1
ATOM 5117 O O . TYR A 1 643 ? 23.099 -17.900 12.786 1.00 85.62 643 TYR A O 1
ATOM 5125 N N . ILE A 1 644 ? 22.209 -18.736 10.891 1.00 80.12 644 ILE A N 1
ATOM 5126 C CA . ILE A 1 644 ? 21.329 -17.599 10.583 1.00 80.12 644 ILE A CA 1
ATOM 5127 C C . ILE A 1 644 ? 20.319 -17.400 11.712 1.00 80.12 644 ILE A C 1
ATOM 5129 O O . ILE A 1 644 ? 20.164 -16.284 12.197 1.00 80.12 644 ILE A O 1
ATOM 5133 N N . GLU A 1 645 ? 19.708 -18.483 12.192 1.00 81.25 645 GLU A N 1
ATOM 5134 C CA . GLU A 1 645 ? 18.780 -18.445 13.321 1.00 81.25 645 GLU A CA 1
ATOM 5135 C C . GLU A 1 645 ? 19.455 -17.889 14.587 1.00 81.25 645 GLU A C 1
ATOM 5137 O O . GLU A 1 645 ? 18.919 -17.001 15.244 1.00 81.25 645 GLU A O 1
ATOM 5142 N N . ASN A 1 646 ? 20.667 -18.349 14.921 1.00 81.12 646 ASN A N 1
ATOM 5143 C CA . ASN A 1 646 ? 21.414 -17.826 16.069 1.00 81.12 646 ASN A CA 1
ATOM 5144 C C . ASN A 1 646 ? 21.843 -16.361 15.885 1.00 81.12 646 ASN A C 1
ATOM 5146 O O . ASN A 1 646 ? 21.858 -15.607 16.857 1.00 81.12 646 ASN A O 1
ATOM 5150 N N . ALA A 1 647 ? 22.186 -15.954 14.662 1.00 77.62 647 ALA A N 1
ATOM 5151 C CA . ALA A 1 647 ? 22.511 -14.570 14.339 1.00 77.62 647 ALA A CA 1
ATOM 5152 C C . ALA A 1 647 ? 21.287 -13.657 14.508 1.00 77.62 647 ALA A C 1
ATOM 5154 O O . ALA A 1 647 ? 21.391 -12.620 15.159 1.00 77.62 647 ALA A O 1
ATOM 5155 N N . MET A 1 648 ? 20.118 -14.079 14.014 1.00 75.50 648 MET A N 1
ATOM 5156 C CA . MET A 1 648 ? 18.837 -13.388 14.210 1.00 75.50 648 MET A CA 1
ATOM 5157 C C . MET A 1 648 ? 18.477 -13.276 15.697 1.00 75.50 648 MET A C 1
ATOM 5159 O O . MET A 1 648 ? 18.192 -12.179 16.178 1.00 75.50 648 MET A O 1
ATOM 5163 N N . LYS A 1 649 ? 18.631 -14.369 16.460 1.00 74.56 649 LYS A N 1
ATOM 5164 C CA . LYS A 1 649 ? 18.429 -14.388 17.923 1.00 74.56 649 LYS A CA 1
ATOM 5165 C C . LYS A 1 649 ? 19.316 -13.402 18.681 1.00 74.56 649 LYS A C 1
ATOM 5167 O O . LYS A 1 649 ? 18.948 -12.975 19.764 1.00 74.56 649 LYS A O 1
ATOM 5172 N N . SER A 1 650 ? 20.502 -13.084 18.164 1.00 69.50 650 SER A N 1
ATOM 5173 C CA . SER A 1 650 ? 21.429 -12.164 18.835 1.00 69.50 650 SER A CA 1
ATOM 5174 C C . SER A 1 650 ? 21.100 -10.681 18.631 1.00 69.50 650 SER A C 1
ATOM 5176 O O . SER A 1 650 ? 21.663 -9.846 19.334 1.00 69.50 650 SER A O 1
ATOM 5178 N N . ILE A 1 651 ? 20.218 -10.363 17.677 1.00 63.19 651 ILE A N 1
ATOM 5179 C CA . ILE A 1 651 ? 19.845 -8.991 17.299 1.00 63.19 651 ILE A CA 1
ATOM 5180 C C . ILE A 1 651 ? 18.479 -8.611 17.881 1.00 63.19 651 ILE A C 1
ATOM 5182 O O . ILE A 1 651 ? 18.266 -7.456 18.238 1.00 63.19 651 ILE A O 1
ATOM 5186 N N . GLN A 1 652 ? 17.567 -9.574 18.009 1.00 61.31 652 GLN A N 1
ATOM 5187 C CA . GLN A 1 652 ? 16.258 -9.364 18.620 1.00 61.31 652 GLN A CA 1
ATOM 5188 C C . GLN A 1 652 ? 16.312 -9.692 20.119 1.00 61.31 652 GLN A C 1
ATOM 5190 O O . GLN A 1 652 ? 16.206 -10.852 20.520 1.00 61.31 652 GLN A O 1
ATOM 5195 N N . ASP A 1 653 ? 16.451 -8.665 20.963 1.00 47.78 653 ASP A N 1
ATOM 5196 C CA . ASP A 1 653 ? 16.167 -8.755 22.404 1.00 47.78 653 ASP A CA 1
ATOM 5197 C C . ASP A 1 653 ? 14.639 -8.867 22.616 1.00 47.78 653 ASP A C 1
ATOM 5199 O O . ASP A 1 653 ? 13.994 -7.950 23.118 1.00 47.78 653 ASP A O 1
ATOM 5203 N N . GLY A 1 654 ? 14.039 -9.990 22.213 1.00 46.62 654 GLY A N 1
ATOM 5204 C CA . GLY A 1 654 ? 12.620 -10.278 22.447 1.00 46.62 654 GLY A CA 1
ATOM 5205 C C . GLY A 1 654 ? 11.910 -10.903 21.249 1.00 46.62 654 GLY A C 1
ATOM 5206 O O . GLY A 1 654 ? 11.816 -10.285 20.202 1.00 46.62 654 GLY A O 1
ATOM 5207 N N . GLU A 1 655 ? 11.395 -12.115 21.480 1.00 47.12 655 GLU A N 1
ATOM 5208 C CA . GLU A 1 655 ? 10.396 -12.858 20.693 1.00 47.12 655 GLU A CA 1
ATOM 5209 C C . GLU A 1 655 ? 10.735 -13.244 19.242 1.00 47.12 655 GLU A C 1
ATOM 5211 O O . GLU A 1 655 ? 10.891 -12.421 18.349 1.00 47.12 655 GLU A O 1
ATOM 5216 N N . MET A 1 656 ? 10.748 -14.557 18.977 1.00 44.25 656 MET A N 1
ATOM 5217 C CA . MET A 1 656 ? 10.665 -15.084 17.616 1.00 44.25 656 MET A CA 1
ATOM 5218 C C . MET A 1 656 ? 9.790 -16.344 17.574 1.00 44.25 656 MET A C 1
ATOM 5220 O O . MET A 1 656 ? 9.757 -17.123 18.531 1.00 44.25 656 MET A O 1
ATOM 5224 N N . MET A 1 657 ? 9.086 -16.516 16.450 1.00 35.72 657 MET A N 1
ATOM 5225 C CA . MET A 1 657 ? 8.204 -17.640 16.130 1.00 35.72 657 MET A CA 1
ATOM 5226 C C . MET A 1 657 ? 8.930 -18.992 16.236 1.00 35.72 657 MET A C 1
ATOM 5228 O O . MET A 1 657 ? 9.963 -19.195 15.599 1.00 35.72 657 MET A O 1
ATOM 5232 N N . GLU A 1 658 ? 8.365 -19.942 16.990 1.00 43.97 658 GLU A N 1
ATOM 5233 C CA . GLU A 1 658 ? 8.780 -21.349 16.913 1.00 43.97 658 GLU A CA 1
ATOM 5234 C C . GLU A 1 658 ? 8.418 -21.895 15.518 1.00 43.97 658 GLU A C 1
ATOM 5236 O O . GLU A 1 658 ? 7.253 -21.889 15.117 1.00 43.97 658 GLU A O 1
ATOM 5241 N N . SER A 1 659 ? 9.419 -22.358 14.761 1.00 43.50 659 SER A N 1
ATOM 5242 C CA . SER A 1 659 ? 9.188 -23.096 13.518 1.00 43.50 659 SER A CA 1
ATOM 5243 C C . SER A 1 659 ? 8.577 -24.460 13.841 1.00 43.50 659 SER A C 1
ATOM 5245 O O . SER A 1 659 ? 9.131 -25.201 14.649 1.00 43.50 659 SER A O 1
ATOM 5247 N N . ASP A 1 660 ? 7.471 -24.814 13.192 1.00 40.66 660 ASP A N 1
ATOM 5248 C CA . ASP A 1 660 ? 6.751 -26.071 13.415 1.00 40.66 660 ASP A CA 1
ATOM 5249 C C . ASP A 1 660 ? 7.633 -27.303 13.055 1.00 40.66 660 ASP A C 1
ATOM 5251 O O . ASP A 1 660 ? 7.880 -27.608 11.884 1.00 40.66 660 ASP A O 1
ATOM 5255 N N . GLU A 1 661 ? 8.144 -28.020 14.068 1.00 51.59 661 GLU A N 1
ATOM 5256 C CA . GLU A 1 661 ? 9.145 -29.120 14.012 1.00 51.59 661 GLU A CA 1
ATOM 5257 C C . GLU A 1 661 ? 8.656 -30.441 13.328 1.00 51.59 661 GLU A C 1
ATOM 5259 O O . GLU A 1 661 ? 9.216 -31.531 13.484 1.00 51.59 661 GLU A O 1
ATOM 5264 N N . GLY A 1 662 ? 7.577 -30.430 12.540 1.00 51.28 662 GLY A N 1
ATOM 5265 C CA . GLY A 1 662 ? 6.769 -31.644 12.310 1.00 51.28 662 GLY A CA 1
ATOM 5266 C C . GLY A 1 662 ? 7.295 -32.722 11.338 1.00 51.28 662 GLY A C 1
ATOM 5267 O O . GLY A 1 662 ? 7.140 -33.929 11.601 1.00 51.28 662 GLY A O 1
ATOM 5268 N N . ALA A 1 663 ? 7.891 -32.345 10.199 1.00 51.91 663 ALA A N 1
ATOM 5269 C CA . ALA A 1 663 ? 8.208 -33.286 9.104 1.00 51.91 663 ALA A CA 1
ATOM 5270 C C . ALA A 1 663 ? 9.542 -33.015 8.395 1.00 51.91 663 ALA A C 1
ATOM 5272 O O . ALA A 1 663 ? 10.309 -33.955 8.164 1.00 51.91 663 ALA A O 1
ATOM 5273 N N . MET A 1 664 ? 9.849 -31.748 8.103 1.00 54.09 664 MET A N 1
ATOM 5274 C CA . MET A 1 664 ? 11.121 -31.351 7.491 1.00 54.09 664 MET A CA 1
ATOM 5275 C C . MET A 1 664 ? 12.301 -31.751 8.383 1.00 54.09 664 MET A C 1
ATOM 5277 O O . MET A 1 664 ? 13.268 -32.346 7.911 1.00 54.09 664 MET A O 1
ATOM 5281 N N . GLU A 1 665 ? 12.168 -31.543 9.694 1.00 66.56 665 GLU A N 1
ATOM 5282 C CA . GLU A 1 665 ? 13.192 -31.909 10.668 1.00 66.56 665 GLU A CA 1
ATOM 5283 C C . GLU A 1 665 ? 13.421 -33.425 10.724 1.00 66.56 665 GLU A C 1
ATOM 5285 O O . GLU A 1 665 ? 14.556 -33.878 10.800 1.00 66.56 665 GLU A O 1
ATOM 5290 N N . LYS A 1 666 ? 12.375 -34.254 10.574 1.00 69.69 666 LYS A N 1
ATOM 5291 C CA . LYS A 1 666 ? 12.538 -35.718 10.478 1.00 69.69 666 LYS A CA 1
ATOM 5292 C C . LYS A 1 666 ? 13.306 -36.130 9.225 1.00 69.69 666 LYS A C 1
ATOM 5294 O O . LYS A 1 666 ? 14.113 -37.059 9.291 1.00 69.69 666 LYS A O 1
ATOM 5299 N N . PHE A 1 667 ? 13.078 -35.475 8.085 1.00 71.44 667 PHE A N 1
ATOM 5300 C CA . PHE A 1 667 ? 13.860 -35.739 6.875 1.00 71.44 667 PHE A CA 1
ATOM 5301 C C . PHE A 1 667 ? 15.307 -35.289 7.045 1.00 71.44 667 PHE A C 1
ATOM 5303 O O . PHE A 1 667 ? 16.211 -36.081 6.780 1.00 71.44 667 PHE A O 1
ATOM 5310 N N . ILE A 1 668 ? 15.529 -34.081 7.563 1.00 74.69 668 ILE A N 1
ATOM 5311 C CA . ILE A 1 668 ? 16.864 -33.559 7.865 1.00 74.69 668 ILE A CA 1
ATOM 5312 C C . ILE A 1 668 ? 17.584 -34.496 8.841 1.00 74.69 668 ILE A C 1
ATOM 5314 O O . ILE A 1 668 ? 18.690 -34.934 8.542 1.00 74.69 668 ILE A O 1
ATOM 5318 N N . ASN A 1 669 ? 16.937 -34.926 9.924 1.00 79.50 669 ASN A N 1
ATOM 5319 C CA . ASN A 1 669 ? 17.483 -35.877 10.891 1.00 79.50 669 ASN A CA 1
ATOM 5320 C C . ASN A 1 669 ? 17.841 -37.218 10.234 1.00 79.50 669 ASN A C 1
ATOM 5322 O O . ASN A 1 669 ? 18.939 -37.727 10.450 1.00 79.50 669 ASN A O 1
ATOM 5326 N N . ASN A 1 670 ? 17.011 -37.751 9.330 1.00 79.25 670 ASN A N 1
ATOM 5327 C CA . ASN A 1 670 ? 17.370 -38.948 8.561 1.00 79.25 670 ASN A CA 1
ATOM 5328 C C . ASN A 1 670 ? 18.586 -38.723 7.637 1.00 79.25 670 ASN A C 1
ATOM 5330 O O . ASN A 1 670 ? 19.416 -39.625 7.505 1.00 79.25 670 ASN A O 1
ATOM 5334 N N . TYR A 1 671 ? 18.738 -37.541 7.026 1.00 82.00 671 TYR A N 1
ATOM 5335 C CA . TYR A 1 671 ? 19.953 -37.175 6.282 1.00 82.00 671 TYR A CA 1
ATOM 5336 C C . TYR A 1 671 ? 21.176 -37.087 7.195 1.00 82.00 671 TYR A C 1
ATOM 5338 O O . TYR A 1 671 ? 22.232 -37.633 6.861 1.00 82.00 671 TYR A O 1
ATOM 5346 N N . LEU A 1 672 ? 21.040 -36.428 8.347 1.00 78.44 672 LEU A N 1
ATOM 5347 C CA . LEU A 1 672 ? 22.097 -36.261 9.340 1.00 78.44 672 LEU A CA 1
ATOM 5348 C C . LEU A 1 672 ? 22.552 -37.622 9.887 1.00 78.44 672 LEU A C 1
ATOM 5350 O O . LEU A 1 672 ? 23.753 -37.858 10.011 1.00 78.44 672 LEU A O 1
ATOM 5354 N N . GLU A 1 673 ? 21.628 -38.546 10.132 1.00 82.94 673 GLU A N 1
ATOM 5355 C CA . GLU A 1 673 ? 21.909 -39.904 10.611 1.00 82.94 673 GLU A CA 1
ATOM 5356 C C . GLU A 1 673 ? 22.373 -40.866 9.500 1.00 82.94 673 GLU A C 1
ATOM 5358 O O . GLU A 1 673 ? 22.844 -41.970 9.787 1.00 82.94 673 GLU A O 1
ATOM 5363 N N . GLY A 1 674 ? 22.258 -40.473 8.225 1.00 78.50 674 GLY A N 1
ATOM 5364 C CA . GLY A 1 674 ? 22.495 -41.359 7.080 1.00 78.50 674 GLY A CA 1
ATOM 5365 C C . GLY A 1 674 ? 21.470 -42.497 6.980 1.00 78.50 674 GLY A C 1
ATOM 5366 O O . GLY A 1 674 ? 21.746 -43.540 6.382 1.00 78.50 674 GLY A O 1
ATOM 5367 N N . SER A 1 675 ? 20.289 -42.316 7.577 1.00 85.88 675 SER A N 1
ATOM 5368 C CA . SER A 1 675 ? 19.181 -43.275 7.621 1.00 85.88 675 SER A CA 1
ATOM 5369 C C . SER A 1 675 ? 18.292 -43.157 6.374 1.00 85.88 675 SER A C 1
ATOM 5371 O O . SER A 1 675 ? 17.070 -43.061 6.439 1.00 85.88 675 SER A O 1
ATOM 5373 N N . CYS A 1 676 ? 18.905 -43.174 5.191 1.00 87.12 676 CYS A N 1
ATOM 5374 C CA . CYS A 1 676 ? 18.225 -42.879 3.924 1.00 87.12 676 CYS A CA 1
ATOM 5375 C C . CYS A 1 676 ? 17.104 -43.870 3.584 1.00 87.12 676 CYS A C 1
ATOM 5377 O O . CYS A 1 676 ? 16.116 -43.514 2.954 1.00 87.12 676 CYS A O 1
ATOM 5379 N N . SER A 1 677 ? 17.224 -45.116 4.047 1.00 83.56 677 SER A N 1
ATOM 5380 C CA . SER A 1 677 ? 16.189 -46.142 3.861 1.00 83.56 677 SER A CA 1
ATOM 5381 C C . SER A 1 677 ? 14.935 -45.897 4.718 1.00 83.56 677 SER A C 1
ATOM 5383 O O . SER A 1 677 ? 13.881 -46.456 4.429 1.00 83.56 677 SER A O 1
ATOM 5385 N N . ALA A 1 678 ? 15.022 -45.059 5.761 1.00 83.00 678 ALA A N 1
ATOM 5386 C CA . ALA A 1 678 ? 13.858 -44.630 6.537 1.00 83.00 678 ALA A CA 1
ATOM 5387 C C . ALA A 1 678 ? 13.016 -43.579 5.793 1.00 83.00 678 ALA A C 1
ATOM 5389 O O . ALA A 1 678 ? 11.828 -43.457 6.075 1.00 83.00 678 ALA A O 1
ATOM 5390 N N . ILE A 1 679 ? 13.613 -42.872 4.824 1.00 82.25 679 ILE A N 1
ATOM 5391 C CA . ILE A 1 679 ? 12.943 -41.857 4.000 1.00 82.25 679 ILE A CA 1
ATOM 5392 C C . ILE A 1 679 ? 12.004 -42.525 2.987 1.00 82.25 679 ILE A C 1
ATOM 5394 O O . ILE A 1 679 ? 10.840 -42.156 2.897 1.00 82.25 679 ILE A O 1
ATOM 5398 N N . ASP A 1 680 ? 12.477 -43.543 2.262 1.00 84.31 680 ASP A N 1
ATOM 5399 C CA . ASP A 1 680 ? 11.696 -44.228 1.217 1.00 84.31 680 ASP A CA 1
ATOM 5400 C C . ASP A 1 680 ? 11.121 -45.589 1.638 1.00 84.31 680 ASP A C 1
ATOM 5402 O O . ASP A 1 680 ? 10.591 -46.331 0.811 1.00 84.31 680 ASP A O 1
ATOM 5406 N N . GLN A 1 681 ? 11.250 -45.942 2.921 1.00 83.38 681 GLN A N 1
ATOM 5407 C CA . GLN A 1 681 ? 10.815 -47.223 3.493 1.00 83.38 681 GLN A CA 1
ATOM 5408 C C . GLN A 1 681 ? 11.397 -48.462 2.779 1.00 83.38 681 GLN A C 1
ATOM 5410 O O . GLN A 1 681 ? 10.827 -49.559 2.839 1.00 83.38 681 GLN A O 1
ATOM 5415 N N . SER A 1 682 ? 12.534 -48.330 2.091 1.00 81.38 682 SER A N 1
ATOM 5416 C CA . SER A 1 682 ? 13.157 -49.458 1.401 1.00 81.38 682 SER A CA 1
ATOM 5417 C C . SER A 1 682 ? 13.736 -50.479 2.392 1.00 81.38 682 SER A C 1
ATOM 5419 O O . SER A 1 682 ? 14.380 -50.149 3.382 1.00 81.38 682 SER A O 1
ATOM 5421 N N . ASN A 1 683 ? 13.567 -51.775 2.099 1.00 64.44 683 ASN A N 1
ATOM 5422 C CA . ASN A 1 683 ? 14.136 -52.882 2.890 1.00 64.44 683 ASN A CA 1
ATOM 5423 C C . ASN A 1 683 ? 15.672 -53.015 2.751 1.00 64.44 683 ASN A C 1
ATOM 5425 O O . ASN A 1 683 ? 16.236 -54.078 3.042 1.00 64.44 683 ASN A O 1
ATOM 5429 N N . ALA A 1 684 ? 16.357 -51.991 2.238 1.00 56.62 684 ALA A N 1
ATOM 5430 C CA . ALA A 1 684 ? 17.805 -51.990 2.140 1.00 56.62 684 ALA A CA 1
ATOM 5431 C C . ALA A 1 684 ? 18.397 -51.978 3.559 1.00 56.62 684 ALA A C 1
ATOM 5433 O O . ALA A 1 684 ? 17.957 -51.244 4.440 1.00 56.62 684 ALA A O 1
ATOM 5434 N N . SER A 1 685 ? 19.378 -52.846 3.821 1.00 52.88 685 SER A N 1
ATOM 5435 C CA . SER A 1 685 ? 20.140 -52.772 5.070 1.00 52.88 685 SER A CA 1
ATOM 5436 C C . SER A 1 685 ? 20.746 -51.376 5.191 1.00 52.88 685 SER A C 1
ATOM 5438 O O . SER A 1 685 ? 21.321 -50.945 4.193 1.00 52.88 685 SER A O 1
ATOM 5440 N N . LEU A 1 686 ? 20.663 -50.750 6.379 1.00 53.81 686 LEU A N 1
ATOM 5441 C CA . LEU A 1 686 ? 21.373 -49.517 6.773 1.00 53.81 686 LEU A CA 1
ATOM 5442 C C . LEU A 1 686 ? 22.572 -49.244 5.861 1.00 53.81 686 LEU A C 1
ATOM 5444 O O . LEU A 1 686 ? 23.457 -50.105 5.766 1.00 53.81 686 LEU A O 1
ATOM 5448 N N . ASP A 1 687 ? 22.582 -48.083 5.197 1.00 66.56 687 ASP A N 1
ATOM 5449 C CA . ASP A 1 687 ? 23.569 -47.708 4.182 1.00 66.56 687 ASP A CA 1
ATOM 5450 C C . ASP A 1 687 ? 24.962 -47.556 4.809 1.00 66.56 687 ASP A C 1
ATOM 5452 O O . ASP A 1 687 ? 25.477 -46.475 5.085 1.00 66.56 687 ASP A O 1
ATOM 5456 N N . SER A 1 688 ? 25.590 -48.706 5.051 1.00 65.25 688 SER A N 1
ATOM 5457 C CA . SER A 1 688 ? 26.809 -48.866 5.845 1.00 65.25 688 SER A CA 1
ATOM 5458 C C . SER A 1 688 ? 27.988 -48.059 5.314 1.00 65.25 688 SER A C 1
ATOM 5460 O O . SER A 1 688 ? 28.894 -47.758 6.079 1.00 65.25 688 SER A O 1
ATOM 5462 N N . LYS A 1 689 ? 27.977 -47.683 4.029 1.00 70.44 689 LYS A N 1
ATOM 5463 C CA . LYS A 1 689 ? 28.983 -46.800 3.425 1.00 70.44 689 LYS A CA 1
ATOM 5464 C C . LYS A 1 689 ? 28.795 -45.339 3.816 1.00 70.44 689 LYS A C 1
ATOM 5466 O O . LYS A 1 689 ? 29.790 -44.693 4.121 1.00 70.44 689 LYS A O 1
ATOM 5471 N N . VAL A 1 690 ? 27.553 -44.849 3.822 1.00 68.69 690 VAL A N 1
ATOM 5472 C CA . VAL A 1 690 ? 27.231 -43.497 4.288 1.00 68.69 690 VAL A CA 1
ATOM 5473 C C . VAL A 1 690 ? 27.539 -43.441 5.776 1.00 68.69 690 VAL A C 1
ATOM 5475 O O . VAL A 1 690 ? 28.417 -42.697 6.177 1.00 68.69 690 VAL A O 1
ATOM 5478 N N . ILE A 1 691 ? 26.982 -44.353 6.575 1.00 70.75 691 ILE A N 1
ATOM 5479 C CA . ILE A 1 691 ? 27.222 -44.405 8.027 1.00 70.75 691 ILE A CA 1
ATOM 5480 C C . ILE A 1 691 ? 28.715 -44.531 8.368 1.00 70.75 691 ILE A C 1
ATOM 5482 O O . ILE A 1 691 ? 29.187 -43.840 9.268 1.00 70.75 691 ILE A O 1
ATOM 5486 N N . ALA A 1 692 ? 29.483 -45.371 7.662 1.00 74.06 692 ALA A N 1
ATOM 5487 C CA . ALA A 1 692 ? 30.927 -45.482 7.889 1.00 74.06 692 ALA A CA 1
ATOM 5488 C C . ALA A 1 692 ? 31.665 -44.177 7.565 1.00 74.06 692 ALA A C 1
ATOM 5490 O O . ALA A 1 692 ? 32.497 -43.756 8.363 1.00 74.06 692 ALA A O 1
ATOM 5491 N N . TYR A 1 693 ? 31.325 -43.516 6.453 1.00 73.44 693 TYR A N 1
ATOM 5492 C CA . TYR A 1 693 ? 31.880 -42.208 6.103 1.00 73.44 693 TYR A CA 1
ATOM 5493 C C . TYR A 1 693 ? 31.519 -41.145 7.149 1.00 73.44 693 TYR A C 1
ATOM 5495 O O . TYR A 1 693 ? 32.399 -40.430 7.626 1.00 73.44 693 TYR A O 1
ATOM 5503 N N . LEU A 1 694 ? 30.250 -41.096 7.570 1.00 70.38 694 LEU A N 1
ATOM 5504 C CA . LEU A 1 694 ? 29.765 -40.179 8.601 1.00 70.38 694 LEU A CA 1
ATOM 5505 C C . LEU A 1 694 ? 30.466 -40.421 9.944 1.00 70.38 694 LEU A C 1
ATOM 5507 O O . LEU A 1 694 ? 30.797 -39.466 10.633 1.00 70.38 694 LEU A O 1
ATOM 5511 N N . THR A 1 695 ? 30.731 -41.681 10.297 1.00 77.31 695 THR A N 1
ATOM 5512 C CA . THR A 1 695 ? 31.436 -42.057 11.534 1.00 77.31 695 THR A CA 1
ATOM 5513 C C . THR A 1 695 ? 32.927 -41.711 11.472 1.00 77.31 695 THR A C 1
ATOM 5515 O O . THR A 1 695 ? 33.507 -41.318 12.482 1.00 77.31 695 THR A O 1
ATOM 5518 N N . GLU A 1 696 ? 33.559 -41.849 10.303 1.00 77.88 696 GLU A N 1
ATOM 5519 C CA . GLU A 1 696 ? 34.976 -41.521 10.092 1.00 77.88 696 GLU A CA 1
ATOM 5520 C C . GLU A 1 696 ? 35.234 -40.007 10.179 1.00 77.88 696 GLU A C 1
ATOM 5522 O O . GLU A 1 696 ? 36.241 -39.600 10.755 1.00 77.88 696 GLU A O 1
ATOM 5527 N N . HIS A 1 697 ? 34.285 -39.187 9.716 1.00 69.06 697 HIS A N 1
ATOM 5528 C CA . HIS A 1 697 ? 34.408 -37.722 9.669 1.00 69.06 697 HIS A CA 1
ATOM 5529 C C . HIS A 1 697 ? 33.648 -36.997 10.797 1.00 69.06 697 HIS A C 1
ATOM 5531 O O . HIS A 1 697 ? 33.694 -35.774 10.884 1.00 69.06 697 HIS A O 1
ATOM 5537 N N . ALA A 1 698 ? 32.995 -37.724 11.714 1.00 61.19 698 ALA A N 1
ATOM 5538 C CA . ALA A 1 698 ? 32.311 -37.144 12.879 1.00 61.19 698 ALA A CA 1
ATOM 5539 C C . ALA A 1 698 ? 33.253 -36.405 13.853 1.00 61.19 698 ALA A C 1
ATOM 5541 O O . ALA A 1 698 ? 32.781 -35.662 14.703 1.00 61.19 698 ALA A O 1
ATOM 5542 N N . ASN A 1 699 ? 34.574 -36.606 13.745 1.00 56.16 699 ASN A N 1
ATOM 5543 C CA . ASN A 1 699 ? 35.580 -35.968 14.603 1.00 56.16 699 ASN A CA 1
ATOM 5544 C C . ASN A 1 699 ? 36.298 -34.774 13.940 1.00 56.16 699 ASN A C 1
ATOM 5546 O O . ASN A 1 699 ? 37.231 -34.239 14.534 1.00 56.16 699 ASN A O 1
ATOM 5550 N N . GLU A 1 700 ? 35.908 -34.368 12.727 1.00 50.56 700 GLU A N 1
ATOM 5551 C CA . GLU A 1 700 ? 36.464 -33.191 12.031 1.00 50.56 700 GLU A CA 1
ATOM 5552 C C . GLU A 1 700 ? 35.669 -31.903 12.325 1.00 50.56 700 GLU A C 1
ATOM 5554 O O . GLU A 1 700 ? 35.584 -31.003 11.490 1.00 50.56 700 GLU A O 1
ATOM 5559 N N . GLU A 1 701 ? 35.070 -31.788 13.514 1.00 41.25 701 GLU A N 1
ATOM 5560 C CA . GLU A 1 701 ? 34.510 -30.510 13.954 1.00 41.25 701 GLU A CA 1
ATOM 5561 C C . GLU A 1 701 ? 35.633 -29.482 14.178 1.00 41.25 701 GLU A C 1
ATOM 5563 O O . GLU A 1 701 ? 36.640 -29.791 14.829 1.00 41.25 701 GLU A O 1
ATOM 5568 N N . PRO A 1 702 ? 35.489 -28.244 13.673 1.00 35.47 702 PRO A N 1
ATOM 5569 C CA . PRO A 1 702 ? 36.353 -27.157 14.090 1.00 35.47 702 PRO A CA 1
ATOM 5570 C C . PRO A 1 702 ? 36.118 -26.911 15.582 1.00 35.47 702 PRO A C 1
ATOM 5572 O O . PRO A 1 702 ? 34.984 -26.826 16.044 1.00 35.47 702 PRO A O 1
ATOM 5575 N N . VAL A 1 703 ? 37.209 -26.819 16.338 1.00 31.22 703 VAL A N 1
ATOM 5576 C CA . VAL A 1 703 ? 37.205 -26.493 17.766 1.00 31.22 703 VAL A CA 1
ATOM 5577 C C . VAL A 1 703 ? 36.566 -25.111 17.954 1.00 31.22 703 VAL A C 1
ATOM 5579 O O . VAL A 1 703 ? 37.247 -24.098 17.814 1.00 31.22 703 VAL A O 1
ATOM 5582 N N . LEU A 1 704 ? 35.266 -25.065 18.257 1.00 32.09 704 LEU A N 1
ATOM 5583 C CA . LEU A 1 704 ? 34.614 -23.890 18.828 1.00 32.09 704 LEU A CA 1
ATOM 5584 C C . LEU A 1 704 ? 34.967 -23.834 20.322 1.00 32.09 704 LEU A C 1
ATOM 5586 O O . LEU A 1 704 ? 34.673 -24.756 21.083 1.00 32.09 704 LEU A O 1
ATOM 5590 N N . ASP A 1 705 ? 35.630 -22.758 20.740 1.00 31.62 705 ASP A N 1
ATOM 5591 C CA . ASP A 1 705 ? 35.969 -22.486 22.138 1.00 31.62 705 ASP A CA 1
ATOM 5592 C C . ASP A 1 705 ? 34.715 -22.000 22.884 1.00 31.62 705 ASP A C 1
ATOM 5594 O O . ASP A 1 705 ? 34.457 -20.805 23.009 1.00 31.62 705 ASP A O 1
ATOM 5598 N N . THR A 1 706 ? 33.879 -22.936 23.338 1.00 34.28 706 THR A N 1
ATOM 5599 C CA . THR A 1 706 ? 32.689 -22.635 24.144 1.00 34.28 706 THR A CA 1
ATOM 5600 C C . THR A 1 706 ? 32.968 -22.881 25.626 1.00 34.28 706 THR A C 1
ATOM 5602 O O . THR A 1 706 ? 32.939 -24.020 26.094 1.00 34.28 706 THR A O 1
ATOM 5605 N N . ASN A 1 707 ? 33.150 -21.810 26.397 1.00 29.84 707 ASN A N 1
ATOM 5606 C CA . ASN A 1 707 ? 32.779 -21.800 27.815 1.00 29.84 707 ASN A CA 1
ATOM 5607 C C . ASN A 1 707 ? 31.582 -20.853 28.004 1.00 29.84 707 ASN A C 1
ATOM 5609 O O . ASN A 1 707 ? 31.805 -19.659 28.205 1.00 29.84 707 ASN A O 1
ATOM 5613 N N . PRO A 1 708 ? 30.329 -21.341 27.993 1.00 31.12 708 PRO A N 1
ATOM 5614 C CA . PRO A 1 708 ? 29.212 -20.602 28.552 1.00 31.12 708 PRO A CA 1
ATOM 5615 C C . PRO A 1 708 ? 29.061 -20.914 30.055 1.00 31.12 708 PRO A C 1
ATOM 5617 O O . PRO A 1 708 ? 29.485 -21.978 30.528 1.00 31.12 708 PRO A O 1
ATOM 5620 N N . PRO A 1 709 ? 28.486 -19.991 30.844 1.00 33.09 709 PRO A N 1
ATOM 5621 C CA . PRO A 1 709 ? 28.279 -20.194 32.265 1.00 33.09 709 PRO A CA 1
ATOM 5622 C C . PRO A 1 709 ? 27.136 -21.183 32.508 1.00 33.09 709 PRO A C 1
ATOM 5624 O O . PRO A 1 709 ? 26.116 -21.185 31.830 1.00 33.09 709 PRO A O 1
ATOM 5627 N N . VAL A 1 710 ? 27.335 -22.022 33.520 1.00 35.03 710 VAL A N 1
ATOM 5628 C CA . VAL A 1 710 ? 26.387 -23.029 33.999 1.00 35.03 710 VAL A CA 1
ATOM 5629 C C . VAL A 1 710 ? 25.105 -22.356 34.501 1.00 35.03 710 VAL A C 1
ATOM 5631 O O . VAL A 1 710 ? 25.145 -21.655 35.514 1.00 35.03 710 VAL A O 1
ATOM 5634 N N . SER A 1 711 ? 23.979 -22.628 33.841 1.00 33.72 711 SER A N 1
ATOM 5635 C CA . SER A 1 711 ? 22.625 -22.390 34.350 1.00 33.72 711 SER A CA 1
ATOM 5636 C C . SER A 1 711 ? 21.870 -23.710 34.590 1.00 33.72 711 SER A C 1
ATOM 5638 O O . SER A 1 711 ? 22.217 -24.778 34.091 1.00 33.72 711 SER A O 1
ATOM 5640 N N . ASP A 1 712 ? 20.912 -23.606 35.504 1.00 31.84 712 ASP A N 1
ATOM 5641 C CA . ASP A 1 712 ? 20.215 -24.612 36.311 1.00 31.84 712 ASP A CA 1
ATOM 5642 C C . ASP A 1 712 ? 19.276 -25.547 35.502 1.00 31.84 712 ASP A C 1
ATOM 5644 O O . ASP A 1 712 ? 18.522 -25.060 34.663 1.00 31.84 712 ASP A O 1
ATOM 5648 N N . PRO A 1 713 ? 19.241 -26.875 35.748 1.00 31.59 713 PRO A N 1
ATOM 5649 C CA . PRO A 1 713 ? 18.423 -27.823 34.983 1.00 31.59 713 PRO A CA 1
ATOM 5650 C C . PRO A 1 713 ? 16.945 -27.880 35.430 1.00 31.59 713 PRO A C 1
ATOM 5652 O O . PRO A 1 713 ? 16.391 -28.971 35.583 1.00 31.59 713 PRO A O 1
ATOM 5655 N N . SER A 1 714 ? 16.286 -26.738 35.657 1.00 32.97 714 SER A N 1
ATOM 5656 C CA . SER A 1 714 ? 14.891 -26.714 36.138 1.00 32.97 714 SER A CA 1
ATOM 5657 C C . SER A 1 714 ? 13.887 -25.829 35.380 1.00 32.97 714 SER A C 1
ATOM 5659 O O . SER A 1 714 ? 12.726 -25.801 35.783 1.00 32.97 714 SER A O 1
ATOM 5661 N N . SER A 1 715 ? 14.231 -25.216 34.241 1.00 35.06 715 SER A N 1
ATOM 5662 C CA . SER A 1 715 ? 13.256 -24.496 33.395 1.00 35.06 715 SER A CA 1
ATOM 5663 C C . SER A 1 715 ? 12.973 -25.230 32.080 1.00 35.06 715 SER A C 1
ATOM 5665 O O . SER A 1 715 ? 13.473 -24.871 31.019 1.00 35.06 715 SER A O 1
ATOM 5667 N N . GLY A 1 716 ? 12.171 -26.292 32.158 1.00 37.72 716 GLY A N 1
ATOM 5668 C CA . GLY A 1 716 ? 11.451 -26.816 31.001 1.00 37.72 716 GLY A CA 1
ATOM 5669 C C . GLY A 1 716 ? 10.137 -26.057 30.855 1.00 37.72 716 GLY A C 1
ATOM 5670 O O . GLY A 1 716 ? 9.107 -26.532 31.324 1.00 37.72 716 GLY A O 1
ATOM 5671 N N . THR A 1 717 ? 10.190 -24.872 30.261 1.00 34.34 717 THR A N 1
ATOM 5672 C CA . THR A 1 717 ? 9.016 -24.133 29.787 1.00 34.34 717 THR A CA 1
ATOM 5673 C C . THR A 1 717 ? 9.223 -23.902 28.301 1.00 34.34 717 THR A C 1
ATOM 5675 O O . THR A 1 717 ? 10.112 -23.152 27.914 1.00 34.34 717 THR A O 1
ATOM 5678 N N . LEU A 1 718 ? 8.449 -24.654 27.514 1.00 34.91 718 LEU A N 1
ATOM 5679 C CA . LEU A 1 718 ? 8.181 -24.429 26.093 1.00 34.91 718 LEU A CA 1
ATOM 5680 C C . LEU A 1 718 ? 7.706 -22.980 25.885 1.00 34.91 718 LEU A C 1
ATOM 5682 O O . LEU A 1 718 ? 7.159 -22.395 26.825 1.00 34.91 718 LEU A O 1
ATOM 5686 N N . GLY A 1 719 ? 7.947 -22.420 24.698 1.00 45.03 719 GLY A N 1
ATOM 5687 C CA . GLY A 1 719 ? 7.695 -21.016 24.377 1.00 45.03 719 GLY A CA 1
ATOM 5688 C C . GLY A 1 719 ? 6.234 -20.540 24.530 1.00 45.03 719 GLY A C 1
ATOM 5689 O O . GLY A 1 719 ? 5.327 -21.326 24.823 1.00 45.03 719 GLY A O 1
ATOM 5690 N N . PRO A 1 720 ? 5.998 -19.228 24.346 1.00 41.59 720 PRO A N 1
ATOM 5691 C CA . PRO A 1 720 ? 4.749 -18.539 24.698 1.00 41.59 720 PRO A CA 1
ATOM 5692 C C . PRO A 1 720 ? 3.510 -18.868 23.837 1.00 41.59 720 PRO A C 1
ATOM 5694 O O . PRO A 1 720 ? 2.411 -18.488 24.228 1.00 41.59 720 PRO A O 1
ATOM 5697 N N . LEU A 1 721 ? 3.615 -19.616 22.729 1.00 46.78 721 LEU A N 1
ATOM 5698 C CA . LEU A 1 721 ? 2.442 -19.968 21.901 1.00 46.78 721 LEU A CA 1
ATOM 5699 C C . LEU A 1 721 ? 1.552 -21.073 22.505 1.00 46.78 721 LEU A C 1
ATOM 5701 O O . LEU A 1 721 ? 0.372 -21.177 22.157 1.00 46.78 721 LEU A O 1
ATOM 5705 N N . GLY A 1 722 ? 2.097 -21.880 23.425 1.00 57.91 722 GLY A N 1
ATOM 5706 C CA . GLY A 1 722 ? 1.419 -23.054 23.977 1.00 57.91 722 GLY A CA 1
ATOM 5707 C C . GLY A 1 722 ? 1.168 -24.152 22.929 1.00 57.91 722 GLY A C 1
ATOM 5708 O O . GLY A 1 722 ? 1.118 -23.910 21.732 1.00 57.91 722 GLY A O 1
ATOM 5709 N N . ASN A 1 723 ? 1.001 -25.403 23.362 1.00 76.31 723 ASN A N 1
ATOM 5710 C CA . ASN A 1 723 ? 0.489 -26.442 22.458 1.00 76.31 723 ASN A CA 1
ATOM 5711 C C . ASN A 1 723 ? -1.024 -26.264 22.286 1.00 76.31 723 ASN A C 1
ATOM 5713 O O . ASN A 1 723 ? -1.674 -25.886 23.271 1.00 76.31 723 ASN A O 1
ATOM 5717 N N . PRO A 1 724 ? -1.610 -26.618 21.121 1.00 81.94 724 PRO A N 1
ATOM 5718 C CA . PRO A 1 724 ? -3.053 -26.706 21.020 1.00 81.94 724 PRO A CA 1
ATOM 5719 C C . PRO A 1 724 ? -3.584 -27.632 22.118 1.00 81.94 724 PRO A C 1
ATOM 5721 O O . PRO A 1 724 ? -3.015 -28.692 22.414 1.00 81.94 724 PRO A O 1
ATOM 5724 N N . THR A 1 725 ? -4.667 -27.229 22.761 1.00 88.94 725 THR A N 1
ATOM 5725 C CA . THR A 1 725 ? -5.329 -28.013 23.784 1.00 88.94 725 THR A CA 1
ATOM 5726 C C . THR A 1 725 ? -5.799 -29.342 23.199 1.00 88.94 725 THR A C 1
ATOM 5728 O O . THR A 1 725 ? -6.203 -29.450 22.038 1.00 88.94 725 THR A O 1
ATOM 5731 N N . GLU A 1 726 ? -5.813 -30.391 24.028 1.00 89.38 726 GLU A N 1
ATOM 5732 C CA . GLU A 1 726 ? -6.336 -31.704 23.616 1.00 89.38 726 GLU A CA 1
ATOM 5733 C C . GLU A 1 726 ? -7.776 -31.608 23.083 1.00 89.38 726 GLU A C 1
ATOM 5735 O O . GLU A 1 726 ? -8.182 -32.401 22.234 1.00 89.38 726 GLU A O 1
ATOM 5740 N N . ALA A 1 727 ? -8.546 -30.629 23.571 1.00 91.81 727 ALA A N 1
ATOM 5741 C CA . ALA A 1 727 ? -9.901 -30.368 23.117 1.00 91.81 727 ALA A CA 1
ATOM 5742 C C . ALA A 1 727 ? -9.925 -29.832 21.677 1.00 91.81 727 ALA A C 1
ATOM 5744 O O . ALA A 1 727 ? -10.704 -30.344 20.869 1.00 91.81 727 ALA A O 1
ATOM 5745 N N . CYS A 1 728 ? -9.065 -28.864 21.339 1.00 92.88 728 CYS A N 1
ATOM 5746 C CA . CYS A 1 728 ? -8.964 -28.364 19.972 1.00 92.88 728 CYS A CA 1
ATOM 5747 C C . CYS A 1 728 ? -8.445 -29.441 19.012 1.00 92.88 728 CYS A C 1
ATOM 5749 O O . CYS A 1 728 ? -9.075 -29.699 17.987 1.00 92.88 728 CYS A O 1
ATOM 5751 N N . LEU A 1 729 ? -7.379 -30.165 19.373 1.00 88.38 729 LEU A N 1
ATOM 5752 C CA . LEU A 1 729 ? -6.858 -31.260 18.541 1.00 88.38 729 LEU A CA 1
ATOM 5753 C C . LEU A 1 729 ? -7.916 -32.335 18.271 1.00 88.38 729 LEU A C 1
ATOM 5755 O O . LEU A 1 729 ? -8.022 -32.835 17.151 1.00 88.38 729 LEU A O 1
ATOM 5759 N N . ALA A 1 730 ? -8.732 -32.671 19.273 1.00 92.50 730 ALA A N 1
ATOM 5760 C CA . ALA A 1 730 ? -9.836 -33.608 19.101 1.00 92.50 730 ALA A CA 1
ATOM 5761 C C . ALA A 1 730 ? -10.924 -33.070 18.156 1.00 92.50 730 ALA A C 1
ATOM 5763 O O . ALA A 1 730 ? -11.504 -33.847 17.393 1.00 92.50 730 ALA A O 1
ATOM 5764 N N . GLU A 1 731 ? -11.209 -31.765 18.191 1.00 92.19 731 GLU A N 1
ATOM 5765 C CA . GLU A 1 731 ? -12.147 -31.116 17.272 1.00 92.19 731 GLU A CA 1
ATOM 5766 C C . GLU A 1 731 ? -11.611 -31.082 15.832 1.00 92.19 731 GLU A C 1
ATOM 5768 O O . GLU A 1 731 ? -12.320 -31.494 14.914 1.00 92.19 731 GLU A O 1
ATOM 5773 N N . VAL A 1 732 ? -10.355 -30.683 15.624 1.00 88.19 732 VAL A N 1
ATOM 5774 C CA . VAL A 1 732 ? -9.711 -30.679 14.299 1.00 88.19 732 VAL A CA 1
ATOM 5775 C C . VAL A 1 732 ? -9.670 -32.093 13.724 1.00 88.19 732 VAL A C 1
ATOM 5777 O O . VAL A 1 732 ? -10.170 -32.340 12.626 1.00 88.19 732 VAL A O 1
ATOM 5780 N N . GLN A 1 733 ? -9.195 -33.066 14.507 1.00 89.69 733 GLN A N 1
ATOM 5781 C CA . GLN A 1 733 ? -9.128 -34.465 14.087 1.00 89.69 733 GLN A CA 1
ATOM 5782 C C . GLN A 1 733 ? -10.505 -35.033 13.720 1.00 89.69 733 GLN A C 1
ATOM 5784 O O . GLN A 1 733 ? -10.614 -35.849 12.803 1.00 89.69 733 GLN A O 1
ATOM 5789 N N . LYS A 1 734 ? -11.570 -34.586 14.397 1.00 93.69 734 LYS A N 1
ATOM 5790 C CA . LYS A 1 734 ? -12.950 -34.960 14.071 1.00 93.69 734 LYS A CA 1
ATOM 5791 C C . LYS A 1 734 ? -13.377 -34.476 12.676 1.00 93.69 734 LYS A C 1
ATOM 5793 O O . LYS A 1 734 ? -14.244 -35.114 12.075 1.00 93.69 734 LYS A O 1
ATOM 5798 N N . TYR A 1 735 ? -12.791 -33.396 12.154 1.00 92.88 735 TYR A N 1
ATOM 5799 C CA . TYR A 1 735 ? -13.128 -32.818 10.847 1.00 92.88 735 TYR A CA 1
ATOM 5800 C C . TYR A 1 735 ? -12.111 -33.102 9.739 1.00 92.88 735 TYR A C 1
ATOM 5802 O O . TYR A 1 735 ? -12.408 -32.789 8.590 1.00 92.88 735 TYR A O 1
ATOM 5810 N N . ASN A 1 736 ? -10.974 -33.739 10.029 1.00 88.00 736 ASN A N 1
ATOM 5811 C CA . ASN A 1 736 ? -9.913 -33.988 9.043 1.00 88.00 736 ASN A CA 1
ATOM 5812 C C . ASN A 1 736 ? -10.393 -34.674 7.754 1.00 88.00 736 ASN A C 1
ATOM 5814 O O . ASN A 1 736 ? -9.991 -34.267 6.669 1.00 88.00 736 ASN A O 1
ATOM 5818 N N . GLU A 1 737 ? -11.283 -35.671 7.840 1.00 90.25 737 GLU A N 1
ATOM 5819 C CA . GLU A 1 737 ? -11.851 -36.305 6.636 1.00 90.25 737 GLU A CA 1
ATOM 5820 C C . GLU A 1 737 ? -12.617 -35.292 5.768 1.00 90.25 737 GLU A C 1
ATOM 5822 O O . GLU A 1 737 ? -12.526 -35.323 4.541 1.00 90.25 737 GLU A O 1
ATOM 5827 N N . CYS A 1 738 ? -13.348 -34.373 6.405 1.00 92.06 738 CYS A N 1
ATOM 5828 C CA . CYS A 1 738 ? -14.090 -33.322 5.722 1.00 92.06 738 CYS A CA 1
ATOM 5829 C C . CYS A 1 738 ? -13.150 -32.322 5.051 1.00 92.06 738 CYS A C 1
ATOM 5831 O O . CYS A 1 738 ? -13.287 -32.066 3.856 1.00 92.06 738 CYS A O 1
ATOM 5833 N N . LEU A 1 739 ? -12.176 -31.808 5.807 1.00 87.00 739 LEU A N 1
ATOM 5834 C CA . LEU A 1 739 ? -11.189 -30.839 5.331 1.00 87.00 739 LEU A CA 1
ATOM 5835 C C . LEU A 1 739 ? -10.388 -31.405 4.147 1.00 87.00 739 LEU A C 1
ATOM 5837 O O . LEU A 1 739 ? -10.315 -30.769 3.097 1.00 87.00 739 LEU A O 1
ATOM 5841 N N . GLY A 1 740 ? -9.934 -32.659 4.241 1.00 84.94 740 GLY A N 1
ATOM 5842 C CA . GLY A 1 740 ? -9.262 -33.346 3.136 1.00 84.94 740 GLY A CA 1
ATOM 5843 C C . GLY A 1 740 ? -10.142 -33.504 1.890 1.00 84.94 740 GLY A C 1
ATOM 5844 O O . GLY A 1 740 ? -9.669 -33.316 0.773 1.00 84.94 740 GLY A O 1
ATOM 5845 N N . SER A 1 741 ? -11.446 -33.771 2.050 1.00 85.44 741 SER A N 1
ATOM 5846 C CA . SER A 1 741 ? -12.375 -33.866 0.907 1.00 85.44 741 SER A CA 1
ATOM 5847 C C . SER A 1 741 ? -12.631 -32.536 0.188 1.00 85.44 741 SER A C 1
ATOM 5849 O O . SER A 1 741 ? -13.093 -32.533 -0.953 1.00 85.44 741 SER A O 1
ATOM 5851 N N . LEU A 1 742 ? -12.324 -31.421 0.852 1.00 83.56 742 LEU A N 1
ATOM 5852 C CA . LEU A 1 742 ? -12.417 -30.066 0.317 1.00 83.56 742 LEU A CA 1
ATOM 5853 C C . LEU A 1 742 ? -11.079 -29.566 -0.252 1.00 83.56 742 LEU A C 1
ATOM 5855 O O . LEU A 1 742 ? -11.021 -28.438 -0.729 1.00 83.56 742 LEU A O 1
ATOM 5859 N N . GLY A 1 743 ? -10.018 -30.381 -0.205 1.00 77.06 743 GLY A N 1
ATOM 5860 C CA . GLY A 1 743 ? -8.667 -29.976 -0.608 1.00 77.06 743 GLY A CA 1
ATOM 5861 C C . GLY A 1 743 ? -7.954 -29.080 0.413 1.00 77.06 743 GLY A C 1
ATOM 5862 O O . GLY A 1 743 ? -6.956 -28.455 0.075 1.00 77.06 743 GLY A O 1
ATOM 5863 N N . ILE A 1 744 ? -8.454 -29.010 1.652 1.00 68.06 744 ILE A N 1
ATOM 5864 C CA . ILE A 1 744 ? -7.887 -28.224 2.754 1.00 68.06 744 ILE A CA 1
ATOM 5865 C C . ILE A 1 744 ? -7.113 -29.200 3.648 1.00 68.06 744 ILE A C 1
ATOM 5867 O O . ILE A 1 744 ? -7.668 -29.765 4.589 1.00 68.06 744 ILE A O 1
ATOM 5871 N N . SER A 1 745 ? -5.851 -29.482 3.327 1.00 55.75 745 SER A N 1
ATOM 5872 C CA . SER A 1 745 ? -5.004 -30.329 4.178 1.00 55.75 745 SER A CA 1
ATOM 5873 C C . SER A 1 745 ? -4.154 -29.473 5.117 1.00 55.75 745 SER A C 1
ATOM 5875 O O . SER A 1 745 ? -3.540 -28.499 4.693 1.00 55.75 745 SER A O 1
ATOM 5877 N N . SER A 1 746 ? -4.070 -29.859 6.392 1.00 47.91 746 SER A N 1
ATOM 5878 C CA . SER A 1 746 ? -3.313 -29.169 7.450 1.00 47.91 746 SER A CA 1
ATOM 5879 C C . SER A 1 746 ? -1.783 -29.307 7.332 1.00 47.91 746 SER A C 1
ATOM 5881 O O . SER A 1 746 ? -1.078 -29.049 8.299 1.00 47.91 746 SER A O 1
ATOM 5883 N N . SER A 1 747 ? -1.259 -29.781 6.197 1.00 40.31 747 SER A N 1
ATOM 5884 C CA . SER A 1 747 ? 0.155 -30.152 6.024 1.00 40.31 747 SER A CA 1
ATOM 5885 C C . SER A 1 747 ? 0.878 -29.451 4.868 1.00 40.31 747 SER A C 1
ATOM 5887 O O . SER A 1 747 ? 2.036 -29.774 4.614 1.00 40.31 747 SER A O 1
ATOM 5889 N N . SER A 1 748 ? 0.243 -28.506 4.168 1.00 38.78 748 SER A N 1
ATOM 5890 C CA . SER A 1 748 ? 0.874 -27.735 3.086 1.00 38.78 748 SER A CA 1
ATOM 5891 C C . SER A 1 748 ? 1.139 -26.292 3.519 1.00 38.78 748 SER A C 1
ATOM 5893 O O . SER A 1 748 ? 0.279 -25.417 3.415 1.00 38.78 748 SER A O 1
ATOM 5895 N N . SER A 1 749 ? 2.353 -26.046 4.000 1.00 40.78 749 SER A N 1
ATOM 5896 C CA . SER A 1 749 ? 2.902 -24.724 4.293 1.00 40.78 749 SER A CA 1
ATOM 5897 C C . SER A 1 749 ? 3.328 -24.012 3.002 1.00 40.78 749 SER A C 1
ATOM 5899 O O . SER A 1 749 ? 4.520 -23.923 2.732 1.00 40.78 749 SER A O 1
ATOM 5901 N N . SER A 1 750 ? 2.361 -23.567 2.191 1.00 38.25 750 SER A N 1
ATOM 5902 C CA . SER A 1 750 ? 2.468 -22.387 1.308 1.00 38.25 750 SER A CA 1
ATOM 5903 C C . SER A 1 750 ? 1.243 -22.249 0.384 1.00 38.25 750 SER A C 1
ATOM 5905 O O . SER A 1 750 ? 0.986 -23.064 -0.496 1.00 38.25 750 SER A O 1
ATOM 5907 N N . SER A 1 751 ? 0.517 -21.136 0.532 1.00 39.50 751 SER A N 1
ATOM 5908 C CA . SER A 1 751 ? -0.299 -20.456 -0.502 1.00 39.50 751 SER A CA 1
ATOM 5909 C C . SER A 1 751 ? -1.665 -21.000 -0.980 1.00 39.50 751 SER A C 1
ATOM 5911 O O . SER A 1 751 ? -2.331 -20.312 -1.753 1.00 39.50 751 SER A O 1
ATOM 5913 N N . SER A 1 752 ? -2.185 -22.138 -0.509 1.00 38.47 752 SER A N 1
ATOM 5914 C CA . SER A 1 752 ? -3.484 -22.674 -0.984 1.00 38.47 752 SER A CA 1
ATOM 5915 C C . SER A 1 752 ? -4.734 -22.244 -0.184 1.00 38.47 752 SER A C 1
ATOM 5917 O O . SER A 1 752 ? -5.772 -22.903 -0.246 1.00 38.47 752 SER A O 1
ATOM 5919 N N . THR A 1 753 ? -4.716 -21.091 0.498 1.00 45.25 753 THR A N 1
ATOM 5920 C CA . THR A 1 753 ? -5.949 -20.440 1.009 1.00 45.25 753 THR A CA 1
ATOM 5921 C C . THR A 1 753 ? -6.867 -19.932 -0.115 1.00 45.25 753 THR A C 1
ATOM 5923 O O . THR A 1 753 ? -8.043 -19.657 0.127 1.00 45.25 753 THR A O 1
ATOM 5926 N N . SER A 1 754 ? -6.386 -19.905 -1.365 1.00 43.41 754 SER A N 1
ATOM 5927 C CA . SER A 1 754 ? -7.142 -19.486 -2.557 1.00 43.41 754 SER A CA 1
ATOM 5928 C C . SER A 1 754 ? -8.398 -20.320 -2.857 1.00 43.41 754 SER A C 1
ATOM 5930 O O . SER A 1 754 ? -9.297 -19.854 -3.555 1.00 43.41 754 SER A O 1
ATOM 5932 N N . SER A 1 755 ? -8.517 -21.537 -2.312 1.00 47.75 755 SER A N 1
ATOM 5933 C CA . SER A 1 755 ? -9.737 -22.345 -2.484 1.00 47.75 755 SER A CA 1
ATOM 5934 C C . SER A 1 755 ? -10.923 -21.853 -1.642 1.00 47.75 755 SER A C 1
ATOM 5936 O O . SER A 1 755 ? -12.062 -22.160 -1.989 1.00 47.75 755 SER A O 1
ATOM 5938 N N . PHE A 1 756 ? -10.691 -21.071 -0.578 1.00 52.81 756 PHE A N 1
ATOM 5939 C CA . PHE A 1 756 ? -11.772 -20.456 0.207 1.00 52.81 756 PHE A CA 1
ATOM 5940 C C . PHE A 1 756 ? -12.229 -19.106 -0.354 1.00 52.81 756 PHE A C 1
ATOM 5942 O O . PHE A 1 756 ? -13.414 -18.786 -0.243 1.00 52.81 756 PHE A O 1
ATOM 5949 N N . SER A 1 757 ? -11.321 -18.341 -0.968 1.00 50.56 757 SER A N 1
ATOM 5950 C CA . SER A 1 757 ? -11.609 -17.011 -1.519 1.00 50.56 757 SER A CA 1
ATOM 5951 C C . SER A 1 757 ? -12.212 -17.044 -2.929 1.00 50.56 757 SER A C 1
ATOM 5953 O O . SER A 1 757 ? -12.932 -16.124 -3.297 1.00 50.56 757 SER A O 1
ATOM 5955 N N . ASN A 1 758 ? -12.044 -18.131 -3.689 1.00 51.34 758 ASN A N 1
ATOM 5956 C CA . ASN A 1 758 ? -12.612 -18.270 -5.037 1.00 51.34 758 ASN A CA 1
ATOM 5957 C C . ASN A 1 758 ? -14.071 -18.779 -5.049 1.00 51.34 758 ASN A C 1
ATOM 5959 O O . ASN A 1 758 ? -14.452 -19.584 -5.900 1.00 51.34 758 ASN A O 1
ATOM 5963 N N . THR A 1 759 ? -14.923 -18.315 -4.127 1.00 64.06 759 THR A N 1
ATOM 5964 C CA . THR A 1 759 ? -16.387 -18.512 -4.230 1.00 64.06 759 THR A CA 1
ATOM 5965 C C . THR A 1 759 ? -17.048 -17.381 -5.018 1.00 64.06 759 THR A C 1
ATOM 5967 O O . THR A 1 759 ? -18.142 -16.929 -4.704 1.00 64.06 759 THR A O 1
ATOM 5970 N N . GLU A 1 760 ? -16.403 -16.943 -6.100 1.00 70.56 760 GLU A N 1
ATOM 5971 C CA . GLU A 1 760 ? -16.876 -15.839 -6.946 1.00 70.56 760 GLU A CA 1
ATOM 5972 C C . GLU A 1 760 ? -18.144 -16.198 -7.746 1.00 70.56 760 GLU A C 1
ATOM 5974 O O . GLU A 1 760 ? -18.792 -15.329 -8.332 1.00 70.56 760 GLU A O 1
ATOM 5979 N N . SER A 1 761 ? -18.524 -17.484 -7.786 1.00 84.44 761 SER A N 1
ATOM 5980 C CA . SER A 1 761 ? -19.671 -17.968 -8.551 1.00 84.44 761 SER A CA 1
ATOM 5981 C C . SER A 1 761 ? -20.615 -18.880 -7.760 1.00 84.44 761 SER A C 1
ATOM 5983 O O . SER A 1 761 ? -20.227 -19.669 -6.894 1.00 84.44 761 SER A O 1
ATOM 5985 N N . ALA A 1 762 ? -21.901 -18.831 -8.121 1.00 85.94 762 ALA A N 1
ATOM 5986 C CA . ALA A 1 762 ? -22.920 -19.721 -7.567 1.00 85.94 762 ALA A CA 1
ATOM 5987 C C . ALA A 1 762 ? -22.635 -21.203 -7.881 1.00 85.94 762 ALA A C 1
ATOM 5989 O O . ALA A 1 762 ? -23.081 -22.095 -7.157 1.00 85.94 762 ALA A O 1
ATOM 5990 N N . GLU A 1 763 ? -21.922 -21.492 -8.970 1.00 86.81 763 GLU A N 1
ATOM 5991 C CA . GLU A 1 763 ? -21.494 -22.839 -9.342 1.00 86.81 763 GLU A CA 1
ATOM 5992 C C . GLU A 1 763 ? -20.428 -23.379 -8.387 1.00 86.81 763 GLU A C 1
ATOM 5994 O O . GLU A 1 763 ? -20.504 -24.551 -8.006 1.00 86.81 763 GLU A O 1
ATOM 5999 N N . ASP A 1 764 ? -19.489 -22.542 -7.952 1.00 86.19 764 ASP A N 1
ATOM 6000 C CA . ASP A 1 764 ? -18.441 -22.948 -7.015 1.00 86.19 764 ASP A CA 1
ATOM 6001 C C . ASP A 1 764 ? -19.006 -23.148 -5.609 1.00 86.19 764 ASP A C 1
ATOM 6003 O O . ASP A 1 764 ? -18.749 -24.188 -4.998 1.00 86.19 764 ASP A O 1
ATOM 6007 N N . LEU A 1 765 ? -19.929 -22.285 -5.166 1.00 88.38 765 LEU A N 1
ATOM 6008 C CA . LEU A 1 765 ? -20.686 -22.526 -3.932 1.00 88.38 765 LEU A CA 1
ATOM 6009 C C . LEU A 1 765 ? -21.512 -23.821 -3.986 1.00 88.38 765 LEU A C 1
ATOM 6011 O O . LEU A 1 765 ? -21.593 -24.545 -2.997 1.00 88.38 765 LEU A O 1
ATOM 6015 N N . LYS A 1 766 ? -22.100 -24.189 -5.133 1.00 89.81 766 LYS A N 1
ATOM 6016 C CA . LYS A 1 766 ? -22.805 -25.482 -5.264 1.00 89.81 766 LYS A CA 1
ATOM 6017 C C . LYS A 1 766 ? -21.854 -26.675 -5.161 1.00 89.81 766 LYS A C 1
ATOM 6019 O O . LYS A 1 766 ? -22.232 -27.689 -4.563 1.00 89.81 766 LYS A O 1
ATOM 6024 N N . LYS A 1 767 ? -20.654 -26.590 -5.749 1.00 89.00 767 LYS A N 1
ATOM 6025 C CA . LYS A 1 767 ? -19.624 -27.639 -5.617 1.00 89.00 767 LYS A CA 1
ATOM 6026 C C . LYS A 1 767 ? -19.197 -27.773 -4.161 1.00 89.00 767 LYS A C 1
ATOM 6028 O O . LYS A 1 767 ? -19.209 -28.885 -3.641 1.00 89.00 767 LYS A O 1
ATOM 6033 N N . PHE A 1 768 ? -18.935 -26.644 -3.510 1.00 91.69 768 PHE A N 1
ATOM 6034 C CA . PHE A 1 768 ? -18.642 -26.560 -2.088 1.00 91.69 768 PHE A CA 1
ATOM 6035 C C . PHE A 1 768 ? -19.733 -27.233 -1.243 1.00 91.69 768 PHE A C 1
ATOM 6037 O O . PHE A 1 768 ? -19.450 -28.194 -0.529 1.00 91.69 768 PHE A O 1
ATOM 6044 N N . CYS A 1 769 ? -21.002 -26.838 -1.402 1.00 94.25 769 CYS A N 1
ATOM 6045 C CA . CYS A 1 769 ? -22.111 -27.454 -0.672 1.00 94.25 769 CYS A CA 1
ATOM 6046 C C . CYS A 1 769 ? -22.193 -28.966 -0.918 1.00 94.25 769 CYS A C 1
ATOM 6048 O O . CYS A 1 769 ? -22.415 -29.733 0.013 1.00 94.25 769 CYS A O 1
ATOM 6050 N N . THR A 1 770 ? -21.983 -29.413 -2.158 1.00 93.56 770 THR A N 1
ATOM 6051 C CA . THR A 1 770 ? -22.014 -30.843 -2.505 1.00 93.56 770 THR A CA 1
ATOM 6052 C C . THR A 1 770 ? -20.884 -31.619 -1.826 1.00 93.56 770 THR A C 1
ATOM 6054 O O . THR A 1 770 ? -21.108 -32.739 -1.366 1.00 93.56 770 THR A O 1
ATOM 6057 N N . ALA A 1 771 ? -19.688 -31.033 -1.743 1.00 92.12 771 ALA A N 1
ATOM 6058 C CA . ALA A 1 771 ? -18.543 -31.634 -1.071 1.00 92.12 771 ALA A CA 1
ATOM 6059 C C . ALA A 1 771 ? -18.772 -31.732 0.447 1.00 92.12 771 ALA A C 1
ATOM 6061 O O . ALA A 1 771 ? -18.644 -32.820 1.011 1.00 92.12 771 ALA A O 1
ATOM 6062 N N . VAL A 1 772 ? -19.237 -30.649 1.086 1.00 93.81 772 VAL A N 1
ATOM 6063 C CA . VAL A 1 772 ? -19.550 -30.633 2.528 1.00 93.81 772 VAL A CA 1
ATOM 6064 C C . VAL A 1 772 ? -20.728 -31.551 2.878 1.00 93.81 772 VAL A C 1
ATOM 6066 O O . VAL A 1 772 ? -20.799 -32.101 3.971 1.00 93.81 772 VAL A O 1
ATOM 6069 N N . GLU A 1 773 ? -21.657 -31.786 1.956 1.00 94.44 773 GLU A N 1
ATOM 6070 C CA . GLU A 1 773 ? -22.744 -32.760 2.134 1.00 94.44 773 GLU A CA 1
ATOM 6071 C C . GLU A 1 773 ? -22.316 -34.222 1.933 1.00 94.44 773 GLU A C 1
ATOM 6073 O O . GLU A 1 773 ? -23.105 -35.154 2.148 1.00 94.44 773 GLU A O 1
ATOM 6078 N N . GLY A 1 774 ? -21.065 -34.438 1.529 1.00 94.62 774 GLY A N 1
ATOM 6079 C CA . GLY A 1 774 ? -20.467 -35.747 1.337 1.00 94.62 774 GLY A CA 1
ATOM 6080 C C . GLY A 1 774 ? -20.346 -36.562 2.627 1.00 94.62 774 GLY A C 1
ATOM 6081 O O . GLY A 1 774 ? -20.421 -36.069 3.753 1.00 94.62 774 GLY A O 1
ATOM 6082 N N . ASN A 1 775 ? -20.116 -37.871 2.471 1.00 95.25 775 ASN A N 1
ATOM 6083 C CA . ASN A 1 775 ? -19.967 -38.776 3.616 1.00 95.25 775 ASN A CA 1
ATOM 6084 C C . ASN A 1 775 ? -18.786 -38.403 4.529 1.00 95.25 775 ASN A C 1
ATOM 6086 O O . ASN A 1 775 ? -18.897 -38.632 5.733 1.00 95.25 775 ASN A O 1
ATOM 6090 N N . ALA A 1 776 ? -17.714 -37.835 3.966 1.00 94.75 776 ALA A N 1
ATOM 6091 C CA . ALA A 1 776 ? -16.510 -37.410 4.685 1.00 94.75 776 ALA A CA 1
ATOM 6092 C C . ALA A 1 776 ? -16.786 -36.284 5.702 1.00 94.75 776 ALA A C 1
ATOM 6094 O O . ALA A 1 776 ? -16.111 -36.164 6.717 1.00 94.75 776 ALA A O 1
ATOM 6095 N N . CYS A 1 777 ? -17.849 -35.508 5.487 1.00 95.81 777 CYS A N 1
ATOM 6096 C CA . CYS A 1 777 ? -18.201 -34.355 6.307 1.00 95.81 777 CYS A CA 1
ATOM 6097 C C . CYS A 1 777 ? -19.327 -34.616 7.313 1.00 95.81 777 CYS A C 1
ATOM 6099 O O . CYS A 1 777 ? -19.817 -33.689 7.952 1.00 95.81 777 CYS A O 1
ATOM 6101 N N . LYS A 1 778 ? -19.743 -35.871 7.535 1.00 95.62 778 LYS A N 1
ATOM 6102 C CA . LYS A 1 778 ? -20.846 -36.180 8.470 1.00 95.62 778 LYS A CA 1
ATOM 6103 C C . LYS A 1 778 ? -20.613 -35.686 9.896 1.00 95.62 778 LYS A C 1
ATOM 6105 O O . LYS A 1 778 ? -21.563 -35.233 10.529 1.00 95.62 778 LYS A O 1
ATOM 6110 N N . ALA A 1 779 ? -19.384 -35.803 10.398 1.00 93.94 779 ALA A N 1
ATOM 6111 C CA . ALA A 1 779 ? -19.026 -35.349 11.741 1.00 93.94 779 ALA A CA 1
ATOM 6112 C C . ALA A 1 779 ? -18.991 -33.816 11.842 1.00 93.94 779 ALA A C 1
ATOM 6114 O O . ALA A 1 779 ? -19.350 -33.262 12.875 1.00 93.94 779 ALA A O 1
ATOM 6115 N N . PHE A 1 780 ? -18.613 -33.139 10.757 1.00 94.25 780 PHE A N 1
ATOM 6116 C CA . PHE A 1 780 ? -18.681 -31.686 10.645 1.00 94.25 780 PHE A CA 1
ATOM 6117 C C . PHE A 1 780 ? -20.138 -31.202 10.607 1.00 94.25 780 PHE A C 1
ATOM 6119 O O . PHE A 1 780 ? -20.546 -30.361 11.402 1.00 94.25 780 PHE A O 1
ATOM 6126 N N . LEU A 1 781 ? -20.969 -31.819 9.763 1.00 93.50 781 LEU A N 1
ATOM 6127 C CA . LEU 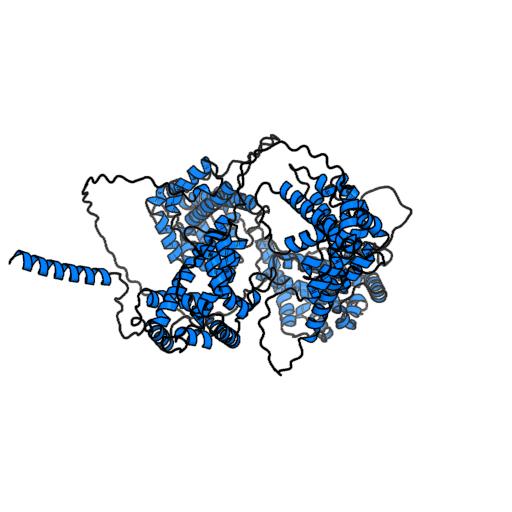A 1 781 ? -22.393 -31.503 9.643 1.00 93.50 781 LEU A CA 1
ATOM 6128 C C . LEU A 1 781 ? -23.193 -31.759 10.921 1.00 93.50 781 LEU A C 1
ATOM 6130 O O . LEU A 1 781 ? -24.180 -31.068 11.164 1.00 93.50 781 LEU A O 1
ATOM 6134 N N . SER A 1 782 ? -22.811 -32.743 11.740 1.00 92.44 782 SER A N 1
ATOM 6135 C CA . SER A 1 782 ? -23.478 -32.959 13.029 1.00 92.44 782 SER A CA 1
ATOM 6136 C C . SER A 1 782 ? -23.219 -31.832 14.026 1.00 92.44 782 SER A C 1
ATOM 6138 O O . SER A 1 782 ? -24.041 -31.611 14.915 1.00 92.44 782 SER A O 1
ATOM 6140 N N . ASP A 1 783 ? -22.109 -31.119 13.852 1.00 91.81 783 ASP A N 1
ATOM 6141 C CA . ASP A 1 783 ? -21.633 -30.063 14.743 1.00 91.81 783 ASP A CA 1
ATOM 6142 C C . ASP A 1 783 ? -21.842 -28.665 14.159 1.00 91.81 783 ASP A C 1
ATOM 6144 O O . ASP A 1 783 ? -21.548 -27.671 14.812 1.00 91.81 783 ASP A O 1
ATOM 6148 N N . ILE A 1 784 ? -22.412 -28.568 12.958 1.00 90.31 784 ILE A N 1
ATOM 6149 C CA . ILE A 1 784 ? -22.536 -27.312 12.219 1.00 90.31 784 ILE A CA 1
ATOM 6150 C C . ILE A 1 784 ? -23.367 -26.250 12.936 1.00 90.31 784 ILE A C 1
ATOM 6152 O O . ILE A 1 784 ? -23.166 -25.065 12.720 1.00 90.31 784 ILE A O 1
ATOM 6156 N N . ASN A 1 785 ? -24.291 -26.659 13.805 1.00 88.06 785 ASN A N 1
ATOM 6157 C CA . ASN A 1 785 ? -25.112 -25.749 14.606 1.00 88.06 785 ASN A CA 1
ATOM 6158 C C . ASN A 1 785 ? -24.531 -25.512 16.011 1.00 88.06 785 ASN A C 1
ATOM 6160 O O . ASN A 1 785 ? -25.180 -24.871 16.838 1.00 88.06 785 ASN A O 1
ATOM 6164 N N . ASN A 1 786 ? -23.349 -26.056 16.312 1.00 87.31 786 ASN A N 1
ATOM 6165 C CA . ASN A 1 786 ? -22.635 -25.761 17.543 1.00 87.31 786 ASN A CA 1
ATOM 6166 C C . ASN A 1 786 ? -21.822 -24.477 17.349 1.00 87.31 786 ASN A C 1
ATOM 6168 O O . ASN A 1 786 ? -20.821 -24.466 16.633 1.00 87.31 786 ASN A O 1
ATOM 6172 N N . SER A 1 787 ? -22.269 -23.396 17.990 1.00 78.94 787 SER A N 1
ATOM 6173 C CA . SER A 1 787 ? -21.556 -22.115 17.975 1.00 78.94 787 SER A CA 1
ATOM 6174 C C . SER A 1 787 ? -20.288 -22.134 18.824 1.00 78.94 787 SER A C 1
ATOM 6176 O O . SER A 1 787 ? -19.469 -21.235 18.703 1.00 78.94 787 SER A O 1
ATOM 6178 N N . GLN A 1 788 ? -20.126 -23.133 19.698 1.00 84.88 788 GLN A N 1
ATOM 6179 C CA . GLN A 1 788 ? -18.902 -23.314 20.466 1.00 84.88 788 GLN A CA 1
ATOM 6180 C C . GLN A 1 788 ? -17.923 -24.185 19.687 1.00 84.88 788 GLN A C 1
ATOM 6182 O O . GLN A 1 788 ? -18.294 -25.194 19.078 1.00 84.88 788 GLN A O 1
ATOM 6187 N N . SER A 1 789 ? -16.660 -23.799 19.750 1.00 87.69 789 SER A N 1
ATOM 6188 C CA . SER A 1 789 ? -15.548 -24.599 19.274 1.00 87.69 789 SER A CA 1
ATOM 6189 C C . SER A 1 789 ? -14.539 -24.737 20.388 1.00 87.69 789 SER A C 1
ATOM 6191 O O . SER A 1 789 ? -14.263 -23.780 21.104 1.00 87.69 789 SER A O 1
ATOM 6193 N N . ALA A 1 790 ? -13.989 -25.933 20.526 1.00 89.69 790 ALA A N 1
ATOM 6194 C CA . ALA A 1 790 ? -12.874 -26.180 21.415 1.00 89.69 790 ALA A CA 1
ATOM 6195 C C . ALA A 1 790 ? -11.622 -25.392 21.003 1.00 89.69 790 ALA A C 1
ATOM 6197 O O . ALA A 1 790 ? -10.766 -25.173 21.848 1.00 89.69 790 ALA A O 1
ATOM 6198 N N . CYS A 1 791 ? -11.538 -24.961 19.740 1.00 86.19 791 CYS A N 1
ATOM 6199 C CA . CYS A 1 791 ? -10.421 -24.192 19.205 1.00 86.19 791 CYS A CA 1
ATOM 6200 C C . CYS A 1 791 ? -10.602 -22.666 19.292 1.00 86.19 791 CYS A C 1
ATOM 6202 O O . CYS A 1 791 ? -9.645 -21.923 19.103 1.00 86.19 791 CYS A O 1
ATOM 6204 N N . ILE A 1 792 ? -11.821 -22.176 19.559 1.00 83.00 792 ILE A N 1
ATOM 6205 C CA . ILE A 1 792 ? -12.086 -20.742 19.745 1.00 83.00 792 ILE A CA 1
ATOM 6206 C C . ILE A 1 792 ? -12.638 -20.517 21.143 1.00 83.00 792 ILE A C 1
ATOM 6208 O O . ILE A 1 792 ? -13.817 -20.754 21.414 1.00 83.00 792 ILE A O 1
ATOM 6212 N N . ASN A 1 793 ? -11.777 -20.001 22.015 1.00 83.44 793 ASN A N 1
ATOM 6213 C CA . ASN A 1 793 ? -12.163 -19.488 23.316 1.00 83.44 793 ASN A CA 1
ATOM 6214 C C . ASN A 1 793 ? -11.901 -17.980 23.365 1.00 83.44 793 ASN A C 1
ATOM 6216 O O . ASN A 1 793 ? -10.762 -17.546 23.498 1.00 83.44 793 ASN A O 1
ATOM 6220 N N . VAL A 1 794 ? -12.975 -17.196 23.268 1.00 78.25 794 VAL A N 1
ATOM 6221 C CA . VAL A 1 794 ? -12.908 -15.729 23.299 1.00 78.25 794 VAL A CA 1
ATOM 6222 C C . VAL A 1 794 ? -12.483 -15.218 24.679 1.00 78.25 794 VAL A C 1
ATOM 6224 O O . VAL A 1 794 ? -11.874 -14.159 24.777 1.00 78.25 794 VAL A O 1
ATOM 6227 N N . GLU A 1 795 ? -12.783 -15.943 25.761 1.00 79.62 795 GLU A N 1
ATOM 6228 C CA . GLU A 1 795 ? -12.424 -15.517 27.121 1.00 79.62 795 GLU A CA 1
ATOM 6229 C C . GLU A 1 795 ? -10.939 -15.734 27.417 1.00 79.62 795 GLU A C 1
ATOM 6231 O O . GLU A 1 795 ? -10.331 -14.898 28.076 1.00 79.62 795 GLU A O 1
ATOM 6236 N N . ASN A 1 796 ? -10.364 -16.831 26.919 1.00 79.62 796 ASN A N 1
ATOM 6237 C CA . ASN A 1 796 ? -8.961 -17.178 27.125 1.00 79.62 796 ASN A CA 1
ATOM 6238 C C . ASN A 1 796 ? -8.359 -17.755 25.834 1.00 79.62 796 ASN A C 1
ATOM 6240 O O . ASN A 1 796 ? -8.379 -18.983 25.660 1.00 79.62 796 ASN A O 1
ATOM 6244 N N . PRO A 1 797 ? -7.882 -16.886 24.925 1.00 79.00 797 PRO A N 1
ATOM 6245 C CA . PRO A 1 797 ? -7.257 -17.305 23.687 1.00 79.00 797 PRO A CA 1
ATOM 6246 C C . PRO A 1 797 ? -6.080 -18.251 23.918 1.00 79.00 797 PRO A C 1
ATOM 6248 O O . PRO A 1 797 ? -5.180 -17.943 24.689 1.00 79.00 797 PRO A O 1
ATOM 6251 N N . VAL A 1 798 ? -6.047 -19.388 23.223 1.00 82.19 798 VAL A N 1
ATOM 6252 C CA . VAL A 1 798 ? -4.805 -20.150 23.034 1.00 82.19 798 VAL A CA 1
ATOM 6253 C C . VAL A 1 798 ? -4.456 -20.019 21.562 1.00 82.19 798 VAL A C 1
ATOM 6255 O O . VAL A 1 798 ? -5.198 -20.500 20.709 1.00 82.19 798 VAL A O 1
ATOM 6258 N N . ILE A 1 799 ? -3.352 -19.345 21.250 1.00 75.62 799 ILE A N 1
ATOM 6259 C CA . ILE A 1 799 ? -2.986 -19.006 19.865 1.00 75.62 799 ILE A CA 1
ATOM 6260 C C . ILE A 1 799 ? -2.894 -20.270 19.003 1.00 75.62 799 ILE A C 1
ATOM 6262 O O . ILE A 1 799 ? -3.466 -20.338 17.915 1.00 75.62 799 ILE A O 1
ATOM 6266 N N . ALA A 1 800 ? -2.255 -21.316 19.526 1.00 77.06 800 ALA A N 1
ATOM 6267 C CA . ALA A 1 800 ? -2.129 -22.585 18.825 1.00 77.06 800 ALA A CA 1
ATOM 6268 C C . ALA A 1 800 ? -3.486 -23.275 18.563 1.00 77.06 800 ALA A C 1
ATOM 6270 O O . ALA A 1 800 ? -3.648 -23.935 17.533 1.00 77.06 800 ALA A O 1
ATOM 6271 N N . ASP A 1 801 ? -4.485 -23.080 19.434 1.00 82.75 801 ASP A N 1
ATOM 6272 C CA . ASP A 1 801 ? -5.859 -23.541 19.192 1.00 82.75 801 ASP A CA 1
ATOM 6273 C C . ASP A 1 801 ? -6.502 -22.775 18.037 1.00 82.75 801 ASP A C 1
ATOM 6275 O O . ASP A 1 801 ? -7.154 -23.372 17.184 1.00 82.75 801 ASP A O 1
ATOM 6279 N N . MET A 1 802 ? -6.277 -21.465 17.966 1.00 76.94 802 MET A N 1
ATOM 6280 C CA . MET A 1 802 ? -6.865 -20.609 16.936 1.00 76.94 802 MET A CA 1
ATOM 6281 C C . MET A 1 802 ? -6.282 -20.874 15.562 1.00 76.94 802 MET A C 1
ATOM 6283 O O . MET A 1 802 ? -7.041 -20.964 14.606 1.00 76.94 802 MET A O 1
ATOM 6287 N N . ILE A 1 803 ? -4.968 -21.067 15.457 1.00 73.81 803 ILE A N 1
ATOM 6288 C CA . ILE A 1 803 ? -4.329 -21.458 14.194 1.00 73.81 803 ILE A CA 1
ATOM 6289 C C . ILE A 1 803 ? -4.863 -22.827 13.754 1.00 73.81 803 ILE A C 1
ATOM 6291 O O . ILE A 1 803 ? -5.290 -23.001 12.612 1.00 73.81 803 ILE A O 1
ATOM 6295 N N . SER A 1 804 ? -4.928 -23.781 14.688 1.00 76.56 804 SER A N 1
ATOM 6296 C CA . SER A 1 804 ? -5.419 -25.136 14.413 1.00 76.56 804 SER A CA 1
ATOM 6297 C C . SER A 1 804 ? -6.901 -25.162 14.012 1.00 76.56 804 SER A C 1
ATOM 6299 O O . SER A 1 804 ? -7.300 -25.946 13.149 1.00 76.56 804 SER A O 1
ATOM 6301 N N . GLY A 1 805 ? -7.734 -24.308 14.616 1.00 77.00 805 GLY A N 1
ATOM 6302 C CA . GLY A 1 805 ? -9.173 -24.234 14.353 1.00 77.00 805 GLY A CA 1
ATOM 6303 C C . GLY A 1 805 ? -9.609 -23.189 13.327 1.00 77.00 805 GLY A C 1
ATOM 6304 O O . GLY A 1 805 ? -10.759 -23.204 12.873 1.00 77.00 805 GLY A O 1
ATOM 6305 N N . GLY A 1 806 ? -8.704 -22.294 12.937 1.00 74.75 806 GLY A N 1
ATOM 6306 C CA . GLY A 1 806 ? -8.987 -21.108 12.132 1.00 74.75 806 GLY A CA 1
ATOM 6307 C C . GLY A 1 806 ? -9.565 -21.434 10.762 1.00 74.75 806 GLY A C 1
ATOM 6308 O O . GLY A 1 806 ? -10.356 -20.662 10.243 1.00 74.75 806 GLY A O 1
ATOM 6309 N N . LEU A 1 807 ? -9.272 -22.616 10.213 1.00 71.44 807 LEU A N 1
ATOM 6310 C CA . LEU A 1 807 ? -9.773 -23.054 8.906 1.00 71.44 807 LEU A CA 1
ATOM 6311 C C . LEU A 1 807 ? -11.195 -23.633 8.948 1.00 71.44 807 LEU A C 1
ATOM 6313 O O . LEU A 1 807 ? -11.964 -23.476 7.998 1.00 71.44 807 LEU A O 1
ATOM 6317 N N . HIS A 1 808 ? -11.591 -24.308 10.032 1.00 82.19 808 HIS A N 1
ATOM 6318 C CA . HIS A 1 808 ? -12.907 -24.958 10.069 1.00 82.19 808 HIS A CA 1
ATOM 6319 C C . HIS A 1 808 ? -14.044 -23.978 10.387 1.00 82.19 808 HIS A C 1
ATOM 6321 O O . HIS A 1 808 ? -15.213 -24.320 10.225 1.00 82.19 808 HIS A O 1
ATOM 6327 N N . GLN A 1 809 ? -13.735 -22.775 10.861 1.00 81.69 809 GLN A N 1
ATOM 6328 C CA . GLN A 1 809 ? -14.727 -21.767 11.231 1.00 81.69 809 GLN A CA 1
ATOM 6329 C C . GLN A 1 809 ? -15.282 -20.984 10.037 1.00 81.69 809 GLN A C 1
ATOM 6331 O O . GLN A 1 809 ? -16.503 -21.006 9.858 1.00 81.69 809 GLN A O 1
ATOM 6336 N N . PRO A 1 810 ? -14.436 -20.434 9.145 1.00 80.25 810 PRO A N 1
ATOM 6337 C CA . PRO A 1 810 ? -14.833 -19.987 7.816 1.00 80.25 810 PRO A CA 1
ATOM 6338 C C . PRO A 1 810 ? -15.695 -21.026 7.093 1.00 80.25 810 PRO A C 1
ATOM 6340 O O . PRO A 1 810 ? -16.751 -20.710 6.546 1.00 80.25 810 PRO A O 1
ATOM 6343 N N . LEU A 1 811 ? -15.311 -22.304 7.189 1.00 85.62 811 LEU A N 1
ATOM 6344 C CA . LEU A 1 811 ? -16.066 -23.408 6.606 1.00 85.62 811 LEU A CA 1
ATOM 6345 C C . LEU A 1 811 ? -17.478 -23.545 7.192 1.00 85.62 811 LEU A C 1
ATOM 6347 O O . LEU A 1 811 ? -18.447 -23.756 6.454 1.00 85.62 811 LEU A O 1
ATOM 6351 N N . ARG A 1 812 ? -17.614 -23.432 8.522 1.00 89.44 812 ARG A N 1
ATOM 6352 C CA . ARG A 1 812 ? -18.926 -23.469 9.189 1.00 89.44 812 ARG A CA 1
ATOM 6353 C C . ARG A 1 812 ? -19.777 -22.292 8.754 1.00 89.44 812 ARG A C 1
ATOM 6355 O O . ARG A 1 812 ? -20.929 -22.506 8.380 1.00 89.44 812 ARG A O 1
ATOM 6362 N N . ALA A 1 813 ? -19.201 -21.095 8.755 1.00 88.50 813 ALA A N 1
ATOM 6363 C CA . ALA A 1 813 ? -19.863 -19.867 8.350 1.00 88.50 813 ALA A CA 1
ATOM 6364 C C . ALA A 1 813 ? -20.395 -19.949 6.912 1.00 88.50 813 ALA A C 1
ATOM 6366 O O . ALA A 1 813 ? -21.596 -19.776 6.691 1.00 88.50 813 ALA A O 1
ATOM 6367 N N . GLN A 1 814 ? -19.547 -20.326 5.950 1.00 89.56 814 GLN A N 1
ATOM 6368 C CA . GLN A 1 814 ? -19.956 -20.500 4.553 1.00 89.56 814 GLN A CA 1
ATOM 6369 C C . GLN A 1 814 ? -21.071 -21.545 4.412 1.00 89.56 814 GLN A C 1
ATOM 6371 O O . GLN A 1 814 ? -22.077 -21.310 3.738 1.00 89.56 814 GLN A O 1
ATOM 6376 N N . TYR A 1 815 ? -20.968 -22.693 5.088 1.00 93.69 815 TYR A N 1
ATOM 6377 C CA . TYR A 1 815 ? -22.020 -23.708 5.017 1.00 93.69 815 TYR A CA 1
ATOM 6378 C C . TYR A 1 815 ? -23.337 -23.248 5.673 1.00 93.69 815 TYR A C 1
ATOM 6380 O O . TYR A 1 815 ? -24.428 -23.530 5.157 1.00 93.69 815 TYR A O 1
ATOM 6388 N N . GLN A 1 816 ? -23.277 -22.549 6.808 1.00 93.50 816 GLN A N 1
ATOM 6389 C CA . GLN A 1 816 ? -24.452 -21.988 7.485 1.00 93.50 816 GLN A CA 1
ATOM 6390 C C . GLN A 1 816 ? -25.156 -20.941 6.616 1.00 93.50 816 GLN A C 1
ATOM 6392 O O . GLN A 1 816 ? -26.389 -20.944 6.543 1.00 93.50 816 GLN A O 1
ATOM 6397 N N . LEU A 1 817 ? -24.389 -20.100 5.918 1.00 92.38 817 LEU A N 1
ATOM 6398 C CA . LEU A 1 817 ? -24.902 -19.057 5.035 1.00 92.38 817 LEU A CA 1
ATOM 6399 C C . LEU A 1 817 ? -25.450 -19.598 3.718 1.00 92.38 817 LEU A C 1
ATOM 6401 O O . LEU A 1 817 ? -26.538 -19.190 3.311 1.00 92.38 817 LEU A O 1
ATOM 6405 N N . PHE A 1 818 ? -24.768 -20.540 3.065 1.00 93.50 818 PHE A N 1
ATOM 6406 C CA . PHE A 1 818 ? -25.076 -20.908 1.676 1.00 93.50 818 PHE A CA 1
ATOM 6407 C C . PHE A 1 818 ? -25.661 -22.312 1.502 1.00 93.50 818 PHE A C 1
ATOM 6409 O O . PHE A 1 818 ? -26.492 -22.516 0.623 1.00 93.50 818 PHE A O 1
ATOM 6416 N N . CYS A 1 819 ? -25.303 -23.283 2.341 1.00 95.31 819 CYS A N 1
ATOM 6417 C CA . CYS A 1 819 ? -25.572 -24.700 2.050 1.00 95.31 819 CYS A CA 1
ATOM 6418 C C . CYS A 1 819 ? -26.624 -25.353 2.943 1.00 95.31 819 CYS A C 1
ATOM 6420 O O . CYS A 1 819 ? -27.175 -26.404 2.620 1.00 95.31 819 CYS A O 1
ATOM 6422 N N . SER A 1 820 ? -26.891 -24.762 4.099 1.00 94.44 820 SER A N 1
ATOM 6423 C CA . SER A 1 820 ? -27.650 -25.430 5.146 1.00 94.44 820 SER A CA 1
ATOM 6424 C C . SER A 1 820 ? -29.099 -25.741 4.754 1.00 94.44 820 SER A C 1
ATOM 6426 O O . SER A 1 820 ? -29.767 -24.979 4.049 1.00 94.44 820 SER A O 1
ATOM 6428 N N . LYS A 1 821 ? -29.592 -26.875 5.264 1.00 94.50 821 LYS A N 1
ATOM 6429 C CA . LYS A 1 821 ? -30.882 -27.473 4.907 1.00 94.50 821 LYS A CA 1
ATOM 6430 C C . LYS A 1 821 ? -31.870 -27.508 6.073 1.00 94.50 821 LYS A C 1
ATOM 6432 O O . LYS A 1 821 ? -31.499 -27.634 7.243 1.00 94.50 821 LYS A O 1
ATOM 6437 N N . ASP A 1 822 ? -33.145 -27.429 5.723 1.00 91.88 822 ASP A N 1
ATOM 6438 C CA . ASP A 1 822 ? -34.272 -27.605 6.623 1.00 91.88 822 ASP A CA 1
ATOM 6439 C C . ASP A 1 822 ? -34.429 -29.073 7.058 1.00 91.88 822 ASP A C 1
ATOM 6441 O O . ASP A 1 822 ? -33.755 -29.993 6.581 1.00 91.88 822 ASP A O 1
ATOM 6445 N N . THR A 1 823 ? -35.382 -29.317 7.956 1.00 87.62 823 THR A N 1
ATOM 6446 C CA . THR A 1 823 ? -35.683 -30.671 8.457 1.00 87.62 823 THR A CA 1
ATOM 6447 C C . THR A 1 823 ? -36.191 -31.649 7.386 1.00 87.62 823 THR A C 1
ATOM 6449 O O . THR A 1 823 ? -36.246 -32.858 7.628 1.00 87.62 823 THR A O 1
ATOM 6452 N N . THR A 1 824 ? -36.558 -31.157 6.200 1.00 91.50 824 THR A N 1
ATOM 6453 C CA . THR A 1 824 ? -37.002 -31.953 5.046 1.00 91.50 824 THR A CA 1
ATOM 6454 C C . THR A 1 824 ? -35.881 -32.230 4.040 1.00 91.50 824 THR A C 1
ATOM 6456 O O . THR A 1 824 ? -36.100 -32.963 3.072 1.00 91.50 824 THR A O 1
ATOM 6459 N N . GLY A 1 825 ? -34.682 -31.686 4.279 1.00 90.62 825 GLY A N 1
ATOM 6460 C CA . GLY A 1 825 ? -33.520 -31.800 3.401 1.00 90.62 825 GLY A CA 1
ATOM 6461 C C . GLY A 1 825 ? -33.505 -30.799 2.244 1.00 90.62 825 GLY A C 1
ATOM 6462 O O . GLY A 1 825 ? -32.722 -30.976 1.308 1.00 90.62 825 GLY A O 1
ATOM 6463 N N . LYS A 1 826 ? -34.360 -29.769 2.267 1.00 94.88 826 LYS A N 1
ATOM 6464 C CA . LYS A 1 826 ? -34.325 -28.668 1.291 1.00 94.88 826 LYS A CA 1
ATOM 6465 C C . LYS A 1 826 ? -33.408 -27.562 1.786 1.00 94.88 826 LYS A C 1
ATOM 6467 O O . LYS A 1 826 ? -33.351 -27.330 2.983 1.00 94.88 826 LYS A O 1
ATOM 6472 N N . VAL A 1 827 ? -32.723 -26.869 0.878 1.00 94.94 827 VAL A N 1
ATOM 6473 C CA . VAL A 1 827 ? -31.912 -25.694 1.232 1.00 94.94 827 VAL A CA 1
ATOM 6474 C C . VAL A 1 827 ? -32.811 -24.668 1.918 1.00 94.94 827 VAL A C 1
ATOM 6476 O O . VAL A 1 827 ? -33.934 -24.425 1.466 1.00 94.94 827 VAL A O 1
ATOM 6479 N N . CYS A 1 828 ? -32.350 -24.117 3.038 1.00 96.44 828 CYS A N 1
ATOM 6480 C CA . CYS A 1 828 ? -33.131 -23.143 3.784 1.00 96.44 828 CYS A CA 1
ATOM 6481 C C . CYS A 1 828 ? -33.404 -21.889 2.929 1.00 96.44 828 CYS A C 1
ATOM 6483 O O . CYS A 1 828 ? -32.532 -21.495 2.146 1.00 96.44 828 CYS A O 1
ATOM 6485 N N . PRO A 1 829 ? -34.579 -21.245 3.063 1.00 95.38 829 PRO A N 1
ATOM 6486 C CA . PRO A 1 829 ? -34.980 -20.149 2.181 1.00 95.38 829 PRO A CA 1
ATOM 6487 C C . PRO A 1 829 ? -33.977 -18.992 2.084 1.00 95.38 829 PRO A C 1
ATOM 6489 O O . PRO A 1 829 ? -33.768 -18.484 0.985 1.00 95.38 829 PRO A O 1
ATOM 6492 N N . LEU A 1 830 ? -33.326 -18.595 3.185 1.00 93.50 830 LEU A N 1
ATOM 6493 C CA . LEU A 1 830 ? -32.329 -17.523 3.159 1.00 93.50 830 LEU A CA 1
ATOM 6494 C C . LEU A 1 830 ? -31.046 -17.970 2.449 1.00 93.50 830 LEU A C 1
ATOM 6496 O O . LEU A 1 830 ? -30.518 -17.216 1.645 1.00 93.50 830 LEU A O 1
ATOM 6500 N N . SER A 1 831 ? -30.586 -19.211 2.648 1.00 94.81 831 SER A N 1
ATOM 6501 C CA . SER A 1 831 ? -29.456 -19.739 1.862 1.00 94.81 831 SER A CA 1
ATOM 6502 C C . SER A 1 831 ? -29.751 -19.801 0.380 1.00 94.81 831 SER A C 1
ATOM 6504 O O . SER A 1 831 ? -28.900 -19.442 -0.425 1.00 94.81 831 SER A O 1
ATOM 6506 N N . GLN A 1 832 ? -30.950 -20.260 0.020 1.00 94.44 832 GLN A N 1
ATOM 6507 C CA . GLN A 1 832 ? -31.360 -20.327 -1.375 1.00 94.44 832 GLN A CA 1
ATOM 6508 C C . GLN A 1 832 ? -31.362 -18.925 -1.990 1.00 94.44 832 GLN A C 1
ATOM 6510 O O . GLN A 1 832 ? -30.847 -18.738 -3.089 1.00 94.44 832 GLN A O 1
ATOM 6515 N N . PHE A 1 833 ? -31.886 -17.939 -1.255 1.00 91.88 833 PHE A N 1
ATOM 6516 C CA . PHE A 1 833 ? -31.864 -16.544 -1.675 1.00 91.88 833 PHE A CA 1
ATOM 6517 C C . PHE A 1 833 ? -30.434 -16.026 -1.868 1.00 91.88 833 PHE A C 1
ATOM 6519 O O . PHE A 1 833 ? -30.151 -15.431 -2.906 1.00 91.88 833 PHE A O 1
ATOM 6526 N N . LEU A 1 834 ? -29.538 -16.275 -0.909 1.00 91.00 834 LEU A N 1
ATOM 6527 C CA . LEU A 1 834 ? -28.140 -15.862 -1.004 1.00 91.00 834 LEU A CA 1
ATOM 6528 C C . LEU A 1 834 ? -27.467 -16.500 -2.226 1.00 91.00 834 LEU A C 1
ATOM 6530 O O . LEU A 1 834 ? -26.980 -15.772 -3.085 1.00 91.00 834 LEU A O 1
ATOM 6534 N N . LEU A 1 835 ? -27.549 -17.822 -2.388 1.00 89.94 835 LEU A N 1
ATOM 6535 C CA . LEU A 1 835 ? -26.989 -18.538 -3.541 1.00 89.94 835 LEU A CA 1
ATOM 6536 C C . LEU A 1 835 ? -27.483 -18.011 -4.900 1.00 89.94 835 LEU A C 1
ATOM 6538 O O . LEU A 1 835 ? -26.716 -17.957 -5.858 1.00 89.94 835 LEU A O 1
ATOM 6542 N N . GLU A 1 836 ? -28.763 -17.649 -5.015 1.00 89.12 836 GLU A N 1
ATOM 6543 C CA . GLU A 1 836 ? -29.351 -17.158 -6.272 1.00 89.12 836 GLU A CA 1
ATOM 6544 C C . GLU A 1 836 ? -28.977 -15.705 -6.605 1.00 89.12 836 GLU A C 1
ATOM 6546 O O . GLU A 1 836 ? -29.128 -15.280 -7.756 1.00 89.12 836 GLU A O 1
ATOM 6551 N N . ASN A 1 837 ? -28.498 -14.946 -5.616 1.00 87.88 837 ASN A N 1
ATOM 6552 C CA . ASN A 1 837 ? -28.192 -13.519 -5.733 1.00 87.88 837 ASN A CA 1
ATOM 6553 C C . ASN A 1 837 ? -26.720 -13.191 -5.442 1.00 87.88 837 ASN A C 1
ATOM 6555 O O . ASN A 1 837 ? -26.401 -12.025 -5.225 1.00 87.88 837 ASN A O 1
ATOM 6559 N N . LEU A 1 838 ? -25.836 -14.192 -5.474 1.00 85.00 838 LEU A N 1
ATOM 6560 C CA . LEU A 1 838 ? -24.392 -14.001 -5.334 1.00 85.00 838 LEU A CA 1
ATOM 6561 C C . LEU A 1 838 ? -23.880 -12.953 -6.338 1.00 85.00 838 LEU A C 1
ATOM 6563 O O . LEU A 1 838 ? -24.230 -13.008 -7.522 1.00 85.00 838 LEU A O 1
ATOM 6567 N N . GLY A 1 839 ? -23.113 -11.975 -5.847 1.00 77.81 839 GLY A N 1
ATOM 6568 C CA . GLY A 1 839 ? -22.601 -10.847 -6.638 1.00 77.81 839 GLY A CA 1
ATOM 6569 C C . GLY A 1 839 ? -23.644 -9.780 -7.004 1.00 77.81 839 GLY A C 1
ATOM 6570 O O . GLY A 1 839 ? -23.427 -9.001 -7.928 1.00 77.81 839 GLY A O 1
ATOM 6571 N N . LYS A 1 840 ? -24.817 -9.767 -6.351 1.00 80.62 840 LYS A N 1
ATOM 6572 C CA . LYS A 1 840 ? -25.879 -8.756 -6.566 1.00 80.62 840 LYS A CA 1
ATOM 6573 C C . LYS A 1 840 ? -26.351 -8.085 -5.273 1.00 80.62 840 LYS A C 1
ATOM 6575 O O . LYS A 1 840 ? -27.404 -7.436 -5.268 1.00 80.62 840 LYS A O 1
ATOM 6580 N N . TYR A 1 841 ? -25.616 -8.266 -4.178 1.00 70.12 841 TYR A N 1
ATOM 6581 C CA . TYR A 1 841 ? -26.027 -7.803 -2.852 1.00 70.12 841 TYR A CA 1
ATOM 6582 C C . TYR A 1 841 ? -25.936 -6.285 -2.690 1.00 70.12 841 TYR A C 1
ATOM 6584 O O . TYR A 1 841 ? -26.752 -5.729 -1.960 1.00 70.12 841 TYR A O 1
ATOM 6592 N N . ASP A 1 842 ? -25.078 -5.617 -3.466 1.00 61.44 842 ASP A N 1
ATOM 6593 C CA . ASP A 1 842 ? -24.852 -4.158 -3.480 1.00 61.44 842 ASP A CA 1
ATOM 6594 C C . ASP A 1 842 ? -26.123 -3.331 -3.733 1.00 61.44 842 ASP A C 1
ATOM 6596 O O . ASP A 1 842 ? -26.158 -2.117 -3.558 1.00 61.44 842 ASP A O 1
ATOM 6600 N N . THR A 1 843 ? -27.206 -3.985 -4.158 1.00 61.09 843 THR A N 1
ATOM 6601 C CA . THR A 1 843 ? -28.496 -3.350 -4.439 1.00 61.09 843 THR A CA 1
ATOM 6602 C C . THR A 1 843 ? -29.550 -3.544 -3.342 1.00 61.09 843 THR A C 1
ATOM 6604 O O . THR A 1 843 ? -30.661 -3.023 -3.472 1.00 61.09 843 THR A O 1
ATOM 6607 N N . ILE A 1 844 ? -29.249 -4.273 -2.260 1.00 66.38 844 ILE A N 1
ATOM 6608 C CA . ILE A 1 844 ? -30.215 -4.620 -1.203 1.00 66.38 844 ILE A CA 1
ATOM 6609 C C . ILE A 1 844 ? -30.108 -3.633 -0.031 1.00 66.38 844 ILE A C 1
ATOM 6611 O O . ILE A 1 844 ? -29.736 -3.989 1.083 1.00 66.38 844 ILE A O 1
ATOM 6615 N N . THR A 1 845 ? -30.493 -2.380 -0.258 1.00 69.88 845 THR A N 1
ATOM 6616 C CA . THR A 1 845 ? -30.653 -1.398 0.830 1.00 69.88 845 THR A CA 1
ATOM 6617 C C . THR A 1 845 ? -31.929 -1.668 1.644 1.00 69.88 845 THR A C 1
ATOM 6619 O O . THR A 1 845 ? -31.940 -1.599 2.878 1.00 69.88 845 THR A O 1
ATOM 6622 N N . ASP A 1 846 ? -32.997 -2.110 0.970 1.00 79.75 846 ASP A N 1
ATOM 6623 C CA . ASP A 1 846 ? -34.290 -2.440 1.571 1.00 79.75 846 ASP A CA 1
ATOM 6624 C C . ASP A 1 846 ? -34.755 -3.870 1.281 1.00 79.75 846 ASP A C 1
ATOM 6626 O O . ASP A 1 846 ? -34.647 -4.385 0.168 1.00 79.75 846 ASP A O 1
ATOM 6630 N N . LEU A 1 847 ? -35.339 -4.511 2.302 1.00 80.75 847 LEU A N 1
ATOM 6631 C CA . LEU A 1 847 ? -35.920 -5.844 2.173 1.00 80.75 847 LEU A CA 1
ATOM 6632 C C . LEU A 1 847 ? -37.307 -5.745 1.534 1.00 80.75 847 LEU A C 1
ATOM 6634 O O . LEU A 1 847 ? -38.261 -5.237 2.125 1.00 80.75 847 LEU A O 1
ATOM 6638 N N . THR A 1 848 ? -37.438 -6.284 0.328 1.00 87.00 848 THR A N 1
ATOM 6639 C CA . THR A 1 848 ? -38.731 -6.467 -0.337 1.00 87.00 848 THR A CA 1
ATOM 6640 C C . THR A 1 848 ? -39.632 -7.413 0.462 1.00 87.00 848 THR A C 1
ATOM 6642 O O . THR A 1 848 ? -39.164 -8.267 1.217 1.00 87.00 848 THR A O 1
ATOM 6645 N N . SER A 1 849 ? -40.950 -7.340 0.246 1.00 84.56 849 SER A N 1
ATOM 6646 C CA . SER A 1 849 ? -41.901 -8.262 0.891 1.00 84.56 849 SER A CA 1
ATOM 6647 C C . SER A 1 849 ? -41.585 -9.736 0.617 1.00 84.56 849 SER A C 1
ATOM 6649 O O . SER A 1 849 ? -41.793 -10.573 1.486 1.00 84.56 849 SER A O 1
ATOM 6651 N N . GLN A 1 850 ? -41.040 -10.052 -0.562 1.00 86.19 850 GLN A N 1
ATOM 6652 C CA . GLN A 1 850 ? -40.620 -11.410 -0.900 1.00 86.19 850 GLN A CA 1
ATOM 6653 C C . GLN A 1 850 ? -39.402 -11.850 -0.071 1.00 86.19 850 GLN A C 1
ATOM 6655 O O . GLN A 1 850 ? -39.375 -12.975 0.420 1.00 86.19 850 GLN A O 1
ATOM 6660 N N . GLN A 1 851 ? -38.412 -10.974 0.123 1.00 87.38 851 GLN A N 1
ATOM 6661 C CA . GLN A 1 851 ? -37.255 -11.253 0.985 1.00 87.38 851 GLN A CA 1
ATOM 6662 C C . GLN A 1 851 ? -37.671 -11.411 2.449 1.00 87.38 851 GLN A C 1
ATOM 6664 O O . GLN A 1 851 ? -37.238 -12.357 3.103 1.00 87.38 851 GLN A O 1
ATOM 6669 N N . LEU A 1 852 ? -38.573 -10.556 2.942 1.00 86.50 852 LEU A N 1
ATOM 6670 C CA . LEU A 1 852 ? -39.135 -10.669 4.292 1.00 86.50 852 LEU A CA 1
ATOM 6671 C C . LEU A 1 852 ? -39.897 -11.985 4.492 1.00 86.50 852 LEU A C 1
ATOM 6673 O O . LEU A 1 852 ? -39.745 -12.616 5.538 1.00 86.50 852 LEU A O 1
ATOM 6677 N N . GLU A 1 853 ? -40.671 -12.435 3.500 1.00 88.69 853 GLU A N 1
ATOM 6678 C CA . GLU A 1 853 ? -41.359 -13.732 3.540 1.00 88.69 853 GLU A CA 1
ATOM 6679 C C . GLU A 1 853 ? -40.358 -14.899 3.579 1.00 88.69 853 GLU A C 1
ATOM 6681 O O . GLU A 1 853 ? -40.546 -15.851 4.344 1.00 88.69 853 GLU A O 1
ATOM 6686 N N . MET A 1 854 ? -39.263 -14.819 2.812 1.00 90.50 854 MET A N 1
ATOM 6687 C CA . MET A 1 854 ? -38.193 -15.823 2.835 1.00 90.50 854 MET A CA 1
ATOM 6688 C C . MET A 1 854 ? -37.496 -15.875 4.197 1.00 90.50 854 MET A C 1
ATOM 6690 O O . MET A 1 854 ? -37.422 -16.953 4.781 1.00 90.50 854 MET A O 1
ATOM 6694 N N . ILE A 1 855 ? -37.078 -14.729 4.745 1.00 90.88 855 ILE A N 1
ATOM 6695 C CA . ILE A 1 855 ? -36.462 -14.620 6.081 1.00 90.88 855 ILE A CA 1
ATOM 6696 C C . ILE A 1 855 ? -37.419 -15.130 7.166 1.00 90.88 855 ILE A C 1
ATOM 6698 O O . ILE A 1 855 ? -37.034 -15.896 8.045 1.00 90.88 855 ILE A O 1
ATOM 6702 N N . THR A 1 856 ? -38.698 -14.765 7.081 1.00 90.50 856 THR A N 1
ATOM 6703 C CA . THR A 1 856 ? -39.756 -15.234 7.988 1.00 90.50 856 THR A CA 1
ATOM 6704 C C . THR A 1 856 ? -39.910 -16.752 7.934 1.00 90.50 856 THR A C 1
ATOM 6706 O O . THR A 1 856 ? -40.026 -17.410 8.971 1.00 90.50 856 THR A O 1
ATOM 6709 N N . THR A 1 857 ? -39.926 -17.322 6.730 1.00 92.50 857 THR A N 1
ATOM 6710 C CA . THR A 1 857 ? -40.060 -18.769 6.522 1.00 92.50 857 THR A CA 1
ATOM 6711 C C . THR A 1 857 ? -38.833 -19.513 7.039 1.00 92.50 857 THR A C 1
ATOM 6713 O O . THR A 1 857 ? -38.983 -20.522 7.724 1.00 92.50 857 THR A O 1
ATOM 6716 N N . ASP A 1 858 ? -37.641 -18.985 6.766 1.00 94.62 858 ASP A N 1
ATOM 6717 C CA . ASP A 1 858 ? -36.359 -19.504 7.236 1.00 94.62 858 ASP A CA 1
ATOM 6718 C C . ASP A 1 858 ? -36.273 -19.483 8.771 1.00 94.62 858 ASP A C 1
ATOM 6720 O O . ASP A 1 858 ? -36.053 -20.512 9.401 1.00 94.62 858 ASP A O 1
ATOM 6724 N N . CYS A 1 859 ? -36.596 -18.349 9.393 1.00 94.62 859 CYS A N 1
ATOM 6725 C CA . CYS A 1 859 ? -36.628 -18.192 10.846 1.00 94.62 859 CYS A CA 1
ATOM 6726 C C . CYS A 1 859 ? -37.665 -19.111 11.525 1.00 94.62 859 CYS A C 1
ATOM 6728 O O . CYS A 1 859 ? -37.441 -19.585 12.638 1.00 94.62 859 CYS A O 1
ATOM 6730 N N . LYS A 1 860 ? -38.813 -19.392 10.890 1.00 92.75 860 LYS A N 1
ATOM 6731 C CA . LYS A 1 860 ? -39.833 -20.302 11.450 1.00 92.75 860 LYS A CA 1
ATOM 6732 C C . LYS A 1 860 ? -39.401 -21.772 11.431 1.00 92.75 860 LYS A C 1
ATOM 6734 O O . LYS A 1 860 ? -39.915 -22.544 12.247 1.00 92.75 860 LYS A O 1
ATOM 6739 N N . ASP A 1 861 ? -38.516 -22.175 10.519 1.00 94.50 861 ASP A N 1
ATOM 6740 C CA . ASP A 1 861 ? -37.988 -23.538 10.499 1.00 94.50 861 ASP A CA 1
ATOM 6741 C C . ASP A 1 861 ? -36.951 -23.726 11.612 1.00 94.50 861 ASP A C 1
ATOM 6743 O O . ASP A 1 861 ? -36.013 -22.950 11.763 1.00 94.50 861 ASP A O 1
ATOM 6747 N N . GLY A 1 862 ? -37.113 -24.777 12.417 1.00 92.38 862 GLY A N 1
ATOM 6748 C CA . GLY A 1 862 ? -36.257 -24.995 13.583 1.00 92.38 862 GLY A CA 1
ATOM 6749 C C . GLY A 1 862 ? -34.789 -25.273 13.241 1.00 92.38 862 GLY A C 1
ATOM 6750 O O . GLY A 1 862 ? -33.921 -24.894 14.023 1.00 92.38 862 GLY A O 1
ATOM 6751 N N . SER A 1 863 ? -34.509 -25.914 12.099 1.00 91.94 863 SER A N 1
ATOM 6752 C CA . SER A 1 863 ? -33.141 -26.203 11.642 1.00 91.94 863 SER A CA 1
ATOM 6753 C C . SER A 1 863 ? -32.494 -24.944 11.071 1.00 91.94 863 SER A C 1
ATOM 6755 O O . SER A 1 863 ? -31.383 -24.583 11.458 1.00 91.94 863 SER A O 1
ATOM 6757 N N . CYS A 1 864 ? -33.225 -24.226 10.216 1.00 95.25 864 CYS A N 1
ATOM 6758 C CA . CYS A 1 864 ? -32.746 -22.989 9.603 1.00 95.25 864 CYS A CA 1
ATOM 6759 C C . CYS A 1 864 ? -32.588 -21.851 10.625 1.00 95.25 864 CYS A C 1
ATOM 6761 O O . CYS A 1 864 ? -31.617 -21.106 10.571 1.00 95.25 864 CYS A O 1
ATOM 6763 N N . ASN A 1 865 ? -33.452 -21.760 11.640 1.00 93.94 865 ASN A N 1
ATOM 6764 C CA . ASN A 1 865 ? -33.242 -20.830 12.748 1.00 93.94 865 ASN A CA 1
ATOM 6765 C C . ASN A 1 865 ? -31.988 -21.174 13.558 1.00 93.94 865 ASN A C 1
ATOM 6767 O O . ASN A 1 865 ? -31.181 -20.288 13.830 1.00 93.94 865 ASN A O 1
ATOM 6771 N N . ALA A 1 866 ? -31.809 -22.450 13.917 1.00 91.50 866 ALA A N 1
ATOM 6772 C CA . ALA A 1 866 ? -30.666 -22.890 14.713 1.00 91.50 866 ALA A CA 1
ATOM 6773 C C . ALA A 1 866 ? -29.330 -22.593 14.018 1.00 91.50 866 ALA A C 1
ATOM 6775 O O . ALA A 1 866 ? -28.409 -22.115 14.676 1.00 91.50 866 ALA A O 1
ATOM 6776 N N . ARG A 1 867 ? -29.246 -22.798 12.696 1.00 93.50 867 ARG A N 1
ATOM 6777 C CA . ARG A 1 867 ? -28.034 -22.475 11.927 1.00 93.50 867 ARG A CA 1
ATOM 6778 C C . ARG A 1 867 ? -27.691 -20.989 11.991 1.00 93.50 867 ARG A C 1
ATOM 6780 O O . ARG A 1 867 ? -26.528 -20.636 12.083 1.00 93.50 867 ARG A O 1
ATOM 6787 N N . MET A 1 868 ? -28.704 -20.125 11.902 1.00 93.62 868 MET A N 1
ATOM 6788 C CA . MET A 1 868 ? -28.493 -18.694 11.744 1.00 93.62 868 MET A CA 1
ATOM 6789 C C . MET A 1 868 ? -28.140 -18.093 13.093 1.00 93.62 868 MET A C 1
ATOM 6791 O O . MET A 1 868 ? -27.269 -17.246 13.178 1.00 93.62 868 MET A O 1
ATOM 6795 N N . VAL A 1 869 ? -28.740 -18.601 14.172 1.00 93.38 869 VAL A N 1
ATOM 6796 C CA . VAL A 1 869 ? -28.291 -18.289 15.531 1.00 93.38 869 VAL A CA 1
ATOM 6797 C C . VAL A 1 869 ? -26.839 -18.730 15.739 1.00 93.38 869 VAL A C 1
ATOM 6799 O O . VAL A 1 869 ? -26.061 -17.968 16.300 1.00 93.38 869 VAL A O 1
ATOM 6802 N N . ALA A 1 870 ? -26.454 -19.921 15.268 1.00 90.12 870 ALA A N 1
ATOM 6803 C CA . ALA A 1 870 ? -25.071 -20.380 15.375 1.00 90.12 870 ALA A CA 1
ATOM 6804 C C . ALA A 1 870 ? -24.098 -19.493 14.578 1.00 90.12 870 ALA A C 1
ATOM 6806 O O . ALA A 1 870 ? -23.051 -19.132 15.107 1.00 90.12 870 ALA A O 1
ATOM 6807 N N . PHE A 1 871 ? -24.484 -19.094 13.364 1.00 91.75 871 PHE A N 1
ATOM 6808 C CA . PHE A 1 871 ? -23.737 -18.162 12.523 1.00 91.75 871 PHE A CA 1
ATOM 6809 C C . PHE A 1 871 ? -23.580 -16.781 13.169 1.00 91.75 871 PHE A C 1
ATOM 6811 O O . PHE A 1 871 ? -22.472 -16.272 13.250 1.00 91.75 871 PHE A O 1
ATOM 6818 N N . LEU A 1 872 ? -24.666 -16.201 13.686 1.00 90.50 872 LEU A N 1
ATOM 6819 C CA . LEU A 1 872 ? -24.647 -14.884 14.332 1.00 90.50 872 LEU A CA 1
ATOM 6820 C C . LEU A 1 872 ? -23.777 -14.871 15.592 1.00 90.50 872 LEU A C 1
ATOM 6822 O O . LEU A 1 872 ? -23.043 -13.922 15.833 1.00 90.50 872 LEU A O 1
ATOM 6826 N N . ASN A 1 873 ? -23.838 -15.935 16.396 1.00 87.88 873 ASN A N 1
ATOM 6827 C CA . ASN A 1 873 ? -22.967 -16.062 17.565 1.00 87.88 873 ASN A CA 1
ATOM 6828 C C . ASN A 1 873 ? -21.488 -16.142 17.153 1.00 87.88 873 ASN A C 1
ATOM 6830 O O . ASN A 1 873 ? -20.626 -15.620 17.856 1.00 87.88 873 ASN A O 1
ATOM 6834 N N . TYR A 1 874 ? -21.199 -16.801 16.029 1.00 84.31 874 TYR A N 1
ATOM 6835 C CA . TYR A 1 874 ? -19.856 -16.868 15.469 1.00 84.31 874 TYR A CA 1
ATOM 6836 C C . TYR A 1 874 ? -19.392 -15.501 14.947 1.00 84.31 874 TYR A C 1
ATOM 6838 O O . TYR A 1 874 ? -18.339 -15.031 15.367 1.00 84.31 874 TYR A O 1
ATOM 6846 N N . SER A 1 875 ? -20.191 -14.831 14.109 1.00 83.69 875 SER A N 1
ATOM 6847 C CA . SER A 1 875 ? -19.835 -13.533 13.522 1.00 83.69 875 SER A CA 1
ATOM 6848 C C . SER A 1 875 ? -19.601 -12.451 14.574 1.00 83.69 875 SER A C 1
ATOM 6850 O O . SER A 1 875 ? -18.764 -11.590 14.370 1.00 83.69 875 SER A O 1
ATOM 6852 N N . GLU A 1 876 ? -20.295 -12.506 15.712 1.00 84.81 876 GLU A N 1
ATOM 6853 C CA . GLU A 1 876 ? -20.066 -11.584 16.835 1.00 84.81 876 GLU A CA 1
ATOM 6854 C C . GLU A 1 876 ? -18.817 -11.914 17.653 1.00 84.81 876 GLU A C 1
ATOM 6856 O O . GLU A 1 876 ? -18.220 -11.029 18.254 1.00 84.81 876 GLU A O 1
ATOM 6861 N N . SER A 1 877 ? -18.414 -13.185 17.688 1.00 80.75 877 SER A N 1
ATOM 6862 C CA . SER A 1 877 ? -17.223 -13.613 18.428 1.00 80.75 877 SER A CA 1
ATOM 6863 C C . SER A 1 877 ? -15.928 -13.293 17.679 1.00 80.75 877 SER A C 1
ATOM 6865 O O . SER A 1 877 ? -14.880 -13.194 18.307 1.00 80.75 877 SER A O 1
ATOM 6867 N N . MET A 1 878 ? -15.984 -13.153 16.351 1.00 77.25 878 MET A N 1
ATOM 6868 C CA . MET A 1 878 ? -14.802 -13.003 15.498 1.00 77.25 878 MET A CA 1
ATOM 6869 C C . MET A 1 878 ? -14.105 -11.639 15.606 1.00 77.25 878 MET A C 1
ATOM 6871 O O . MET A 1 878 ? -12.890 -11.661 15.759 1.00 77.25 878 MET A O 1
ATOM 6875 N N . PRO A 1 879 ? -14.794 -10.480 15.602 1.00 77.88 879 PRO A N 1
ATOM 6876 C CA . PRO A 1 879 ? -14.140 -9.188 15.835 1.00 77.88 879 PRO A CA 1
ATOM 6877 C C . PRO A 1 879 ? -13.468 -9.122 17.208 1.00 77.88 879 PRO A C 1
ATOM 6879 O O . PRO A 1 879 ? -12.325 -8.701 17.323 1.00 77.88 879 PRO A O 1
ATOM 6882 N N . ILE A 1 880 ? -14.134 -9.654 18.241 1.00 80.88 880 ILE A N 1
ATOM 6883 C CA . ILE A 1 880 ? -13.573 -9.738 19.599 1.00 80.88 880 ILE A CA 1
ATOM 6884 C C . ILE A 1 880 ? -12.307 -10.606 19.600 1.00 80.88 880 ILE A C 1
ATOM 6886 O O . ILE A 1 880 ? -11.343 -10.315 20.300 1.00 80.88 880 ILE A O 1
ATOM 6890 N N . LEU A 1 881 ? -12.304 -11.688 18.819 1.00 73.38 881 LEU A N 1
ATOM 6891 C CA . LEU A 1 881 ? -11.146 -12.558 18.665 1.00 73.38 881 LEU A CA 1
ATOM 6892 C C . LEU A 1 881 ? -10.000 -11.880 17.908 1.00 73.38 881 LEU A C 1
ATOM 6894 O O . LEU A 1 881 ? -8.855 -11.999 18.329 1.00 73.38 881 LEU A O 1
ATOM 6898 N N . ALA A 1 882 ? -10.312 -11.194 16.807 1.00 73.88 882 ALA A N 1
ATOM 6899 C CA . ALA A 1 882 ? -9.345 -10.484 15.979 1.00 73.88 882 ALA A CA 1
ATOM 6900 C C . ALA A 1 882 ? -8.676 -9.360 16.774 1.00 73.88 882 ALA A C 1
ATOM 6902 O O . ALA A 1 882 ? -7.456 -9.340 16.844 1.00 73.88 882 ALA A O 1
ATOM 6903 N N . SER A 1 883 ? -9.458 -8.530 17.472 1.00 76.19 883 SER A N 1
ATOM 6904 C CA . SER A 1 883 ? -8.955 -7.483 18.372 1.00 76.19 883 SER A CA 1
ATOM 6905 C C . SER A 1 883 ? -8.010 -8.053 19.434 1.00 76.19 883 SER A C 1
ATOM 6907 O O . SER A 1 883 ? -6.880 -7.587 19.551 1.00 76.19 883 SER A O 1
ATOM 6909 N N . LYS A 1 884 ? -8.400 -9.132 20.127 1.00 73.00 884 LYS A N 1
ATOM 6910 C CA . LYS A 1 884 ? -7.525 -9.785 21.115 1.00 73.00 884 LYS A CA 1
ATOM 6911 C C . LYS A 1 884 ? -6.237 -10.334 20.505 1.00 73.00 884 LYS A C 1
ATOM 6913 O O . LYS A 1 884 ? -5.189 -10.273 21.131 1.00 73.00 884 LYS A O 1
ATOM 6918 N N . LEU A 1 885 ? -6.297 -10.881 19.293 1.00 67.75 885 LEU A N 1
ATOM 6919 C CA . LEU A 1 885 ? -5.104 -11.365 18.600 1.00 67.75 885 LEU A CA 1
ATOM 6920 C C . LEU A 1 885 ? -4.209 -10.221 18.126 1.00 67.75 885 LEU A C 1
ATOM 6922 O O . LEU A 1 885 ? -2.995 -10.362 18.209 1.00 67.75 885 LEU A O 1
ATOM 6926 N N . THR A 1 886 ? -4.777 -9.097 17.690 1.00 72.69 886 THR A N 1
ATOM 6927 C CA . THR A 1 886 ? -4.021 -7.874 17.397 1.00 72.69 886 THR A CA 1
ATOM 6928 C C . THR A 1 886 ? -3.292 -7.379 18.641 1.00 72.69 886 THR A C 1
ATOM 6930 O O . THR A 1 886 ? -2.108 -7.067 18.564 1.00 72.69 886 THR A O 1
ATOM 6933 N N . GLU A 1 887 ? -3.967 -7.368 19.795 1.00 70.50 887 GLU A N 1
ATOM 6934 C CA . GLU A 1 887 ? -3.369 -6.983 21.078 1.00 70.50 887 GLU A CA 1
ATOM 6935 C C . GLU A 1 887 ? -2.222 -7.921 21.488 1.00 70.50 887 GLU A C 1
ATOM 6937 O O . GLU A 1 887 ? -1.185 -7.449 21.944 1.00 70.50 887 GLU A O 1
ATOM 6942 N N . THR A 1 888 ? -2.375 -9.239 21.304 1.00 61.94 888 THR A N 1
ATOM 6943 C CA . THR A 1 888 ? -1.367 -10.227 21.733 1.00 61.94 888 THR A CA 1
ATOM 6944 C C . THR A 1 888 ? -0.242 -10.462 20.714 1.00 61.94 888 THR A C 1
ATOM 6946 O O . THR A 1 888 ? 0.855 -10.846 21.105 1.00 61.94 888 THR A O 1
ATOM 6949 N N . MET A 1 889 ? -0.492 -10.308 19.409 1.00 59.12 889 MET A N 1
ATOM 6950 C CA . MET A 1 889 ? 0.413 -10.764 18.335 1.00 59.12 889 MET A CA 1
ATOM 6951 C C . MET A 1 889 ? 0.724 -9.705 17.267 1.00 59.12 889 MET A C 1
ATOM 6953 O O . MET A 1 889 ? 1.434 -9.999 16.302 1.00 59.12 889 MET A O 1
ATOM 6957 N N . GLY A 1 890 ? 0.195 -8.491 17.412 1.00 63.38 890 GLY A N 1
ATOM 6958 C CA . GLY A 1 890 ? 0.342 -7.419 16.436 1.00 63.38 890 GLY A CA 1
ATOM 6959 C C . GLY A 1 890 ? -0.637 -7.502 15.260 1.00 63.38 890 GLY A C 1
ATOM 6960 O O . GLY A 1 890 ? -1.331 -8.495 15.023 1.00 63.38 890 GLY A O 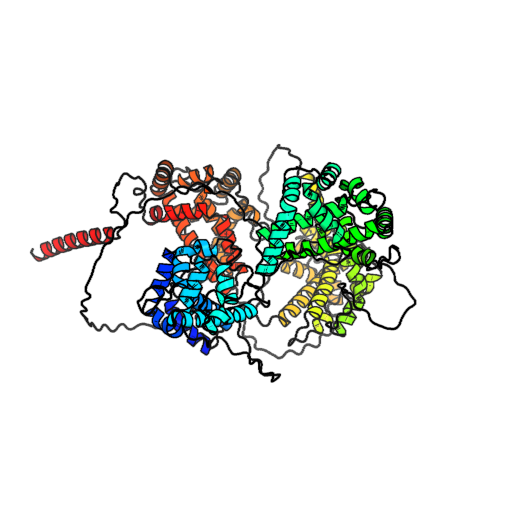1
ATOM 6961 N N . GLU A 1 891 ? -0.676 -6.413 14.498 1.00 68.75 891 GLU A N 1
ATOM 6962 C CA . GLU A 1 891 ? -1.699 -6.108 13.488 1.00 68.75 891 GLU A CA 1
ATOM 6963 C C . GLU A 1 891 ? -1.770 -7.129 12.342 1.00 68.75 891 GLU A C 1
ATOM 6965 O O . GLU A 1 891 ? -2.853 -7.447 11.856 1.00 68.75 891 GLU A O 1
ATOM 6970 N N . SER A 1 892 ? -0.639 -7.739 11.970 1.00 58.31 892 SER A N 1
ATOM 6971 C CA . SER A 1 892 ? -0.577 -8.711 10.866 1.00 58.31 892 SER A CA 1
ATOM 6972 C C . SER A 1 892 ? -1.440 -9.966 11.087 1.00 58.31 892 SER A C 1
ATOM 6974 O O . SER A 1 892 ? -2.047 -10.476 10.141 1.00 58.31 892 SER A O 1
ATOM 6976 N N . VAL A 1 893 ? -1.538 -10.461 12.327 1.00 63.81 893 VAL A N 1
ATOM 6977 C CA . VAL A 1 893 ? -2.314 -11.671 12.656 1.00 63.81 893 VAL A CA 1
ATOM 6978 C C . VAL A 1 893 ? -3.799 -11.346 12.794 1.00 63.81 893 VAL A C 1
ATOM 6980 O O . VAL A 1 893 ? -4.640 -12.097 12.291 1.00 63.81 893 VAL A O 1
ATOM 6983 N N . GLY A 1 894 ? -4.131 -10.209 13.411 1.00 68.44 894 GLY A N 1
ATOM 6984 C CA . GLY A 1 894 ? -5.503 -9.702 13.461 1.00 68.44 894 GLY A CA 1
ATOM 6985 C C . GLY A 1 894 ? -6.080 -9.471 12.066 1.00 68.44 894 GLY A C 1
ATOM 6986 O O . GLY A 1 894 ? -7.141 -10.010 11.739 1.00 68.44 894 GLY A O 1
ATOM 6987 N N . ALA A 1 895 ? -5.315 -8.801 11.199 1.00 68.81 895 ALA A N 1
ATOM 6988 C CA . ALA A 1 895 ? -5.684 -8.540 9.810 1.00 68.81 895 ALA A CA 1
ATOM 6989 C C . ALA A 1 895 ? -5.929 -9.830 9.009 1.00 68.81 895 ALA A C 1
ATOM 6991 O O . ALA A 1 895 ? -6.819 -9.873 8.158 1.00 68.81 895 ALA A O 1
ATOM 6992 N N . MET A 1 896 ? -5.205 -10.922 9.290 1.00 67.31 896 MET A N 1
ATOM 6993 C CA . MET A 1 896 ? -5.448 -12.223 8.650 1.00 67.31 896 MET A CA 1
ATOM 6994 C C . MET A 1 896 ? -6.827 -12.804 9.012 1.00 67.31 896 MET A C 1
ATOM 6996 O O . MET A 1 896 ? -7.519 -13.348 8.139 1.00 67.31 896 MET A O 1
ATOM 7000 N N . LEU A 1 897 ? -7.249 -12.699 10.279 1.00 67.69 897 LEU A N 1
ATOM 7001 C CA . LEU A 1 897 ? -8.587 -13.136 10.699 1.00 67.69 897 LEU A CA 1
ATOM 7002 C C . LEU A 1 897 ? -9.682 -12.232 10.140 1.00 67.69 897 LEU A C 1
ATOM 7004 O O . LEU A 1 897 ? -10.703 -12.747 9.677 1.00 67.69 897 LEU A O 1
ATOM 7008 N N . GLU A 1 898 ? -9.467 -10.918 10.145 1.00 70.50 898 GLU A N 1
ATOM 7009 C CA . GLU A 1 898 ? -10.398 -9.961 9.545 1.00 70.50 898 GLU A CA 1
ATOM 7010 C C . GLU A 1 898 ? -10.556 -10.202 8.048 1.00 70.50 898 GLU A C 1
ATOM 7012 O O . GLU A 1 898 ? -11.682 -10.290 7.568 1.00 70.50 898 GLU A O 1
ATOM 7017 N N . THR A 1 899 ? -9.455 -10.437 7.331 1.00 70.00 899 THR A N 1
ATOM 7018 C CA . THR A 1 899 ? -9.461 -10.796 5.904 1.00 70.00 899 THR A CA 1
ATOM 7019 C C . THR A 1 899 ? -10.217 -12.102 5.658 1.00 70.00 899 THR A C 1
ATOM 7021 O O . THR A 1 899 ? -10.993 -12.232 4.710 1.00 70.00 899 THR A O 1
ATOM 7024 N N . SER A 1 900 ? -10.037 -13.095 6.533 1.00 65.31 900 SER A N 1
ATOM 7025 C CA . SER A 1 900 ? -10.761 -14.366 6.431 1.00 65.31 900 SER A CA 1
ATOM 7026 C C . SER A 1 900 ? -12.267 -14.178 6.640 1.00 65.31 900 SER A C 1
ATOM 7028 O O . SER A 1 900 ? -13.066 -14.809 5.944 1.00 65.31 900 SER A O 1
ATOM 7030 N N . LEU A 1 901 ? -12.673 -13.292 7.554 1.00 68.81 901 LEU A N 1
ATOM 7031 C CA . LEU A 1 901 ? -14.079 -12.973 7.793 1.00 68.81 901 LEU A CA 1
ATOM 7032 C C . LEU A 1 901 ? -14.675 -12.124 6.662 1.00 68.81 901 LEU A C 1
ATOM 7034 O O . LEU A 1 901 ? -15.758 -12.456 6.180 1.00 68.81 901 LEU A O 1
ATOM 7038 N N . SER A 1 902 ? -13.967 -11.090 6.206 1.00 71.06 902 SER A N 1
ATOM 7039 C CA . SER A 1 902 ? -14.400 -10.197 5.125 1.00 71.06 902 SER A CA 1
ATOM 7040 C C . SER A 1 902 ? -14.514 -10.927 3.787 1.00 71.06 902 SER A C 1
ATOM 7042 O O . SER A 1 902 ? -15.400 -10.622 2.993 1.00 71.06 902 SER A O 1
ATOM 7044 N N . SER A 1 903 ? -13.718 -11.984 3.576 1.00 70.19 903 SER A N 1
ATOM 7045 C CA . SER A 1 903 ? -13.866 -12.871 2.414 1.00 70.19 903 SER A CA 1
ATOM 7046 C C . SER A 1 903 ? -15.185 -13.663 2.399 1.00 70.19 903 SER A C 1
ATOM 7048 O O . SER A 1 903 ? -15.625 -14.110 1.341 1.00 70.19 903 SER A O 1
ATOM 7050 N N . ILE A 1 904 ? -15.829 -13.851 3.559 1.00 72.44 904 ILE A N 1
ATOM 7051 C CA . ILE A 1 904 ? -17.130 -14.531 3.685 1.00 72.44 904 ILE A CA 1
ATOM 7052 C C . ILE A 1 904 ? -18.272 -13.523 3.751 1.00 72.44 904 ILE A C 1
ATOM 7054 O O . ILE A 1 904 ? -19.352 -13.770 3.212 1.00 72.44 904 ILE A O 1
ATOM 7058 N N . LEU A 1 905 ? -18.046 -12.433 4.474 1.00 76.44 905 LEU A N 1
ATOM 7059 C CA . LEU A 1 905 ? -18.997 -11.381 4.764 1.00 76.44 905 LEU A CA 1
ATOM 7060 C C . LEU A 1 905 ? -18.513 -10.089 4.113 1.00 76.44 905 LEU A C 1
ATOM 7062 O O . LEU A 1 905 ? -17.883 -9.261 4.767 1.00 76.44 905 LEU A O 1
ATOM 7066 N N . ASP A 1 906 ? -18.858 -9.894 2.840 1.00 79.50 906 ASP A N 1
ATOM 7067 C CA . ASP A 1 906 ? -18.753 -8.558 2.256 1.00 79.50 906 ASP A CA 1
ATOM 7068 C C . ASP A 1 906 ? -19.644 -7.563 3.035 1.00 79.50 906 ASP A C 1
ATOM 7070 O O . ASP A 1 906 ? -20.534 -7.942 3.814 1.00 79.50 906 ASP A O 1
ATOM 7074 N N . GLU A 1 907 ? -19.397 -6.266 2.865 1.00 75.81 907 GLU A N 1
ATOM 7075 C CA . GLU A 1 907 ? -20.106 -5.202 3.589 1.00 75.81 907 GLU A CA 1
ATOM 7076 C C . GLU A 1 907 ? -21.640 -5.286 3.413 1.00 75.81 907 GLU A C 1
ATOM 7078 O O . GLU A 1 907 ? -22.423 -5.063 4.348 1.00 75.81 907 GLU A O 1
ATOM 7083 N N . ASN A 1 908 ? -22.092 -5.703 2.228 1.00 77.12 908 ASN A N 1
ATOM 7084 C CA . ASN A 1 908 ? -23.508 -5.805 1.884 1.00 77.12 908 ASN A CA 1
ATOM 7085 C C . ASN A 1 908 ? -24.176 -7.005 2.565 1.00 77.12 908 ASN A C 1
ATOM 7087 O O . ASN A 1 908 ? -25.285 -6.895 3.106 1.00 77.12 908 ASN A O 1
ATOM 7091 N N . LEU A 1 909 ? -23.499 -8.151 2.593 1.00 81.62 909 LEU A N 1
ATOM 7092 C CA . LEU A 1 909 ? -23.950 -9.339 3.299 1.00 81.62 909 LEU A CA 1
ATOM 7093 C C . LEU A 1 909 ? -23.932 -9.113 4.812 1.00 81.62 909 LEU A C 1
ATOM 7095 O O . LEU A 1 909 ? -24.885 -9.507 5.486 1.00 81.62 909 LEU A O 1
ATOM 7099 N N . THR A 1 910 ? -22.922 -8.413 5.332 1.00 82.38 910 THR A N 1
ATOM 7100 C CA . THR A 1 910 ? -22.853 -7.976 6.735 1.00 82.38 910 THR A CA 1
ATOM 7101 C C . THR A 1 910 ? -24.065 -7.125 7.101 1.00 82.38 910 THR A C 1
ATOM 7103 O O . THR A 1 910 ? -24.763 -7.413 8.077 1.00 82.38 910 THR A O 1
ATOM 7106 N N . THR A 1 911 ? -24.396 -6.133 6.272 1.00 80.88 911 THR A N 1
ATOM 7107 C CA . THR A 1 911 ? -25.577 -5.278 6.461 1.00 80.88 911 THR A CA 1
ATOM 7108 C C . THR A 1 911 ? -26.872 -6.095 6.484 1.00 80.88 911 THR A C 1
ATOM 7110 O O . THR A 1 911 ? -27.716 -5.917 7.371 1.00 80.88 911 THR A O 1
ATOM 7113 N N . LEU A 1 912 ? -27.032 -7.036 5.547 1.00 83.94 912 LEU A N 1
ATOM 7114 C CA . LEU A 1 912 ? -28.190 -7.930 5.501 1.00 83.94 912 LEU A CA 1
ATOM 7115 C C . LEU A 1 912 ? -28.286 -8.805 6.760 1.00 83.94 912 LEU A C 1
ATOM 7117 O O . LEU A 1 912 ? -29.357 -8.881 7.368 1.00 83.94 912 LEU A O 1
ATOM 7121 N N . VAL A 1 913 ? -27.185 -9.447 7.156 1.00 86.81 913 VAL A N 1
ATOM 7122 C CA . VAL A 1 913 ? -27.086 -10.302 8.349 1.00 86.81 913 VAL A CA 1
ATOM 7123 C C . VAL A 1 913 ? -27.446 -9.511 9.606 1.00 86.81 913 VAL A C 1
ATOM 7125 O O . VAL A 1 913 ? -28.298 -9.954 10.381 1.00 86.81 913 VAL A O 1
ATOM 7128 N N . ASN A 1 914 ? -26.886 -8.312 9.775 1.00 84.12 914 ASN A N 1
ATOM 7129 C CA . ASN A 1 914 ? -27.163 -7.438 10.914 1.00 84.12 914 ASN A CA 1
ATOM 7130 C C . ASN A 1 914 ? -28.642 -7.046 10.975 1.00 84.12 914 ASN A C 1
ATOM 7132 O O . ASN A 1 914 ? -29.265 -7.157 12.036 1.00 84.12 914 ASN A O 1
ATOM 7136 N N . LYS A 1 915 ? -29.243 -6.696 9.829 1.00 84.94 915 LYS A N 1
ATOM 7137 C CA . LYS A 1 915 ? -30.668 -6.342 9.725 1.00 84.94 915 LYS A CA 1
ATOM 7138 C C . LYS A 1 915 ? -31.589 -7.498 10.122 1.00 84.94 915 LYS A C 1
ATOM 7140 O O . LYS A 1 915 ? -32.642 -7.258 10.713 1.00 84.94 915 LYS A O 1
ATOM 7145 N N . VAL A 1 916 ? -31.212 -8.746 9.825 1.00 87.00 916 VAL A N 1
ATOM 7146 C CA . VAL A 1 916 ? -32.042 -9.923 10.147 1.00 87.00 916 VAL A CA 1
ATOM 7147 C C . VAL A 1 916 ? -31.713 -10.573 11.491 1.00 87.00 916 VAL A C 1
ATOM 7149 O O . VAL A 1 916 ? -32.530 -11.343 11.999 1.00 87.00 916 VAL A O 1
ATOM 7152 N N . SER A 1 917 ? -30.562 -10.258 12.089 1.00 90.06 917 SER A N 1
ATOM 7153 C CA . SER A 1 917 ? -30.022 -10.908 13.292 1.00 90.06 917 SER A CA 1
ATOM 7154 C C . SER A 1 917 ? -31.030 -11.003 14.445 1.00 90.06 917 SER A C 1
ATOM 7156 O O . SER A 1 917 ? -31.250 -12.075 15.022 1.00 90.06 917 SER A O 1
ATOM 7158 N N . SER A 1 918 ? -31.716 -9.894 14.729 1.00 86.00 918 SER A N 1
ATOM 7159 C CA . SER A 1 918 ? -32.697 -9.776 15.808 1.00 86.00 918 SER A CA 1
ATOM 7160 C C . SER A 1 918 ? -33.887 -10.725 15.631 1.00 86.00 918 SER A C 1
ATOM 7162 O O . SER A 1 918 ? -34.339 -11.326 16.611 1.00 86.00 918 SER A O 1
ATOM 7164 N N . TYR A 1 919 ? -34.349 -10.951 14.394 1.00 87.88 919 TYR A N 1
ATOM 7165 C CA . TYR A 1 919 ? -35.445 -11.881 14.114 1.00 87.88 919 TYR A CA 1
ATOM 7166 C C . TYR A 1 919 ? -35.076 -13.308 14.512 1.00 87.88 919 TYR A C 1
ATOM 7168 O O . TYR A 1 919 ? -35.880 -14.005 15.138 1.00 87.88 919 TYR A O 1
ATOM 7176 N N . TYR A 1 920 ? -33.851 -13.729 14.193 1.00 93.00 920 TYR A N 1
ATOM 7177 C CA . TYR A 1 920 ? -33.368 -15.074 14.482 1.00 93.00 920 TYR A CA 1
ATOM 7178 C C . TYR A 1 920 ? -33.087 -15.281 15.969 1.00 93.00 920 TYR A C 1
ATOM 7180 O O . TYR A 1 920 ? -33.591 -16.254 16.541 1.00 93.00 920 TYR A O 1
ATOM 7188 N N . LYS A 1 921 ? -32.358 -14.355 16.605 1.00 91.06 921 LYS A N 1
ATOM 7189 C CA . LYS A 1 921 ? -31.991 -14.434 18.029 1.00 91.06 921 LYS A CA 1
ATOM 7190 C C . LYS A 1 921 ? -33.201 -14.411 18.956 1.00 91.06 921 LYS A C 1
ATOM 7192 O O . LYS A 1 921 ? -33.299 -15.230 19.869 1.00 91.06 921 LYS A O 1
ATOM 7197 N N . ASN A 1 922 ? -34.163 -13.532 18.678 1.00 89.25 922 ASN A N 1
ATOM 7198 C CA . ASN A 1 922 ? -35.354 -13.372 19.515 1.00 89.25 922 ASN A CA 1
ATOM 7199 C C . ASN A 1 922 ? -36.500 -14.316 19.112 1.00 89.25 922 ASN A C 1
ATOM 7201 O O . ASN A 1 922 ? -37.560 -14.309 19.741 1.00 89.25 922 ASN A O 1
ATOM 7205 N N . LYS A 1 923 ? -36.309 -15.136 18.064 1.00 85.19 923 LYS A N 1
ATOM 7206 C CA . LYS A 1 923 ? -37.364 -15.939 17.415 1.00 85.19 923 LYS A CA 1
ATOM 7207 C C . LYS A 1 923 ? -38.595 -15.109 17.040 1.00 85.19 923 LYS A C 1
ATOM 7209 O O . LYS A 1 923 ? -39.727 -15.599 17.051 1.00 85.19 923 LYS A O 1
ATOM 7214 N N . GLU A 1 924 ? -38.384 -13.857 16.650 1.00 87.00 924 GLU A N 1
ATOM 7215 C CA . GLU A 1 924 ? -39.428 -12.925 16.213 1.00 87.00 924 GLU A CA 1
ATOM 7216 C C . GLU A 1 924 ? -39.794 -13.133 14.737 1.00 87.00 924 GLU A C 1
ATOM 7218 O O . GLU A 1 924 ? -40.070 -12.198 13.988 1.00 87.00 924 GLU A O 1
ATOM 7223 N N . CYS A 1 925 ? -39.877 -14.396 14.319 1.00 81.06 925 CYS A N 1
ATOM 7224 C CA . CYS A 1 925 ? -40.050 -14.840 12.936 1.00 81.06 925 CYS A CA 1
ATOM 7225 C C . CYS A 1 925 ? -41.407 -14.476 12.302 1.00 81.06 925 CYS A C 1
ATOM 7227 O O . CYS A 1 925 ? -41.769 -15.016 11.266 1.00 81.06 925 CYS A O 1
ATOM 7229 N N . GLY A 1 926 ? -42.223 -13.645 12.951 1.00 67.94 926 GLY A N 1
ATOM 7230 C CA . GLY A 1 926 ? -43.490 -13.126 12.430 1.00 67.94 926 GLY A CA 1
ATOM 7231 C C . GLY A 1 926 ? -43.590 -11.601 12.465 1.00 67.94 926 GLY A C 1
ATOM 7232 O O . GLY A 1 926 ? -44.629 -11.080 12.081 1.00 67.94 926 GLY A O 1
ATOM 7233 N N . ALA A 1 927 ? -42.555 -10.896 12.938 1.00 59.53 927 ALA A N 1
ATOM 7234 C CA . ALA A 1 927 ? -42.518 -9.433 12.961 1.00 59.53 927 ALA A CA 1
ATOM 7235 C C . ALA A 1 927 ? -42.143 -8.822 11.596 1.00 59.53 927 ALA A C 1
ATOM 7237 O O . ALA A 1 927 ? -42.476 -7.672 11.342 1.00 59.53 927 ALA A O 1
ATOM 7238 N N . ALA A 1 928 ? -41.501 -9.599 10.717 1.00 54.97 928 ALA A N 1
ATOM 7239 C CA . ALA A 1 928 ? -41.111 -9.195 9.363 1.00 54.97 928 ALA A CA 1
ATOM 7240 C C . ALA A 1 928 ? -42.282 -9.189 8.352 1.00 54.97 928 ALA A C 1
ATOM 7242 O O . ALA A 1 928 ? -42.248 -8.460 7.362 1.00 54.97 928 ALA A O 1
ATOM 7243 N N . ASP A 1 929 ? -43.354 -9.946 8.612 1.00 50.41 929 ASP A N 1
ATOM 7244 C CA . ASP A 1 929 ? -44.623 -9.806 7.895 1.00 50.41 929 ASP A CA 1
ATOM 7245 C C . ASP A 1 929 ? -45.343 -8.567 8.450 1.00 50.41 929 ASP A C 1
ATOM 7247 O O . ASP A 1 929 ? -45.943 -8.646 9.522 1.00 50.41 929 ASP A O 1
ATOM 7251 N N . ASN A 1 930 ? -45.318 -7.441 7.726 1.00 49.16 930 ASN A N 1
ATOM 7252 C CA . ASN A 1 930 ? -45.990 -6.149 8.002 1.00 49.16 930 ASN A CA 1
ATOM 7253 C C . ASN A 1 930 ? -47.537 -6.213 8.173 1.00 49.16 930 ASN A C 1
ATOM 7255 O O . ASN A 1 930 ? -48.281 -5.327 7.761 1.00 49.16 930 ASN A O 1
ATOM 7259 N N . THR A 1 931 ? -48.072 -7.257 8.802 1.00 43.62 931 THR A N 1
ATOM 7260 C CA . THR A 1 931 ? -49.459 -7.348 9.275 1.00 43.62 931 THR A CA 1
ATOM 7261 C C . THR A 1 931 ? -49.668 -6.702 10.647 1.00 43.62 931 THR A C 1
ATOM 7263 O O . THR A 1 931 ? -50.798 -6.664 11.135 1.00 43.62 931 THR A O 1
ATOM 7266 N N . ILE A 1 932 ? -48.622 -6.115 11.237 1.00 38.72 932 ILE A N 1
ATOM 7267 C CA . ILE A 1 932 ? -48.734 -5.182 12.359 1.00 38.72 932 ILE A CA 1
ATOM 7268 C C . ILE A 1 932 ? -48.339 -3.789 11.855 1.00 38.72 932 ILE A C 1
ATOM 7270 O O . ILE A 1 932 ? -47.187 -3.386 11.938 1.00 38.72 932 ILE A O 1
ATOM 7274 N N . ASN A 1 933 ? -49.320 -3.054 11.325 1.00 41.00 933 ASN A N 1
ATOM 7275 C CA . ASN A 1 933 ? -49.276 -1.591 11.314 1.00 41.00 933 ASN A CA 1
ATOM 7276 C C . ASN A 1 933 ? -49.193 -1.132 12.776 1.00 41.00 933 ASN A C 1
ATOM 7278 O O . ASN A 1 933 ? -50.218 -1.158 13.458 1.00 41.00 933 ASN A O 1
ATOM 7282 N N . ASP A 1 934 ? -48.025 -0.737 13.272 1.00 39.75 934 ASP A N 1
ATOM 7283 C CA . ASP A 1 934 ? -47.969 0.062 14.496 1.00 39.75 934 ASP A CA 1
ATOM 7284 C C . ASP A 1 934 ? -46.666 0.865 14.572 1.00 39.75 934 ASP A C 1
ATOM 7286 O O . ASP A 1 934 ? -45.621 0.356 14.978 1.00 39.75 934 ASP A O 1
ATOM 7290 N N . ASP A 1 935 ? -46.783 2.165 14.293 1.00 37.97 935 ASP A N 1
ATOM 7291 C CA . ASP A 1 935 ? -45.827 3.235 14.621 1.00 37.97 935 ASP A CA 1
ATOM 7292 C C . ASP A 1 935 ? -45.615 3.402 16.151 1.00 37.97 935 ASP A C 1
ATOM 7294 O O . ASP A 1 935 ? -45.262 4.470 16.639 1.00 37.97 935 ASP A O 1
ATOM 7298 N N . ASN A 1 936 ? -45.858 2.354 16.946 1.00 38.69 936 ASN A N 1
ATOM 7299 C CA . ASN A 1 936 ? -45.761 2.345 18.409 1.00 38.69 936 ASN A CA 1
ATOM 7300 C C . ASN A 1 936 ? -44.855 1.233 18.954 1.00 38.69 936 ASN A C 1
ATOM 7302 O O . ASN A 1 936 ? -44.879 0.965 20.157 1.00 38.69 936 ASN A O 1
ATOM 7306 N N . LYS A 1 937 ? -44.075 0.548 18.110 1.00 36.84 937 LYS A N 1
ATOM 7307 C CA . LYS A 1 937 ? -43.313 -0.634 18.535 1.00 36.84 937 LYS A CA 1
ATOM 7308 C C . LYS A 1 937 ? -41.798 -0.458 18.459 1.00 36.84 937 LYS A C 1
ATOM 7310 O O . LYS A 1 937 ? -41.098 -1.318 17.952 1.00 36.84 937 LYS A O 1
ATOM 7315 N N . LEU A 1 938 ? -41.314 0.628 19.053 1.00 34.09 938 LEU A N 1
ATOM 7316 C CA . LEU A 1 938 ? -39.933 0.777 19.520 1.00 34.09 938 LEU A CA 1
ATOM 7317 C C . LEU A 1 938 ? -39.958 1.418 20.919 1.00 34.09 938 LEU A C 1
ATOM 7319 O O . LEU A 1 938 ? -39.586 2.565 21.129 1.00 34.09 938 LEU A O 1
ATOM 7323 N N . SER A 1 939 ? -40.474 0.674 21.899 1.00 35.06 939 SER A N 1
ATOM 7324 C CA . SER A 1 939 ? -40.076 0.837 23.300 1.00 35.06 939 SER A CA 1
ATOM 7325 C C . SER A 1 939 ? -40.148 -0.515 24.018 1.00 35.06 939 SER A C 1
ATOM 7327 O O . SER A 1 939 ? -41.042 -1.335 23.791 1.00 35.06 939 SER A O 1
ATOM 7329 N N . SER A 1 940 ? -39.145 -0.767 24.848 1.00 36.75 940 SER A N 1
ATOM 7330 C CA . SER A 1 940 ? -38.725 -2.037 25.451 1.00 36.75 940 SER A CA 1
ATOM 7331 C C . SER A 1 940 ? -39.663 -2.626 26.525 1.00 36.75 940 SER A C 1
ATOM 7333 O O . SER A 1 940 ? -39.225 -3.352 27.415 1.00 36.75 940 SER A O 1
ATOM 7335 N N . ASP A 1 941 ? -40.976 -2.393 26.455 1.00 39.22 941 ASP A N 1
ATOM 7336 C CA . ASP A 1 941 ? -41.872 -2.588 27.610 1.00 39.22 941 ASP A CA 1
ATOM 7337 C C . ASP A 1 941 ? -42.768 -3.854 27.561 1.00 39.22 941 ASP A C 1
ATOM 7339 O O . ASP A 1 941 ? -43.623 -4.085 28.425 1.00 39.22 941 ASP A O 1
ATOM 7343 N N . ALA A 1 942 ? -42.587 -4.735 26.569 1.00 37.59 942 ALA A N 1
ATOM 7344 C CA . ALA A 1 942 ? -43.419 -5.939 26.419 1.00 37.59 942 ALA A CA 1
ATOM 7345 C C . ALA A 1 942 ? -43.062 -7.067 27.414 1.00 37.59 942 ALA A C 1
ATOM 7347 O O . ALA A 1 942 ? -43.957 -7.750 27.921 1.00 37.59 942 ALA A O 1
ATOM 7348 N N . SER A 1 943 ? -41.779 -7.220 27.759 1.00 37.44 943 SER A N 1
ATOM 7349 C CA . SER A 1 943 ? -41.310 -8.181 28.774 1.00 37.44 943 SER A CA 1
ATOM 7350 C C . SER A 1 943 ? -41.795 -7.793 30.181 1.00 37.44 943 SER A C 1
ATOM 7352 O O . SER A 1 943 ? -42.347 -8.620 30.914 1.00 37.44 943 SER A O 1
ATOM 7354 N N . SER A 1 944 ? -41.733 -6.495 30.501 1.00 40.50 944 SER A N 1
ATOM 7355 C CA . SER A 1 944 ? -42.225 -5.910 31.755 1.00 40.50 944 SER A CA 1
ATOM 7356 C C . SER A 1 944 ? -43.720 -6.177 31.974 1.00 40.50 944 SER A C 1
ATOM 7358 O O . SER A 1 944 ? -44.126 -6.628 33.047 1.00 40.50 944 SER A O 1
ATOM 7360 N N . ARG A 1 945 ? -44.565 -6.026 30.943 1.00 42.44 945 ARG A N 1
ATOM 7361 C CA . ARG A 1 945 ? -46.018 -6.245 31.077 1.00 42.44 945 ARG A CA 1
ATOM 7362 C C . ARG A 1 945 ? -46.418 -7.710 31.236 1.00 42.44 945 ARG A C 1
ATOM 7364 O O . ARG A 1 945 ? -47.359 -7.987 31.983 1.00 42.44 945 ARG A O 1
ATOM 7371 N N . VAL A 1 946 ? -45.728 -8.657 30.598 1.00 44.97 946 VAL A N 1
ATOM 7372 C CA . VAL A 1 946 ? -46.026 -10.092 30.777 1.00 44.97 946 VAL A CA 1
ATOM 7373 C C . VAL A 1 946 ? -45.598 -10.554 32.169 1.00 44.97 946 VAL A C 1
ATOM 7375 O O . VAL A 1 946 ? -46.387 -11.207 32.855 1.00 44.97 946 VAL A O 1
ATOM 7378 N N . VAL A 1 947 ? -44.420 -10.132 32.641 1.00 44.53 947 VAL A N 1
ATOM 7379 C CA . VAL A 1 947 ? -43.940 -10.432 33.999 1.00 44.53 947 VAL A CA 1
ATOM 7380 C C . VAL A 1 947 ? -44.831 -9.769 35.052 1.00 44.53 947 VAL A C 1
ATOM 7382 O O . VAL A 1 947 ? -45.230 -10.428 36.011 1.00 44.53 947 VAL A O 1
ATOM 7385 N N . MET A 1 948 ? -45.252 -8.516 34.859 1.00 48.44 948 MET A N 1
ATOM 7386 C CA . MET A 1 948 ? -46.119 -7.815 35.812 1.00 48.44 948 MET A CA 1
ATOM 7387 C C . MET A 1 948 ? -47.535 -8.418 35.857 1.00 48.44 948 MET A C 1
ATOM 7389 O O . MET A 1 948 ? -48.103 -8.560 36.940 1.00 48.44 948 MET A O 1
ATOM 7393 N N . THR A 1 949 ? -48.078 -8.876 34.721 1.00 59.00 949 THR A N 1
ATOM 7394 C CA . THR A 1 949 ? -49.391 -9.549 34.671 1.00 59.00 949 THR A CA 1
ATOM 7395 C C . THR A 1 949 ? -49.332 -10.949 35.287 1.00 59.00 949 THR A C 1
ATOM 7397 O O . THR A 1 949 ? -50.233 -11.324 36.040 1.00 59.00 949 THR A O 1
ATOM 7400 N N . LEU A 1 950 ? -48.255 -11.709 35.051 1.00 52.16 950 LEU A N 1
ATOM 7401 C CA . LEU A 1 950 ? -48.056 -13.022 35.673 1.00 52.16 950 LEU A CA 1
ATOM 7402 C C . LEU A 1 950 ? -47.847 -12.893 37.190 1.00 52.16 950 LEU A C 1
ATOM 7404 O O . LEU A 1 950 ? -48.416 -13.667 37.955 1.00 52.16 950 LEU A O 1
ATOM 7408 N N . THR A 1 951 ? -47.116 -11.865 37.631 1.00 62.25 951 THR A N 1
ATOM 7409 C CA . THR A 1 951 ? -46.904 -11.559 39.055 1.00 62.25 951 THR A CA 1
ATOM 7410 C C . THR A 1 951 ? -48.208 -11.128 39.726 1.00 62.25 951 THR A C 1
ATOM 7412 O O . THR A 1 951 ? -48.499 -11.578 40.833 1.00 62.25 951 THR A O 1
ATOM 7415 N N . PHE A 1 952 ? -49.057 -10.351 39.043 1.00 62.16 952 PHE A N 1
ATOM 7416 C CA . PHE A 1 952 ? -50.393 -10.006 39.538 1.00 62.16 952 PHE A CA 1
ATOM 7417 C C . PHE A 1 952 ? -51.304 -11.232 39.640 1.00 62.16 952 PHE A C 1
ATOM 7419 O O . PHE A 1 952 ? -51.992 -11.397 40.645 1.00 62.16 952 PHE A O 1
ATOM 7426 N N . ILE A 1 953 ? -51.293 -12.126 38.649 1.00 67.06 953 ILE A N 1
ATOM 7427 C CA . ILE A 1 953 ? -52.082 -13.367 38.680 1.00 67.06 953 ILE A CA 1
ATOM 7428 C C . ILE A 1 953 ? -51.594 -14.282 39.812 1.00 67.06 953 ILE A C 1
ATOM 7430 O O . ILE A 1 953 ? -52.413 -14.788 40.578 1.00 67.06 953 ILE A O 1
ATOM 7434 N N . ILE A 1 954 ? -50.280 -14.432 39.991 1.00 63.66 954 ILE A N 1
ATOM 7435 C CA . ILE A 1 954 ? -49.686 -15.239 41.065 1.00 63.66 954 ILE A CA 1
ATOM 7436 C C . ILE A 1 954 ? -49.976 -14.623 42.440 1.00 63.66 954 ILE A C 1
ATOM 7438 O O . ILE A 1 954 ? -50.404 -15.349 43.335 1.00 63.66 954 ILE A O 1
ATOM 7442 N N . MET A 1 955 ? -49.860 -13.301 42.615 1.00 64.69 955 MET A N 1
ATOM 7443 C CA . MET A 1 955 ? -50.242 -12.634 43.867 1.00 64.69 955 MET A CA 1
ATOM 7444 C C . MET A 1 955 ? -51.745 -12.729 44.146 1.00 64.69 955 MET A C 1
ATOM 7446 O O . MET A 1 955 ? -52.135 -12.885 45.303 1.00 64.69 955 MET A O 1
ATOM 7450 N N . THR A 1 956 ? -52.599 -12.696 43.120 1.00 59.84 956 THR A N 1
ATOM 7451 C CA . THR A 1 956 ? -54.058 -12.851 43.277 1.00 59.84 956 THR A CA 1
ATOM 7452 C C . THR A 1 956 ? -54.425 -14.295 43.645 1.00 59.84 956 THR A C 1
ATOM 7454 O O . THR A 1 956 ? -55.303 -14.527 44.477 1.00 59.84 956 THR A O 1
ATOM 7457 N N . ILE A 1 957 ? -53.710 -15.286 43.104 1.00 63.28 957 ILE A N 1
ATOM 7458 C CA . ILE A 1 957 ? -53.876 -16.703 43.464 1.00 63.28 957 ILE A CA 1
ATOM 7459 C C . ILE A 1 957 ? -53.340 -16.974 44.881 1.00 63.28 957 ILE A C 1
ATOM 7461 O O . ILE A 1 957 ? -54.031 -17.619 45.669 1.00 63.28 957 ILE A O 1
ATOM 7465 N N . LEU A 1 958 ? -52.171 -16.437 45.255 1.00 51.69 958 LEU A N 1
ATOM 7466 C CA . LEU A 1 958 ? -51.609 -16.580 46.607 1.00 51.69 958 LEU A CA 1
ATOM 7467 C C . LEU A 1 958 ? -52.454 -15.877 47.678 1.00 51.69 958 LEU A C 1
ATOM 7469 O O . LEU A 1 958 ? -52.659 -16.434 48.754 1.00 51.69 958 LEU A O 1
ATOM 7473 N N . SER A 1 959 ? -52.994 -14.692 47.389 1.00 51.94 959 SER A N 1
ATOM 7474 C CA . SER A 1 959 ? -53.902 -13.993 48.312 1.00 51.94 959 SER A CA 1
ATOM 7475 C C . SER A 1 959 ? -55.250 -14.705 48.463 1.00 51.94 959 SER A C 1
ATOM 7477 O O . SER A 1 959 ? -55.812 -14.710 49.555 1.00 51.94 959 SER A O 1
ATOM 7479 N N . SER A 1 960 ? -55.723 -15.397 47.422 1.00 53.75 960 SER A N 1
ATOM 7480 C CA . SER A 1 960 ? -56.912 -16.259 47.499 1.00 53.75 960 SER A CA 1
ATOM 7481 C C . SER A 1 960 ? -56.670 -17.537 48.316 1.00 53.75 960 SER A C 1
ATOM 7483 O O . SER A 1 960 ? -57.584 -18.014 48.983 1.00 53.75 960 SER A O 1
ATOM 7485 N N . PHE A 1 961 ? -55.444 -18.074 48.305 1.00 54.06 961 PHE A N 1
ATOM 7486 C CA . PHE A 1 961 ? -55.047 -19.239 49.109 1.00 54.06 961 PHE A CA 1
ATOM 7487 C C . PHE A 1 961 ? -54.762 -18.914 50.582 1.00 54.06 961 PHE A C 1
ATOM 7489 O O . PHE A 1 961 ? -54.854 -19.805 51.414 1.00 54.06 961 PHE A O 1
ATOM 7496 N N . LEU A 1 962 ? -54.433 -17.662 50.913 1.00 54.38 962 LEU A N 1
ATOM 7497 C CA . LEU A 1 962 ? -54.221 -17.201 52.294 1.00 54.38 962 LEU A CA 1
ATOM 7498 C C . LEU A 1 962 ? -55.517 -16.752 53.000 1.00 54.38 962 LEU A C 1
ATOM 7500 O O . LEU A 1 962 ? -55.504 -16.513 54.206 1.00 54.38 962 LEU A O 1
ATOM 7504 N N . LEU A 1 963 ? -56.623 -16.619 52.260 1.00 44.12 963 LEU A N 1
ATOM 7505 C CA . LEU A 1 963 ? -57.960 -16.278 52.772 1.00 44.12 963 LEU A CA 1
ATOM 7506 C C . LEU A 1 963 ? -58.900 -17.497 52.913 1.00 44.12 963 LEU A C 1
ATOM 7508 O O . LEU A 1 963 ? -60.026 -17.338 53.391 1.00 44.12 963 LEU A O 1
ATOM 7512 N N . LEU A 1 964 ? -58.438 -18.688 52.520 1.00 45.06 964 LEU A N 1
ATOM 7513 C CA . LEU A 1 964 ? -59.035 -20.005 52.792 1.00 45.06 964 LEU A CA 1
ATOM 7514 C C . LEU A 1 964 ? -58.280 -20.677 53.940 1.00 45.06 964 LEU A C 1
ATOM 7516 O O . LEU A 1 964 ? -58.958 -21.327 54.770 1.00 45.06 964 LEU A O 1
#

Foldseek 3Di:
DDDDDDDDDDDDDDDDDDDDDDDDDDDDDDDDDDDDDDDDDDDDDDDDDDPVVQAPADPLLVVVLVLCVQLCVVLPPPDDQALVNLVVLLVSCVDPSNVSLVVCLLPLDGSLDDPQPPPPPPPDGDPNRLSSLVSLLVSLVSSLSCLQANDAAPVRHHQLRNVCCSVCVNCQQPPADLDDDPSLLLSLLSQLLRVRSLSSLLSSLSSVVSSQVSVCVNVVDNPLVLRGRLSVVCSNPQCNCVSVVSVSDSVPRDPDPCNVLQVVLVVLLVLLVQLLVQQVVDPADLLRLVVLLVSCVDPSNVSLVVCLQCCQPPPPANSPQDDSSHDLVSLVSLLSSLVSSLSCLQAPDAAPVRHHQLRNVCCSVCVVVLQDADPDQDPVNLVSLLSQLVGPSSLSSLLSNLSSVVSSQSSCCSNPVDRPDLVVGRPSVSCSNPQCNCCSVVSVSDVVPRPPPQDDDDPDDDDDDDDDDDDPPPADPPLQDPQLNVQCVLQVNLLVQLPPADPLALVSLVSLLVSCVDPSVPSLVVCLLPLDDSLLVVADLVHGRVVSVVSRVSSNVSSLSCLQARFAAPVRHTQLRNVVVSVVNVVVVVVVVVPPDDDDDDDDDDDDDDPPVPLVNLVSLLSLLLGLRSLSSLVSSVVNVVVNVVSVVSNDPDDDDDDDCPPVVVSSVCSLQSVSCVSNVDPDPRSVVNNVVSVVCVPVDDDDPDDDDDDDPPDPDDDDLDAADPQLVVQLVLLQLLCVLLVNHPPDPDDPPVSLLPPQALVSLVVLLVSCVDPSNPSVVVCLLPLDGSLDDLVDHRNNSCVSCVVVLLVSLSCLQARFAFPVRHRQLRNVVCSVCRPPLVPPPDQDLVNLVSLLRLLPGPRSLSSLLSNVSNLVSQLSVLVVCCVNPNDVSSVVSVVSSCSSQPPSNVVVSVVSVCCSVVVVSPPSNVPDPDPPPPDPCPVVVVVVVVVVVVVVVVVVVVVD

pLDDT: mean 75.97, std 20.83, range [18.98, 98.31]

Radius of gyration: 35.71 Å; chains: 1; bounding box: 106×92×96 Å